Protein AF-A0A315W973-F1 (afdb_monomer_lite)

Sequence (996 aa):
NQAGCCTIICTTESTASAHNTKNFCFRCASRPLSAKKSFNKKRNCAVGVAEVDDSVVRVLAHHIKPAGLGADGCHLLPNGHIQTYNTNVMSTASAMSSCEIMQVSSSSSPSKNLTSEKWFKLVFRDGSRPGERMDLSSRPKLFDFHGVAMIPIFTANWENVQNFQARPDDILIATYPKAGTTWVSQILDLLYFGKTSPERLTSLPIYERVPFLEMTIPNLVSGKDQADKLPTTPRLIKTHFPVQFVPKSFWEQNCRMVYVARNAKDNMVSYYHFDCMNNAQPAAGDWNSFFQRFMEGDMVFGSWYDHVNGWWKKKQTHSNIHYMFYEDMIEDTGREIEKLCSFIGLSPSAEEKEMIKTGVQFDNMKKNKMANYSTLPVMDFKVSPFMRKGKVGDWKNYFTVAQNEEFDEDYKRKMKDPTLHFRFSMTKYFTDNWENIQSFKARPDDILIASYPKAGTTWVSYILDLLYFGEADYRSSVPLQERVPFLEISVPSRPKGKDLADQLPTVPRLIKTHLPVQFVPKSFWEQRSRVVYVARNAKDSAVSYFHFGRMNRVQPEPGDWSYFLQNFMQGKVVFGSWYEHVNTWWDQKQTYSNLHYMFYEDLIEDSGQEISRLCCFLGLSPTAEQKELVQTKVTFDNMKQNKITNFSTVPMMNQSVSPFMRKGRVGDWKNHFTVSQNEQFAEDYKNKMKNSALMELPPRPTLFDFNGVSMTKYFTDNWDNIQSFKARPDDIVLVSYPKAGNTWVSYILDLLYFSQTSPDRQNSVPLHERVPFLEFSMQGFPSGVDELNSINSFPRIIKTHLPVQFLPESFWEQNSKIIYVARNAKDTVVSYFHFDRMNKAQPEPGDWDSFLQRFVDGKMVFGSWNDHVGGWWEKTKTRSNILYLFYEDLIEDTEREVSRICSFLELSPTTDLKKEVTEKSLFNNMKHNKMANGSADEVLDFKISPFMRKGKVGDWKNHFTVKQNEQFDEDYQKKMRNTDLCFRTVLRFLSTFVRC

Foldseek 3Di:
DDDDDDDDDDDDDDDDDDDDDDDDDDDDDDDDDDDDDDDDDDDDDDDDDDDDDDDDDDDDDDDDDDDDDDDDDDDDDDDDDDDDDDDDDDDDDDDDDDDDDDDDDDDDDDDDDDDPVVVVVPVPPDDDDPDDDDDLVDFFAWDDDPNATAGCQQCVCQVLLLVQAAALQEEEEEEAPPLQSLLVLLLVCLLFDCPPPVPCLQVAASCLQAPERRGHDPPDDHSSNSQVPDPDGVRHYYYHAAPVSRHPNCVVSLHAYEYEGEDLLVSLVLVLLQQQFFSNHHRCPDLVVSLVCQLQQNGHNGHSLSRVVRLVVVCVVRVRYHYYYLLVCQQCVLVVSVSVCVSSVHDDDPVSSVVSVVCSDLVNLCPRCSRQVPPDPRGHVVSPGNSHPSFAQPSVVRQDPVSVVVVVVSCCVRNPDPVDDHDNHLLCLQVVCQVVQQPFAAALQEEEEEEAQPQQRLLVLLLVCCQQPNDDPVLLPAFSCLQAPAQRGDRPVDDHRRNSQVVNPDGVRHYYYNAQPVSHHCNCVVSLHAYEYEGEDLLVSLVLVLLQLQFFQSFPNCPDSVSNLVCQLQLVGPNGHPLNRVQSVVVCVVVRVRYHYYYLQVCLVDVLVVSVVVCVSVVGDDDPVSSVSSVVCSPLVNLQPRCSRQCVVPPSGRCVSPGNSHPSDPPPSVVPDDPVRVVVSVVSLCVSCVPGLPDDFPFAFDWDDDPNATAGCQQPVCQVLLQVQADDLQEEEEEEAPPLQRLLVLLLVCLQQDCVPPVCCLQVAASCLQADESRGDGPSDDHSSRSQVPDPDGPRHYYYHAAPVRHHCNCVVSLHQYEYRGEDLLVRLVLVLLFQQFFRHHHDCPDDVSSLVCQLQQNGHNGHPLRRVVRLVVVVVVRVSYHYHYLLCCLQCVLVVSVVVCVSSVHDDDPVSSVVSSVCSPLVNLQPRCRSQCVVPPSGRCVSPRNSHPSDAQPSVVPDDPVNVVVSVVSCCVSCVVDPDDHDRDHPDDDPDDDD

InterPro domains:
  IPR000863 Sulfotransferase domain [PF00685] (168-417)
  IPR000863 Sulfotransferase domain [PF00685] (444-692)
  IPR000863 Sulfotransferase domain [PF00685] (729-979)
  IPR027417 P-loop containing nucleoside triphosphate hydrolase [G3DSA:3.40.50.300] (133-424)
  IPR027417 P-loop containing nucleoside triphosphate hydrolase [G3DSA:3.40.50.300] (425-697)
  IPR027417 P-loop containing nucleoside triphosphate hydrolase [G3DSA:3.40.50.300] (699-986)
  IPR027417 P-loop containing nucleoside triphosphate hydrolase [SSF52540] (140-424)
  IPR027417 P-loop containing nucleoside triphosphate hydrolase [SSF52540] (425-694)
  IPR027417 P-loop containing nucleoside triphosphate hydrolase [SSF52540] (699-983)

Secondary structure (DSSP, 8-state):
-------------------------------------------------------------------------------------------------------------------HHHHHHHTTSS---S-----TTSPPPPEESSSSEE-GGGTTTHHHHHT----TT-EEEE-STTSSHHHHHHHHHHHHHTTT-TTHHHHS-HHHHS-BTT---TTS--HHHHHHT---SS-EEEE---GGGS-HHHHHTT-EEEEEE--HHHHHHHHHHHHHHBTTS----SHHHHHHHHHHT-STT--HHHHHHHHHHHHTT-TTEEEEEHHHHHH-HHHHHHHHHHHHT----HHHHHHHHHHTSHHHHHH-TTTS-TT-TTB-TTT--SS----SSGGGGT--HHHHHHHHHHHHHH---TT----SSGGGGGTTTHHHHHT----TT-EEEEESTTSSHHHHHHHHHHHHH---HHHHHS-HHHHS-BTT---TTS--HHHHHHH---SSPEEEE---GGGS-HHHHHTT-EEEEEE--HHHHHHHHHHHHTTBTTSPP--SHHHHHHHHHTT-STT--HHHHHHHHHHHHHH-TTEEEEEHHHHHH-HHHHHHHHHHHHT----HHHHHHHHHHTSHHHHHH-TTTTTTT-TTB-TTTS-SS----TTGGGGT--HHHHHHHHHHHHHHHTT-TTSS----PPPEEETTEEE-GGGTTTHHHHHH----TT-EEEEESTTSSHHHHHHHHHHHHHTTT-TTHHHHS-TTTTS-BTT---TTS--HHHHHHH--SSSPEEEE---TTTS-HHHHHTT-EEEEEE--HHHHHHHHHHHHHHBTTSPP--SHHHHHHHHHTT-STTS-HHHHHHHHHHHHTT-TTEEEEEHHHHHH-HHHHHHHHHHHTT----HHHHHHHHHHHSHHHHHH-TTTSSTT-TTB-TTT--SS----S--GGGT--HHHHHHHHHHHHHHHTT---PPPSS--SS-S----

pLDDT: mean 80.9, std 23.38, range [20.47, 98.88]

Radius of gyration: 44.61 Å; chains: 1; bounding box: 114×84×151 Å

Structure (mmCIF, N/CA/C/O backbone):
data_AF-A0A315W973-F1
#
_entry.id   AF-A0A315W973-F1
#
loop_
_atom_site.group_PDB
_atom_site.id
_atom_site.type_symbol
_atom_site.label_atom_id
_atom_site.label_alt_id
_atom_site.label_comp_id
_atom_site.label_asym_id
_atom_site.label_entity_id
_atom_site.label_seq_id
_atom_site.pdbx_PDB_ins_code
_atom_site.Cartn_x
_atom_site.Cartn_y
_atom_site.Cartn_z
_atom_site.occupancy
_atom_site.B_iso_or_equiv
_atom_site.auth_seq_id
_atom_site.auth_comp_id
_atom_site.auth_asym_id
_atom_site.auth_atom_id
_atom_site.pdbx_PDB_model_num
ATOM 1 N N . ASN A 1 1 ? -54.525 60.349 38.076 1.00 32.75 1 ASN A N 1
ATOM 2 C CA . ASN A 1 1 ? -55.989 60.285 38.300 1.00 32.75 1 ASN A CA 1
ATOM 3 C C . ASN A 1 1 ? -56.322 59.150 39.257 1.00 32.75 1 ASN A C 1
ATOM 5 O O . ASN A 1 1 ? -55.458 58.325 39.509 1.00 32.75 1 ASN A O 1
ATOM 9 N N . GLN A 1 2 ? -57.510 59.213 39.854 1.00 29.11 2 GLN A N 1
ATOM 10 C CA . GLN A 1 2 ? -57.956 58.561 41.096 1.00 29.11 2 GLN A CA 1
ATOM 11 C C . GLN A 1 2 ? -57.725 57.041 41.262 1.00 29.11 2 GLN A C 1
ATOM 13 O O . GLN A 1 2 ? -57.889 56.284 40.316 1.00 29.11 2 GLN A O 1
ATOM 18 N N . ALA A 1 3 ? -57.517 56.673 42.538 1.00 28.95 3 ALA A N 1
ATOM 19 C CA . ALA A 1 3 ? -57.893 55.436 43.250 1.00 28.95 3 ALA A CA 1
ATOM 20 C C . ALA A 1 3 ? -57.347 54.053 42.790 1.00 28.95 3 ALA A C 1
ATOM 22 O O . ALA A 1 3 ? -57.409 53.696 41.624 1.00 28.95 3 ALA A O 1
ATOM 23 N N . GLY A 1 4 ? -56.880 53.188 43.704 1.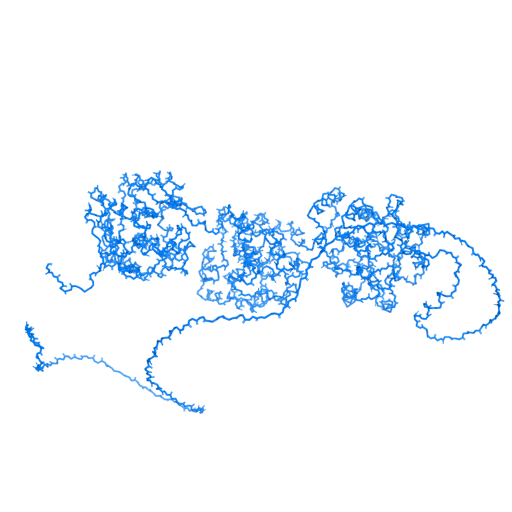00 28.98 4 GLY A N 1
ATOM 24 C CA . GLY A 1 4 ? -56.597 53.435 45.129 1.00 28.98 4 GLY A CA 1
ATOM 25 C C . GLY A 1 4 ? -56.314 52.176 45.965 1.00 28.98 4 GLY A C 1
ATOM 26 O O . GLY A 1 4 ? -57.013 51.191 45.798 1.00 28.98 4 GLY A O 1
ATOM 27 N N . CYS A 1 5 ? -55.344 52.294 46.888 1.00 27.25 5 CYS A N 1
ATOM 28 C CA . CYS A 1 5 ? -55.129 51.538 48.145 1.00 27.25 5 CYS A CA 1
ATOM 29 C C . CYS A 1 5 ? -55.120 49.978 48.106 1.00 27.25 5 CYS A C 1
ATOM 31 O O . CYS A 1 5 ? -55.989 49.336 47.544 1.00 27.25 5 CYS A O 1
ATOM 33 N N . CYS A 1 6 ? -54.184 49.280 48.759 1.00 24.58 6 CYS A N 1
ATOM 34 C CA . CYS A 1 6 ? -53.647 49.583 50.089 1.00 24.58 6 CYS A CA 1
ATOM 35 C C . CYS A 1 6 ? -52.129 49.399 50.260 1.00 24.58 6 CYS A C 1
ATOM 37 O O . CYS A 1 6 ? -51.491 48.526 49.681 1.00 24.58 6 CYS A O 1
ATOM 39 N N . THR A 1 7 ? -51.601 50.245 51.137 1.00 25.67 7 THR A N 1
ATOM 40 C CA . THR A 1 7 ? -50.204 50.429 51.539 1.00 25.67 7 THR A CA 1
ATOM 41 C C . THR A 1 7 ? -49.697 49.362 52.516 1.00 25.67 7 THR A C 1
ATOM 43 O O . THR A 1 7 ? -50.401 49.047 53.470 1.00 25.67 7 THR A O 1
ATOM 46 N N . ILE A 1 8 ? -48.421 48.964 52.405 1.00 25.19 8 ILE A N 1
ATOM 47 C CA . ILE A 1 8 ? -47.536 48.741 53.570 1.00 25.19 8 ILE A CA 1
ATOM 48 C C . ILE A 1 8 ? -46.204 49.466 53.297 1.00 25.19 8 ILE A C 1
ATOM 50 O O . ILE A 1 8 ? -45.738 49.502 52.160 1.00 25.19 8 ILE A O 1
ATOM 54 N N . ILE A 1 9 ? -45.631 50.097 54.327 1.00 25.80 9 ILE A N 1
ATOM 55 C CA . ILE A 1 9 ? -44.426 50.943 54.265 1.00 25.80 9 ILE A CA 1
ATOM 56 C C . ILE A 1 9 ? -43.242 50.223 54.920 1.00 25.80 9 ILE A C 1
ATOM 58 O O . ILE A 1 9 ? -43.402 49.613 55.974 1.00 25.80 9 ILE A O 1
ATOM 62 N N . CYS A 1 10 ? -42.041 50.382 54.357 1.00 20.47 10 CYS A N 1
ATOM 63 C CA . CYS A 1 10 ? -40.790 50.129 55.074 1.00 20.47 10 CYS A CA 1
ATOM 64 C C . CYS A 1 10 ? -40.295 51.429 55.727 1.00 20.47 10 CYS A C 1
ATOM 66 O O . CYS A 1 10 ? -39.858 52.339 55.025 1.00 20.47 10 CYS A O 1
ATOM 68 N N . THR A 1 11 ? -40.334 51.512 57.057 1.00 25.66 11 THR A N 1
ATOM 69 C CA . THR A 1 11 ? -39.652 52.558 57.839 1.00 25.66 11 THR A CA 1
ATOM 70 C C . THR A 1 11 ? -38.305 52.051 58.346 1.00 25.66 11 THR A C 1
ATOM 72 O O . THR A 1 11 ? -38.225 50.953 58.895 1.00 25.66 11 THR A O 1
ATOM 75 N N . THR A 1 12 ? -37.256 52.857 58.205 1.00 28.86 12 THR A N 1
ATOM 76 C CA . THR A 1 12 ? -35.903 52.573 58.705 1.00 28.86 12 THR A CA 1
ATOM 77 C C . THR A 1 12 ? -35.604 53.333 59.993 1.00 28.86 12 THR A C 1
ATOM 79 O O . THR A 1 12 ? -35.734 54.549 59.982 1.00 28.86 12 THR A O 1
ATOM 82 N N . GLU A 1 13 ? -35.118 52.642 61.029 1.00 25.44 13 GLU A N 1
ATOM 83 C CA . GLU A 1 13 ? -34.132 53.087 62.044 1.00 25.44 13 GLU A CA 1
ATOM 84 C C . GLU A 1 13 ? -33.850 51.880 62.980 1.00 25.44 13 GLU A C 1
ATOM 86 O O . GLU A 1 13 ? -34.740 51.069 63.208 1.00 25.44 13 GLU A O 1
ATOM 91 N N . SER A 1 14 ? -32.591 51.499 63.249 1.00 25.02 14 SER A N 1
ATOM 92 C CA . SER A 1 14 ? -31.693 51.968 64.336 1.00 25.02 14 SER A CA 1
ATOM 93 C C . SER A 1 14 ? -32.097 51.432 65.740 1.00 25.02 14 SER A C 1
ATOM 95 O O . SER A 1 14 ? -33.281 51.301 66.013 1.00 25.02 14 SER A O 1
ATOM 97 N N . THR A 1 15 ? -31.218 50.997 66.663 1.00 26.14 15 THR A N 1
ATOM 98 C CA . THR A 1 15 ? -29.751 51.170 66.834 1.00 26.14 15 THR A CA 1
ATOM 99 C C . THR A 1 15 ? -29.062 50.004 67.597 1.00 26.14 15 THR A C 1
ATOM 101 O O . THR A 1 15 ? -29.675 49.345 68.423 1.00 26.14 15 THR A O 1
ATOM 104 N N . ALA A 1 16 ? -27.751 49.842 67.350 1.00 27.08 16 ALA A N 1
ATOM 105 C CA . ALA A 1 16 ? -26.627 49.431 68.229 1.00 27.08 16 ALA A CA 1
ATOM 106 C C . ALA A 1 16 ? -26.783 48.545 69.505 1.00 27.08 16 ALA A C 1
ATOM 108 O O . ALA A 1 16 ? -27.382 48.955 70.493 1.00 27.08 16 ALA A O 1
ATOM 109 N N . SER A 1 17 ? -26.001 47.448 69.570 1.00 25.02 17 SER A N 1
ATOM 110 C CA . SER A 1 17 ? -24.931 47.111 70.570 1.00 25.02 17 SER A CA 1
ATOM 111 C C . SER A 1 17 ? -24.567 45.605 70.461 1.00 25.02 17 SER A C 1
ATOM 113 O O . SER A 1 17 ? -25.446 44.783 70.245 1.00 25.02 17 SER A O 1
ATOM 115 N N . ALA A 1 18 ? -23.304 45.177 70.285 1.00 28.61 18 ALA A N 1
ATOM 116 C CA . ALA A 1 18 ? -22.158 45.113 71.221 1.00 28.61 18 ALA A CA 1
ATOM 117 C C . ALA A 1 18 ? -22.352 44.065 72.358 1.00 28.61 18 ALA A C 1
ATOM 119 O O . ALA A 1 18 ? -23.420 44.012 72.945 1.00 28.61 18 ALA A O 1
ATOM 120 N N . HIS A 1 19 ? -21.380 43.212 72.739 1.00 29.89 19 HIS A N 1
ATOM 121 C CA . HIS A 1 19 ? -19.920 43.284 72.541 1.00 29.89 19 HIS A CA 1
ATOM 122 C C . HIS A 1 19 ? -19.197 41.926 72.810 1.00 29.89 19 HIS A C 1
ATOM 124 O O . HIS A 1 19 ? -19.570 41.254 73.760 1.00 29.89 19 HIS A O 1
ATOM 130 N N . ASN A 1 20 ? -18.073 41.649 72.110 1.00 29.48 20 ASN A N 1
ATOM 131 C CA . ASN A 1 20 ? -16.866 40.895 72.571 1.00 29.48 20 ASN A CA 1
ATOM 132 C C . ASN A 1 20 ? -16.985 39.386 72.958 1.00 29.48 20 ASN A C 1
ATOM 134 O O . ASN A 1 20 ? -18.030 38.944 73.397 1.00 29.48 20 ASN A O 1
ATOM 138 N N . THR A 1 21 ? -15.973 38.490 72.913 1.00 28.81 21 THR A N 1
ATOM 139 C CA . THR A 1 21 ? -14.587 38.363 72.345 1.00 28.81 21 THR A CA 1
ATOM 140 C C . THR A 1 21 ? -14.195 36.839 72.382 1.00 28.81 21 THR A C 1
ATOM 142 O O . THR A 1 21 ? -15.046 36.057 72.782 1.00 28.81 21 THR A O 1
ATOM 145 N N . LYS A 1 22 ? -13.012 36.268 72.038 1.00 30.80 22 LYS A N 1
ATOM 146 C CA . LYS A 1 22 ? -11.637 36.745 71.720 1.00 30.80 22 LYS A CA 1
ATOM 147 C C . LYS A 1 22 ? -10.827 35.694 70.910 1.00 30.80 22 LYS A C 1
ATOM 149 O O . LYS A 1 22 ? -10.906 34.514 71.204 1.00 30.80 22 LYS A O 1
ATOM 154 N N . ASN A 1 23 ? -10.013 36.184 69.970 1.00 29.86 23 ASN A N 1
ATOM 155 C CA . ASN A 1 23 ? -8.624 35.844 69.568 1.00 29.86 23 ASN A CA 1
ATOM 156 C C . ASN A 1 23 ? -7.995 34.442 69.806 1.00 29.86 23 ASN A C 1
ATOM 158 O O . ASN A 1 23 ? -8.082 33.919 70.905 1.00 29.86 23 ASN A O 1
ATOM 162 N N . PHE A 1 24 ? -7.106 34.008 68.885 1.00 25.30 24 PHE A N 1
ATOM 163 C CA . PHE A 1 24 ? -5.626 34.085 69.055 1.00 25.30 24 PHE A CA 1
ATOM 164 C C . PHE A 1 24 ? -4.834 33.885 67.721 1.00 25.30 24 PHE A C 1
ATOM 166 O O . PHE A 1 24 ? -4.894 32.825 67.119 1.00 25.30 24 PHE A O 1
ATOM 173 N N . CYS A 1 25 ? -4.124 34.953 67.298 1.00 26.86 25 CYS A N 1
ATOM 174 C CA . CYS A 1 25 ? -2.708 35.096 66.842 1.00 26.86 25 CYS A CA 1
ATOM 175 C C . CYS A 1 25 ? -2.058 34.192 65.747 1.00 26.86 25 CYS A C 1
ATOM 177 O O . CYS A 1 25 ? -2.317 33.003 65.705 1.00 26.86 25 CYS A O 1
ATOM 179 N N . PHE A 1 26 ? -1.234 34.667 64.777 1.00 25.64 26 PHE A N 1
ATOM 180 C CA . PHE A 1 26 ? -0.020 35.558 64.735 1.00 25.64 26 PHE A CA 1
ATOM 181 C C . PHE A 1 26 ? 1.318 34.857 65.149 1.00 25.64 26 PHE A C 1
ATOM 183 O O . PHE A 1 26 ? 1.265 34.014 66.030 1.00 25.64 26 PHE A O 1
ATOM 190 N N . ARG A 1 27 ? 2.545 35.147 64.625 1.00 27.08 27 ARG A N 1
ATOM 191 C CA . ARG A 1 27 ? 3.072 36.248 63.751 1.00 27.08 27 ARG A CA 1
ATOM 192 C C . ARG A 1 27 ? 4.449 35.963 63.053 1.00 27.08 27 ARG A C 1
ATOM 194 O O . ARG A 1 27 ? 5.309 35.361 63.670 1.00 27.08 27 ARG A O 1
ATOM 201 N N . CYS A 1 28 ? 4.642 36.525 61.842 1.00 26.03 28 CYS A N 1
ATOM 202 C CA . CYS A 1 28 ? 5.819 37.145 61.144 1.00 26.03 28 CYS A CA 1
ATOM 203 C C . CYS A 1 28 ? 7.339 36.816 61.360 1.00 26.03 28 CYS A C 1
ATOM 205 O O . CYS A 1 28 ? 7.769 36.509 62.461 1.00 26.03 28 CYS A O 1
ATOM 207 N N . ALA A 1 29 ? 8.133 37.212 60.323 1.00 26.64 29 ALA A N 1
ATOM 208 C CA . ALA A 1 29 ? 9.474 37.894 60.319 1.00 26.64 29 ALA A CA 1
ATOM 209 C C . ALA A 1 29 ? 10.740 37.100 59.843 1.00 26.64 29 ALA A C 1
ATOM 211 O O . ALA A 1 29 ? 10.780 35.893 60.022 1.00 26.64 29 ALA A O 1
ATOM 212 N N . SER A 1 30 ? 11.837 37.677 59.275 1.00 25.00 30 SER A N 1
ATOM 213 C CA . SER A 1 30 ? 12.051 38.898 58.430 1.00 25.00 30 SER A CA 1
ATOM 214 C C . SER A 1 30 ? 13.520 39.113 57.916 1.00 25.00 30 SER A C 1
ATOM 216 O O . SER A 1 30 ? 14.396 39.268 58.758 1.00 25.00 30 SER A O 1
ATOM 218 N N . ARG A 1 31 ? 13.744 39.356 56.594 1.00 23.22 31 ARG A N 1
ATOM 219 C CA . ARG A 1 31 ? 14.885 40.120 55.944 1.00 23.22 31 ARG A CA 1
ATOM 220 C C . ARG A 1 31 ? 16.364 39.682 56.263 1.00 23.22 31 ARG A C 1
ATOM 222 O O . ARG A 1 31 ? 16.510 38.723 57.006 1.00 23.22 31 ARG A O 1
ATOM 229 N N . PRO A 1 32 ? 17.472 40.303 55.735 1.00 41.22 32 PRO A N 1
ATOM 230 C CA . PRO A 1 32 ? 17.664 41.360 54.706 1.00 41.22 32 PRO A CA 1
ATOM 231 C C . PRO A 1 32 ? 18.720 41.104 53.566 1.00 41.22 32 PRO A C 1
ATOM 233 O O . PRO A 1 32 ? 19.652 40.328 53.704 1.00 41.22 32 PRO A O 1
ATOM 236 N N . LEU A 1 33 ? 18.603 41.893 52.481 1.00 25.02 33 LEU A N 1
ATOM 237 C CA . LEU A 1 33 ? 19.633 42.550 51.619 1.00 25.02 33 LEU A CA 1
ATOM 238 C C . LEU A 1 33 ? 21.041 41.952 51.325 1.00 25.02 33 LEU A C 1
ATOM 240 O O . LEU A 1 33 ? 21.903 41.893 52.195 1.00 25.02 33 LEU A O 1
ATOM 244 N N . SER A 1 34 ? 21.382 41.911 50.025 1.00 25.53 34 SER A N 1
ATOM 245 C CA . SER A 1 34 ? 22.632 42.494 49.476 1.00 25.53 34 SER A CA 1
ATOM 246 C C . SER A 1 34 ? 22.391 43.033 48.042 1.00 25.53 34 SER A C 1
ATOM 248 O O . SER A 1 34 ? 21.341 42.748 47.464 1.00 25.53 34 SER A O 1
ATOM 250 N N . ALA A 1 35 ? 23.273 43.882 47.480 1.00 26.41 35 ALA A N 1
ATOM 251 C CA . ALA A 1 35 ? 23.054 44.508 46.157 1.00 26.41 35 ALA A CA 1
ATOM 252 C C . ALA A 1 35 ? 24.311 45.136 45.513 1.00 26.41 35 ALA A C 1
ATOM 254 O O . ALA A 1 35 ? 25.122 45.723 46.234 1.00 26.41 35 ALA A O 1
ATOM 255 N N . LYS A 1 36 ? 24.386 45.157 44.161 1.00 25.95 36 LYS A N 1
ATOM 256 C CA . LYS A 1 36 ? 24.880 46.299 43.336 1.00 25.95 36 LYS A CA 1
ATOM 257 C C . LYS A 1 36 ? 24.831 46.062 41.807 1.00 25.95 36 LYS A C 1
ATOM 259 O O . LYS A 1 36 ? 25.464 45.133 41.336 1.00 25.95 36 LYS A O 1
ATOM 264 N N . LYS A 1 37 ? 24.264 47.053 41.081 1.00 26.11 37 LYS A N 1
ATOM 265 C CA . LYS A 1 37 ? 24.491 47.435 39.652 1.00 26.11 37 LYS A CA 1
ATOM 266 C C . LYS A 1 37 ? 24.099 46.403 38.559 1.00 26.11 37 LYS A C 1
ATOM 268 O O . LYS A 1 37 ? 24.262 45.217 38.764 1.00 26.11 37 LYS A O 1
ATOM 273 N N . SER A 1 38 ? 23.651 46.759 37.343 1.00 25.84 38 SER A N 1
ATOM 274 C CA . SER A 1 38 ? 23.098 47.991 36.705 1.00 25.84 38 SER A CA 1
ATOM 275 C C . SER A 1 38 ? 22.653 47.621 35.250 1.00 25.84 38 SER A C 1
ATOM 277 O O . SER A 1 38 ? 22.895 46.486 34.865 1.00 25.84 38 SER A O 1
ATOM 279 N N . PHE A 1 39 ? 22.045 48.424 34.356 1.00 25.77 39 PHE A N 1
ATOM 280 C CA . PHE A 1 39 ? 21.716 49.864 34.281 1.00 25.77 39 PHE A CA 1
ATOM 281 C C . PHE A 1 39 ? 20.636 50.096 33.178 1.00 25.77 39 PHE A C 1
ATOM 283 O O . PHE A 1 39 ? 20.775 49.519 32.111 1.00 25.77 39 PHE A O 1
ATOM 290 N N . ASN A 1 40 ? 19.691 51.040 33.368 1.00 26.48 40 ASN A N 1
ATOM 291 C CA . ASN A 1 40 ? 18.863 51.725 32.330 1.00 26.48 40 ASN A CA 1
ATOM 292 C C . ASN A 1 40 ? 17.860 50.902 31.455 1.00 26.48 40 ASN A C 1
ATOM 294 O O . ASN A 1 40 ? 18.147 49.789 31.056 1.00 26.48 40 ASN A O 1
ATOM 298 N N . LYS A 1 41 ? 16.698 51.440 31.018 1.00 28.00 41 LYS A N 1
ATOM 299 C CA . LYS A 1 41 ? 15.838 52.542 31.541 1.00 28.00 41 LYS A CA 1
ATOM 300 C C . LYS A 1 41 ? 14.481 52.621 30.799 1.00 28.00 41 LYS A C 1
ATOM 302 O O . LYS A 1 41 ? 14.473 52.454 29.591 1.00 28.00 41 LYS A O 1
ATOM 307 N N . LYS A 1 42 ? 13.448 53.141 31.498 1.00 24.95 42 LYS A N 1
ATOM 308 C CA . LYS A 1 42 ? 12.201 53.786 30.982 1.00 24.95 42 LYS A CA 1
ATOM 309 C C . LYS A 1 42 ? 11.192 52.899 30.203 1.00 24.95 42 LYS A C 1
ATOM 311 O O . LYS A 1 42 ? 11.601 52.027 29.461 1.00 24.95 42 LYS A O 1
ATOM 316 N N . ARG A 1 43 ? 9.871 53.157 30.253 1.00 26.22 43 ARG A N 1
ATOM 317 C CA . ARG A 1 43 ? 9.010 53.755 31.312 1.00 26.22 43 ARG A CA 1
ATOM 318 C C . ARG A 1 43 ? 7.520 53.454 31.021 1.00 26.22 43 ARG A C 1
ATOM 320 O O . ARG A 1 43 ? 7.154 53.206 29.884 1.00 26.22 43 ARG A O 1
ATOM 327 N N . ASN A 1 44 ? 6.715 53.534 32.078 1.00 25.47 44 ASN A N 1
ATOM 328 C CA . ASN A 1 44 ? 5.256 53.385 32.214 1.00 25.47 44 ASN A CA 1
ATOM 329 C C . ASN A 1 44 ? 4.376 53.993 31.093 1.00 25.47 44 ASN A C 1
ATOM 331 O O . ASN A 1 44 ? 4.703 55.069 30.597 1.00 25.47 44 ASN A O 1
ATOM 335 N N . CYS A 1 45 ? 3.166 53.438 30.901 1.00 23.52 45 CYS A N 1
ATOM 336 C CA . CYS A 1 45 ? 1.905 54.047 31.389 1.00 23.52 45 CYS A CA 1
ATOM 337 C C . CYS A 1 45 ? 0.720 53.043 31.372 1.00 23.52 45 CYS A C 1
ATOM 339 O O . CYS A 1 45 ? 0.923 51.881 31.030 1.00 23.52 45 CYS A O 1
ATOM 341 N N . ALA A 1 46 ? -0.469 53.456 31.841 1.00 25.09 46 ALA A N 1
ATOM 342 C CA . ALA A 1 46 ? -1.658 52.615 32.088 1.00 25.09 46 ALA A CA 1
ATOM 343 C C . ALA A 1 46 ? -2.980 53.405 31.864 1.00 25.09 46 ALA A C 1
ATOM 345 O O . ALA A 1 46 ? -2.902 54.544 31.410 1.00 25.09 46 ALA A O 1
ATOM 346 N N . VAL A 1 47 ? -4.135 52.848 32.298 1.00 23.94 47 VAL A N 1
ATOM 347 C CA . VAL A 1 47 ? -5.519 53.425 32.275 1.00 23.94 47 VAL A CA 1
ATOM 348 C C . VAL A 1 47 ? -6.162 53.401 30.866 1.00 23.94 47 VAL A C 1
ATOM 350 O O . VAL A 1 47 ? -5.494 53.751 29.908 1.00 23.94 47 VAL A O 1
ATOM 353 N N . GLY A 1 48 ? -7.407 52.988 30.585 1.00 21.88 48 GLY A N 1
ATOM 354 C CA . GLY A 1 48 ? -8.615 52.725 31.381 1.00 21.88 48 GLY A CA 1
ATOM 355 C C . GLY A 1 48 ? -9.815 53.573 30.882 1.00 21.88 48 GLY A C 1
ATOM 356 O O . GLY A 1 48 ? -9.646 54.774 30.722 1.00 21.88 48 GLY A O 1
ATOM 357 N N . VAL A 1 49 ? -11.013 52.961 30.773 1.00 22.67 49 VAL A N 1
ATOM 358 C CA . VAL A 1 49 ? -12.369 53.597 30.716 1.00 22.67 49 VAL A CA 1
ATOM 359 C C . VAL A 1 49 ? -12.869 54.174 29.358 1.00 22.67 49 VAL A C 1
ATOM 361 O O . VAL A 1 49 ? -12.076 54.667 28.566 1.00 22.67 49 VAL A O 1
ATOM 364 N N . ALA A 1 50 ? -14.210 54.141 29.180 1.00 22.72 50 ALA A N 1
ATOM 365 C CA . ALA A 1 50 ? -15.083 54.861 28.216 1.00 22.72 50 ALA A CA 1
ATOM 366 C C . ALA A 1 50 ? -15.112 54.424 26.720 1.00 22.72 50 ALA A C 1
ATOM 368 O O . ALA A 1 50 ? -14.083 54.034 26.180 1.00 22.72 50 ALA A O 1
ATOM 369 N N . GLU A 1 51 ? -16.228 54.525 25.962 1.00 22.14 51 GLU A N 1
ATOM 370 C CA . GLU A 1 51 ? -17.689 54.465 26.270 1.00 22.14 51 GLU A CA 1
ATOM 371 C C . GLU A 1 51 ? -18.541 54.396 24.960 1.00 22.14 51 GLU A C 1
ATOM 373 O O . GLU A 1 51 ? -17.979 54.535 23.880 1.00 22.14 51 GLU A O 1
ATOM 378 N N . VAL A 1 52 ? -19.874 54.227 25.084 1.00 23.48 52 VAL A N 1
ATOM 379 C CA . VAL A 1 52 ? -20.977 54.557 24.124 1.00 23.48 52 VAL A CA 1
ATOM 380 C C . VAL A 1 52 ? -21.000 53.938 22.700 1.00 23.48 52 VAL A C 1
ATOM 382 O O . VAL A 1 52 ? -20.257 54.330 21.810 1.00 23.48 52 VAL A O 1
ATOM 385 N N . ASP A 1 53 ? -21.911 52.965 22.535 1.00 25.75 53 ASP A N 1
ATOM 386 C CA . ASP A 1 53 ? -23.145 52.902 21.691 1.00 25.75 53 ASP A CA 1
ATOM 387 C C . ASP A 1 53 ? -23.362 53.732 20.379 1.00 25.75 53 ASP A C 1
ATOM 389 O O . ASP A 1 53 ? -22.570 54.582 19.990 1.00 25.75 53 ASP A O 1
ATOM 393 N N . ASP A 1 54 ? -24.527 53.469 19.758 1.00 24.16 54 ASP A N 1
ATOM 394 C CA . ASP A 1 54 ? -25.149 53.910 18.486 1.00 24.16 54 ASP A CA 1
ATOM 395 C C . ASP A 1 54 ? -24.819 53.057 17.228 1.00 24.16 54 ASP A C 1
ATOM 397 O O . ASP A 1 54 ? -23.662 52.775 16.931 1.00 24.16 54 ASP A O 1
ATOM 401 N N . SER A 1 55 ? -25.759 52.464 16.461 1.00 23.83 55 SER A N 1
ATOM 402 C CA . SER A 1 55 ? -27.128 52.831 15.997 1.00 23.83 55 SER A CA 1
ATOM 403 C C . SER A 1 55 ? -27.129 53.815 14.785 1.00 23.83 55 SER A C 1
ATOM 405 O O . SER A 1 55 ? -26.176 54.560 14.606 1.00 23.83 55 SER A O 1
ATOM 407 N N . VAL A 1 56 ? -28.088 53.849 13.830 1.00 24.64 56 VAL A N 1
ATOM 408 C CA . VAL A 1 56 ? -29.279 53.007 13.568 1.00 24.64 56 VAL A CA 1
ATOM 409 C C . VAL A 1 56 ? -29.785 53.148 12.099 1.00 24.64 56 VAL A C 1
ATOM 411 O O . VAL A 1 56 ? -29.851 54.253 11.577 1.00 24.64 56 VAL A O 1
ATOM 414 N N . VAL A 1 57 ? -30.260 52.047 11.479 1.00 23.88 57 VAL A N 1
ATOM 415 C CA . VAL A 1 57 ? -31.381 51.984 10.481 1.00 23.88 57 VAL A CA 1
ATOM 416 C C . VAL A 1 57 ? -31.270 52.570 9.036 1.00 23.88 57 VAL A C 1
ATOM 418 O O . VAL A 1 57 ? -30.587 53.541 8.752 1.00 23.88 57 VAL A O 1
ATOM 421 N N . ARG A 1 58 ? -32.129 51.988 8.165 1.00 24.67 58 ARG A N 1
ATOM 422 C CA . ARG A 1 58 ? -32.613 52.357 6.799 1.00 24.67 58 ARG A CA 1
ATOM 423 C C . ARG A 1 58 ? -31.753 51.955 5.577 1.00 24.67 58 ARG A C 1
ATOM 425 O O . ARG A 1 58 ? -30.551 52.146 5.615 1.00 24.67 58 ARG A O 1
ATOM 432 N N . VAL A 1 59 ? -32.249 51.453 4.423 1.00 23.16 59 VAL A N 1
ATOM 433 C CA . VAL A 1 59 ? -33.514 50.836 3.886 1.00 23.16 59 VAL A CA 1
ATOM 434 C C . VAL A 1 59 ? -33.858 51.427 2.499 1.00 23.16 59 VAL A C 1
ATOM 436 O O . VAL A 1 59 ? -34.076 52.629 2.409 1.00 23.16 59 VAL A O 1
ATOM 439 N N . LEU A 1 60 ? -34.035 50.552 1.485 1.00 23.62 60 LEU A N 1
ATOM 440 C CA . LEU A 1 60 ? -34.562 50.812 0.115 1.00 23.62 60 LEU A CA 1
ATOM 441 C C . LEU A 1 60 ? -33.686 51.729 -0.799 1.00 23.62 60 LEU A C 1
ATOM 443 O O . LEU A 1 60 ? -32.810 52.425 -0.305 1.00 23.62 60 LEU A O 1
ATOM 447 N N . ALA A 1 61 ? -33.800 51.737 -2.145 1.00 23.61 61 ALA A N 1
ATOM 448 C CA . ALA A 1 61 ? -34.746 51.053 -3.049 1.00 23.61 61 ALA A CA 1
ATOM 449 C C . ALA A 1 61 ? -34.162 50.662 -4.443 1.00 23.61 61 ALA A C 1
ATOM 451 O O . ALA A 1 61 ? -33.149 51.188 -4.882 1.00 23.61 61 ALA A O 1
ATOM 452 N N . HIS A 1 62 ? -34.887 49.757 -5.118 1.00 24.14 62 HIS A N 1
ATOM 453 C CA . HIS A 1 62 ? -35.052 49.459 -6.562 1.00 24.14 62 HIS A CA 1
ATOM 454 C C . HIS A 1 62 ? -34.115 49.939 -7.707 1.00 24.14 62 HIS A C 1
ATOM 456 O O . HIS A 1 62 ? -33.809 51.109 -7.883 1.00 24.14 62 HIS A O 1
ATOM 462 N N . HIS A 1 63 ? -33.888 48.968 -8.612 1.00 27.52 63 HIS A N 1
ATOM 463 C CA . HIS A 1 63 ? -33.890 49.002 -10.095 1.00 27.52 63 HIS A CA 1
ATOM 464 C C . HIS A 1 63 ? -33.620 50.305 -10.885 1.00 27.52 63 HIS A C 1
ATOM 466 O O . HIS A 1 63 ? -34.466 51.192 -10.903 1.00 27.52 63 HIS A O 1
ATOM 472 N N . ILE A 1 64 ? -32.639 50.244 -11.806 1.00 24.91 64 ILE A N 1
ATOM 473 C CA . ILE A 1 64 ? -32.739 50.795 -13.180 1.00 24.91 64 ILE A CA 1
ATOM 474 C C . ILE A 1 64 ? -32.085 49.817 -14.190 1.00 24.91 64 ILE A C 1
ATOM 476 O O . ILE A 1 64 ? -31.085 49.173 -13.876 1.00 24.91 64 ILE A O 1
ATOM 480 N N . LYS A 1 65 ? -32.638 49.732 -15.412 1.00 27.41 65 LYS A N 1
ATOM 481 C CA . LYS A 1 65 ? -32.014 49.187 -16.641 1.00 27.41 65 LYS A CA 1
ATOM 482 C C . LYS A 1 65 ? -32.167 50.231 -17.764 1.00 27.41 65 LYS A C 1
ATOM 484 O O . LYS A 1 65 ? -33.249 50.800 -17.883 1.00 27.41 65 LYS A O 1
ATOM 489 N N . PRO A 1 66 ? -31.131 50.465 -18.582 1.00 30.98 66 PRO A N 1
ATOM 490 C CA . PRO A 1 66 ? -31.246 50.306 -20.048 1.00 30.98 66 PRO A CA 1
ATOM 491 C C . PRO A 1 66 ? -29.988 49.564 -20.602 1.00 30.98 66 PRO A C 1
ATOM 493 O O . PRO A 1 66 ? -29.051 49.325 -19.849 1.00 30.98 66 PRO A O 1
ATOM 496 N N . ALA A 1 67 ? -29.911 48.949 -21.793 1.00 26.39 67 ALA A N 1
ATOM 497 C CA . ALA A 1 67 ? -30.185 49.390 -23.174 1.00 26.39 67 ALA A CA 1
ATOM 498 C C . ALA A 1 67 ? -29.319 50.601 -23.615 1.00 26.39 67 ALA A C 1
ATOM 500 O O . ALA A 1 67 ? -29.243 51.583 -22.892 1.00 26.39 67 ALA A O 1
ATOM 501 N N . GLY A 1 68 ? -28.641 50.618 -24.771 1.00 24.27 68 GLY A N 1
ATOM 502 C CA . GLY A 1 68 ? -28.384 49.573 -25.781 1.00 24.27 68 GLY A CA 1
ATOM 503 C C . GLY A 1 68 ? -27.858 50.184 -27.100 1.00 24.27 68 GLY A C 1
ATOM 504 O O . GLY A 1 68 ? -28.248 51.300 -27.411 1.00 24.27 68 GLY A O 1
ATOM 505 N N . LEU A 1 69 ? -26.973 49.477 -27.824 1.00 26.27 69 LEU A N 1
ATOM 506 C CA . LEU A 1 69 ? -26.395 49.688 -29.186 1.00 26.27 69 LEU A CA 1
ATOM 507 C C . LEU A 1 69 ? -25.379 48.520 -29.375 1.00 26.27 69 LEU A C 1
ATOM 509 O O . LEU A 1 69 ? -24.816 48.091 -28.371 1.00 26.27 69 LEU A O 1
ATOM 513 N N . GLY A 1 70 ? -25.081 47.888 -30.520 1.00 25.05 70 GLY A N 1
ATOM 514 C CA . GLY A 1 70 ? -25.278 48.164 -31.955 1.00 25.05 70 GLY A CA 1
ATOM 515 C C . GLY A 1 70 ? -23.900 48.063 -32.661 1.00 25.05 70 GLY A C 1
ATOM 516 O O . GLY A 1 70 ? -22.969 48.690 -32.169 1.00 25.05 70 GLY A O 1
ATOM 517 N N . ALA A 1 71 ? -23.656 47.314 -33.748 1.00 26.23 71 ALA A N 1
ATOM 518 C CA . ALA A 1 71 ? -24.504 46.420 -34.556 1.00 26.23 71 ALA A CA 1
ATOM 519 C C . ALA A 1 71 ? -23.654 45.392 -35.376 1.00 26.23 71 ALA A C 1
ATOM 521 O O . ALA A 1 71 ? -22.443 45.561 -35.469 1.00 26.23 71 ALA A O 1
ATOM 522 N N . ASP A 1 72 ? -24.329 44.390 -35.967 1.00 26.08 72 ASP A N 1
ATOM 523 C CA . ASP A 1 72 ? -24.016 43.559 -37.165 1.00 26.08 72 ASP A CA 1
ATOM 524 C C . ASP A 1 72 ? -22.691 42.739 -37.286 1.00 26.08 72 ASP A C 1
ATOM 526 O O . ASP A 1 72 ? -21.635 43.132 -36.810 1.00 26.08 72 ASP A O 1
ATOM 530 N N . GLY A 1 73 ? -22.657 41.554 -37.933 1.00 23.98 73 GLY A N 1
ATOM 531 C CA . GLY A 1 73 ? -23.704 40.865 -38.717 1.00 23.98 73 GLY A CA 1
ATOM 532 C C . GLY A 1 73 ? -23.471 39.354 -39.004 1.00 23.98 73 GLY A C 1
ATOM 533 O O . GLY A 1 73 ? -22.524 38.739 -38.523 1.00 23.98 73 GLY A O 1
ATOM 534 N N . CYS A 1 74 ? -24.398 38.762 -39.771 1.00 24.09 74 CYS A N 1
ATOM 535 C CA . CYS A 1 74 ? -24.650 37.319 -40.035 1.00 24.09 74 CYS A CA 1
ATOM 536 C C . CYS A 1 74 ? -24.138 36.856 -41.442 1.00 24.09 74 CYS A C 1
ATOM 538 O O . CYS A 1 74 ? -23.675 37.715 -42.181 1.00 24.09 74 CYS A O 1
ATOM 540 N N . HIS A 1 75 ? -24.213 35.611 -41.979 1.00 26.16 75 HIS A N 1
ATOM 541 C CA . HIS A 1 75 ? -24.469 34.209 -41.538 1.00 26.16 75 HIS A CA 1
ATOM 542 C C . HIS A 1 75 ? -24.063 33.195 -42.675 1.00 26.16 75 HIS A C 1
ATOM 544 O O . HIS A 1 75 ? -24.092 33.561 -43.840 1.00 26.16 75 HIS A O 1
ATOM 550 N N . LEU A 1 76 ? -23.774 31.923 -42.322 1.00 25.14 76 LEU A N 1
ATOM 551 C CA . LEU A 1 76 ? -24.100 30.618 -42.993 1.00 25.14 76 LEU A CA 1
ATOM 552 C C . LEU A 1 76 ? -23.948 30.344 -44.536 1.00 25.14 76 LEU A C 1
ATOM 554 O O . LEU A 1 76 ? -24.707 30.897 -45.313 1.00 25.14 76 LEU A O 1
ATOM 558 N N . LEU A 1 77 ? -23.123 29.319 -44.895 1.00 28.72 77 LEU A N 1
ATOM 559 C CA . LEU A 1 77 ? -23.394 28.044 -45.669 1.00 28.72 77 LEU A CA 1
ATOM 560 C C . LEU A 1 77 ? -24.173 28.020 -47.040 1.00 28.72 77 LEU A C 1
ATOM 562 O O . LEU A 1 77 ? -24.862 28.987 -47.333 1.00 28.72 77 LEU A O 1
ATOM 566 N N . PRO A 1 78 ? -24.253 26.902 -47.841 1.00 45.00 78 PRO A N 1
ATOM 567 C CA . PRO A 1 78 ? -23.405 25.687 -48.068 1.00 45.00 78 PRO A CA 1
ATOM 568 C C . PRO A 1 78 ? -23.237 25.216 -49.574 1.00 45.00 78 PRO A C 1
ATOM 570 O O . PRO A 1 78 ? -23.842 25.779 -50.474 1.00 45.00 78 PRO A O 1
ATOM 573 N N . ASN A 1 79 ? -22.541 24.074 -49.806 1.00 27.83 79 ASN A N 1
ATOM 574 C CA . ASN A 1 79 ? -22.642 23.085 -50.936 1.00 27.83 79 ASN A CA 1
ATOM 575 C C . ASN A 1 79 ? -22.279 23.446 -52.416 1.00 27.83 79 ASN A C 1
ATOM 577 O O . ASN A 1 79 ? -22.597 24.520 -52.906 1.00 27.83 79 ASN A O 1
ATOM 581 N N . GLY A 1 80 ? -21.726 22.478 -53.191 1.00 23.80 80 GLY A N 1
ATOM 582 C CA . GLY A 1 80 ? -21.633 22.545 -54.678 1.00 23.80 80 GLY A CA 1
ATOM 583 C C . GLY A 1 80 ? -20.689 21.536 -55.393 1.00 23.80 80 GLY A C 1
ATOM 584 O O . GLY A 1 80 ? -19.517 21.441 -55.063 1.00 23.80 80 GLY A O 1
ATOM 585 N N . HIS A 1 81 ? -21.189 20.794 -56.391 1.00 26.45 81 HIS A N 1
ATOM 586 C CA . HIS A 1 81 ? -20.600 19.613 -57.074 1.00 26.45 81 HIS A CA 1
ATOM 587 C C . HIS A 1 81 ? -19.717 19.844 -58.352 1.00 26.45 81 HIS A C 1
ATOM 589 O O . HIS A 1 81 ? -20.078 20.664 -59.182 1.00 26.45 81 HIS A O 1
ATOM 595 N N . ILE A 1 82 ? -18.727 18.944 -58.585 1.00 24.27 82 ILE A N 1
ATOM 596 C CA . ILE A 1 82 ? -18.415 18.163 -59.840 1.00 24.27 82 ILE A CA 1
ATOM 597 C C . ILE A 1 82 ? -17.768 18.805 -61.125 1.00 24.27 82 ILE A C 1
ATOM 599 O O . ILE A 1 82 ? -17.999 19.953 -61.465 1.00 24.27 82 ILE A O 1
ATOM 603 N N . GLN A 1 83 ? -17.028 17.940 -61.873 1.00 23.56 83 GLN A N 1
ATOM 604 C CA . GLN A 1 83 ? -16.715 17.894 -63.342 1.00 23.56 83 GLN A CA 1
ATOM 605 C C . GLN A 1 83 ? -15.332 18.317 -63.945 1.00 23.56 83 GLN A C 1
ATOM 607 O O . GLN A 1 83 ? -15.170 19.389 -64.507 1.00 23.56 83 GLN A O 1
ATOM 612 N N . THR A 1 84 ? -14.366 17.375 -63.897 1.00 23.08 84 THR A N 1
ATOM 613 C CA . THR A 1 84 ? -13.599 16.705 -65.007 1.00 23.08 84 THR A CA 1
ATOM 614 C C . THR A 1 84 ? -13.132 17.392 -66.322 1.00 23.08 84 THR A C 1
ATOM 616 O O . THR A 1 84 ? -13.859 18.176 -66.917 1.00 23.08 84 THR A O 1
ATOM 619 N N . TYR A 1 85 ? -12.049 16.807 -66.891 1.00 23.98 85 TYR A N 1
ATOM 620 C CA . TYR A 1 85 ? -11.521 16.864 -68.287 1.00 23.98 85 TYR A CA 1
ATOM 621 C C . TYR A 1 85 ? -10.575 18.054 -68.641 1.00 23.98 85 TYR A C 1
ATOM 623 O O . TYR A 1 85 ? -10.710 19.124 -68.065 1.00 23.98 85 TYR A O 1
ATOM 631 N N . ASN A 1 86 ? -9.567 17.945 -69.540 1.00 23.22 86 ASN A N 1
ATOM 632 C CA . ASN A 1 86 ? -9.145 16.807 -70.391 1.00 23.22 86 ASN A CA 1
ATOM 633 C C . ASN A 1 86 ? -7.629 16.759 -70.773 1.00 23.22 86 ASN A C 1
ATOM 635 O O . ASN A 1 86 ? -7.017 17.789 -71.016 1.00 23.22 86 ASN A O 1
ATOM 639 N N . THR A 1 87 ? -7.094 15.532 -70.895 1.00 24.14 87 THR A N 1
ATOM 640 C CA . THR A 1 87 ? -6.065 14.975 -71.834 1.00 24.14 87 THR A CA 1
ATOM 641 C C . THR A 1 87 ? -4.914 15.774 -72.509 1.00 24.14 87 THR A C 1
ATOM 643 O O . THR A 1 87 ? -5.164 16.746 -73.212 1.00 24.14 87 THR A O 1
ATOM 646 N N . ASN A 1 88 ? -3.752 15.081 -72.600 1.00 24.62 88 ASN A N 1
ATOM 647 C CA . ASN A 1 88 ? -2.809 14.970 -73.755 1.00 24.62 88 ASN A CA 1
ATOM 648 C C . ASN A 1 88 ? -1.838 16.151 -74.077 1.00 24.62 88 ASN A C 1
ATOM 650 O O . ASN A 1 88 ? -2.116 17.285 -73.722 1.00 24.62 88 ASN A O 1
ATOM 654 N N . VAL A 1 89 ? -0.662 15.969 -74.727 1.00 23.75 89 VAL A N 1
ATOM 655 C CA . VAL A 1 89 ? 0.004 14.767 -75.319 1.00 23.75 89 VAL A CA 1
ATOM 656 C C . VAL A 1 89 ? 1.561 14.821 -75.228 1.00 23.75 89 VAL A C 1
ATOM 658 O O . VAL A 1 89 ? 2.123 15.787 -74.724 1.00 23.75 89 VAL A O 1
ATOM 661 N N . MET A 1 90 ? 2.258 13.767 -75.686 1.00 23.22 90 MET A N 1
ATOM 662 C CA . MET A 1 90 ? 3.734 13.603 -75.731 1.00 23.22 90 MET A CA 1
ATOM 663 C C . MET A 1 90 ? 4.456 14.477 -76.790 1.00 23.22 90 MET A C 1
ATOM 665 O O . MET A 1 90 ? 3.837 14.779 -77.802 1.00 23.22 90 MET A O 1
ATOM 669 N N . SER A 1 91 ? 5.789 14.683 -76.670 1.00 23.02 91 SER A N 1
ATOM 670 C CA . SER A 1 91 ? 6.793 14.112 -77.623 1.00 23.02 91 SER A CA 1
ATOM 671 C C . SER A 1 91 ? 8.276 14.534 -77.400 1.00 23.02 91 SER A C 1
ATOM 673 O O . SER A 1 91 ? 8.638 15.679 -77.633 1.00 23.02 91 SER A O 1
ATOM 675 N N . THR A 1 92 ? 9.126 13.560 -77.029 1.00 24.12 92 THR A N 1
ATOM 676 C CA . THR A 1 92 ? 10.490 13.223 -77.551 1.00 24.12 92 THR A CA 1
ATOM 677 C C . THR A 1 92 ? 11.588 14.253 -77.944 1.00 24.12 92 THR A C 1
ATOM 679 O O . THR A 1 92 ? 11.337 15.160 -78.727 1.00 24.12 92 THR A O 1
ATOM 682 N N . ALA A 1 93 ? 12.849 13.845 -77.660 1.00 23.78 93 ALA A N 1
ATOM 683 C CA . ALA A 1 93 ? 14.106 14.053 -78.439 1.00 23.78 93 ALA A CA 1
ATOM 684 C C . ALA A 1 93 ? 14.864 15.412 -78.337 1.00 23.78 93 ALA A C 1
ATOM 686 O O . ALA A 1 93 ? 14.242 16.431 -78.074 1.00 23.78 93 ALA A O 1
ATOM 687 N N . SER A 1 94 ? 16.194 15.540 -78.568 1.00 23.78 94 SER A N 1
ATOM 688 C CA . SER A 1 94 ? 17.367 14.609 -78.563 1.00 23.78 94 SER A CA 1
ATOM 689 C C . SER A 1 94 ? 18.712 15.391 -78.700 1.00 23.78 94 SER A C 1
ATOM 691 O O . SER A 1 94 ? 18.681 16.595 -78.922 1.00 23.78 94 SER A O 1
ATOM 693 N N . ALA A 1 95 ? 19.864 14.682 -78.668 1.00 24.62 95 ALA A N 1
ATOM 694 C CA . ALA A 1 95 ? 21.273 15.135 -78.852 1.00 24.62 95 ALA A CA 1
ATOM 695 C C . ALA A 1 95 ? 21.909 15.893 -77.653 1.00 24.62 95 ALA A C 1
ATOM 697 O O . ALA A 1 95 ? 21.218 16.634 -76.968 1.00 24.62 95 ALA A O 1
ATOM 698 N N . MET A 1 96 ? 23.166 15.691 -77.208 1.00 22.27 96 MET A N 1
ATOM 699 C CA . MET A 1 96 ? 24.484 15.278 -77.770 1.00 22.27 96 MET A CA 1
ATOM 700 C C . MET A 1 96 ? 25.336 16.385 -78.423 1.00 22.27 96 MET A C 1
ATOM 702 O O . MET A 1 96 ? 25.001 16.831 -79.513 1.00 22.27 96 MET A O 1
ATOM 706 N N . SER A 1 97 ? 26.512 16.682 -77.836 1.00 23.56 97 SER A N 1
ATOM 707 C CA . SER A 1 97 ? 27.825 16.711 -78.531 1.00 23.56 97 SER A CA 1
ATOM 708 C C . SER A 1 97 ? 29.026 16.821 -77.555 1.00 23.56 97 SER A C 1
ATOM 710 O O . SER A 1 97 ? 28.856 17.278 -76.430 1.00 23.56 97 SER A O 1
ATOM 712 N N . SER A 1 98 ? 30.207 16.376 -78.023 1.00 23.55 98 SER A N 1
ATOM 713 C CA . SER A 1 98 ? 31.619 16.749 -77.705 1.00 23.55 98 SER A CA 1
ATOM 714 C C . SER A 1 98 ? 31.977 17.474 -76.380 1.00 23.55 98 SER A C 1
ATOM 716 O O . SER A 1 98 ? 31.401 18.515 -76.090 1.00 23.55 98 SER A O 1
ATOM 718 N N . CYS A 1 99 ? 32.928 17.048 -75.525 1.00 22.25 99 CYS A N 1
ATOM 719 C CA . CYS A 1 99 ? 34.293 16.475 -75.691 1.00 22.25 99 CYS A CA 1
ATOM 720 C C . CYS A 1 99 ? 35.421 17.509 -75.910 1.00 22.25 99 CYS A C 1
ATOM 722 O O . CYS A 1 99 ? 35.421 18.174 -76.937 1.00 22.25 99 CYS A O 1
ATOM 724 N N . GLU A 1 100 ? 36.416 17.539 -75.002 1.00 24.22 100 GLU A N 1
ATOM 725 C CA . GLU A 1 100 ? 37.845 17.753 -75.320 1.00 24.22 100 GLU A CA 1
ATOM 726 C C . GLU A 1 100 ? 38.770 17.305 -74.156 1.00 24.22 100 GLU A C 1
ATOM 728 O O . GLU A 1 100 ? 38.282 16.975 -73.072 1.00 24.22 100 GLU A O 1
ATOM 733 N N . ILE A 1 101 ? 40.091 17.214 -74.390 1.00 24.69 101 ILE A N 1
ATOM 734 C CA . ILE A 1 101 ? 41.098 16.607 -73.484 1.00 24.69 101 ILE A CA 1
ATOM 735 C C . ILE A 1 101 ? 42.376 17.462 -73.444 1.00 24.69 101 ILE A C 1
ATOM 737 O O . ILE A 1 101 ? 42.889 17.821 -74.499 1.00 24.69 101 ILE A O 1
ATOM 741 N N . MET A 1 102 ? 42.975 17.664 -72.259 1.00 22.00 102 MET A N 1
ATOM 742 C CA . MET A 1 102 ? 44.395 18.040 -72.125 1.00 22.00 102 MET A CA 1
ATOM 743 C C . MET A 1 102 ? 45.084 17.366 -70.922 1.00 22.00 102 MET A C 1
ATOM 745 O O . MET A 1 102 ? 44.520 17.258 -69.836 1.00 22.00 102 MET A O 1
ATOM 749 N N . GLN A 1 103 ? 46.335 16.946 -71.133 1.00 22.56 103 GLN A N 1
ATOM 750 C CA . GLN A 1 103 ? 47.356 16.692 -70.098 1.00 22.56 103 GLN A CA 1
ATOM 751 C C . GLN A 1 103 ? 48.141 18.029 -69.866 1.00 22.56 103 GLN A C 1
ATOM 753 O O . GLN A 1 103 ? 47.823 19.013 -70.523 1.00 22.56 103 GLN A O 1
ATOM 758 N N . VAL A 1 104 ? 49.129 18.234 -68.978 1.00 23.92 104 VAL A N 1
ATOM 759 C CA . VAL A 1 104 ? 50.397 17.505 -68.740 1.00 23.92 104 VAL A CA 1
ATOM 760 C C . VAL A 1 104 ? 51.078 17.999 -67.422 1.00 23.92 104 VAL A C 1
ATOM 762 O O . VAL A 1 104 ? 50.954 19.161 -67.058 1.00 23.92 104 VAL A O 1
ATOM 765 N N . SER A 1 105 ? 51.833 17.101 -66.761 1.00 22.94 105 SER A N 1
ATOM 766 C CA . SER A 1 105 ? 53.001 17.285 -65.845 1.00 22.94 105 SER A CA 1
ATOM 767 C C . SER A 1 105 ? 52.976 18.018 -64.471 1.00 22.94 105 SER A C 1
ATOM 769 O O . SER A 1 105 ? 52.757 19.218 -64.362 1.00 22.94 105 SER A O 1
ATOM 771 N N . SER A 1 106 ? 53.505 17.269 -63.482 1.00 23.64 106 SER A N 1
ATOM 772 C CA . SER A 1 106 ? 54.654 17.578 -62.582 1.00 23.64 106 SER A CA 1
ATOM 773 C C . SER A 1 106 ? 54.549 18.457 -61.310 1.00 23.64 106 SER A C 1
ATOM 775 O O . SER A 1 106 ? 54.550 19.680 -61.356 1.00 23.64 106 SER A O 1
ATOM 777 N N . SER A 1 107 ? 54.725 17.762 -60.172 1.00 24.36 107 SER A N 1
ATOM 778 C CA . SER A 1 107 ? 55.600 18.078 -59.014 1.00 24.36 107 SER A CA 1
ATOM 779 C C . SER A 1 107 ? 55.488 19.408 -58.241 1.00 24.36 107 SER A C 1
ATOM 781 O O . SER A 1 107 ? 56.031 20.429 -58.654 1.00 24.36 107 SER A O 1
ATOM 783 N N . SER A 1 108 ? 55.033 19.329 -56.982 1.00 24.45 108 SER A N 1
ATOM 784 C CA . SER A 1 108 ? 55.861 19.615 -55.782 1.00 24.45 108 SER A CA 1
ATOM 785 C C . SER A 1 108 ? 55.065 19.473 -54.468 1.00 24.45 108 SER A C 1
ATOM 787 O O . SER A 1 108 ? 53.846 19.613 -54.443 1.00 24.45 108 SER A O 1
ATOM 789 N N . SER A 1 109 ? 55.777 19.206 -53.368 1.00 24.69 109 SER A N 1
ATOM 790 C CA . SER A 1 109 ? 55.293 19.267 -51.974 1.00 24.69 109 SER A CA 1
ATOM 791 C C . SER A 1 109 ? 56.011 20.444 -51.288 1.00 24.69 109 SER A C 1
ATOM 793 O O . SER A 1 109 ? 57.188 20.645 -51.597 1.00 24.69 109 SER A O 1
ATOM 795 N N . PRO A 1 110 ? 55.383 21.214 -50.367 1.00 35.38 110 PRO A N 1
ATOM 796 C CA . PRO A 1 110 ? 55.201 20.695 -49.006 1.00 35.38 110 PRO A CA 1
ATOM 797 C C . PRO A 1 110 ? 53.940 21.151 -48.228 1.00 35.38 110 PRO A C 1
ATOM 799 O O . PRO A 1 110 ? 53.252 22.117 -48.546 1.00 35.38 110 PRO A O 1
ATOM 802 N N . SER A 1 111 ? 53.711 20.426 -47.132 1.00 31.23 111 SER A N 1
ATOM 803 C CA . SER A 1 111 ? 52.808 20.658 -45.991 1.00 31.23 111 SER A CA 1
ATOM 804 C C . SER A 1 111 ? 52.245 22.073 -45.737 1.00 31.23 111 SER A C 1
ATOM 806 O O . SER A 1 111 ? 52.990 22.993 -45.391 1.00 31.23 111 SER A O 1
ATOM 808 N N . LYS A 1 112 ? 50.907 22.174 -45.658 1.00 30.30 112 LYS A N 1
ATOM 809 C CA . LYS A 1 112 ? 50.180 23.076 -44.736 1.00 30.30 112 LYS A CA 1
ATOM 810 C C . LYS A 1 112 ? 48.926 22.381 -44.187 1.00 30.30 112 LYS A C 1
ATOM 812 O O . LYS A 1 112 ? 48.298 21.598 -44.894 1.00 30.30 112 LYS A O 1
ATOM 817 N N . ASN A 1 113 ? 48.563 22.677 -42.938 1.00 36.66 113 ASN A N 1
ATOM 818 C CA . ASN A 1 113 ? 47.407 22.073 -42.266 1.00 36.66 113 ASN A CA 1
ATOM 819 C C . ASN A 1 113 ? 46.089 22.425 -42.976 1.00 36.66 113 ASN A C 1
ATOM 821 O O . ASN A 1 113 ? 45.784 23.599 -43.193 1.00 36.66 113 ASN A O 1
ATOM 825 N N . LEU A 1 114 ? 45.285 21.405 -43.282 1.00 30.19 114 LEU A N 1
ATOM 826 C CA . LEU A 1 114 ? 43.936 21.530 -43.838 1.00 30.19 114 LEU A CA 1
ATOM 827 C C . LEU A 1 114 ? 42.926 20.949 -42.847 1.00 30.19 114 LEU A C 1
ATOM 829 O O . LEU A 1 114 ? 43.056 19.803 -42.425 1.00 30.19 114 LEU A O 1
ATOM 833 N N . THR A 1 115 ? 41.910 21.734 -42.490 1.00 39.94 115 THR A N 1
ATOM 834 C CA . THR A 1 115 ? 40.794 21.267 -41.658 1.00 39.94 115 THR A CA 1
ATOM 835 C C . THR A 1 115 ? 39.927 20.257 -42.417 1.00 39.94 115 THR A C 1
ATOM 837 O O . THR A 1 115 ? 39.821 20.300 -43.647 1.00 39.94 115 THR A O 1
ATOM 840 N N . SER A 1 116 ? 39.288 19.345 -41.680 1.00 39.41 116 SER A N 1
ATOM 841 C CA . SER A 1 116 ? 38.535 18.202 -42.222 1.00 39.41 116 SER A CA 1
ATOM 842 C C . SER A 1 116 ? 37.439 18.591 -43.227 1.00 39.41 116 SER A C 1
ATOM 844 O O . SER A 1 116 ? 37.246 17.886 -44.216 1.00 39.41 116 SER A O 1
ATOM 846 N N . GLU A 1 117 ? 36.796 19.752 -43.061 1.00 33.50 117 GLU A N 1
ATOM 847 C CA . GLU A 1 117 ? 35.811 20.283 -44.020 1.00 33.50 117 GLU A CA 1
ATOM 848 C C . GLU A 1 117 ? 36.367 20.516 -45.436 1.00 33.50 117 GLU A C 1
ATOM 850 O O . GLU A 1 117 ? 35.615 20.421 -46.407 1.00 33.50 117 GLU A O 1
ATOM 855 N N . LYS A 1 118 ? 37.663 20.830 -45.590 1.00 29.88 118 LYS A N 1
ATOM 856 C CA . LYS A 1 118 ? 38.271 21.016 -46.921 1.00 29.88 118 LYS A CA 1
ATOM 857 C C . LYS A 1 118 ? 38.628 19.690 -47.584 1.00 29.88 118 LYS A C 1
ATOM 859 O O . LYS A 1 118 ? 38.434 19.566 -48.791 1.00 29.88 118 LYS A O 1
ATOM 864 N N . TRP A 1 119 ? 39.046 18.684 -46.814 1.00 34.69 119 TRP A N 1
ATOM 865 C CA . TRP A 1 119 ? 39.202 17.314 -47.321 1.00 34.69 119 TRP A CA 1
ATOM 866 C C . TRP A 1 119 ? 37.867 16.757 -47.839 1.00 34.69 119 TRP A C 1
ATOM 868 O O . TRP A 1 119 ? 37.800 16.276 -48.971 1.00 34.69 119 TRP A O 1
ATOM 878 N N . PHE A 1 120 ? 36.780 16.959 -47.085 1.00 36.66 120 PHE A N 1
ATOM 879 C CA . PHE A 1 120 ? 35.416 16.599 -47.497 1.00 36.66 120 PHE A CA 1
ATOM 880 C C . PHE A 1 120 ? 34.908 17.319 -48.761 1.00 36.66 120 PHE A C 1
ATOM 882 O O . PHE A 1 120 ? 33.925 16.875 -49.348 1.00 36.66 120 PHE A O 1
ATOM 889 N N . LYS A 1 121 ? 35.554 18.404 -49.212 1.00 32.16 121 LYS A N 1
ATOM 890 C CA . LYS A 1 121 ? 35.194 19.113 -50.456 1.00 32.16 121 LYS A CA 1
ATOM 891 C C . LYS A 1 121 ? 36.109 18.813 -51.646 1.00 32.16 121 LYS A C 1
ATOM 893 O O . LYS A 1 121 ? 35.702 19.096 -52.767 1.00 32.16 121 LYS A O 1
ATOM 898 N N . LEU A 1 122 ? 37.299 18.239 -51.434 1.00 29.08 122 LEU A N 1
ATOM 899 C CA . LEU A 1 122 ? 38.174 17.800 -52.533 1.00 29.08 122 LEU A CA 1
ATOM 900 C C . LEU A 1 122 ? 37.842 16.383 -53.020 1.00 29.08 122 LEU A C 1
ATOM 902 O O . LEU A 1 122 ? 37.818 16.152 -54.223 1.00 29.08 122 LEU A O 1
ATOM 906 N N . VAL A 1 123 ? 37.562 15.443 -52.110 1.00 38.31 123 VAL A N 1
ATOM 907 C CA . VAL A 1 123 ? 37.366 14.020 -52.471 1.00 38.31 123 VAL A CA 1
ATOM 908 C C . VAL A 1 123 ? 36.070 13.779 -53.261 1.00 38.31 123 VAL A C 1
ATOM 910 O O . VAL A 1 123 ? 35.997 12.855 -54.060 1.00 38.31 123 VAL A O 1
ATOM 913 N N . PHE A 1 124 ? 35.058 14.632 -53.088 1.00 39.03 124 PHE A N 1
ATOM 914 C CA . PHE A 1 124 ? 33.726 14.472 -53.688 1.00 39.03 124 PHE A CA 1
ATOM 915 C C . PHE A 1 124 ? 33.524 15.255 -55.003 1.00 39.03 124 PHE A C 1
ATOM 917 O O . PHE A 1 124 ? 32.388 15.589 -55.346 1.00 39.03 124 PHE A O 1
ATOM 924 N N . ARG A 1 125 ? 34.596 15.593 -55.740 1.00 32.66 125 ARG A N 1
ATOM 925 C CA . ARG A 1 125 ? 34.476 16.342 -57.008 1.00 32.66 125 ARG A CA 1
ATOM 926 C C . ARG A 1 125 ? 35.444 15.927 -58.128 1.00 32.66 125 ARG A C 1
ATOM 928 O O . ARG A 1 125 ? 35.965 16.793 -58.824 1.00 32.66 125 ARG A O 1
ATOM 935 N N . ASP A 1 126 ? 35.591 14.626 -58.364 1.00 36.03 126 ASP A N 1
ATOM 936 C CA . ASP A 1 126 ? 35.705 14.097 -59.734 1.00 36.03 126 ASP A CA 1
ATOM 937 C C . ASP A 1 126 ? 35.264 12.616 -59.792 1.00 36.03 126 ASP A C 1
ATOM 939 O O . ASP A 1 126 ? 35.107 11.976 -58.753 1.00 36.03 126 ASP A O 1
ATOM 943 N N . GLY A 1 127 ? 35.064 12.062 -60.992 1.00 35.59 127 GLY A N 1
ATOM 944 C CA . GLY A 1 127 ? 35.007 10.609 -61.206 1.00 35.59 127 GLY A CA 1
ATOM 945 C C . GLY A 1 127 ? 33.634 9.928 -61.131 1.00 35.59 127 GLY A C 1
ATOM 946 O O . GLY A 1 127 ? 33.568 8.745 -60.810 1.00 35.59 127 GLY A O 1
ATOM 947 N N . SER A 1 128 ? 32.530 10.614 -61.451 1.00 32.47 128 SER A N 1
ATOM 948 C CA . SER A 1 128 ? 31.208 9.971 -61.607 1.00 32.47 128 SER A CA 1
ATOM 949 C C . SER A 1 128 ? 30.875 9.696 -63.079 1.00 32.47 128 SER A C 1
ATOM 951 O O . SER A 1 128 ? 30.679 10.635 -63.850 1.00 32.47 128 SER A O 1
ATOM 953 N N . ARG A 1 129 ? 30.724 8.422 -63.475 1.00 32.50 129 ARG A N 1
ATOM 954 C CA . ARG A 1 129 ? 29.997 8.085 -64.717 1.00 32.50 129 ARG A CA 1
ATOM 955 C C . ARG A 1 129 ? 28.499 8.374 -64.502 1.00 32.50 129 ARG A C 1
ATOM 957 O O . ARG A 1 129 ? 27.984 8.013 -63.446 1.00 32.50 129 ARG A O 1
ATOM 964 N N . PRO A 1 130 ? 27.787 9.012 -65.449 1.00 35.00 130 PRO A N 1
ATOM 965 C CA . PRO A 1 130 ? 26.392 9.394 -65.246 1.00 35.00 130 PRO A CA 1
ATOM 966 C C . PRO A 1 130 ? 25.442 8.198 -65.427 1.00 35.00 130 PRO A C 1
ATOM 968 O O . PRO A 1 130 ? 25.024 7.880 -66.537 1.00 35.00 130 PRO A O 1
ATOM 971 N N . GLY A 1 131 ? 25.083 7.561 -64.316 1.00 32.94 131 GLY A N 1
ATOM 972 C CA . GLY A 1 131 ? 24.047 6.533 -64.219 1.00 32.94 131 GLY A CA 1
ATOM 973 C C . GLY A 1 131 ? 23.734 6.267 -62.747 1.00 32.94 131 GLY A C 1
ATOM 974 O O . GLY A 1 131 ? 24.652 6.219 -61.939 1.00 32.94 131 GLY A O 1
ATOM 975 N N . GLU A 1 132 ? 22.449 6.155 -62.404 1.00 32.19 132 GLU A N 1
ATOM 976 C CA . GLU A 1 132 ? 21.952 5.820 -61.056 1.00 32.19 132 GLU A CA 1
ATOM 977 C C . GLU A 1 132 ? 22.449 6.723 -59.903 1.00 32.19 132 GLU A C 1
ATOM 979 O O . GLU A 1 132 ? 23.264 6.354 -59.057 1.00 32.19 132 GLU A O 1
ATOM 984 N N . ARG A 1 133 ? 21.825 7.904 -59.771 1.00 33.47 133 ARG A N 1
ATOM 985 C CA . ARG A 1 133 ? 21.641 8.483 -58.428 1.00 33.47 133 ARG A CA 1
ATOM 986 C C . ARG A 1 133 ? 20.729 7.547 -57.632 1.00 33.47 133 ARG A C 1
ATOM 988 O O . ARG A 1 133 ? 19.656 7.208 -58.121 1.00 33.47 133 ARG A O 1
ATOM 995 N N . MET A 1 134 ? 21.105 7.205 -56.399 1.00 39.09 134 MET A N 1
ATOM 996 C CA . MET A 1 134 ? 20.187 6.544 -55.466 1.00 39.09 134 MET A CA 1
ATOM 997 C C . MET A 1 134 ? 18.976 7.450 -55.213 1.00 39.09 134 MET A C 1
ATOM 999 O O . MET A 1 134 ? 19.130 8.546 -54.668 1.00 39.09 134 MET A O 1
ATOM 1003 N N . ASP A 1 135 ? 17.780 6.980 -55.567 1.00 42.59 135 ASP A N 1
ATOM 1004 C CA . ASP A 1 135 ? 16.544 7.672 -55.222 1.00 42.59 135 ASP A CA 1
ATOM 1005 C C . ASP A 1 135 ? 16.113 7.364 -53.781 1.00 42.59 135 ASP A C 1
ATOM 1007 O O . ASP A 1 135 ? 15.401 6.398 -53.496 1.00 42.59 135 ASP A O 1
ATOM 1011 N N . LEU A 1 136 ? 16.532 8.247 -52.873 1.00 49.91 136 LEU A N 1
ATOM 1012 C CA . LEU A 1 136 ? 16.139 8.250 -51.463 1.00 49.91 136 LEU A CA 1
ATOM 1013 C C . LEU A 1 136 ? 14.644 8.570 -51.231 1.00 49.91 136 LEU A C 1
ATOM 1015 O O . LEU A 1 136 ? 14.224 8.599 -50.074 1.00 49.91 136 LEU A O 1
ATOM 1019 N N . SER A 1 137 ? 13.834 8.805 -52.276 1.00 49.50 137 SER A N 1
ATOM 1020 C CA . SER A 1 137 ? 12.372 8.897 -52.139 1.00 49.50 137 SER A CA 1
ATOM 1021 C C . SER A 1 137 ? 11.718 7.540 -51.837 1.00 49.50 137 SER A C 1
ATOM 1023 O O . SER A 1 137 ? 10.664 7.489 -51.200 1.00 49.50 137 SER A O 1
ATOM 1025 N N . SER A 1 138 ? 12.359 6.437 -52.244 1.00 71.00 138 SER A N 1
ATOM 1026 C CA . SER A 1 138 ? 11.841 5.077 -52.076 1.00 71.00 138 SER A CA 1
ATOM 1027 C C . SER A 1 138 ? 12.541 4.330 -50.934 1.00 71.00 138 SER A C 1
ATOM 1029 O O . SER A 1 138 ? 13.767 4.275 -50.851 1.00 71.00 138 SER A O 1
ATOM 1031 N N . ARG A 1 139 ? 11.752 3.739 -50.028 1.00 87.62 139 ARG A N 1
ATOM 1032 C CA . ARG A 1 139 ? 12.260 2.909 -48.923 1.00 87.62 139 ARG A CA 1
ATOM 1033 C C . ARG A 1 139 ? 12.414 1.446 -49.358 1.00 87.62 139 ARG A C 1
ATOM 1035 O O . ARG A 1 139 ? 11.559 0.953 -50.099 1.00 87.62 139 ARG A O 1
ATOM 1042 N N . PRO A 1 140 ? 13.458 0.731 -48.896 1.00 89.31 140 PRO A N 1
ATOM 1043 C CA . PRO A 1 140 ? 13.695 -0.656 -49.282 1.00 89.31 140 PRO A CA 1
ATOM 1044 C C . PRO A 1 140 ? 12.582 -1.588 -48.785 1.00 89.31 140 PRO A C 1
ATOM 1046 O O . PRO A 1 140 ? 11.992 -1.369 -47.727 1.00 89.31 140 PRO A O 1
ATOM 1049 N N . LYS A 1 141 ? 12.327 -2.661 -49.538 1.00 90.38 141 LYS A N 1
ATOM 1050 C CA . LYS A 1 141 ? 11.444 -3.761 -49.127 1.00 90.38 141 LYS A CA 1
ATOM 1051 C C . LYS A 1 141 ? 12.252 -4.881 -48.477 1.00 90.38 141 LYS A C 1
ATOM 1053 O O . LYS A 1 141 ? 13.397 -5.110 -48.865 1.00 90.38 141 LYS A O 1
ATOM 1058 N N . LEU A 1 142 ? 11.627 -5.574 -47.528 1.00 93.81 142 LEU A N 1
ATOM 1059 C CA . LEU A 1 142 ? 12.138 -6.826 -46.975 1.00 93.81 142 LEU A CA 1
ATOM 1060 C C . LEU A 1 142 ? 12.100 -7.935 -48.035 1.00 93.81 142 LEU A C 1
ATOM 1062 O O . LEU A 1 142 ? 11.234 -7.940 -48.913 1.00 93.81 142 LEU A O 1
ATOM 1066 N N . PHE A 1 143 ? 13.037 -8.872 -47.934 1.00 95.38 143 PHE A N 1
ATOM 1067 C CA . PHE A 1 143 ? 13.034 -10.141 -48.658 1.00 95.38 143 PHE A CA 1
ATOM 1068 C C . PHE A 1 143 ? 13.685 -11.228 -47.789 1.00 95.38 143 PHE A C 1
ATOM 1070 O O . PHE A 1 143 ? 14.457 -10.904 -46.882 1.00 95.38 143 PHE A O 1
ATOM 1077 N N . ASP A 1 144 ? 13.383 -12.504 -48.050 1.00 96.38 144 ASP A N 1
ATOM 1078 C CA . ASP A 1 144 ? 14.058 -13.602 -47.352 1.00 96.38 144 ASP A CA 1
ATOM 1079 C C . ASP A 1 144 ? 15.503 -13.752 -47.832 1.00 96.38 144 ASP A C 1
ATOM 1081 O O . ASP A 1 144 ? 15.772 -13.889 -49.028 1.00 96.38 144 ASP A O 1
ATOM 1085 N N . PHE A 1 145 ? 16.428 -13.768 -46.880 1.00 96.19 145 PHE A N 1
ATOM 1086 C CA . PHE A 1 145 ? 17.824 -14.081 -47.106 1.00 96.19 145 PHE A CA 1
ATOM 1087 C C . PHE A 1 145 ? 18.230 -15.239 -46.192 1.00 96.19 145 PHE A C 1
ATOM 1089 O O . PHE A 1 145 ? 18.573 -15.041 -45.028 1.00 96.19 145 PHE A O 1
ATOM 1096 N N . HIS A 1 146 ? 18.167 -16.460 -46.728 1.00 94.75 146 HIS A N 1
ATOM 1097 C CA . HIS A 1 146 ? 18.485 -17.707 -46.022 1.00 94.75 146 HIS A CA 1
ATOM 1098 C C . HIS A 1 146 ? 17.652 -17.932 -44.739 1.00 94.75 146 HIS A C 1
ATOM 1100 O O . HIS A 1 146 ? 18.194 -18.337 -43.707 1.00 94.75 146 HIS A O 1
ATOM 1106 N N . GLY A 1 147 ? 16.339 -17.685 -44.793 1.00 93.06 147 GLY A N 1
ATOM 1107 C CA . GLY A 1 147 ? 15.428 -17.848 -43.652 1.00 93.06 147 GLY A CA 1
ATOM 1108 C C . GLY A 1 147 ? 15.422 -16.669 -42.672 1.00 93.06 147 GLY A C 1
ATOM 1109 O O . GLY A 1 147 ? 15.017 -16.832 -41.520 1.00 93.06 147 GLY A O 1
ATOM 1110 N N . VAL A 1 148 ? 15.929 -15.502 -43.084 1.00 97.00 148 VAL A N 1
ATOM 1111 C CA . VAL A 1 148 ? 16.003 -14.278 -42.274 1.00 97.00 148 VAL A CA 1
ATOM 1112 C C . VAL A 1 148 ? 15.611 -13.080 -43.135 1.00 97.00 148 VAL A C 1
ATOM 1114 O O . VAL A 1 148 ? 16.222 -12.831 -44.174 1.00 97.00 148 VAL A O 1
ATOM 1117 N N . ALA A 1 149 ? 14.625 -12.299 -42.692 1.00 96.38 149 ALA A N 1
ATOM 1118 C CA . ALA A 1 149 ? 14.199 -11.095 -43.398 1.00 96.38 149 ALA A CA 1
ATOM 1119 C C . ALA A 1 149 ? 15.305 -10.015 -43.391 1.00 96.38 149 ALA A C 1
ATOM 1121 O O . ALA A 1 149 ? 15.866 -9.654 -42.350 1.00 96.38 149 ALA A O 1
ATOM 1122 N N . MET A 1 150 ? 15.649 -9.515 -44.580 1.00 96.25 150 MET A N 1
ATOM 1123 C CA . MET A 1 150 ? 16.788 -8.621 -44.823 1.00 96.25 150 MET A CA 1
ATOM 1124 C C . MET A 1 150 ? 16.463 -7.519 -45.842 1.00 96.25 150 MET A C 1
ATOM 1126 O O . MET A 1 150 ? 15.424 -7.534 -46.498 1.00 96.25 150 MET A O 1
ATOM 1130 N N . ILE A 1 151 ? 17.381 -6.555 -45.981 1.00 94.94 151 ILE A N 1
ATOM 1131 C CA . ILE A 1 151 ? 17.370 -5.517 -47.025 1.00 94.94 151 ILE A CA 1
ATOM 1132 C C . ILE A 1 151 ? 18.735 -5.445 -47.735 1.00 94.94 151 ILE A C 1
ATOM 1134 O O . ILE A 1 151 ? 19.753 -5.749 -47.106 1.00 94.94 151 ILE A O 1
ATOM 1138 N N . PRO A 1 152 ? 18.803 -5.003 -49.011 1.00 92.88 152 PRO A N 1
ATOM 1139 C CA . PRO A 1 152 ? 20.020 -5.106 -49.825 1.00 92.88 152 PRO A CA 1
ATOM 1140 C C . PRO A 1 152 ? 21.281 -4.467 -49.225 1.00 92.88 152 PRO A C 1
ATOM 1142 O O . PRO A 1 152 ? 22.379 -4.969 -49.445 1.00 92.88 152 PRO A O 1
ATOM 1145 N N . ILE A 1 153 ? 21.153 -3.410 -48.413 1.00 91.88 153 ILE A N 1
ATOM 1146 C CA . ILE A 1 153 ? 22.307 -2.736 -47.785 1.00 91.88 153 ILE A CA 1
ATOM 1147 C C . ILE A 1 153 ? 23.063 -3.592 -46.751 1.00 91.88 153 ILE A C 1
ATOM 1149 O O . ILE A 1 153 ? 24.112 -3.161 -46.281 1.00 91.88 153 ILE A O 1
ATOM 1153 N N . PHE A 1 154 ? 22.557 -4.778 -46.392 1.00 95.00 154 PHE A N 1
ATOM 1154 C CA . PHE A 1 154 ? 23.234 -5.739 -45.507 1.00 95.00 154 PHE A CA 1
ATOM 1155 C C . PHE A 1 154 ? 23.624 -7.053 -46.208 1.00 95.00 154 PHE A C 1
ATOM 1157 O O . PHE A 1 154 ? 24.279 -7.897 -45.601 1.00 95.00 154 PHE A O 1
ATOM 1164 N N . THR A 1 155 ? 23.257 -7.227 -47.484 1.00 95.00 155 THR A N 1
ATOM 1165 C CA . THR A 1 155 ? 23.494 -8.464 -48.255 1.00 95.00 155 THR A CA 1
ATOM 1166 C C . THR A 1 155 ? 24.246 -8.238 -49.570 1.00 95.00 155 THR A C 1
ATOM 1168 O O . THR A 1 155 ? 24.886 -9.159 -50.066 1.00 95.00 155 THR A O 1
ATOM 1171 N N . ALA A 1 156 ? 24.260 -7.019 -50.124 1.00 92.44 156 ALA A N 1
ATOM 1172 C CA . ALA A 1 156 ? 24.902 -6.713 -51.409 1.00 92.44 156 ALA A CA 1
ATOM 1173 C C . ALA A 1 156 ? 26.426 -6.962 -51.443 1.00 92.44 156 ALA A C 1
ATOM 1175 O O . ALA A 1 156 ? 27.004 -7.071 -52.519 1.00 92.44 156 ALA A O 1
ATOM 1176 N N . ASN A 1 157 ? 27.075 -7.066 -50.278 1.00 93.50 157 ASN A N 1
ATOM 1177 C CA . ASN A 1 157 ? 28.502 -7.374 -50.134 1.00 93.50 157 ASN A CA 1
ATOM 1178 C C . ASN A 1 157 ? 28.749 -8.713 -49.404 1.00 93.50 157 ASN A C 1
ATOM 1180 O O . ASN A 1 157 ? 29.826 -8.921 -48.847 1.00 93.50 157 ASN A O 1
ATOM 1184 N N . TRP A 1 158 ? 27.741 -9.595 -49.359 1.00 95.81 158 TRP A N 1
ATOM 1185 C CA . TRP A 1 158 ? 27.709 -10.801 -48.520 1.00 95.81 158 TRP A CA 1
ATOM 1186 C C . TRP A 1 158 ? 28.961 -11.674 -48.636 1.00 95.81 158 TRP A C 1
ATOM 1188 O O . TRP A 1 158 ? 29.578 -11.972 -47.617 1.00 95.81 158 TRP A O 1
ATOM 1198 N N . GLU A 1 159 ? 29.394 -12.012 -49.852 1.00 95.88 159 GLU A N 1
ATOM 1199 C CA . GLU A 1 159 ? 30.581 -12.853 -50.069 1.00 95.88 159 GLU A CA 1
ATOM 1200 C C . GLU A 1 159 ? 31.854 -12.233 -49.471 1.00 95.88 159 GLU A C 1
ATOM 1202 O O . GLU A 1 159 ? 32.634 -12.918 -48.812 1.00 95.88 159 GLU A O 1
ATOM 1207 N N . ASN A 1 160 ? 32.051 -10.920 -49.610 1.00 95.44 160 ASN A N 1
ATOM 1208 C CA . ASN A 1 160 ? 33.209 -10.226 -49.035 1.00 95.44 160 ASN A CA 1
ATOM 1209 C C . ASN A 1 160 ? 33.122 -10.083 -47.506 1.00 95.44 160 ASN A C 1
ATOM 1211 O O . ASN A 1 160 ? 34.152 -9.911 -46.852 1.00 95.44 160 ASN A O 1
ATOM 1215 N N . VAL A 1 161 ? 31.912 -10.143 -46.940 1.00 97.25 161 VAL A N 1
ATOM 1216 C CA . VAL A 1 161 ? 31.673 -10.159 -45.490 1.00 97.25 161 VAL A CA 1
ATOM 1217 C C . VAL A 1 161 ? 31.897 -11.566 -44.925 1.00 97.25 161 VAL A C 1
ATOM 1219 O O . VAL A 1 161 ? 32.579 -11.698 -43.916 1.00 97.25 161 VAL A O 1
ATOM 1222 N N . GLN A 1 162 ? 31.416 -12.626 -45.583 1.00 96.88 162 GLN A N 1
ATOM 1223 C CA . GLN A 1 162 ? 31.676 -14.014 -45.169 1.00 96.88 162 GLN A CA 1
ATOM 1224 C C . GLN A 1 162 ? 33.157 -14.395 -45.278 1.00 96.88 162 GLN A C 1
ATOM 1226 O O . GLN A 1 162 ? 33.670 -15.105 -44.416 1.00 96.88 162 GLN A O 1
ATOM 1231 N N . ASN A 1 163 ? 33.860 -13.869 -46.285 1.00 96.50 163 ASN A N 1
ATOM 1232 C CA . ASN A 1 163 ? 35.307 -14.024 -46.445 1.00 96.50 163 ASN A CA 1
ATOM 1233 C C . ASN A 1 163 ? 36.134 -12.990 -45.643 1.00 96.50 163 ASN A C 1
ATOM 1235 O O . ASN A 1 163 ? 37.351 -12.901 -45.832 1.00 96.50 163 ASN A O 1
ATOM 1239 N N . PHE A 1 164 ? 35.518 -12.209 -44.743 1.00 97.94 164 PHE A N 1
ATOM 1240 C CA . PHE A 1 164 ? 36.234 -11.274 -43.869 1.00 97.94 164 PHE A CA 1
ATOM 1241 C C . PHE A 1 164 ? 37.276 -11.998 -43.008 1.00 97.94 164 PHE A C 1
ATOM 1243 O O . PHE A 1 164 ? 37.011 -13.065 -42.453 1.00 97.94 164 PHE A O 1
ATOM 1250 N N . GLN A 1 165 ? 38.455 -11.394 -42.858 1.00 97.69 165 GLN A N 1
ATOM 1251 C CA . GLN A 1 165 ? 39.556 -11.951 -42.075 1.00 97.69 165 GLN A CA 1
ATOM 1252 C C . GLN A 1 165 ? 39.614 -11.270 -40.704 1.00 97.69 165 GLN A C 1
ATOM 1254 O O . GLN A 1 165 ? 40.130 -10.156 -40.560 1.00 97.69 165 GLN A O 1
ATOM 1259 N N . ALA A 1 166 ? 39.055 -11.941 -39.696 1.00 97.94 166 ALA A N 1
ATOM 1260 C CA . ALA A 1 166 ? 39.207 -11.552 -38.301 1.00 97.94 166 ALA A CA 1
ATOM 1261 C C . ALA A 1 166 ? 40.660 -11.748 -37.823 1.00 97.94 166 ALA A C 1
ATOM 1263 O O . ALA A 1 166 ? 41.390 -12.598 -38.335 1.00 97.94 166 ALA A O 1
ATOM 1264 N N . ARG A 1 167 ? 41.073 -10.963 -36.828 1.00 97.69 167 ARG A N 1
ATOM 1265 C CA . ARG A 1 167 ? 42.348 -11.092 -36.105 1.00 97.69 167 ARG A CA 1
ATOM 1266 C C . ARG A 1 167 ? 42.086 -11.688 -34.711 1.00 97.69 167 ARG A C 1
ATOM 1268 O O . ARG A 1 167 ? 41.012 -11.435 -34.161 1.00 97.69 167 ARG A O 1
ATOM 1275 N N . PRO A 1 168 ? 43.044 -12.398 -34.086 1.00 96.06 168 PRO A N 1
ATOM 1276 C CA . PRO A 1 168 ? 42.890 -12.919 -32.720 1.00 96.06 168 PRO A CA 1
ATOM 1277 C C . PRO A 1 168 ? 42.537 -11.860 -31.662 1.00 96.06 168 PRO A C 1
ATOM 1279 O O . PRO A 1 168 ? 41.911 -12.181 -30.654 1.00 96.06 168 PRO A O 1
ATOM 1282 N N . ASP A 1 169 ? 42.935 -10.601 -31.876 1.00 96.81 169 ASP A N 1
ATOM 1283 C CA . ASP A 1 169 ? 42.655 -9.471 -30.988 1.00 96.81 169 ASP A CA 1
ATOM 1284 C C . ASP A 1 169 ? 41.333 -8.740 -31.288 1.00 96.81 169 ASP A C 1
ATOM 1286 O O . ASP A 1 169 ? 40.943 -7.870 -30.512 1.00 96.81 169 ASP A O 1
ATOM 1290 N N . ASP A 1 170 ? 40.615 -9.074 -32.367 1.00 98.44 170 ASP A N 1
ATOM 1291 C CA . ASP A 1 170 ? 39.353 -8.408 -32.709 1.00 98.44 170 ASP A CA 1
ATOM 1292 C C . ASP A 1 170 ? 38.269 -8.623 -31.637 1.00 98.44 170 ASP A C 1
ATOM 1294 O O . ASP A 1 170 ? 38.109 -9.711 -31.070 1.00 98.44 170 ASP A O 1
ATOM 1298 N N . ILE A 1 171 ? 37.463 -7.579 -31.414 1.00 98.62 171 ILE A N 1
ATOM 1299 C CA . ILE A 1 171 ? 36.294 -7.617 -30.532 1.00 98.62 171 ILE A CA 1
ATOM 1300 C C . ILE A 1 171 ? 35.026 -7.388 -31.354 1.00 98.62 171 ILE A C 1
ATOM 1302 O O . ILE A 1 171 ? 34.800 -6.295 -31.882 1.00 98.62 171 ILE A O 1
ATOM 1306 N N . LEU A 1 172 ? 34.179 -8.418 -31.421 1.00 98.75 172 LEU A N 1
ATOM 1307 C CA . LEU A 1 172 ? 32.901 -8.385 -32.129 1.00 98.75 172 LEU A CA 1
ATOM 1308 C C . LEU A 1 172 ? 31.762 -7.974 -31.185 1.00 98.75 172 LEU A C 1
ATOM 1310 O O . LEU A 1 172 ? 31.424 -8.678 -30.235 1.00 98.75 172 LEU A O 1
ATOM 1314 N N . ILE A 1 173 ? 31.139 -6.835 -31.468 1.00 98.88 173 ILE A N 1
ATOM 1315 C CA . ILE A 1 173 ? 30.004 -6.278 -30.732 1.00 98.88 173 ILE A CA 1
ATOM 1316 C C . ILE A 1 173 ? 28.721 -6.676 -31.463 1.00 98.88 173 ILE A C 1
ATOM 1318 O O . ILE A 1 173 ? 28.301 -6.020 -32.420 1.00 98.88 173 ILE A O 1
ATOM 1322 N N . ALA A 1 174 ? 28.099 -7.761 -31.017 1.00 98.75 174 ALA A N 1
ATOM 1323 C CA . ALA A 1 174 ? 26.891 -8.306 -31.620 1.00 98.75 174 ALA A CA 1
ATOM 1324 C C . ALA A 1 174 ? 25.643 -7.893 -30.830 1.00 98.75 174 ALA A C 1
ATOM 1326 O O . ALA A 1 174 ? 25.633 -7.867 -29.603 1.00 98.75 174 ALA A O 1
ATOM 1327 N N . THR A 1 175 ? 24.561 -7.550 -31.522 1.00 98.81 175 THR A N 1
ATOM 1328 C CA . THR A 1 175 ? 23.288 -7.167 -30.886 1.00 98.81 175 THR A CA 1
ATOM 1329 C C . THR A 1 175 ? 22.148 -7.381 -31.865 1.00 98.81 175 THR A C 1
ATOM 1331 O O . THR A 1 175 ? 22.319 -7.047 -33.031 1.00 98.81 175 THR A O 1
ATOM 1334 N N . TYR A 1 176 ? 20.961 -7.799 -31.419 1.00 98.62 176 TYR A N 1
ATOM 1335 C CA . TYR A 1 176 ? 19.759 -7.489 -32.207 1.00 98.62 176 TYR A CA 1
ATOM 1336 C C . TYR A 1 176 ? 19.615 -5.951 -32.295 1.00 98.62 176 TYR A C 1
ATOM 1338 O O . TYR A 1 176 ? 19.988 -5.263 -31.328 1.00 98.62 176 TYR A O 1
ATOM 1346 N N . PRO A 1 177 ? 19.104 -5.367 -33.397 1.00 98.38 177 PRO A N 1
ATOM 1347 C CA . PRO A 1 177 ? 18.939 -3.924 -33.508 1.00 98.38 177 PRO A CA 1
ATOM 1348 C C . PRO A 1 177 ? 18.306 -3.281 -32.269 1.00 98.38 177 PRO A C 1
ATOM 1350 O O . PRO A 1 177 ? 17.449 -3.842 -31.592 1.00 98.38 177 PRO A O 1
ATOM 1353 N N . LYS A 1 178 ? 18.760 -2.067 -31.941 1.00 98.19 178 LYS A N 1
ATOM 1354 C CA . LYS A 1 178 ? 18.233 -1.227 -30.840 1.00 98.19 178 LYS A CA 1
ATOM 1355 C C . LYS A 1 178 ? 18.391 -1.796 -29.416 1.00 98.19 178 LYS A C 1
ATOM 1357 O O . LYS A 1 178 ? 17.901 -1.178 -28.464 1.00 98.19 178 LYS A O 1
ATOM 1362 N N . ALA A 1 179 ? 19.127 -2.898 -29.244 1.00 98.06 179 ALA A N 1
ATOM 1363 C CA . ALA A 1 179 ? 19.382 -3.504 -27.936 1.00 98.06 179 ALA A CA 1
ATOM 1364 C C . ALA A 1 179 ? 20.440 -2.782 -27.075 1.00 98.06 179 ALA A C 1
ATOM 1366 O O . ALA A 1 179 ? 20.560 -3.090 -25.901 1.00 98.06 179 ALA A O 1
ATOM 1367 N N . GLY A 1 180 ? 21.176 -1.800 -27.609 1.00 97.12 180 GLY A N 1
ATOM 1368 C CA . GLY A 1 180 ? 22.165 -1.025 -26.835 1.00 97.12 180 GLY A CA 1
ATOM 1369 C C . GLY A 1 180 ? 23.536 -0.862 -27.495 1.00 97.12 180 GLY A C 1
ATOM 1370 O O . GLY A 1 180 ? 24.421 -0.261 -26.898 1.00 97.12 180 GLY A O 1
ATOM 1371 N N . THR A 1 181 ? 23.706 -1.340 -28.730 1.00 98.38 181 THR A N 1
ATOM 1372 C CA . THR A 1 181 ? 24.961 -1.394 -29.508 1.00 98.38 181 THR A CA 1
ATOM 1373 C C . THR A 1 181 ? 25.842 -0.155 -29.352 1.00 98.38 181 THR A C 1
ATOM 1375 O O . THR A 1 181 ? 26.975 -0.258 -28.907 1.00 98.38 181 THR A O 1
ATOM 1378 N N . THR A 1 182 ? 25.310 1.042 -29.626 1.00 98.19 182 THR A N 1
ATOM 1379 C CA . THR A 1 182 ? 26.053 2.311 -29.525 1.00 98.19 182 THR A CA 1
ATOM 1380 C C . THR A 1 182 ? 26.639 2.570 -28.137 1.00 98.19 182 THR A C 1
ATOM 1382 O O . THR A 1 182 ? 27.702 3.174 -28.027 1.00 98.19 182 THR A O 1
ATOM 1385 N N . TRP A 1 183 ? 25.946 2.134 -27.086 1.00 98.31 183 TRP A N 1
ATOM 1386 C CA . TRP A 1 183 ? 26.347 2.348 -25.702 1.00 98.31 183 TRP A CA 1
ATOM 1387 C C . TRP A 1 183 ? 27.537 1.463 -25.338 1.00 98.31 183 TRP A C 1
ATOM 1389 O O . TRP A 1 183 ? 28.569 1.978 -24.918 1.00 98.31 183 TRP A O 1
ATOM 1399 N N . VAL A 1 184 ? 27.441 0.157 -25.610 1.00 98.44 184 VAL A N 1
ATOM 1400 C CA . VAL A 1 184 ? 28.549 -0.783 -25.388 1.00 98.44 184 VAL A CA 1
ATOM 1401 C C . VAL A 1 184 ? 29.740 -0.506 -26.316 1.00 98.44 184 VAL A C 1
ATOM 1403 O O . VAL A 1 184 ? 30.881 -0.590 -25.872 1.00 98.44 184 VAL A O 1
ATOM 1406 N N . SER A 1 185 ? 29.505 -0.052 -27.555 1.00 98.44 185 SER A N 1
ATOM 1407 C CA . SER A 1 185 ? 30.566 0.441 -28.446 1.00 98.44 185 SER A CA 1
ATOM 1408 C C . SER A 1 185 ? 31.316 1.633 -27.850 1.00 98.44 185 SER A C 1
ATOM 1410 O O . SER A 1 185 ? 32.540 1.653 -27.893 1.00 98.44 185 SER A O 1
ATOM 1412 N N . GLN A 1 186 ? 30.615 2.607 -27.258 1.00 97.69 186 GLN A N 1
ATOM 1413 C CA . GLN A 1 186 ? 31.267 3.751 -26.612 1.00 97.69 186 GLN A CA 1
ATOM 1414 C C . GLN A 1 186 ? 31.966 3.356 -25.297 1.00 97.69 186 GLN A C 1
ATOM 1416 O O . GLN A 1 186 ? 33.007 3.929 -24.995 1.00 97.69 186 GLN A O 1
ATOM 1421 N N . ILE A 1 187 ? 31.444 2.379 -24.542 1.00 98.06 187 ILE A N 1
ATOM 1422 C CA . ILE A 1 187 ? 32.121 1.816 -23.358 1.00 98.06 187 ILE A CA 1
ATOM 1423 C C . ILE A 1 187 ? 33.452 1.165 -23.760 1.00 98.06 187 ILE A C 1
ATOM 1425 O O . ILE A 1 187 ? 34.486 1.504 -23.193 1.00 98.06 187 ILE A O 1
ATOM 1429 N N . LEU A 1 188 ? 33.444 0.275 -24.757 1.00 97.69 188 LEU A N 1
ATOM 1430 C CA . LEU A 1 188 ? 34.641 -0.443 -25.209 1.00 97.69 188 LEU A CA 1
ATOM 1431 C C . LEU A 1 188 ? 35.681 0.489 -25.848 1.00 97.69 188 LEU A C 1
ATOM 1433 O O . LEU A 1 188 ? 36.867 0.364 -25.554 1.00 97.69 188 LEU A O 1
ATOM 1437 N N . ASP A 1 189 ? 35.252 1.458 -26.661 1.00 96.12 189 ASP A N 1
ATOM 1438 C CA . ASP A 1 189 ? 36.150 2.451 -27.265 1.00 96.12 189 ASP A CA 1
ATOM 1439 C C . ASP A 1 189 ? 36.806 3.354 -26.206 1.00 96.12 189 ASP A C 1
ATOM 1441 O O . ASP A 1 189 ? 38.006 3.612 -26.275 1.00 96.12 189 ASP A O 1
ATOM 1445 N N . LEU A 1 190 ? 36.071 3.757 -25.163 1.00 95.62 190 LEU A N 1
ATOM 1446 C CA . LEU A 1 190 ? 36.655 4.497 -24.041 1.00 95.62 190 LEU A CA 1
ATOM 1447 C C . LEU A 1 190 ? 37.597 3.635 -23.183 1.00 95.62 190 LEU A C 1
ATOM 1449 O O . LEU A 1 190 ? 38.628 4.146 -22.750 1.00 95.62 190 LEU A O 1
ATOM 1453 N N . LEU A 1 191 ? 37.277 2.355 -22.958 1.00 95.81 191 LEU A N 1
ATOM 1454 C CA . LEU A 1 191 ? 38.124 1.421 -22.200 1.00 95.81 191 LEU A CA 1
ATOM 1455 C C . LEU A 1 191 ? 39.473 1.162 -22.886 1.00 95.81 191 LEU A C 1
ATOM 1457 O O . LEU A 1 191 ? 40.497 1.129 -22.209 1.00 95.81 191 LEU A O 1
ATOM 1461 N N . TYR A 1 192 ? 39.484 0.999 -24.213 1.00 95.12 192 TYR A N 1
ATOM 1462 C CA . TYR A 1 192 ? 40.714 0.742 -24.971 1.00 95.12 192 TYR A CA 1
ATOM 1463 C C . TYR A 1 192 ? 41.466 2.013 -25.385 1.00 95.12 192 TYR A C 1
ATOM 1465 O O . TYR A 1 192 ? 42.699 2.026 -25.372 1.00 95.12 192 TYR A O 1
ATOM 1473 N N . PHE A 1 193 ? 40.750 3.078 -25.759 1.00 94.19 193 PHE A N 1
ATOM 1474 C CA . PHE A 1 193 ? 41.337 4.241 -26.436 1.00 94.19 193 PHE A CA 1
ATOM 1475 C C . PHE A 1 193 ? 41.146 5.575 -25.712 1.00 94.19 193 PHE A C 1
ATOM 1477 O O . PHE A 1 193 ? 41.814 6.545 -26.061 1.00 94.19 193 PHE A O 1
ATOM 1484 N N . GLY A 1 194 ? 40.317 5.648 -24.665 1.00 89.56 194 GLY A N 1
ATOM 1485 C CA . GLY A 1 194 ? 40.005 6.912 -23.985 1.00 89.56 194 GLY A CA 1
ATOM 1486 C C . GLY A 1 194 ? 41.205 7.621 -23.342 1.00 89.56 194 GLY A C 1
ATOM 1487 O O . GLY A 1 194 ? 41.159 8.833 -23.146 1.00 89.56 194 GLY A O 1
ATOM 1488 N N . LYS A 1 195 ? 42.286 6.883 -23.059 1.00 87.44 195 LYS A N 1
ATOM 1489 C CA . LYS A 1 195 ? 43.561 7.396 -22.526 1.00 87.44 195 LYS A CA 1
ATOM 1490 C C . LYS A 1 195 ? 44.675 7.472 -23.575 1.00 87.44 195 LYS A C 1
ATOM 1492 O O . LYS A 1 195 ? 45.503 8.374 -23.530 1.00 87.44 195 LYS A O 1
ATOM 1497 N N . THR A 1 196 ? 44.715 6.511 -24.496 1.00 87.62 196 THR A N 1
ATOM 1498 C CA . THR A 1 196 ? 45.793 6.324 -25.486 1.00 87.62 196 THR A CA 1
ATOM 1499 C C . THR A 1 196 ? 45.536 7.051 -26.807 1.00 87.62 196 THR A C 1
ATOM 1501 O O . THR A 1 196 ? 46.445 7.191 -27.622 1.00 87.62 196 THR A O 1
ATOM 1504 N N . SER A 1 197 ? 44.303 7.495 -27.048 1.00 88.56 197 SER A N 1
ATOM 1505 C CA . SER A 1 197 ? 43.876 8.254 -28.228 1.00 88.56 197 SER A CA 1
ATOM 1506 C C . SER A 1 197 ? 42.609 9.077 -27.901 1.00 88.56 197 SER A C 1
ATOM 1508 O O . SER A 1 197 ? 41.532 8.808 -28.440 1.00 88.56 197 SER A O 1
ATOM 1510 N N . PRO A 1 198 ? 42.655 10.042 -26.962 1.00 86.94 198 PRO A N 1
ATOM 1511 C CA . PRO A 1 198 ? 41.471 10.818 -26.577 1.00 86.94 198 PRO A CA 1
ATOM 1512 C C . PRO A 1 198 ? 40.900 11.666 -27.731 1.00 86.94 198 PRO A C 1
ATOM 1514 O O . PRO A 1 198 ? 39.709 11.971 -27.754 1.00 86.94 198 PRO A O 1
ATOM 1517 N N . GLU A 1 199 ? 41.717 12.032 -28.718 1.00 89.25 199 GLU A N 1
ATOM 1518 C CA . GLU A 1 199 ? 41.331 12.870 -29.857 1.00 89.25 199 GLU A CA 1
ATOM 1519 C C . GLU A 1 199 ? 40.347 12.192 -30.828 1.00 89.25 199 GLU A C 1
ATOM 1521 O O . GLU A 1 199 ? 39.499 12.882 -31.403 1.00 89.25 199 GLU A O 1
ATOM 1526 N N . ARG A 1 200 ? 40.355 10.855 -30.977 1.00 89.19 200 ARG A N 1
ATOM 1527 C CA . ARG A 1 200 ? 39.323 10.168 -31.786 1.00 89.19 200 ARG A CA 1
ATOM 1528 C C . ARG A 1 200 ? 37.916 10.265 -31.187 1.00 89.19 200 ARG A C 1
ATOM 1530 O O . ARG A 1 200 ? 36.947 10.191 -31.936 1.00 89.19 200 ARG A O 1
ATOM 1537 N N . LEU A 1 201 ? 37.775 10.520 -29.881 1.00 84.94 201 LEU A N 1
ATOM 1538 C CA . LEU A 1 201 ? 36.470 10.696 -29.219 1.00 84.94 201 LEU A CA 1
ATOM 1539 C C . LEU A 1 201 ? 35.734 11.975 -29.650 1.00 84.94 201 LEU A C 1
ATOM 1541 O O . LEU A 1 201 ? 34.508 12.048 -29.530 1.00 84.94 201 LEU A O 1
ATOM 1545 N N . THR A 1 202 ? 36.479 12.985 -30.111 1.00 87.19 202 THR A N 1
ATOM 1546 C CA . THR A 1 202 ? 35.962 14.303 -30.513 1.00 87.19 202 THR A CA 1
ATOM 1547 C C . THR A 1 202 ? 36.049 14.551 -32.018 1.00 87.19 202 THR A C 1
ATOM 1549 O O . THR A 1 202 ? 35.295 15.380 -32.526 1.00 87.19 202 THR A O 1
ATOM 1552 N N . SER A 1 203 ? 36.927 13.832 -32.727 1.00 89.19 203 SER A N 1
ATOM 1553 C CA . SER A 1 203 ? 37.143 13.977 -34.173 1.00 89.19 203 SER A CA 1
ATOM 1554 C C . SER A 1 203 ? 36.481 12.904 -35.044 1.00 89.19 203 SER A C 1
ATOM 1556 O O . SER A 1 203 ? 36.195 13.202 -36.202 1.00 89.19 203 SER A O 1
ATOM 1558 N N . LEU A 1 204 ? 36.213 11.696 -34.520 1.00 92.31 204 LEU A N 1
ATOM 1559 C CA . LEU A 1 204 ? 35.644 10.583 -35.291 1.00 92.31 204 LEU A CA 1
ATOM 1560 C C . LEU A 1 204 ? 34.312 10.080 -34.701 1.00 92.31 204 LEU A C 1
ATOM 1562 O O . LEU A 1 204 ? 34.221 9.784 -33.501 1.00 92.31 204 LEU A O 1
ATOM 1566 N N . PRO A 1 205 ? 33.260 9.913 -35.519 1.00 94.81 205 PRO A N 1
ATOM 1567 C CA . PRO A 1 205 ? 31.984 9.397 -35.052 1.00 94.81 205 PRO A CA 1
ATOM 1568 C C . PRO A 1 205 ? 32.062 7.897 -34.734 1.00 94.81 205 PRO A C 1
ATOM 1570 O O . PRO A 1 205 ? 32.843 7.138 -35.305 1.00 94.81 205 PRO A O 1
ATOM 1573 N N . ILE A 1 206 ? 31.200 7.439 -33.825 1.00 95.81 206 ILE A N 1
ATOM 1574 C CA . ILE A 1 206 ? 31.196 6.064 -33.300 1.00 95.81 206 ILE A CA 1
ATOM 1575 C C . ILE A 1 206 ? 30.984 4.987 -34.377 1.00 95.81 206 ILE A C 1
ATOM 1577 O O . ILE A 1 206 ? 31.368 3.844 -34.169 1.00 95.81 206 ILE A O 1
ATOM 1581 N N . TYR A 1 207 ? 30.387 5.324 -35.524 1.00 92.19 207 TYR A N 1
ATOM 1582 C CA . TYR A 1 207 ? 30.215 4.390 -36.643 1.00 92.19 207 TYR A CA 1
ATOM 1583 C C . TYR A 1 207 ? 31.463 4.248 -37.534 1.00 92.19 207 TYR A C 1
ATOM 1585 O O . TYR A 1 207 ? 31.518 3.290 -38.294 1.00 92.19 207 TYR A O 1
ATOM 1593 N N . GLU A 1 208 ? 32.444 5.151 -37.419 1.00 93.50 208 GLU A N 1
ATOM 1594 C CA . GLU A 1 208 ? 33.781 5.028 -38.029 1.00 93.50 208 GLU A CA 1
ATOM 1595 C C . GLU A 1 208 ? 34.783 4.422 -37.031 1.00 93.50 208 GLU A C 1
ATOM 1597 O O . GLU A 1 208 ? 35.595 3.582 -37.409 1.00 93.50 208 GLU A O 1
ATOM 1602 N N . ARG A 1 209 ? 34.687 4.784 -35.738 1.00 95.56 209 ARG A N 1
ATOM 1603 C CA . ARG A 1 209 ? 35.460 4.141 -34.651 1.00 95.56 209 ARG A CA 1
ATOM 1604 C C . ARG A 1 209 ? 35.094 2.665 -34.454 1.00 95.56 209 ARG A C 1
ATOM 1606 O O . ARG A 1 209 ? 35.961 1.864 -34.125 1.00 95.56 209 ARG A O 1
ATOM 1613 N N . VAL A 1 210 ? 33.821 2.316 -34.659 1.00 97.94 210 VAL A N 1
ATOM 1614 C CA . VAL A 1 210 ? 33.298 0.944 -34.583 1.00 97.94 210 VAL A CA 1
ATOM 1615 C C . VAL A 1 210 ? 32.496 0.630 -35.859 1.00 97.94 210 VAL A C 1
ATOM 1617 O O . VAL A 1 210 ? 31.266 0.808 -35.878 1.00 97.94 210 VAL A O 1
ATOM 1620 N N . PRO A 1 211 ? 33.174 0.190 -36.939 1.00 97.19 211 PRO A N 1
ATOM 1621 C CA . PRO A 1 211 ? 32.562 -0.115 -38.227 1.00 97.19 211 PRO A CA 1
ATOM 1622 C C . PRO A 1 211 ? 31.457 -1.164 -38.140 1.00 97.19 211 PRO A C 1
ATOM 1624 O O . PRO A 1 211 ? 31.541 -2.131 -37.380 1.00 97.19 211 PRO A O 1
ATOM 1627 N N . PHE A 1 212 ? 30.411 -0.966 -38.941 1.00 97.38 212 PHE A N 1
ATOM 1628 C CA . PHE A 1 212 ? 29.260 -1.863 -39.022 1.00 97.38 212 PHE A CA 1
ATOM 1629 C C . PHE A 1 212 ? 29.488 -2.906 -40.121 1.00 97.38 212 PHE A C 1
ATOM 1631 O O . PHE A 1 212 ? 29.226 -2.610 -41.281 1.00 97.38 212 PHE A O 1
ATOM 1638 N N . LEU A 1 213 ? 30.005 -4.083 -39.763 1.00 98.00 213 LEU A N 1
ATOM 1639 C CA . LEU A 1 213 ? 30.629 -5.048 -40.679 1.00 98.00 213 LEU A CA 1
ATOM 1640 C C . LEU A 1 213 ? 29.854 -5.286 -41.990 1.00 98.00 213 LEU A C 1
ATOM 1642 O O . LEU A 1 213 ? 30.414 -5.136 -43.074 1.00 98.00 213 LEU A O 1
ATOM 1646 N N . GLU A 1 214 ? 28.567 -5.607 -41.894 1.00 97.12 214 GLU A N 1
ATOM 1647 C CA . GLU A 1 214 ? 27.702 -5.925 -43.036 1.00 97.12 214 GLU A CA 1
ATOM 1648 C C . GLU A 1 214 ? 27.202 -4.706 -43.840 1.00 97.12 214 GLU A C 1
ATOM 1650 O O . GLU A 1 214 ? 26.670 -4.858 -44.942 1.00 97.12 214 GLU A O 1
ATOM 1655 N N . MET A 1 215 ? 27.359 -3.484 -43.322 1.00 94.12 215 MET A N 1
ATOM 1656 C CA . MET A 1 215 ? 26.740 -2.285 -43.893 1.00 94.12 215 MET A CA 1
ATOM 1657 C C . MET A 1 215 ? 27.398 -1.853 -45.208 1.00 94.12 215 MET A C 1
ATOM 1659 O O . MET A 1 215 ? 28.547 -1.408 -45.248 1.00 94.12 215 MET A O 1
ATOM 1663 N N . THR A 1 216 ? 26.610 -1.904 -46.277 1.00 89.56 216 THR A N 1
ATOM 1664 C CA . THR A 1 216 ? 26.998 -1.568 -47.647 1.00 89.56 216 THR A CA 1
ATOM 1665 C C . THR A 1 216 ? 26.006 -0.557 -48.215 1.00 89.56 216 THR A C 1
ATOM 1667 O O . THR A 1 216 ? 24.966 -0.913 -48.763 1.00 89.56 216 THR A O 1
ATOM 1670 N N . ILE A 1 217 ? 26.321 0.730 -48.064 1.00 82.12 217 ILE A N 1
ATOM 1671 C CA . ILE A 1 217 ? 25.533 1.832 -48.628 1.00 82.12 217 ILE A CA 1
ATOM 1672 C C . ILE A 1 217 ? 26.251 2.314 -49.900 1.00 82.12 217 ILE A C 1
ATOM 1674 O O . ILE A 1 217 ? 27.399 2.750 -49.794 1.00 82.12 217 ILE A O 1
ATOM 1678 N N . PRO A 1 218 ? 25.620 2.259 -51.090 1.00 76.06 218 PRO A N 1
ATOM 1679 C CA . PRO A 1 218 ? 26.194 2.785 -52.326 1.00 76.06 218 PRO A CA 1
ATOM 1680 C C . PRO A 1 218 ? 26.753 4.208 -52.182 1.00 76.06 218 PRO A C 1
ATOM 1682 O O . PRO A 1 218 ? 26.126 5.080 -51.581 1.00 76.06 218 PRO A O 1
ATOM 1685 N N . ASN A 1 219 ? 27.928 4.437 -52.774 1.00 76.19 219 ASN A N 1
ATOM 1686 C CA . ASN A 1 219 ? 28.730 5.667 -52.676 1.00 76.19 219 ASN A CA 1
ATOM 1687 C C . ASN A 1 219 ? 29.340 5.971 -51.287 1.00 76.19 219 ASN A C 1
ATOM 1689 O O . ASN A 1 219 ? 29.937 7.033 -51.113 1.00 76.19 219 ASN A O 1
ATOM 1693 N N . LEU A 1 220 ? 29.264 5.048 -50.320 1.00 80.38 220 LEU A N 1
ATOM 1694 C CA . LEU A 1 220 ? 30.046 5.079 -49.077 1.00 80.38 220 LEU A CA 1
ATOM 1695 C C . LEU A 1 220 ? 30.998 3.873 -49.002 1.00 80.38 220 LEU A C 1
ATOM 1697 O O . LEU A 1 220 ? 30.773 2.838 -49.627 1.00 80.38 220 LEU A O 1
ATOM 1701 N N . VAL A 1 221 ? 32.073 3.995 -48.217 1.00 86.12 221 VAL A N 1
ATOM 1702 C CA . VAL A 1 221 ? 33.004 2.882 -47.949 1.00 86.12 221 VAL A CA 1
ATOM 1703 C C . VAL A 1 221 ? 32.271 1.804 -47.145 1.00 86.12 221 VAL A C 1
ATOM 1705 O O . VAL A 1 221 ? 31.679 2.131 -46.115 1.00 86.12 221 VAL A O 1
ATOM 1708 N N . SER A 1 222 ? 32.316 0.539 -47.578 1.00 92.94 222 SER A N 1
ATOM 1709 C CA . SER A 1 222 ? 31.623 -0.552 -46.874 1.00 92.94 222 SER A CA 1
ATOM 1710 C C . SER A 1 222 ? 32.173 -0.753 -45.456 1.00 92.94 222 SER A C 1
ATOM 1712 O O . SER A 1 222 ? 33.352 -0.506 -45.195 1.00 92.94 222 SER A O 1
ATOM 1714 N N . GLY A 1 223 ? 31.337 -1.214 -44.524 1.00 94.75 223 GLY A N 1
ATOM 1715 C CA . GLY A 1 223 ? 31.761 -1.457 -43.142 1.00 94.75 223 GLY A CA 1
ATOM 1716 C C . GLY A 1 223 ? 32.849 -2.528 -43.015 1.00 94.75 223 GLY A C 1
ATOM 1717 O O . GLY A 1 223 ? 33.736 -2.399 -42.174 1.00 94.75 223 GLY A O 1
ATOM 1718 N N . LYS A 1 224 ? 32.847 -3.512 -43.920 1.00 95.94 224 LYS A N 1
ATOM 1719 C CA . LYS A 1 224 ? 33.931 -4.479 -44.139 1.00 95.94 224 LYS A CA 1
ATOM 1720 C C . LYS A 1 224 ? 35.245 -3.762 -44.471 1.00 95.94 224 LYS A C 1
ATOM 1722 O O . LYS A 1 224 ? 36.240 -3.957 -43.779 1.00 95.94 224 LYS A O 1
ATOM 1727 N N . ASP A 1 225 ? 35.256 -2.883 -45.474 1.00 95.31 225 ASP A N 1
ATOM 1728 C CA . ASP A 1 225 ? 36.481 -2.174 -45.881 1.00 95.31 225 ASP A CA 1
ATOM 1729 C C . ASP A 1 225 ? 36.940 -1.137 -44.845 1.00 95.31 225 ASP A C 1
ATOM 1731 O O . ASP A 1 225 ? 38.130 -0.837 -44.765 1.00 95.31 225 ASP A O 1
ATOM 1735 N N . GLN A 1 226 ? 36.019 -0.587 -44.047 1.00 95.56 226 GLN A N 1
ATOM 1736 C CA . GLN A 1 226 ? 36.348 0.226 -42.873 1.00 95.56 226 GLN A CA 1
ATOM 1737 C C . GLN A 1 226 ? 37.029 -0.627 -41.789 1.00 95.56 226 GLN A C 1
ATOM 1739 O O . GLN A 1 226 ? 38.067 -0.224 -41.270 1.00 95.56 226 GLN A O 1
ATOM 1744 N N . ALA A 1 227 ? 36.500 -1.819 -41.486 1.00 96.62 227 ALA A N 1
ATOM 1745 C CA . ALA A 1 227 ? 37.080 -2.743 -40.510 1.00 96.62 227 ALA A CA 1
ATOM 1746 C C . ALA A 1 227 ? 38.470 -3.255 -40.931 1.00 96.62 227 ALA A C 1
ATOM 1748 O O . ALA A 1 227 ? 39.362 -3.369 -40.090 1.00 96.62 227 ALA A O 1
ATOM 1749 N N . ASP A 1 228 ? 38.706 -3.510 -42.221 1.00 95.50 228 ASP A N 1
ATOM 1750 C CA . ASP A 1 228 ? 40.044 -3.846 -42.735 1.00 95.50 228 ASP A CA 1
ATOM 1751 C C . ASP A 1 228 ? 41.046 -2.697 -42.557 1.00 95.50 228 ASP A C 1
ATOM 1753 O O . ASP A 1 228 ? 42.203 -2.931 -42.207 1.00 95.50 228 ASP A O 1
ATOM 1757 N N . LYS A 1 229 ? 40.589 -1.452 -42.745 1.00 94.38 229 LYS A N 1
ATOM 1758 C CA . LYS A 1 229 ? 41.411 -0.233 -42.667 1.00 94.38 229 LYS A CA 1
ATOM 1759 C C . LYS A 1 229 ? 41.560 0.336 -41.252 1.00 94.38 229 LYS A C 1
ATOM 1761 O O . LYS A 1 229 ? 42.254 1.340 -41.098 1.00 94.38 229 LYS A O 1
ATOM 1766 N N . LEU A 1 230 ? 40.955 -0.271 -40.225 1.00 94.19 230 LEU A N 1
ATOM 1767 C CA . LEU A 1 230 ? 41.139 0.167 -38.838 1.00 94.19 230 LEU A CA 1
ATOM 1768 C C . LEU A 1 230 ? 42.618 0.029 -38.415 1.00 94.19 230 LEU A C 1
ATOM 1770 O O . LEU A 1 230 ? 43.142 -1.092 -38.397 1.00 94.19 230 LEU A O 1
ATOM 1774 N N . PRO A 1 231 ? 43.280 1.132 -38.008 1.00 90.75 231 PRO A N 1
ATOM 1775 C CA . PRO A 1 231 ? 44.671 1.119 -37.558 1.00 90.75 231 PRO A CA 1
ATOM 1776 C C . PRO A 1 231 ? 44.816 0.710 -36.082 1.00 90.75 231 PRO A C 1
ATOM 1778 O O . PRO A 1 231 ? 45.920 0.741 -35.545 1.00 90.75 231 PRO A O 1
ATOM 1781 N N . THR A 1 232 ? 43.717 0.390 -35.392 1.00 93.44 232 THR A N 1
ATOM 1782 C CA . THR A 1 232 ? 43.726 0.046 -33.967 1.00 93.44 232 THR A CA 1
ATOM 1783 C C . THR A 1 232 ? 43.992 -1.442 -33.738 1.00 93.44 232 THR A C 1
ATOM 1785 O O . THR A 1 232 ? 43.573 -2.300 -34.518 1.00 93.44 232 THR A O 1
ATOM 1788 N N . THR A 1 233 ? 44.642 -1.735 -32.614 1.00 93.56 233 THR A N 1
ATOM 1789 C CA . THR A 1 233 ? 44.617 -3.039 -31.943 1.00 93.56 233 THR A CA 1
ATOM 1790 C C . THR A 1 233 ? 44.064 -2.798 -30.527 1.00 93.56 233 THR A C 1
ATOM 1792 O O . THR A 1 233 ? 44.552 -1.887 -29.848 1.00 93.56 233 THR A O 1
ATOM 1795 N N . PRO A 1 234 ? 42.993 -3.493 -30.096 1.00 96.62 234 PRO A N 1
ATOM 1796 C CA . PRO A 1 234 ? 42.123 -4.359 -30.902 1.00 96.62 234 PRO A CA 1
ATOM 1797 C C . PRO A 1 234 ? 41.381 -3.587 -32.011 1.00 96.62 234 PRO A C 1
ATOM 1799 O O . PRO A 1 234 ? 41.301 -2.353 -31.979 1.00 96.62 234 PRO A O 1
ATOM 1802 N N . ARG A 1 235 ? 40.765 -4.288 -32.972 1.00 98.12 235 ARG A N 1
ATOM 1803 C CA . ARG A 1 235 ? 39.661 -3.694 -33.750 1.00 98.12 235 ARG A CA 1
ATOM 1804 C C . ARG A 1 235 ? 38.357 -3.865 -32.982 1.00 98.12 235 ARG A C 1
ATOM 1806 O O . ARG A 1 235 ? 38.037 -4.966 -32.538 1.00 98.12 235 ARG A O 1
ATOM 1813 N N . LEU A 1 236 ? 37.582 -2.791 -32.868 1.00 98.50 236 LEU A N 1
ATOM 1814 C CA . LEU A 1 236 ? 36.203 -2.850 -32.389 1.00 98.50 236 LEU A CA 1
ATOM 1815 C C . LEU A 1 236 ? 35.284 -2.889 -33.612 1.00 98.50 236 LEU A C 1
ATOM 1817 O O . LEU A 1 236 ? 35.224 -1.929 -34.375 1.00 98.50 236 LEU A O 1
ATOM 1821 N N . ILE A 1 237 ? 34.578 -3.998 -33.812 1.00 98.75 237 ILE A N 1
ATOM 1822 C CA . ILE A 1 237 ? 33.718 -4.230 -34.981 1.00 98.75 237 ILE A CA 1
ATOM 1823 C C . ILE A 1 237 ? 32.314 -4.529 -34.462 1.00 98.75 237 ILE A C 1
ATOM 1825 O O . ILE A 1 237 ? 32.176 -5.299 -33.517 1.00 98.75 237 ILE A O 1
ATOM 1829 N N . LYS A 1 238 ? 31.258 -3.950 -35.043 1.00 98.56 238 LYS A N 1
ATOM 1830 C CA . LYS A 1 238 ? 29.869 -4.254 -34.644 1.00 98.56 238 LYS A CA 1
ATOM 1831 C C . LYS A 1 238 ? 29.095 -4.960 -35.751 1.00 98.56 238 LYS A C 1
ATOM 1833 O O . LYS A 1 238 ? 29.336 -4.715 -36.931 1.00 98.56 238 LYS A O 1
ATOM 1838 N N . THR A 1 239 ? 28.119 -5.767 -35.347 1.00 98.69 239 THR A N 1
ATOM 1839 C CA . THR A 1 239 ? 27.194 -6.467 -36.243 1.00 98.69 239 THR A CA 1
ATOM 1840 C C . THR A 1 239 ? 25.790 -6.583 -35.636 1.00 98.69 239 THR A C 1
ATOM 1842 O O . THR A 1 239 ? 25.604 -6.529 -34.412 1.00 98.69 239 THR A O 1
ATOM 1845 N N . HIS A 1 240 ? 24.799 -6.736 -36.508 1.00 98.69 240 HIS A N 1
ATOM 1846 C CA . HIS A 1 240 ? 23.421 -7.107 -36.203 1.00 98.69 240 HIS A CA 1
ATOM 1847 C C . HIS A 1 240 ? 23.071 -8.510 -36.729 1.00 98.69 240 HIS A C 1
ATOM 1849 O O . HIS A 1 240 ? 21.915 -8.914 -36.662 1.00 98.69 240 HIS A O 1
ATOM 1855 N N . PHE A 1 241 ? 24.051 -9.275 -37.220 1.00 98.44 241 PHE A N 1
ATOM 1856 C CA . PHE A 1 241 ? 23.830 -10.638 -37.685 1.00 98.44 241 PHE A CA 1
ATOM 1857 C C . PHE A 1 241 ? 23.399 -11.615 -36.567 1.00 98.44 241 PHE A C 1
ATOM 1859 O O . PHE A 1 241 ? 24.015 -11.658 -35.489 1.00 98.44 241 PHE A O 1
ATOM 1866 N N . PRO A 1 242 ? 22.412 -12.495 -36.844 1.00 97.94 242 PRO A N 1
ATOM 1867 C CA . PRO A 1 242 ? 22.175 -13.677 -36.025 1.00 97.94 242 PRO A CA 1
ATOM 1868 C C . PRO A 1 242 ? 23.367 -14.643 -36.151 1.00 97.94 242 PRO A C 1
ATOM 1870 O O . PRO A 1 242 ? 24.110 -14.607 -37.133 1.00 97.94 242 PRO A O 1
ATOM 1873 N N . VAL A 1 243 ? 23.560 -15.517 -35.157 1.00 97.00 243 VAL A N 1
ATOM 1874 C CA . VAL A 1 243 ? 24.776 -16.350 -34.999 1.00 97.00 243 VAL A CA 1
ATOM 1875 C C . VAL A 1 243 ? 25.205 -17.072 -36.280 1.00 97.00 243 VAL A C 1
ATOM 1877 O O . VAL A 1 243 ? 26.397 -17.131 -36.569 1.00 97.00 243 VAL A O 1
ATOM 1880 N N . GLN A 1 244 ? 24.253 -17.607 -37.047 1.00 96.62 244 GLN A N 1
ATOM 1881 C CA . GLN A 1 244 ? 24.517 -18.373 -38.268 1.00 96.62 244 GLN A CA 1
ATOM 1882 C C . GLN A 1 244 ? 25.120 -17.553 -39.423 1.00 96.62 244 GLN A C 1
ATOM 1884 O O . GLN A 1 244 ? 25.632 -18.149 -40.365 1.00 96.62 244 GLN A O 1
ATOM 1889 N N . PHE A 1 245 ? 25.077 -16.217 -39.362 1.00 98.12 245 PHE A N 1
ATOM 1890 C CA . PHE A 1 245 ? 25.641 -15.322 -40.381 1.00 98.12 245 PHE A CA 1
ATOM 1891 C C . PHE A 1 245 ? 26.972 -14.678 -39.960 1.00 98.12 245 PHE A C 1
ATOM 1893 O O . PHE A 1 245 ? 27.606 -14.007 -40.773 1.00 98.12 245 PHE A O 1
ATOM 1900 N N . VAL A 1 246 ? 27.433 -14.876 -38.720 1.00 98.06 246 VAL A N 1
ATOM 1901 C CA . VAL A 1 246 ? 28.735 -14.362 -38.260 1.00 98.06 246 VAL A CA 1
ATOM 1902 C C . VAL A 1 246 ? 29.869 -15.060 -39.031 1.00 98.06 246 VAL A C 1
ATOM 1904 O O . VAL A 1 246 ? 29.945 -16.292 -38.959 1.00 98.06 246 VAL A O 1
ATOM 1907 N N . PRO A 1 247 ? 30.764 -14.317 -39.722 1.00 98.31 247 PRO A N 1
ATOM 1908 C CA . PRO A 1 247 ? 31.818 -14.902 -40.551 1.00 98.31 247 PRO A CA 1
ATOM 1909 C C . PRO A 1 247 ? 32.704 -15.898 -39.800 1.00 98.31 247 PRO A C 1
ATOM 1911 O O . PRO A 1 247 ? 33.053 -15.689 -38.635 1.00 98.31 247 PRO A O 1
ATOM 1914 N N . LYS A 1 248 ? 33.088 -16.981 -40.487 1.00 97.31 248 LYS A N 1
ATOM 1915 C CA . LYS A 1 248 ? 33.758 -18.145 -39.878 1.00 97.31 248 LYS A CA 1
ATOM 1916 C C . LYS A 1 248 ? 35.046 -17.790 -39.132 1.00 97.31 248 LYS A C 1
ATOM 1918 O O . LYS A 1 248 ? 35.267 -18.302 -38.035 1.00 97.31 248 LYS A O 1
ATOM 1923 N N . SER A 1 249 ? 35.810 -16.840 -39.668 1.00 98.19 249 SER A N 1
ATOM 1924 C CA . SER A 1 249 ? 37.079 -16.374 -39.104 1.00 98.19 249 SER A CA 1
ATOM 1925 C C . SER A 1 249 ? 36.967 -15.885 -37.654 1.00 98.19 249 SER A C 1
ATOM 1927 O O . SER A 1 249 ? 37.876 -16.138 -36.871 1.00 98.19 249 SER A O 1
ATOM 1929 N N . PHE A 1 250 ? 35.850 -15.270 -37.241 1.00 98.19 250 PHE A N 1
ATOM 1930 C CA . PHE A 1 250 ? 35.656 -14.849 -35.845 1.00 98.19 250 PHE A CA 1
ATOM 1931 C C . PHE A 1 250 ? 35.577 -16.032 -34.866 1.00 98.19 250 PHE A C 1
ATOM 1933 O O . PHE A 1 250 ? 36.007 -15.914 -33.719 1.00 98.19 250 PHE A O 1
ATOM 1940 N N . TRP A 1 251 ? 35.039 -17.173 -35.308 1.00 96.75 251 TRP A N 1
ATOM 1941 C CA . TRP A 1 251 ? 34.990 -18.403 -34.513 1.00 96.75 251 TRP A CA 1
ATOM 1942 C C . TRP A 1 251 ? 36.332 -19.145 -34.548 1.00 96.75 251 TRP A C 1
ATOM 1944 O O . TRP A 1 251 ? 36.776 -19.652 -33.522 1.00 96.75 251 TRP A O 1
ATOM 1954 N N . GLU A 1 252 ? 36.981 -19.183 -35.714 1.00 96.56 252 GLU A N 1
ATOM 1955 C CA . GLU A 1 252 ? 38.266 -19.861 -35.949 1.00 96.56 252 GLU A CA 1
ATOM 1956 C C . GLU A 1 252 ? 39.427 -19.184 -35.205 1.00 96.56 252 GLU A C 1
ATOM 1958 O O . GLU A 1 252 ? 40.255 -19.866 -34.606 1.00 96.56 252 GLU A O 1
ATOM 1963 N N . GLN A 1 253 ? 39.452 -17.848 -35.170 1.00 97.12 253 GLN A N 1
ATOM 1964 C CA . GLN A 1 253 ? 40.420 -17.054 -34.400 1.00 97.12 253 GLN A CA 1
ATOM 1965 C C . GLN A 1 253 ? 40.037 -16.909 -32.913 1.00 97.12 253 GLN A C 1
ATOM 1967 O O . GLN A 1 253 ? 40.755 -16.256 -32.157 1.00 97.12 253 GLN A O 1
ATOM 1972 N N . ASN A 1 254 ? 38.919 -17.514 -32.478 1.00 96.06 254 ASN A N 1
ATOM 1973 C CA . ASN A 1 254 ? 38.404 -17.466 -31.103 1.00 96.06 254 ASN A CA 1
ATOM 1974 C C . ASN A 1 254 ? 38.251 -16.025 -30.557 1.00 96.06 254 ASN A C 1
ATOM 1976 O O . ASN A 1 254 ? 38.549 -15.752 -29.389 1.00 96.06 254 ASN A O 1
ATOM 1980 N N . CYS A 1 255 ? 37.820 -15.092 -31.415 1.00 97.69 255 CYS A N 1
ATOM 1981 C CA . CYS A 1 255 ? 37.722 -13.665 -31.103 1.00 97.69 255 CYS A CA 1
ATOM 1982 C C . CYS A 1 255 ? 36.799 -13.402 -29.905 1.00 97.69 255 CYS A C 1
ATOM 1984 O O . CYS A 1 255 ? 35.829 -14.124 -29.662 1.00 97.69 255 CYS A O 1
ATOM 1986 N N . ARG A 1 256 ? 37.051 -12.315 -29.170 1.00 98.12 256 ARG A N 1
ATOM 1987 C CA . ARG A 1 256 ? 36.181 -11.919 -28.055 1.00 98.12 256 ARG A CA 1
ATOM 1988 C C . ARG A 1 256 ? 34.891 -11.316 -28.592 1.00 98.12 256 ARG A C 1
ATOM 1990 O O . ARG A 1 256 ? 34.917 -10.371 -29.374 1.00 98.12 256 ARG A O 1
ATOM 1997 N N . MET A 1 257 ? 33.753 -11.813 -28.128 1.00 98.62 257 MET A N 1
ATOM 1998 C CA . MET A 1 257 ? 32.441 -11.324 -28.539 1.00 98.62 257 MET A CA 1
ATOM 1999 C C . MET A 1 257 ? 31.697 -10.733 -27.349 1.00 98.62 257 MET A C 1
ATOM 2001 O O . MET A 1 257 ? 31.616 -11.346 -26.286 1.00 98.62 257 MET A O 1
ATOM 2005 N N . VAL A 1 258 ? 31.128 -9.546 -27.532 1.00 98.75 258 VAL A N 1
ATOM 2006 C CA . VAL A 1 258 ? 30.254 -8.898 -26.553 1.00 98.75 258 VAL A CA 1
ATOM 2007 C C . VAL A 1 258 ? 28.860 -8.832 -27.156 1.00 98.75 258 VAL A C 1
ATOM 2009 O O . VAL A 1 258 ? 28.634 -8.108 -28.126 1.00 98.75 258 VAL A O 1
ATOM 2012 N N . TYR A 1 259 ? 27.933 -9.602 -26.586 1.00 98.81 259 TYR A N 1
ATOM 2013 C CA . TYR A 1 259 ? 26.531 -9.590 -26.977 1.00 98.81 259 TYR A CA 1
ATOM 2014 C C . TYR A 1 259 ? 25.703 -8.765 -25.996 1.00 98.81 259 TYR A C 1
ATOM 2016 O O . TYR A 1 259 ? 25.764 -9.013 -24.794 1.00 98.81 259 TYR A O 1
ATOM 2024 N N . VAL A 1 260 ? 24.888 -7.827 -26.488 1.00 98.75 260 VAL A N 1
ATOM 2025 C CA . VAL A 1 260 ? 23.924 -7.095 -25.643 1.00 98.75 260 VAL A CA 1
ATOM 2026 C C . VAL A 1 260 ? 22.499 -7.386 -26.090 1.00 98.75 260 VAL A C 1
ATOM 2028 O O . VAL A 1 260 ? 22.094 -7.073 -27.211 1.00 98.75 260 VAL A O 1
ATOM 2031 N N . ALA A 1 261 ? 21.728 -7.966 -25.176 1.00 98.38 261 ALA A N 1
ATOM 2032 C CA . ALA A 1 261 ? 20.306 -8.216 -25.324 1.00 98.38 261 ALA A CA 1
ATOM 2033 C C . ALA A 1 261 ? 19.482 -7.105 -24.649 1.00 98.38 261 ALA A C 1
ATOM 2035 O O . ALA A 1 261 ? 19.968 -6.410 -23.762 1.00 98.38 261 ALA A O 1
ATOM 2036 N N . ARG A 1 262 ? 18.217 -6.946 -25.045 1.00 98.31 262 ARG A N 1
ATOM 2037 C CA . ARG A 1 262 ? 17.262 -6.010 -24.428 1.00 98.31 262 ARG A CA 1
ATOM 2038 C C . ARG A 1 262 ? 15.863 -6.595 -24.483 1.00 98.31 262 ARG A C 1
ATOM 2040 O O . ARG A 1 262 ? 15.546 -7.256 -25.473 1.00 98.31 262 ARG A O 1
ATOM 2047 N N . ASN A 1 263 ? 15.032 -6.320 -23.477 1.00 96.69 263 ASN A N 1
ATOM 2048 C CA . ASN A 1 263 ? 13.655 -6.805 -23.436 1.00 96.69 263 ASN A CA 1
ATOM 2049 C C . ASN A 1 263 ? 12.880 -6.426 -24.712 1.00 96.69 263 ASN A C 1
ATOM 2051 O O . ASN A 1 263 ? 12.984 -5.303 -25.215 1.00 96.69 263 ASN A O 1
ATOM 2055 N N . ALA A 1 264 ? 12.107 -7.378 -25.234 1.00 97.56 264 ALA A N 1
ATOM 2056 C CA . ALA A 1 264 ? 11.484 -7.276 -26.549 1.00 97.56 264 ALA A CA 1
ATOM 2057 C C . ALA A 1 264 ? 10.549 -6.065 -26.700 1.00 97.56 264 ALA A C 1
ATOM 2059 O O . ALA A 1 264 ? 10.569 -5.411 -27.737 1.00 97.56 264 ALA A O 1
ATOM 2060 N N . LYS A 1 265 ? 9.782 -5.713 -25.658 1.00 97.31 265 LYS A N 1
ATOM 2061 C CA . LYS A 1 265 ? 8.786 -4.632 -25.716 1.00 97.31 265 LYS A CA 1
ATOM 2062 C C . LYS A 1 265 ? 9.438 -3.248 -25.851 1.00 97.31 265 LYS A C 1
ATOM 2064 O O . LYS A 1 265 ? 9.043 -2.460 -26.711 1.00 97.31 265 LYS A O 1
ATOM 2069 N N . ASP A 1 266 ? 10.481 -2.949 -25.065 1.00 97.31 266 ASP A N 1
ATOM 2070 C CA . ASP A 1 266 ? 11.263 -1.713 -25.260 1.00 97.31 266 ASP A CA 1
ATOM 2071 C C . ASP A 1 266 ? 12.098 -1.744 -26.544 1.00 97.31 266 ASP A C 1
ATOM 2073 O O . ASP A 1 266 ? 12.354 -0.685 -27.125 1.00 97.31 266 ASP A O 1
ATOM 2077 N N . ASN A 1 267 ? 12.544 -2.927 -26.980 1.00 98.38 267 ASN A N 1
ATOM 2078 C CA . ASN A 1 267 ? 13.259 -3.080 -28.241 1.00 98.38 267 ASN A CA 1
ATOM 2079 C C . ASN A 1 267 ? 12.350 -2.702 -29.424 1.00 98.38 267 ASN A C 1
ATOM 2081 O O . ASN A 1 267 ? 12.683 -1.761 -30.141 1.00 98.38 267 ASN A O 1
ATOM 2085 N N . MET A 1 268 ? 11.168 -3.320 -29.533 1.00 98.50 268 MET A N 1
ATOM 2086 C CA . MET A 1 268 ? 10.131 -3.050 -30.537 1.00 98.50 268 MET A CA 1
ATOM 2087 C C . MET A 1 268 ? 9.791 -1.555 -30.630 1.00 98.50 268 MET A C 1
ATOM 2089 O O . MET A 1 268 ? 9.921 -0.960 -31.697 1.00 98.50 268 MET A O 1
ATOM 2093 N N . VAL A 1 269 ? 9.465 -0.891 -29.511 1.00 98.12 269 VAL A N 1
ATOM 2094 C CA . VAL A 1 269 ? 9.211 0.568 -29.499 1.00 98.12 269 VAL A CA 1
ATOM 2095 C C . VAL A 1 269 ? 10.448 1.369 -29.912 1.00 98.12 269 VAL A C 1
ATOM 2097 O O . VAL A 1 269 ? 10.346 2.402 -30.579 1.00 98.12 269 VAL A O 1
ATOM 2100 N N . SER A 1 270 ? 11.644 0.923 -29.527 1.00 98.12 270 SER A N 1
ATOM 2101 C CA . SER A 1 270 ? 12.888 1.566 -29.949 1.00 98.12 270 SER A CA 1
ATOM 2102 C C . SER A 1 270 ? 13.260 1.296 -31.415 1.00 98.12 270 SER A C 1
ATOM 2104 O O . SER A 1 270 ? 14.146 1.996 -31.918 1.00 98.12 270 SER A O 1
ATOM 2106 N N . TYR A 1 271 ? 12.616 0.325 -32.066 1.00 98.56 271 TYR A N 1
ATOM 2107 C CA . TYR A 1 271 ? 12.769 -0.043 -33.473 1.00 98.56 271 TYR A CA 1
ATOM 2108 C C . TYR A 1 271 ? 11.749 0.716 -34.328 1.00 98.56 271 TYR A C 1
ATOM 2110 O O . TYR A 1 271 ? 12.164 1.422 -35.240 1.00 98.56 271 TYR A O 1
ATOM 2118 N N . TYR A 1 272 ? 10.471 0.751 -33.939 1.00 98.31 272 TYR A N 1
ATOM 2119 C CA . TYR A 1 272 ? 9.432 1.561 -34.593 1.00 98.31 272 TYR A CA 1
ATOM 2120 C C . TYR A 1 272 ? 9.882 3.016 -34.811 1.00 98.31 272 TYR A C 1
ATOM 2122 O O . TYR A 1 272 ? 9.944 3.512 -35.934 1.00 98.31 272 TYR A O 1
ATOM 2130 N N . HIS A 1 273 ? 10.333 3.684 -33.743 1.00 98.06 273 HIS A N 1
ATOM 2131 C CA . HIS A 1 273 ? 10.850 5.053 -33.836 1.00 98.06 273 HIS A CA 1
ATOM 2132 C C . HIS A 1 273 ? 12.158 5.195 -34.630 1.00 98.06 273 HIS A C 1
ATOM 2134 O O . HIS A 1 273 ? 12.485 6.306 -35.046 1.00 98.06 273 HIS A O 1
ATOM 2140 N N . PHE A 1 274 ? 12.924 4.117 -34.806 1.00 97.38 274 PHE A N 1
ATOM 2141 C CA . PHE A 1 274 ? 14.129 4.124 -35.632 1.00 97.38 274 PHE A CA 1
ATOM 2142 C C . PHE A 1 274 ? 13.791 4.004 -37.114 1.00 97.38 274 PHE A C 1
ATOM 2144 O O . PHE A 1 274 ? 14.355 4.750 -37.903 1.00 97.38 274 PHE A O 1
ATOM 2151 N N . ASP A 1 275 ? 12.841 3.153 -37.484 1.00 96.19 275 ASP A N 1
ATOM 2152 C CA . ASP A 1 275 ? 12.440 2.997 -38.881 1.00 96.19 275 ASP A CA 1
ATOM 2153 C C . ASP A 1 275 ? 11.669 4.229 -39.360 1.00 96.19 275 ASP A C 1
ATOM 2155 O O . ASP A 1 275 ? 11.922 4.715 -40.461 1.00 96.19 275 ASP A O 1
ATOM 2159 N N . CYS A 1 276 ? 10.848 4.849 -38.502 1.00 94.88 276 CYS A N 1
ATOM 2160 C CA . CYS A 1 276 ? 10.247 6.155 -38.791 1.00 94.88 276 CYS A CA 1
ATOM 2161 C C . CYS A 1 276 ? 11.292 7.224 -39.171 1.00 94.88 276 CYS A C 1
ATOM 2163 O O . CYS A 1 276 ? 11.072 7.964 -40.125 1.00 94.88 276 CYS A O 1
ATOM 2165 N N . MET A 1 277 ? 12.432 7.302 -38.470 1.00 94.12 277 MET A N 1
ATOM 2166 C CA . MET A 1 277 ? 13.458 8.332 -38.722 1.00 94.12 277 MET A CA 1
ATOM 2167 C C . MET A 1 277 ? 14.553 7.927 -39.719 1.00 94.12 277 MET A C 1
ATOM 2169 O O . MET A 1 277 ? 15.169 8.803 -40.317 1.00 94.12 277 MET A O 1
ATOM 2173 N N . ASN A 1 278 ? 14.817 6.637 -39.923 1.00 91.88 278 ASN A N 1
ATOM 2174 C CA . ASN A 1 278 ? 15.889 6.157 -40.792 1.00 91.88 278 ASN A CA 1
ATOM 2175 C C . ASN A 1 278 ? 15.346 5.794 -42.180 1.00 91.88 278 ASN A C 1
ATOM 2177 O O . ASN A 1 278 ? 14.702 4.762 -42.352 1.00 91.88 278 ASN A O 1
ATOM 2181 N N . ASN A 1 279 ? 15.644 6.614 -43.188 1.00 87.12 279 ASN A N 1
ATOM 2182 C CA . ASN A 1 279 ? 15.155 6.397 -44.554 1.00 87.12 279 ASN A CA 1
ATOM 2183 C C . ASN A 1 279 ? 15.860 5.236 -45.280 1.00 87.12 279 ASN A C 1
ATOM 2185 O O . ASN A 1 279 ? 15.378 4.785 -46.312 1.00 87.12 279 ASN A O 1
ATOM 2189 N N . ALA A 1 280 ? 16.950 4.700 -44.718 1.00 86.81 280 ALA A N 1
ATOM 2190 C CA . ALA A 1 280 ? 17.592 3.475 -45.197 1.00 86.81 280 ALA A CA 1
ATOM 2191 C C . ALA A 1 280 ? 16.924 2.178 -44.677 1.00 86.81 280 ALA A C 1
ATOM 2193 O O . ALA A 1 280 ? 17.435 1.089 -44.931 1.00 86.81 280 ALA A O 1
ATOM 2194 N N . GLN A 1 281 ? 15.816 2.277 -43.933 1.00 90.69 281 GLN A N 1
ATOM 2195 C CA . GLN A 1 281 ? 15.010 1.144 -43.456 1.00 90.69 281 GLN A CA 1
ATOM 2196 C C . GLN A 1 281 ? 13.659 1.080 -44.190 1.00 90.69 281 GLN A C 1
ATOM 2198 O O . GLN A 1 281 ? 13.189 2.111 -44.694 1.00 90.69 281 GLN A O 1
ATOM 2203 N N . PRO A 1 282 ? 12.991 -0.092 -44.219 1.00 92.06 282 PRO A N 1
ATOM 2204 C CA . PRO A 1 282 ? 11.604 -0.203 -44.662 1.00 92.06 282 PRO A CA 1
ATOM 2205 C C . PRO A 1 282 ? 10.689 0.812 -43.969 1.00 92.06 282 PRO A C 1
ATOM 2207 O O . PRO A 1 282 ? 11.016 1.366 -42.917 1.00 92.06 282 PRO A O 1
ATOM 2210 N N . ALA A 1 283 ? 9.525 1.087 -44.555 1.00 91.75 283 ALA A N 1
ATOM 2211 C CA . ALA A 1 283 ? 8.531 1.909 -43.875 1.00 91.75 283 ALA A CA 1
ATOM 2212 C C . ALA A 1 283 ? 8.089 1.216 -42.572 1.00 91.75 283 ALA A C 1
ATOM 2214 O O . ALA A 1 283 ? 7.783 0.024 -42.575 1.00 91.75 283 ALA A O 1
ATOM 2215 N N . ALA A 1 284 ? 8.034 1.961 -41.465 1.00 93.38 284 ALA A N 1
ATOM 2216 C CA . ALA A 1 284 ? 7.548 1.418 -40.197 1.00 93.38 284 ALA A CA 1
ATOM 2217 C C . ALA A 1 284 ? 6.077 0.966 -40.306 1.00 93.38 284 ALA A C 1
ATOM 2219 O O . ALA A 1 284 ? 5.715 -0.089 -39.789 1.00 93.38 284 ALA A O 1
ATOM 2220 N N . GLY A 1 285 ? 5.264 1.732 -41.040 1.00 93.50 285 GLY A N 1
ATOM 2221 C CA . GLY A 1 285 ? 3.807 1.633 -41.000 1.00 93.50 285 GLY A CA 1
ATOM 2222 C C . GLY A 1 285 ? 3.243 2.429 -39.824 1.00 93.50 285 GLY A C 1
ATOM 2223 O O . GLY A 1 285 ? 3.905 3.319 -39.285 1.00 93.50 285 GLY A O 1
ATOM 2224 N N . ASP A 1 286 ? 2.016 2.110 -39.433 1.00 96.56 286 ASP A N 1
ATOM 2225 C CA . ASP A 1 286 ? 1.468 2.500 -38.136 1.00 96.56 286 ASP A CA 1
ATOM 2226 C C . ASP A 1 286 ? 1.992 1.575 -37.016 1.00 96.56 286 ASP A C 1
ATOM 2228 O O . ASP A 1 286 ? 2.664 0.572 -37.261 1.00 96.56 286 ASP A O 1
ATOM 2232 N N . TRP A 1 287 ? 1.673 1.899 -35.762 1.00 97.06 287 TRP A N 1
ATOM 2233 C CA . TRP A 1 287 ? 2.124 1.109 -34.613 1.00 97.06 287 TRP A CA 1
ATOM 2234 C C . TRP A 1 287 ? 1.596 -0.337 -34.611 1.00 97.06 287 TRP A C 1
ATOM 2236 O O . TRP A 1 287 ? 2.333 -1.242 -34.227 1.00 97.06 287 TRP A O 1
ATOM 2246 N N . ASN A 1 288 ? 0.359 -0.583 -35.049 1.00 96.44 288 ASN A N 1
ATOM 2247 C CA . ASN A 1 288 ? -0.254 -1.909 -34.969 1.00 96.44 288 ASN A CA 1
ATOM 2248 C C . ASN A 1 288 ? 0.294 -2.846 -36.054 1.00 96.44 288 ASN A C 1
ATOM 2250 O O . ASN A 1 288 ? 0.590 -4.004 -35.757 1.00 96.44 288 ASN A O 1
ATOM 2254 N N . SER A 1 289 ? 0.498 -2.350 -37.282 1.00 96.06 289 SER A N 1
ATOM 2255 C CA . SER A 1 289 ? 1.168 -3.133 -38.333 1.00 96.06 289 SER A CA 1
ATOM 2256 C C . SER A 1 289 ? 2.650 -3.381 -38.023 1.00 96.06 289 SER A C 1
ATOM 2258 O O . SER A 1 289 ? 3.153 -4.468 -38.302 1.00 96.06 289 SER A O 1
ATOM 2260 N N . PHE A 1 290 ? 3.350 -2.439 -37.377 1.00 98.12 290 PHE A N 1
ATOM 2261 C CA . PHE A 1 290 ? 4.712 -2.677 -36.882 1.00 98.12 290 PHE A CA 1
ATOM 2262 C C . PHE A 1 290 ? 4.755 -3.728 -35.761 1.00 98.12 290 PHE A C 1
ATOM 2264 O O . PHE A 1 290 ? 5.617 -4.607 -35.766 1.00 98.12 290 PHE A O 1
ATOM 2271 N N . PHE A 1 291 ? 3.825 -3.649 -34.804 1.00 98.12 291 PHE A N 1
ATOM 2272 C CA . PHE A 1 291 ? 3.707 -4.585 -33.685 1.00 98.12 291 PHE A CA 1
ATOM 2273 C C . PHE A 1 291 ? 3.537 -6.033 -34.173 1.00 98.12 291 PHE A C 1
ATOM 2275 O O . PHE A 1 291 ? 4.285 -6.906 -33.731 1.00 98.12 291 PHE A O 1
ATOM 2282 N N . GLN A 1 292 ? 2.632 -6.272 -35.133 1.00 97.94 292 GLN A N 1
ATOM 2283 C CA . GLN A 1 292 ? 2.412 -7.609 -35.697 1.00 97.94 292 GLN A CA 1
ATOM 2284 C C . GLN A 1 292 ? 3.653 -8.135 -36.431 1.00 97.94 292 GLN A C 1
ATOM 2286 O O . GLN A 1 292 ? 4.155 -9.200 -36.073 1.00 97.94 292 GLN A O 1
ATOM 2291 N N . ARG A 1 293 ? 4.247 -7.349 -37.346 1.00 97.38 293 ARG A N 1
ATOM 2292 C CA . ARG A 1 293 ? 5.478 -7.752 -38.057 1.00 97.38 293 ARG A CA 1
ATOM 2293 C C . ARG A 1 293 ? 6.632 -8.093 -37.112 1.00 97.38 293 ARG A C 1
ATOM 2295 O O . ARG A 1 293 ? 7.362 -9.051 -37.355 1.00 97.38 293 ARG A O 1
ATOM 2302 N N . PHE A 1 294 ? 6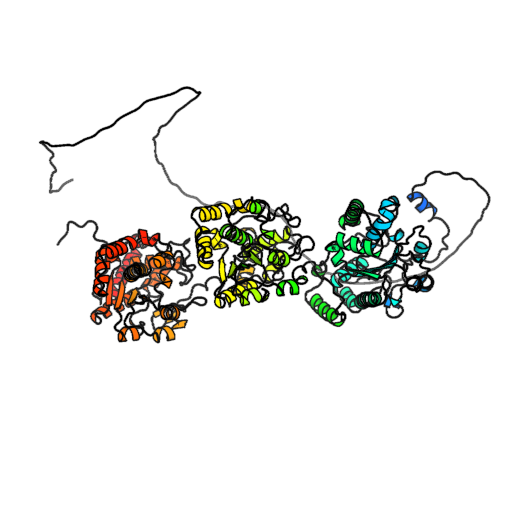.782 -7.366 -36.002 1.00 98.19 294 PHE A N 1
ATOM 2303 C CA . PHE A 1 294 ? 7.797 -7.681 -34.992 1.00 98.19 294 PHE A CA 1
ATOM 2304 C C . PHE A 1 294 ? 7.531 -9.020 -34.282 1.00 98.19 294 PHE A C 1
ATOM 2306 O O . PHE A 1 294 ? 8.482 -9.749 -33.998 1.00 98.19 294 PHE A O 1
ATOM 2313 N N . MET A 1 295 ? 6.269 -9.367 -33.999 1.00 97.62 295 MET A N 1
ATOM 2314 C CA . MET A 1 295 ? 5.931 -10.682 -33.439 1.00 97.62 295 MET A CA 1
ATOM 2315 C C . MET A 1 295 ? 6.133 -11.803 -34.465 1.00 97.62 295 MET A C 1
ATOM 2317 O O . MET A 1 295 ? 6.684 -12.847 -34.119 1.00 97.62 295 MET A O 1
ATOM 2321 N N . GLU A 1 296 ? 5.733 -11.599 -35.719 1.00 96.06 296 GLU A N 1
ATOM 2322 C CA . GLU A 1 296 ? 5.924 -12.559 -36.817 1.00 96.06 296 GLU A CA 1
ATOM 2323 C C . GLU A 1 296 ? 7.407 -12.773 -37.164 1.00 96.06 296 GLU A C 1
ATOM 2325 O O . GLU A 1 296 ? 7.795 -13.870 -37.561 1.00 96.06 296 GLU A O 1
ATOM 2330 N N . GLY A 1 297 ? 8.247 -11.755 -36.951 1.00 95.38 297 GLY A N 1
ATOM 2331 C CA . GLY A 1 297 ? 9.670 -11.757 -37.293 1.00 95.38 297 GLY A CA 1
ATOM 2332 C C . GLY A 1 297 ? 9.993 -11.119 -38.650 1.00 95.38 297 GLY A C 1
ATOM 2333 O O . GLY A 1 297 ? 11.141 -11.207 -39.085 1.00 95.38 297 GLY A O 1
ATOM 2334 N N . ASP A 1 298 ? 9.026 -10.447 -39.289 1.00 95.56 298 ASP A N 1
ATOM 2335 C CA . ASP A 1 298 ? 9.187 -9.666 -40.528 1.00 95.56 298 ASP A CA 1
ATOM 2336 C C . ASP A 1 298 ? 9.858 -8.302 -40.252 1.00 95.56 298 ASP A C 1
ATOM 2338 O O . ASP A 1 298 ? 9.310 -7.209 -40.437 1.00 95.56 298 ASP A O 1
ATOM 2342 N N . MET A 1 299 ? 11.081 -8.396 -39.737 1.00 97.06 299 MET A N 1
ATOM 2343 C CA . MET A 1 299 ? 11.967 -7.298 -39.365 1.00 97.06 299 MET A CA 1
ATOM 2344 C C . MET A 1 299 ? 13.325 -7.501 -40.035 1.00 97.06 299 MET A C 1
ATOM 2346 O O . MET A 1 299 ? 13.725 -8.631 -40.299 1.00 97.06 299 MET A O 1
ATOM 2350 N N . VAL A 1 300 ? 14.087 -6.430 -40.274 1.00 96.81 300 VAL A N 1
ATOM 2351 C CA . VAL A 1 300 ? 15.476 -6.601 -40.735 1.00 96.81 300 VAL A CA 1
ATOM 2352 C C . VAL A 1 300 ? 16.283 -7.302 -39.635 1.00 96.81 300 VAL A C 1
ATOM 2354 O O . VAL A 1 300 ? 16.185 -6.924 -38.470 1.00 96.81 300 VAL A O 1
ATOM 2357 N N . PHE A 1 301 ? 17.082 -8.304 -40.014 1.00 97.88 301 PHE A N 1
ATOM 2358 C CA . PHE A 1 301 ? 17.745 -9.262 -39.111 1.00 97.88 301 PHE A CA 1
ATOM 2359 C C . PHE A 1 301 ? 16.790 -10.281 -38.446 1.00 97.88 301 PHE A C 1
ATOM 2361 O O . PHE A 1 301 ? 1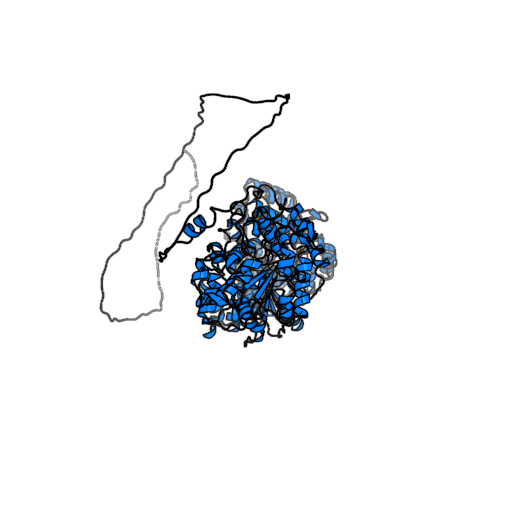7.222 -11.072 -37.605 1.00 97.88 301 PHE A O 1
ATOM 2368 N N . GLY A 1 302 ? 15.529 -10.332 -38.891 1.00 97.50 302 GLY A N 1
ATOM 2369 C CA . GLY A 1 302 ? 14.544 -11.369 -38.581 1.00 97.50 302 GLY A CA 1
ATOM 2370 C C . GLY A 1 302 ? 13.950 -11.322 -37.171 1.00 97.50 302 GLY A C 1
ATOM 2371 O O . GLY A 1 302 ? 13.872 -10.285 -36.519 1.00 97.50 302 GLY A O 1
ATOM 2372 N N . SER A 1 303 ? 13.515 -12.489 -36.696 1.00 98.00 303 SER A N 1
ATOM 2373 C CA . SER A 1 303 ? 12.899 -12.688 -35.380 1.00 98.00 303 SER A CA 1
ATOM 2374 C C . SER A 1 303 ? 13.828 -12.300 -34.219 1.00 98.00 303 SER A C 1
ATOM 2376 O O . SER A 1 303 ? 14.882 -12.909 -34.011 1.00 98.00 303 SER A O 1
ATOM 2378 N N . TRP A 1 304 ? 13.387 -11.343 -33.387 1.00 98.56 304 TRP A N 1
ATOM 2379 C CA . TRP A 1 304 ? 14.049 -10.993 -32.117 1.00 98.56 304 TRP A CA 1
ATOM 2380 C C . TRP A 1 304 ? 14.263 -12.230 -31.232 1.00 98.56 304 TRP A C 1
ATOM 2382 O O . TRP A 1 304 ? 15.328 -12.378 -30.630 1.00 98.56 304 TRP A O 1
ATOM 2392 N N . TYR A 1 305 ? 13.272 -13.129 -31.184 1.00 97.44 305 TYR A N 1
ATOM 2393 C CA . TYR A 1 305 ? 13.283 -14.332 -30.350 1.00 97.44 305 TYR A CA 1
ATOM 2394 C C . TYR A 1 305 ? 14.417 -15.271 -30.762 1.00 97.44 305 TYR A C 1
ATOM 2396 O O . TYR A 1 305 ? 15.221 -15.684 -29.927 1.00 97.44 305 TYR A O 1
ATOM 2404 N N . ASP A 1 306 ? 14.520 -15.581 -32.051 1.00 97.00 306 ASP A N 1
ATOM 2405 C CA . ASP A 1 306 ? 15.530 -16.507 -32.566 1.00 97.00 306 ASP A CA 1
ATOM 2406 C C . ASP A 1 306 ? 16.931 -15.887 -32.508 1.00 97.00 306 ASP A C 1
ATOM 2408 O O . ASP A 1 306 ? 17.905 -16.577 -32.204 1.00 97.00 306 ASP A O 1
ATOM 2412 N N . HIS A 1 307 ? 17.031 -14.563 -32.666 1.00 98.25 307 HIS A N 1
ATOM 2413 C CA . HIS A 1 307 ? 18.283 -13.834 -32.496 1.00 98.25 307 HIS A CA 1
ATOM 2414 C C . HIS A 1 307 ? 18.817 -13.913 -31.054 1.00 98.25 307 HIS A C 1
ATOM 2416 O O . HIS A 1 307 ? 19.984 -14.259 -30.852 1.00 98.25 307 HIS A O 1
ATOM 2422 N N . VAL A 1 308 ? 17.996 -13.628 -30.029 1.00 98.06 308 VAL A N 1
ATOM 2423 C CA . VAL A 1 308 ? 18.460 -13.698 -28.626 1.00 98.06 308 VAL A CA 1
ATOM 2424 C C . VAL A 1 308 ? 18.708 -15.137 -28.169 1.00 98.06 308 VAL A C 1
ATOM 2426 O O . VAL A 1 308 ? 19.740 -15.400 -27.550 1.00 98.06 308 VAL A O 1
ATOM 2429 N N . ASN A 1 309 ? 17.833 -16.085 -28.527 1.00 96.12 309 ASN A N 1
ATOM 2430 C CA . ASN A 1 309 ? 18.007 -17.495 -28.168 1.00 96.12 309 ASN A CA 1
ATOM 2431 C C . ASN A 1 309 ? 19.216 -18.120 -28.884 1.00 96.12 309 ASN A C 1
ATOM 2433 O O . ASN A 1 309 ? 19.961 -18.881 -28.269 1.00 96.12 309 ASN A O 1
ATOM 2437 N N . GLY A 1 310 ? 19.466 -17.772 -30.151 1.00 97.06 310 GLY A N 1
ATOM 2438 C CA . GLY A 1 310 ? 20.631 -18.235 -30.905 1.00 97.06 310 GLY A CA 1
ATOM 2439 C C . GLY A 1 310 ? 21.948 -17.797 -30.264 1.00 97.06 310 GLY A C 1
ATOM 2440 O O . GLY A 1 310 ? 22.814 -18.633 -29.992 1.00 97.06 310 GLY A O 1
ATOM 2441 N N . TRP A 1 311 ? 22.082 -16.503 -29.950 1.00 98.06 311 TRP A N 1
ATOM 2442 C CA . TRP A 1 311 ? 23.271 -15.962 -29.278 1.00 98.06 311 TRP A CA 1
ATOM 2443 C C . TRP A 1 311 ? 23.442 -16.501 -27.848 1.00 98.06 311 TRP A C 1
ATOM 2445 O O . TRP A 1 311 ? 24.566 -16.812 -27.446 1.00 98.06 311 TRP A O 1
ATOM 2455 N N . TRP A 1 312 ? 22.350 -16.705 -27.102 1.00 96.62 312 TRP A N 1
ATOM 2456 C CA . TRP A 1 312 ? 22.401 -17.326 -25.774 1.00 96.62 312 TRP A CA 1
ATOM 2457 C C . TRP A 1 312 ? 22.822 -18.799 -25.831 1.00 96.62 312 TRP A C 1
ATOM 2459 O O . TRP A 1 312 ? 23.715 -19.212 -25.095 1.00 96.62 312 TRP A O 1
ATOM 2469 N N . LYS A 1 313 ? 22.266 -19.587 -26.760 1.00 96.06 313 LYS A N 1
ATOM 2470 C CA . LYS A 1 313 ? 22.663 -20.985 -26.984 1.00 96.06 313 LYS A CA 1
ATOM 2471 C C . LYS A 1 313 ? 24.133 -21.093 -27.392 1.00 96.06 313 LYS A C 1
ATOM 2473 O O . LYS A 1 313 ? 24.850 -21.944 -26.872 1.00 96.06 313 LYS A O 1
ATOM 2478 N N . LYS A 1 314 ? 24.610 -20.210 -28.280 1.00 96.31 314 LYS A N 1
ATOM 2479 C CA . LYS A 1 314 ? 26.014 -20.188 -28.720 1.00 96.31 314 LYS A CA 1
ATOM 2480 C C . LYS A 1 314 ? 26.972 -19.904 -27.558 1.00 96.31 314 LYS A C 1
ATOM 2482 O O . LYS A 1 314 ? 27.983 -20.596 -27.453 1.00 96.31 314 LYS A O 1
ATOM 2487 N N . LYS A 1 315 ? 26.623 -18.982 -26.650 1.00 94.81 315 LYS A N 1
ATOM 2488 C CA . LYS A 1 315 ? 27.377 -18.677 -25.416 1.00 94.81 315 LYS A CA 1
ATOM 2489 C C . LYS A 1 315 ? 27.614 -19.918 -24.541 1.00 94.81 315 LYS A C 1
ATOM 2491 O O . LYS A 1 315 ? 28.712 -20.079 -24.025 1.00 94.81 315 LYS A O 1
ATOM 2496 N N . GLN A 1 316 ? 26.649 -20.838 -24.440 1.00 91.62 316 GLN A N 1
ATOM 2497 C CA . GLN A 1 316 ? 26.833 -22.095 -23.687 1.00 91.62 316 GLN A CA 1
ATOM 2498 C C . GLN A 1 316 ? 27.876 -23.043 -24.318 1.00 91.62 316 GLN A C 1
ATOM 2500 O O . GLN A 1 316 ? 28.341 -23.973 -23.668 1.00 91.62 316 GLN A O 1
ATOM 2505 N N . THR A 1 317 ? 28.242 -22.822 -25.587 1.00 91.88 317 THR A N 1
ATOM 2506 C CA . THR A 1 317 ? 29.171 -23.667 -26.367 1.00 91.88 317 THR A CA 1
ATOM 2507 C C . THR A 1 317 ? 30.491 -22.978 -26.727 1.00 91.88 317 THR A C 1
ATOM 2509 O O . THR A 1 317 ? 31.343 -23.589 -27.368 1.00 91.88 317 THR A O 1
ATOM 2512 N N . HIS A 1 318 ? 30.666 -21.701 -26.374 1.00 91.94 318 HIS A N 1
ATOM 2513 C CA . HIS A 1 318 ? 31.820 -20.901 -26.780 1.00 91.94 318 HIS A CA 1
ATOM 2514 C C . HIS A 1 318 ? 32.167 -19.882 -25.687 1.00 91.94 318 HIS A C 1
ATOM 2516 O O . HIS A 1 318 ? 31.416 -18.937 -25.448 1.00 91.94 318 HIS A O 1
ATOM 2522 N N . SER A 1 319 ? 33.306 -20.085 -25.018 1.00 88.00 319 SER A N 1
ATOM 2523 C CA . SER A 1 319 ? 33.715 -19.337 -23.817 1.00 88.00 319 SER A CA 1
ATOM 2524 C C . SER A 1 319 ? 33.885 -17.837 -24.042 1.00 88.00 319 SER A C 1
ATOM 2526 O O . SER A 1 319 ? 33.674 -17.043 -23.127 1.00 88.00 319 SER A O 1
ATOM 2528 N N . ASN A 1 320 ? 34.247 -17.434 -25.260 1.00 96.12 320 ASN A N 1
ATOM 2529 C CA . ASN A 1 320 ? 34.627 -16.063 -25.582 1.00 96.12 320 ASN A CA 1
ATOM 2530 C C . ASN A 1 320 ? 33.413 -15.179 -25.937 1.00 96.12 320 ASN A C 1
ATOM 2532 O O . ASN A 1 320 ? 33.539 -14.247 -26.726 1.00 96.12 320 ASN A O 1
ATOM 2536 N N . ILE A 1 321 ? 32.242 -15.438 -25.335 1.00 98.25 321 ILE A N 1
ATOM 2537 C CA . ILE A 1 321 ? 31.025 -14.622 -25.484 1.00 98.25 321 ILE A CA 1
ATOM 2538 C C . ILE A 1 321 ? 30.588 -14.039 -24.135 1.00 98.25 321 ILE A C 1
ATOM 2540 O O . ILE A 1 321 ? 30.022 -14.728 -23.283 1.00 98.25 321 ILE A O 1
ATOM 2544 N N . HIS A 1 322 ? 30.762 -12.729 -23.971 1.00 98.12 322 HIS A N 1
ATOM 2545 C CA . HIS A 1 322 ? 30.187 -11.979 -22.862 1.00 98.12 322 HIS A CA 1
ATOM 2546 C C . HIS A 1 322 ? 28.771 -11.521 -23.215 1.00 98.12 322 HIS A C 1
ATOM 2548 O O . HIS A 1 322 ? 28.583 -10.610 -24.017 1.00 98.12 322 HIS A O 1
ATOM 2554 N N . TYR A 1 323 ? 27.768 -12.177 -22.634 1.00 98.06 323 TYR A N 1
ATOM 2555 C CA . TYR A 1 323 ? 26.354 -11.884 -22.877 1.00 98.06 323 TYR A CA 1
ATOM 2556 C C . TYR A 1 323 ? 25.799 -10.987 -21.763 1.00 98.06 323 TYR A C 1
ATOM 2558 O O . TYR A 1 323 ? 25.760 -11.399 -20.603 1.00 98.06 323 TYR A O 1
ATOM 2566 N N . MET A 1 324 ? 25.350 -9.789 -22.134 1.00 97.25 324 MET A N 1
ATOM 2567 C CA . MET A 1 324 ? 24.861 -8.724 -21.254 1.00 97.25 324 MET A CA 1
ATOM 2568 C C . MET A 1 324 ? 23.384 -8.404 -21.512 1.00 97.25 324 MET A C 1
ATOM 2570 O O . MET A 1 324 ? 22.857 -8.670 -22.596 1.00 97.25 324 MET A O 1
ATOM 2574 N N . PHE A 1 325 ? 22.748 -7.727 -20.554 1.00 97.25 325 PHE A N 1
ATOM 2575 C CA . PHE A 1 325 ? 21.403 -7.171 -20.697 1.00 97.25 325 PHE A CA 1
ATOM 2576 C C . PHE A 1 325 ? 21.435 -5.643 -20.583 1.00 97.25 325 PHE A C 1
ATOM 2578 O O . PHE A 1 325 ? 22.034 -5.086 -19.664 1.00 97.25 325 PHE A O 1
ATOM 2585 N N . TYR A 1 326 ? 20.748 -4.956 -21.493 1.00 97.25 326 TYR A N 1
ATOM 2586 C CA . TYR A 1 326 ? 20.554 -3.504 -21.474 1.00 97.25 326 TYR A CA 1
ATOM 2587 C C . TYR A 1 326 ? 19.931 -3.025 -20.159 1.00 97.25 326 TYR A C 1
ATOM 2589 O O . TYR A 1 326 ? 20.271 -1.966 -19.639 1.00 97.25 326 TYR A O 1
ATOM 2597 N N . GLU A 1 327 ? 19.031 -3.836 -19.610 1.00 91.88 327 GLU A N 1
ATOM 2598 C CA . GLU A 1 327 ? 18.381 -3.628 -18.322 1.00 91.88 327 GLU A CA 1
ATOM 2599 C C . GLU A 1 327 ? 19.398 -3.558 -17.172 1.00 91.88 327 GLU A C 1
ATOM 2601 O O . GLU A 1 327 ? 19.288 -2.696 -16.301 1.00 91.88 327 GLU A O 1
ATOM 2606 N N . ASP A 1 328 ? 20.425 -4.409 -17.205 1.00 88.38 328 ASP A N 1
ATOM 2607 C CA . ASP A 1 328 ? 21.485 -4.457 -16.196 1.00 88.38 328 ASP A CA 1
ATOM 2608 C C . ASP A 1 328 ? 22.440 -3.266 -16.344 1.00 88.38 328 ASP A C 1
ATOM 2610 O O . ASP A 1 328 ? 22.867 -2.696 -15.342 1.00 88.38 328 ASP A O 1
ATOM 2614 N N . MET A 1 329 ? 22.709 -2.834 -17.583 1.00 93.56 329 MET A N 1
ATOM 2615 C CA . MET A 1 329 ? 23.495 -1.627 -17.869 1.00 93.56 329 MET A CA 1
ATOM 2616 C C . MET A 1 329 ? 22.791 -0.346 -17.386 1.00 93.56 329 MET A C 1
ATOM 2618 O O . MET A 1 329 ? 23.466 0.599 -16.976 1.00 93.56 329 MET A O 1
ATOM 2622 N N . ILE A 1 330 ? 21.451 -0.304 -17.437 1.00 86.56 330 ILE A N 1
ATOM 2623 C CA . ILE A 1 330 ? 20.617 0.791 -16.899 1.00 86.56 330 ILE A CA 1
ATOM 2624 C C . ILE A 1 330 ? 20.544 0.750 -15.367 1.00 86.56 330 ILE A C 1
ATOM 2626 O O . ILE A 1 330 ? 20.495 1.806 -14.741 1.00 86.56 330 ILE A O 1
ATOM 2630 N N . GLU A 1 331 ? 20.530 -0.439 -14.761 1.00 81.31 331 GLU A N 1
ATOM 2631 C CA . GLU A 1 331 ? 20.530 -0.602 -13.303 1.00 81.31 331 GLU A CA 1
ATOM 2632 C C . GLU A 1 331 ? 21.859 -0.180 -12.668 1.00 81.31 331 GLU A C 1
ATOM 2634 O O . GLU A 1 331 ? 21.867 0.608 -11.723 1.00 81.31 331 GLU A O 1
ATOM 2639 N N . ASP A 1 332 ? 22.972 -0.713 -13.175 1.00 81.56 332 ASP A N 1
ATOM 2640 C CA . ASP A 1 332 ? 24.307 -0.450 -12.648 1.00 81.56 332 ASP A CA 1
ATOM 2641 C C . ASP A 1 332 ? 25.356 -0.513 -13.764 1.00 81.56 332 ASP A C 1
ATOM 2643 O O . ASP A 1 332 ? 26.047 -1.512 -13.982 1.00 81.56 332 ASP A O 1
ATOM 2647 N N . THR A 1 333 ? 25.507 0.610 -14.467 1.00 87.19 333 THR A N 1
ATOM 2648 C CA . THR A 1 333 ? 26.531 0.775 -15.505 1.00 87.19 333 THR A CA 1
ATOM 2649 C C . THR A 1 333 ? 27.951 0.557 -14.961 1.00 87.19 333 THR A C 1
ATOM 2651 O O . THR A 1 333 ? 28.831 0.185 -15.729 1.00 87.19 333 THR A O 1
ATOM 2654 N N . GLY A 1 334 ? 28.194 0.756 -13.657 1.00 87.62 334 GLY A N 1
ATOM 2655 C CA . GLY A 1 334 ? 29.494 0.500 -13.032 1.00 87.62 334 GLY A CA 1
ATOM 2656 C C . GLY A 1 334 ? 29.804 -0.994 -12.987 1.00 87.62 334 GLY A C 1
ATOM 2657 O O . GLY A 1 334 ? 30.800 -1.431 -13.558 1.00 87.62 334 GLY A O 1
ATOM 2658 N N . ARG A 1 335 ? 28.900 -1.783 -12.401 1.00 92.44 335 ARG A N 1
ATOM 2659 C CA . ARG A 1 335 ? 28.982 -3.252 -12.337 1.00 92.44 335 ARG A CA 1
ATOM 2660 C C . ARG A 1 335 ? 29.117 -3.895 -13.720 1.00 92.44 335 ARG A C 1
ATOM 2662 O O . ARG A 1 335 ? 29.900 -4.829 -13.891 1.00 92.44 335 ARG A O 1
ATOM 2669 N N . GLU A 1 336 ? 28.389 -3.397 -14.721 1.00 94.88 336 GLU A N 1
ATOM 2670 C CA . GLU A 1 336 ? 28.497 -3.910 -16.094 1.00 94.88 336 GLU A CA 1
ATOM 2671 C C . GLU A 1 336 ? 29.804 -3.493 -16.799 1.00 94.88 336 GLU A C 1
ATOM 2673 O O . GLU A 1 336 ? 30.347 -4.281 -17.574 1.00 94.88 336 GLU A O 1
ATOM 2678 N N . ILE A 1 337 ? 30.369 -2.316 -16.491 1.00 96.06 337 ILE A N 1
ATOM 2679 C CA . ILE A 1 337 ? 31.734 -1.951 -16.912 1.00 96.06 337 ILE A CA 1
ATOM 2680 C C . ILE A 1 337 ? 32.762 -2.886 -16.258 1.00 96.06 337 ILE A C 1
ATOM 2682 O O . ILE A 1 337 ? 33.668 -3.350 -16.940 1.00 96.06 337 ILE A O 1
ATOM 2686 N N . GLU A 1 338 ? 32.630 -3.217 -14.971 1.00 93.31 338 GLU A N 1
ATOM 2687 C CA . GLU A 1 338 ? 33.583 -4.105 -14.288 1.00 93.31 338 GLU A CA 1
ATOM 2688 C C . GLU A 1 338 ? 33.552 -5.541 -14.827 1.00 93.31 338 GLU A C 1
ATOM 2690 O O . GLU A 1 338 ? 34.609 -6.109 -15.102 1.00 93.31 338 GLU A O 1
ATOM 2695 N N . LYS A 1 339 ? 32.359 -6.092 -15.086 1.00 94.81 339 LYS A N 1
ATOM 2696 C CA . LYS A 1 339 ? 32.186 -7.370 -15.800 1.00 94.81 339 LYS A CA 1
ATOM 2697 C C . LYS A 1 339 ? 32.874 -7.367 -17.173 1.00 94.81 339 LYS A C 1
ATOM 2699 O O . LYS A 1 339 ? 33.566 -8.332 -17.507 1.00 94.81 339 LYS A O 1
ATOM 2704 N N . LEU A 1 340 ? 32.716 -6.287 -17.948 1.00 96.62 340 LEU A N 1
ATOM 2705 C CA . LEU A 1 340 ? 33.397 -6.118 -19.234 1.00 96.62 340 LEU A CA 1
ATOM 2706 C C . LEU A 1 340 ? 34.917 -6.068 -19.066 1.00 96.62 340 LEU A C 1
ATOM 2708 O O . LEU A 1 340 ? 35.612 -6.792 -19.772 1.00 96.62 340 LEU A O 1
ATOM 2712 N N . CYS A 1 341 ? 35.428 -5.279 -18.116 1.00 96.75 341 CYS A N 1
ATOM 2713 C CA . CYS A 1 341 ? 36.852 -5.186 -17.785 1.00 96.75 341 CYS A CA 1
ATOM 2714 C C . CYS A 1 341 ? 37.463 -6.563 -17.483 1.00 96.75 341 CYS A C 1
ATOM 2716 O O . CYS A 1 341 ? 38.480 -6.921 -18.078 1.00 96.75 341 CYS A O 1
ATOM 2718 N N . SER A 1 342 ? 36.809 -7.373 -16.640 1.00 95.81 342 SER A N 1
ATOM 2719 C CA . SER A 1 342 ? 37.246 -8.744 -16.344 1.00 95.81 342 SER A CA 1
ATOM 2720 C C . SER A 1 342 ? 37.250 -9.649 -17.580 1.00 95.81 342 SER A C 1
ATOM 2722 O O . SER A 1 342 ? 38.190 -10.417 -17.763 1.00 95.81 342 SER A O 1
ATOM 2724 N N . PHE A 1 343 ? 36.241 -9.551 -18.452 1.00 96.62 343 PHE A N 1
ATOM 2725 C CA . PHE A 1 343 ? 36.164 -10.351 -19.680 1.00 96.62 343 PHE A CA 1
ATOM 2726 C C . PHE A 1 343 ? 37.233 -9.970 -20.722 1.00 96.62 343 PHE A C 1
ATOM 2728 O O . PHE A 1 343 ? 37.832 -10.841 -21.354 1.00 96.62 343 PHE A O 1
ATOM 2735 N N . ILE A 1 344 ? 37.500 -8.673 -20.894 1.00 95.06 344 ILE A N 1
ATOM 2736 C CA . ILE A 1 344 ? 38.492 -8.167 -21.856 1.00 95.06 344 ILE A CA 1
ATOM 2737 C C . ILE A 1 344 ? 39.917 -8.087 -21.272 1.00 95.06 344 ILE A C 1
ATOM 2739 O O . ILE A 1 344 ? 40.862 -7.761 -21.993 1.00 95.06 344 ILE A O 1
ATOM 2743 N N . GLY A 1 345 ? 40.103 -8.428 -19.994 1.00 95.00 345 GLY A N 1
ATOM 2744 C CA . GLY A 1 345 ? 41.406 -8.431 -19.324 1.00 95.00 345 GLY A CA 1
ATOM 2745 C C . GLY A 1 345 ? 42.017 -7.039 -19.135 1.00 95.00 345 GLY A C 1
ATOM 2746 O O . GLY A 1 345 ? 43.237 -6.907 -19.174 1.00 95.00 345 GLY A O 1
ATOM 2747 N N . LEU A 1 346 ? 41.187 -6.004 -18.964 1.00 95.31 346 LEU A N 1
ATOM 2748 C CA . LEU A 1 346 ? 41.634 -4.642 -18.656 1.00 95.31 346 LEU A CA 1
ATOM 2749 C C . LEU A 1 346 ? 41.379 -4.303 -17.183 1.00 95.31 346 LEU A C 1
ATOM 2751 O O . LEU A 1 346 ? 40.332 -4.634 -16.631 1.00 95.31 346 LEU A O 1
ATOM 2755 N N . SER A 1 347 ? 42.312 -3.567 -16.579 1.00 94.12 347 SER A N 1
ATOM 2756 C CA . SER A 1 347 ? 42.252 -3.128 -15.176 1.00 94.12 347 SER A CA 1
ATOM 2757 C C . SER A 1 347 ? 42.344 -1.597 -15.068 1.00 94.12 347 SER A C 1
ATOM 2759 O O . SER A 1 347 ? 43.362 -1.089 -14.596 1.00 94.12 347 SER A O 1
ATOM 2761 N N . PRO A 1 348 ? 41.327 -0.842 -15.533 1.00 92.06 348 PRO A N 1
ATOM 2762 C CA . PRO A 1 348 ? 41.330 0.618 -15.457 1.00 92.06 348 PRO A CA 1
ATOM 2763 C C . PRO A 1 348 ? 41.281 1.121 -14.008 1.00 92.06 348 PRO A C 1
ATOM 2765 O O . PRO A 1 348 ? 40.678 0.488 -13.131 1.00 92.06 348 PRO A O 1
ATOM 2768 N N . SER A 1 349 ? 41.881 2.289 -13.773 1.00 92.69 349 SER A N 1
ATOM 2769 C CA . SER A 1 349 ? 41.888 2.968 -12.472 1.00 92.69 349 SER A CA 1
ATOM 2770 C C . SER A 1 349 ? 40.476 3.382 -12.028 1.00 92.69 349 SER A C 1
ATOM 2772 O O . SER A 1 349 ? 39.537 3.424 -12.824 1.00 92.69 349 SER A O 1
ATOM 2774 N N . ALA A 1 350 ? 40.304 3.724 -10.748 1.00 88.62 350 ALA A N 1
ATOM 2775 C CA . ALA A 1 350 ? 39.024 4.238 -10.247 1.00 88.62 350 ALA A CA 1
ATOM 2776 C C . ALA A 1 350 ? 38.596 5.543 -10.955 1.00 88.62 350 ALA A C 1
ATOM 2778 O O . ALA A 1 350 ? 37.416 5.737 -11.245 1.00 88.62 350 ALA A O 1
ATOM 2779 N N . GLU A 1 351 ? 39.562 6.402 -11.285 1.00 89.38 351 GLU A N 1
ATOM 2780 C CA . GLU A 1 351 ? 39.356 7.661 -12.012 1.00 89.38 351 GLU A CA 1
ATOM 2781 C C . GLU A 1 351 ? 38.938 7.396 -13.465 1.00 89.38 351 GLU A C 1
ATOM 2783 O O . GLU A 1 351 ? 37.990 8.000 -13.965 1.00 89.38 351 GLU A O 1
ATOM 2788 N N . GLU A 1 352 ? 39.593 6.435 -14.123 1.00 89.19 352 GLU A N 1
ATOM 2789 C CA . GLU A 1 352 ? 39.251 5.989 -15.476 1.00 89.19 352 GLU A CA 1
ATOM 2790 C C . GLU A 1 352 ? 37.848 5.370 -15.506 1.00 89.19 352 GLU A C 1
ATOM 2792 O O . GLU A 1 352 ? 37.034 5.747 -16.348 1.00 89.19 352 GLU A O 1
ATOM 2797 N N . LYS A 1 353 ? 37.509 4.497 -14.546 1.00 88.56 353 LYS A N 1
ATOM 2798 C CA . LYS A 1 353 ? 36.158 3.928 -14.405 1.00 88.56 353 LYS A CA 1
ATOM 2799 C C . LYS A 1 353 ? 35.089 5.014 -14.264 1.00 88.56 353 LYS A C 1
ATOM 2801 O O . LYS A 1 353 ? 34.087 4.954 -14.977 1.00 88.56 353 LYS A O 1
ATOM 2806 N N . GLU A 1 354 ? 35.283 6.010 -13.395 1.00 88.94 354 GLU A N 1
ATOM 2807 C CA . GLU A 1 354 ? 34.282 7.068 -13.185 1.00 88.94 354 GLU A CA 1
ATOM 2808 C C . GLU A 1 354 ? 34.199 8.042 -14.374 1.00 88.94 354 GLU A C 1
ATOM 2810 O O . GLU A 1 354 ? 33.099 8.464 -14.744 1.00 88.94 354 GLU A O 1
ATOM 2815 N N . MET A 1 355 ? 35.323 8.336 -15.043 1.00 90.50 355 MET A N 1
ATOM 2816 C CA . MET A 1 355 ? 35.347 9.086 -16.305 1.00 90.50 355 MET A CA 1
ATOM 2817 C C . MET A 1 355 ? 34.532 8.369 -17.389 1.00 90.50 355 MET A C 1
ATOM 2819 O O . MET A 1 355 ? 33.679 8.989 -18.026 1.00 90.50 355 MET A O 1
ATOM 2823 N N . ILE A 1 356 ? 34.755 7.064 -17.579 1.00 93.88 356 ILE A N 1
ATOM 2824 C CA . ILE A 1 356 ? 34.040 6.246 -18.567 1.00 93.88 356 ILE A CA 1
ATOM 2825 C C . ILE A 1 356 ? 32.551 6.217 -18.226 1.00 93.88 356 ILE A C 1
ATOM 2827 O O . ILE A 1 356 ? 31.726 6.619 -19.046 1.00 93.88 356 ILE A O 1
ATOM 2831 N N . LYS A 1 357 ? 32.207 5.832 -16.993 1.00 90.56 357 LYS A N 1
ATOM 2832 C CA . LYS A 1 357 ? 30.836 5.786 -16.463 1.00 90.56 357 LYS A CA 1
ATOM 2833 C C . LYS A 1 357 ? 30.097 7.120 -16.617 1.00 90.56 357 LYS A C 1
ATOM 2835 O O . LYS A 1 357 ? 28.914 7.115 -16.944 1.00 90.56 357 LYS A O 1
ATOM 2840 N N . THR A 1 358 ? 30.783 8.254 -16.451 1.00 89.62 358 THR A N 1
ATOM 2841 C CA . THR A 1 358 ? 30.231 9.600 -16.694 1.00 89.62 358 THR A CA 1
ATOM 2842 C C . THR A 1 358 ? 30.052 9.890 -18.188 1.00 89.62 358 THR A C 1
ATOM 2844 O O . THR A 1 358 ? 28.990 10.359 -18.608 1.00 89.62 358 THR A O 1
ATOM 2847 N N . GLY A 1 359 ? 31.061 9.595 -19.012 1.00 88.94 359 GLY A N 1
ATOM 2848 C CA . GLY A 1 359 ? 31.038 9.825 -20.459 1.00 88.94 359 GLY A CA 1
ATOM 2849 C C . GLY A 1 359 ? 29.970 9.010 -21.195 1.00 88.94 359 GLY A C 1
ATOM 2850 O O . GLY A 1 359 ? 29.393 9.496 -22.169 1.00 88.94 359 GLY A O 1
ATOM 2851 N N . VAL A 1 360 ? 29.654 7.809 -20.699 1.00 95.25 360 VAL A N 1
ATOM 2852 C CA . VAL A 1 360 ? 28.620 6.927 -21.267 1.00 95.25 360 VAL A CA 1
ATOM 2853 C C . VAL A 1 360 ? 27.220 7.133 -20.683 1.00 95.25 360 VAL A C 1
ATOM 2855 O O . VAL A 1 360 ? 26.306 6.396 -21.048 1.00 95.25 360 VAL A O 1
ATOM 2858 N N . GLN A 1 361 ? 26.994 8.124 -19.812 1.00 92.50 361 GLN A N 1
ATOM 2859 C CA . GLN A 1 361 ? 25.626 8.458 -19.399 1.00 92.50 361 GLN A CA 1
ATOM 2860 C C . GLN A 1 361 ? 24.800 8.926 -20.602 1.00 92.50 361 GLN A C 1
ATOM 2862 O O . GLN A 1 361 ? 25.282 9.683 -21.450 1.00 92.50 361 GLN A O 1
ATOM 2867 N N . PHE A 1 362 ? 23.531 8.511 -20.653 1.00 91.38 362 PHE A N 1
ATOM 2868 C CA . PHE A 1 362 ? 22.654 8.742 -21.802 1.00 91.38 362 PHE A CA 1
ATOM 2869 C C . PHE A 1 362 ? 22.591 10.216 -22.233 1.00 91.38 362 PHE A C 1
ATOM 2871 O O . PHE A 1 362 ? 22.751 10.504 -23.417 1.00 91.38 362 PHE A O 1
ATOM 2878 N N . ASP A 1 363 ? 22.442 11.160 -21.299 1.00 92.81 363 ASP A N 1
ATOM 2879 C CA . ASP A 1 363 ? 22.366 12.590 -21.630 1.00 92.81 363 ASP A CA 1
ATOM 2880 C C . ASP A 1 363 ? 23.692 13.181 -22.129 1.00 92.81 363 ASP A C 1
ATOM 2882 O O . ASP A 1 363 ? 23.682 14.157 -22.882 1.00 92.81 363 ASP A O 1
ATOM 2886 N N . ASN A 1 364 ? 24.832 12.590 -21.764 1.00 94.06 364 ASN A N 1
ATOM 2887 C CA . ASN A 1 364 ? 26.144 12.994 -22.272 1.00 94.06 364 ASN A CA 1
ATOM 2888 C C . ASN A 1 364 ? 26.362 12.428 -23.682 1.00 94.06 364 ASN A C 1
ATOM 2890 O O . ASN A 1 364 ? 26.685 13.179 -24.605 1.00 94.06 364 ASN A O 1
ATOM 2894 N N . MET A 1 365 ? 26.045 11.147 -23.896 1.00 95.62 365 MET A N 1
ATOM 2895 C CA . MET A 1 365 ? 26.041 10.535 -25.230 1.00 95.62 365 MET A CA 1
ATOM 2896 C C . MET A 1 365 ? 25.038 11.196 -26.189 1.00 95.62 365 MET A C 1
ATOM 2898 O O . MET A 1 365 ? 25.317 11.297 -27.379 1.00 95.62 365 MET A O 1
ATOM 2902 N N . LYS A 1 366 ? 23.899 11.692 -25.687 1.00 95.31 366 LYS A N 1
ATOM 2903 C CA . LYS A 1 366 ? 22.875 12.427 -26.451 1.00 95.31 366 LYS A CA 1
ATOM 2904 C C . LYS A 1 366 ? 23.354 13.795 -26.935 1.00 95.31 366 LYS A C 1
ATOM 2906 O O . LYS A 1 366 ? 23.010 14.193 -28.048 1.00 95.31 366 LYS A O 1
ATOM 2911 N N . LYS A 1 367 ? 24.172 14.490 -26.139 1.00 94.00 367 LYS A N 1
ATOM 2912 C CA . LYS A 1 367 ? 24.812 15.765 -26.513 1.00 94.00 367 LYS A CA 1
ATOM 2913 C C . LYS A 1 367 ? 26.023 15.559 -27.432 1.00 94.00 367 LYS A C 1
ATOM 2915 O O . LYS A 1 367 ? 26.289 16.407 -28.280 1.00 94.00 367 LYS A O 1
ATOM 2920 N N . ASN A 1 368 ? 26.745 14.446 -27.289 1.00 93.31 368 ASN A N 1
ATOM 2921 C CA . ASN A 1 368 ? 27.939 14.163 -28.082 1.00 93.31 368 ASN A CA 1
ATOM 2922 C C . ASN A 1 368 ? 27.597 13.834 -29.551 1.00 93.31 368 ASN A C 1
ATOM 2924 O O . ASN A 1 368 ? 27.126 12.737 -29.860 1.00 93.31 368 ASN A O 1
ATOM 2928 N N . LYS A 1 369 ? 27.928 14.750 -30.473 1.00 93.75 369 LYS A N 1
ATOM 2929 C CA . LYS A 1 369 ? 27.788 14.560 -31.932 1.00 93.75 369 LYS A CA 1
ATOM 2930 C C . LYS A 1 369 ? 28.523 13.321 -32.462 1.00 93.75 369 LYS A C 1
ATOM 2932 O O . LYS A 1 369 ? 28.064 12.705 -33.416 1.00 93.75 369 LYS A O 1
ATOM 2937 N N . MET A 1 370 ? 29.628 12.924 -31.827 1.00 95.19 370 MET A N 1
ATOM 2938 C CA . MET A 1 370 ? 30.397 11.729 -32.195 1.00 95.19 370 MET A CA 1
ATOM 2939 C C . MET A 1 370 ? 29.763 10.419 -31.694 1.00 95.19 370 MET A C 1
ATOM 2941 O O . MET A 1 370 ? 30.283 9.350 -32.000 1.00 95.19 370 MET A O 1
ATOM 2945 N N . ALA A 1 371 ? 28.655 10.466 -30.942 1.00 93.44 371 ALA A N 1
ATOM 2946 C CA . ALA A 1 371 ? 27.956 9.284 -30.422 1.00 93.44 371 ALA A CA 1
ATOM 2947 C C . ALA A 1 371 ? 26.444 9.254 -30.732 1.00 93.44 371 ALA A C 1
ATOM 2949 O O . ALA A 1 371 ? 25.860 8.174 -30.810 1.00 93.44 371 ALA A O 1
ATOM 2950 N N . ASN A 1 372 ? 25.800 10.409 -30.934 1.00 93.81 372 ASN A N 1
ATOM 2951 C CA . ASN A 1 372 ? 24.348 10.529 -31.131 1.00 93.81 372 ASN A CA 1
ATOM 2952 C C . ASN A 1 372 ? 23.862 10.353 -32.588 1.00 93.81 372 ASN A C 1
ATOM 2954 O O . ASN A 1 372 ? 22.663 10.486 -32.829 1.00 93.81 372 ASN A O 1
ATOM 2958 N N . TYR A 1 373 ? 24.767 10.054 -33.529 1.00 93.94 373 TYR A N 1
ATOM 2959 C CA . TYR A 1 373 ? 24.513 9.863 -34.969 1.00 93.94 373 TYR A CA 1
ATOM 2960 C C . TYR A 1 373 ? 24.052 11.117 -35.745 1.00 93.94 373 TYR A C 1
ATOM 2962 O O . TYR A 1 373 ? 23.709 10.996 -36.920 1.00 93.94 373 TYR A O 1
ATOM 2970 N N . SER A 1 374 ? 24.103 12.329 -35.169 1.00 90.81 374 SER A N 1
ATOM 2971 C CA . SER A 1 374 ? 23.629 13.564 -35.831 1.00 90.81 374 SER A CA 1
ATOM 2972 C C . SER A 1 374 ? 24.452 14.013 -37.052 1.00 90.81 374 SER A C 1
ATOM 2974 O O . SER A 1 374 ? 24.203 15.086 -37.596 1.00 90.81 374 SER A O 1
ATOM 2976 N N . THR A 1 375 ? 25.474 13.249 -37.435 1.00 88.00 375 THR A N 1
ATOM 2977 C CA . THR A 1 375 ? 26.326 13.455 -38.613 1.00 88.00 375 THR A CA 1
ATOM 2978 C C . THR A 1 375 ? 25.927 12.586 -39.812 1.00 88.00 375 THR A C 1
ATOM 2980 O O . THR A 1 375 ? 26.450 12.813 -40.899 1.00 88.00 375 THR A O 1
ATOM 2983 N N . LEU A 1 376 ? 25.009 11.615 -39.661 1.00 83.56 376 LEU A N 1
ATOM 2984 C CA . LEU A 1 376 ? 24.530 10.802 -40.786 1.00 83.56 376 LEU A CA 1
ATOM 2985 C C . LEU A 1 376 ? 23.325 11.449 -41.495 1.00 83.56 376 LEU A C 1
ATOM 2987 O O . LEU A 1 376 ? 22.302 11.675 -40.848 1.00 83.56 376 LEU A O 1
ATOM 2991 N N . PRO A 1 377 ? 23.374 11.657 -42.827 1.00 79.31 377 PRO A N 1
ATOM 2992 C CA . PRO A 1 377 ? 22.289 12.298 -43.576 1.00 79.31 377 PRO A CA 1
ATOM 2993 C C . PRO A 1 377 ? 21.068 11.393 -43.827 1.00 79.31 377 PRO A C 1
ATOM 2995 O O . PRO A 1 377 ? 20.021 11.891 -44.225 1.00 79.31 377 PRO A O 1
ATOM 2998 N N . VAL A 1 378 ? 21.170 10.077 -43.599 1.00 83.69 378 VAL A N 1
ATOM 2999 C CA . VAL A 1 378 ? 20.071 9.110 -43.832 1.00 83.69 378 VAL A CA 1
ATOM 3000 C C . VAL A 1 378 ? 19.012 9.082 -42.715 1.00 83.69 378 VAL A C 1
ATOM 3002 O O . VAL A 1 378 ? 18.031 8.345 -42.813 1.00 83.69 378 VAL A O 1
ATOM 3005 N N . MET A 1 379 ? 19.211 9.863 -41.649 1.00 89.12 379 MET A N 1
ATOM 3006 C CA . MET A 1 379 ? 18.376 9.882 -40.446 1.00 89.12 379 MET A CA 1
ATOM 3007 C C . MET A 1 379 ? 17.717 11.254 -40.246 1.00 89.12 379 MET A C 1
ATOM 3009 O O . MET A 1 379 ? 18.412 12.241 -40.008 1.00 89.12 379 MET A O 1
ATOM 3013 N N . ASP A 1 380 ? 16.384 11.324 -40.267 1.00 90.81 380 ASP A N 1
ATOM 3014 C CA . ASP A 1 380 ? 15.652 12.555 -39.954 1.00 90.81 380 ASP A CA 1
ATOM 3015 C C . ASP A 1 380 ? 15.410 12.708 -38.444 1.00 90.81 380 ASP A C 1
ATOM 3017 O O . ASP A 1 380 ? 14.437 12.220 -37.859 1.00 90.81 380 ASP A O 1
ATOM 3021 N N . PHE A 1 381 ? 16.302 13.466 -37.808 1.00 91.31 381 PHE A N 1
ATOM 3022 C CA . PHE A 1 381 ? 16.224 13.818 -36.391 1.00 91.31 381 PHE A CA 1
ATOM 3023 C C . PHE A 1 381 ? 15.000 14.679 -36.019 1.00 91.31 381 PHE A C 1
ATOM 3025 O O . PHE A 1 381 ? 14.734 14.825 -34.824 1.00 91.31 381 PHE A O 1
ATOM 3032 N N . LYS A 1 382 ? 14.238 15.215 -36.988 1.00 90.56 382 LYS A N 1
ATOM 3033 C CA . LYS A 1 382 ? 12.941 15.874 -36.742 1.00 90.56 382 LYS A CA 1
ATOM 3034 C C . LYS A 1 382 ? 11.826 14.865 -36.456 1.00 90.56 382 LYS A C 1
ATOM 3036 O O . LYS A 1 382 ? 10.930 15.175 -35.678 1.00 90.56 382 LYS A O 1
ATOM 3041 N N . VAL A 1 383 ? 11.887 13.671 -37.056 1.00 91.75 383 VAL A N 1
ATOM 3042 C CA . VAL A 1 383 ? 10.893 12.597 -36.862 1.00 91.75 383 VAL A CA 1
ATOM 3043 C C . VAL A 1 383 ? 11.127 11.880 -35.532 1.00 91.75 383 VAL A C 1
ATOM 3045 O O . VAL A 1 383 ? 10.203 11.693 -34.743 1.00 91.75 383 VAL A O 1
ATOM 3048 N N . SER A 1 384 ? 12.374 11.496 -35.248 1.00 94.19 384 SER A N 1
ATOM 3049 C CA . SER A 1 384 ? 12.789 11.036 -33.918 1.00 94.19 384 SER A CA 1
ATOM 3050 C C . SER A 1 384 ? 14.303 11.176 -33.755 1.00 94.19 384 SER A C 1
ATOM 3052 O O . SER A 1 384 ? 15.046 10.741 -34.633 1.00 94.19 384 SER A O 1
ATOM 3054 N N . PRO A 1 385 ? 14.812 11.670 -32.613 1.00 94.44 385 PRO A N 1
ATOM 3055 C CA . PRO A 1 385 ? 16.238 11.604 -32.323 1.00 94.44 385 PRO A CA 1
ATOM 3056 C C . PRO A 1 385 ? 16.682 10.153 -32.089 1.00 94.44 385 PRO A C 1
ATOM 3058 O O . PRO A 1 385 ? 15.997 9.390 -31.403 1.00 94.44 385 PRO A O 1
ATOM 3061 N N . PHE A 1 386 ? 17.866 9.786 -32.594 1.00 94.81 386 PHE A N 1
ATOM 3062 C CA . PHE A 1 386 ? 18.467 8.460 -32.377 1.00 94.81 386 PHE A CA 1
ATOM 3063 C C . PHE A 1 386 ? 18.627 8.150 -30.877 1.00 94.81 386 PHE A C 1
ATOM 3065 O O . PHE A 1 386 ? 18.201 7.102 -30.387 1.00 94.81 386 PHE A O 1
ATOM 3072 N N . MET A 1 387 ? 19.160 9.111 -30.115 1.00 95.50 387 MET A N 1
ATOM 3073 C CA . MET A 1 387 ? 19.199 9.079 -28.650 1.00 95.50 387 MET A CA 1
ATOM 3074 C C . MET A 1 387 ? 17.833 9.495 -28.076 1.00 95.50 387 MET A C 1
ATOM 3076 O O . MET A 1 387 ? 17.660 10.597 -27.546 1.00 95.50 387 MET A O 1
ATOM 3080 N N . ARG A 1 388 ? 16.841 8.602 -28.218 1.00 94.25 388 ARG A N 1
ATOM 3081 C CA . ARG A 1 388 ? 15.416 8.851 -27.923 1.00 94.25 388 ARG A CA 1
ATOM 3082 C C . ARG A 1 388 ? 15.143 9.112 -26.430 1.00 94.25 388 ARG A C 1
ATOM 3084 O O . ARG A 1 388 ? 15.096 10.274 -26.023 1.00 94.25 388 ARG A O 1
ATOM 3091 N N . LYS A 1 389 ? 15.005 8.055 -25.611 1.00 87.69 389 LYS A N 1
ATOM 3092 C CA . LYS A 1 389 ? 14.677 8.144 -24.164 1.00 87.69 389 LYS A CA 1
ATOM 3093 C C . LYS A 1 389 ? 15.584 7.357 -23.196 1.00 87.69 389 LYS A C 1
ATOM 3095 O O . LYS A 1 389 ? 15.456 7.568 -22.001 1.00 87.69 389 LYS A O 1
ATOM 3100 N N . GLY A 1 390 ? 16.443 6.449 -23.676 1.00 86.00 390 GLY A N 1
ATOM 3101 C CA . GLY A 1 390 ? 17.496 5.820 -22.855 1.00 86.00 390 GLY A CA 1
ATOM 3102 C C . GLY A 1 390 ? 17.054 5.099 -21.571 1.00 86.00 390 GLY A C 1
ATOM 3103 O O . GLY A 1 390 ? 17.772 5.176 -20.584 1.00 86.00 390 GLY A O 1
ATOM 3104 N N . LYS A 1 391 ? 15.879 4.452 -21.553 1.00 85.12 391 LYS A N 1
ATOM 3105 C CA . LYS A 1 391 ? 15.299 3.825 -20.350 1.00 85.12 391 LYS A CA 1
ATOM 3106 C C . LYS A 1 391 ? 14.671 2.450 -20.622 1.00 85.12 391 LYS A C 1
ATOM 3108 O O . LYS A 1 391 ? 14.449 2.080 -21.780 1.00 85.12 391 LYS A O 1
ATOM 3113 N N . VAL A 1 392 ? 14.350 1.745 -19.538 1.00 81.62 392 VAL A N 1
ATOM 3114 C CA . VAL A 1 392 ? 13.540 0.513 -19.500 1.00 81.62 392 VAL A CA 1
ATOM 3115 C C . VAL A 1 392 ? 12.096 0.857 -19.102 1.00 81.62 392 VAL A C 1
ATOM 3117 O O . VAL A 1 392 ? 11.870 1.771 -18.307 1.00 81.62 392 VAL A O 1
ATOM 3120 N N . GLY A 1 393 ? 11.114 0.133 -19.636 1.00 78.38 393 GLY A N 1
ATOM 3121 C CA . GLY A 1 393 ? 9.688 0.308 -19.358 1.00 78.38 393 GLY A CA 1
ATOM 3122 C C . GLY A 1 393 ? 9.020 1.451 -20.130 1.00 78.38 393 GLY A C 1
ATOM 3123 O O . GLY A 1 393 ? 7.948 1.903 -19.729 1.00 78.38 393 GLY A O 1
ATOM 3124 N N . ASP A 1 394 ? 9.620 1.947 -21.219 1.00 83.25 394 ASP A N 1
ATOM 3125 C CA . ASP A 1 394 ? 8.969 2.942 -22.083 1.00 83.25 394 ASP A CA 1
ATOM 3126 C C . ASP A 1 394 ? 7.829 2.335 -22.904 1.00 83.25 394 ASP A C 1
ATOM 3128 O O . ASP A 1 394 ? 6.885 3.047 -23.243 1.00 83.25 394 ASP A O 1
ATOM 3132 N N . TRP A 1 395 ? 7.888 1.029 -23.169 1.00 85.12 395 TRP A N 1
ATOM 3133 C CA . TRP A 1 395 ? 6.869 0.280 -23.907 1.00 85.12 395 TRP A CA 1
ATOM 3134 C C . TRP A 1 395 ? 5.440 0.443 -23.371 1.00 85.12 395 TRP A C 1
ATOM 3136 O O . TRP A 1 395 ? 4.492 0.459 -24.154 1.00 85.12 395 TRP A O 1
ATOM 3146 N N . LYS A 1 396 ? 5.288 0.682 -22.061 1.00 78.25 396 LYS A N 1
ATOM 3147 C CA . LYS A 1 396 ? 4.001 0.941 -21.386 1.00 78.25 396 LYS A CA 1
ATOM 3148 C C . LYS A 1 396 ? 3.249 2.179 -21.900 1.00 78.25 396 LYS A C 1
ATOM 3150 O O . LYS A 1 396 ? 2.098 2.374 -21.540 1.00 78.25 396 LYS A O 1
ATOM 3155 N N . ASN A 1 397 ? 3.898 3.020 -22.709 1.00 80.06 397 ASN A N 1
ATOM 3156 C CA . ASN A 1 397 ? 3.317 4.224 -23.315 1.00 80.06 397 ASN A CA 1
ATOM 3157 C C . ASN A 1 397 ? 2.893 4.009 -24.787 1.00 80.06 397 ASN A C 1
ATOM 3159 O O . ASN A 1 397 ? 2.576 4.982 -25.464 1.00 80.06 397 ASN A O 1
ATOM 3163 N N . TYR A 1 398 ? 2.964 2.771 -25.294 1.00 85.88 398 TYR A N 1
ATOM 3164 C CA . TYR A 1 398 ? 2.709 2.417 -26.702 1.00 85.88 398 TYR A CA 1
ATOM 3165 C C . TYR A 1 398 ? 1.860 1.151 -26.834 1.00 85.88 398 TYR A C 1
ATOM 3167 O O . TYR A 1 398 ? 0.924 1.120 -27.624 1.00 85.88 398 TYR A O 1
ATOM 3175 N N . PHE A 1 399 ? 2.156 0.120 -26.038 1.00 86.31 399 PHE A N 1
ATOM 3176 C CA . PHE A 1 399 ? 1.347 -1.095 -25.981 1.00 86.31 399 PHE A CA 1
ATOM 3177 C C . PHE A 1 399 ? -0.031 -0.778 -25.387 1.00 86.31 399 PHE A C 1
ATOM 3179 O O . PHE A 1 399 ? -0.127 -0.279 -24.263 1.00 86.31 399 PHE A O 1
ATOM 3186 N N . THR A 1 400 ? -1.095 -1.120 -26.112 1.00 82.19 400 THR A N 1
ATOM 3187 C CA . THR A 1 400 ? -2.435 -1.256 -25.518 1.00 82.19 400 THR A CA 1
ATOM 3188 C C . THR A 1 400 ? -2.476 -2.466 -24.573 1.00 82.19 400 THR A C 1
ATOM 3190 O O . THR A 1 400 ? -1.575 -3.305 -24.585 1.00 82.19 400 THR A O 1
ATOM 3193 N N . VAL A 1 401 ? -3.520 -2.580 -23.742 1.00 67.56 401 VAL A N 1
ATOM 3194 C CA . VAL A 1 401 ? -3.678 -3.732 -22.829 1.00 67.56 401 VAL A CA 1
ATOM 3195 C C . VAL A 1 401 ? -3.772 -5.046 -23.616 1.00 67.56 401 VAL A C 1
ATOM 3197 O O . VAL A 1 401 ? -2.995 -5.955 -23.344 1.00 67.56 401 VAL A O 1
ATOM 3200 N N . ALA A 1 402 ? -4.597 -5.086 -24.668 1.00 71.12 402 ALA A N 1
ATOM 3201 C CA . ALA A 1 402 ? -4.731 -6.255 -25.537 1.00 71.12 402 ALA A CA 1
ATOM 3202 C C . ALA A 1 402 ? -3.402 -6.635 -26.220 1.00 71.12 402 ALA A C 1
ATOM 3204 O O . ALA A 1 402 ? -2.991 -7.786 -26.147 1.00 71.12 402 ALA A O 1
ATOM 3205 N N . GLN A 1 403 ? -2.668 -5.664 -26.784 1.00 83.75 403 GLN A N 1
ATOM 3206 C CA . GLN A 1 403 ? -1.328 -5.908 -27.350 1.00 83.75 403 GLN A CA 1
ATOM 3207 C C . GLN A 1 403 ? -0.316 -6.390 -26.305 1.00 83.75 403 GLN A C 1
ATOM 3209 O O . GLN A 1 403 ? 0.619 -7.112 -26.636 1.00 83.75 403 GLN A O 1
ATOM 3214 N N . ASN A 1 404 ? -0.449 -5.980 -25.041 1.00 81.12 404 ASN A N 1
ATOM 3215 C CA . ASN A 1 404 ? 0.398 -6.509 -23.979 1.00 81.12 404 ASN A CA 1
ATOM 3216 C C . ASN A 1 404 ? 0.091 -7.986 -23.706 1.00 81.12 404 ASN A C 1
ATOM 3218 O O . ASN A 1 404 ? 1.025 -8.768 -23.563 1.00 81.12 404 ASN A O 1
ATOM 3222 N N . GLU A 1 405 ? -1.189 -8.337 -23.602 1.00 74.19 405 GLU A N 1
ATOM 3223 C CA . GLU A 1 405 ? -1.665 -9.695 -23.314 1.00 74.19 405 GLU A CA 1
ATOM 3224 C C . GLU A 1 405 ? -1.313 -10.654 -24.464 1.00 74.19 405 GLU A C 1
ATOM 3226 O O . GLU A 1 405 ? -0.630 -11.650 -24.238 1.00 74.19 405 GLU A O 1
ATOM 3231 N N . GLU A 1 406 ? -1.642 -10.274 -25.701 1.00 94.69 406 GLU A N 1
ATOM 3232 C CA . GLU A 1 406 ? -1.261 -10.954 -26.948 1.00 94.69 406 GLU A CA 1
ATOM 3233 C C . GLU A 1 406 ? 0.258 -11.190 -27.034 1.00 94.69 406 GLU A C 1
ATOM 3235 O O . GLU A 1 406 ? 0.718 -12.311 -27.276 1.00 94.69 406 GLU A O 1
ATOM 3240 N N . PHE A 1 407 ? 1.056 -10.151 -26.755 1.00 93.88 407 PHE A N 1
ATOM 3241 C CA . PHE A 1 407 ? 2.510 -10.269 -26.743 1.00 93.88 407 PHE A CA 1
ATOM 3242 C C . PHE A 1 407 ? 3.016 -11.192 -25.627 1.00 93.88 407 PHE A C 1
ATOM 3244 O O . PHE A 1 407 ? 3.959 -11.946 -25.850 1.00 93.88 407 PHE A O 1
ATOM 3251 N N . ASP A 1 408 ? 2.451 -11.130 -24.418 1.00 81.88 408 ASP A N 1
ATOM 3252 C CA . ASP A 1 408 ? 2.914 -11.949 -23.291 1.00 81.88 408 ASP A CA 1
ATOM 3253 C C . ASP A 1 408 ? 2.600 -13.442 -23.494 1.00 81.88 408 ASP A C 1
ATOM 3255 O O . ASP A 1 408 ? 3.410 -14.290 -23.104 1.00 81.88 408 ASP A O 1
ATOM 3259 N N . GLU A 1 409 ? 1.502 -13.784 -24.178 1.00 89.31 409 GLU A N 1
ATOM 3260 C CA . GLU A 1 409 ? 1.225 -15.159 -24.614 1.00 89.31 409 GLU A CA 1
ATOM 3261 C C . GLU A 1 409 ? 2.207 -15.639 -25.692 1.00 89.31 409 GLU A C 1
ATOM 3263 O O . GLU A 1 409 ? 2.810 -16.711 -25.552 1.00 89.31 409 GLU A O 1
ATOM 3268 N N . ASP A 1 410 ? 2.436 -14.843 -26.741 1.00 93.38 410 ASP A N 1
ATOM 3269 C CA . ASP A 1 410 ? 3.383 -15.190 -27.803 1.00 93.38 410 ASP A CA 1
ATOM 3270 C C . ASP A 1 410 ? 4.830 -15.294 -27.288 1.00 93.38 410 ASP A C 1
ATOM 3272 O O . ASP A 1 410 ? 5.559 -16.241 -27.604 1.00 93.38 410 ASP A O 1
ATOM 3276 N N . TYR A 1 411 ? 5.229 -14.373 -26.411 1.00 92.62 411 TYR A N 1
ATOM 3277 C CA . TYR A 1 411 ? 6.525 -14.381 -25.747 1.00 92.62 411 TYR A CA 1
ATOM 3278 C C . TYR A 1 411 ? 6.711 -15.633 -24.890 1.00 92.62 411 TYR A C 1
ATOM 3280 O O . TYR A 1 411 ? 7.733 -16.308 -25.018 1.00 92.62 411 TYR A O 1
ATOM 3288 N N . LYS A 1 412 ? 5.714 -16.005 -24.077 1.00 88.31 412 LYS A N 1
ATOM 3289 C CA . LYS A 1 412 ? 5.722 -17.247 -23.285 1.00 88.31 412 LYS A CA 1
ATOM 3290 C C . LYS A 1 412 ? 5.794 -18.500 -24.168 1.00 88.31 412 LYS A C 1
ATOM 3292 O O . LYS A 1 412 ? 6.406 -19.492 -23.778 1.00 88.31 412 LYS A O 1
ATOM 3297 N N . ARG A 1 413 ? 5.198 -18.462 -25.363 1.00 92.25 413 ARG A N 1
ATOM 3298 C CA . ARG A 1 413 ? 5.221 -19.557 -26.348 1.00 92.25 413 ARG A CA 1
ATOM 3299 C C . ARG A 1 413 ? 6.580 -19.713 -27.040 1.00 92.25 413 ARG A C 1
ATOM 3301 O O . ARG A 1 413 ? 6.972 -20.847 -27.327 1.00 92.25 413 ARG A O 1
ATOM 3308 N N . LYS A 1 414 ? 7.287 -18.612 -27.323 1.00 93.31 414 LYS A N 1
ATOM 3309 C CA . LYS A 1 414 ? 8.578 -18.603 -28.043 1.00 93.31 414 LYS A CA 1
ATOM 3310 C C . LYS A 1 414 ? 9.798 -18.697 -27.120 1.00 93.31 414 LYS A C 1
ATOM 3312 O O . LYS A 1 414 ? 10.736 -19.429 -27.428 1.00 93.31 414 LYS A O 1
ATOM 3317 N N . MET A 1 415 ? 9.789 -18.024 -25.970 1.00 91.19 415 MET A N 1
ATOM 3318 C CA . MET A 1 415 ? 10.904 -18.007 -25.012 1.00 91.19 415 MET A CA 1
ATOM 3319 C C . MET A 1 415 ? 10.881 -19.234 -24.094 1.00 91.19 415 MET A C 1
ATOM 3321 O O . MET A 1 415 ? 10.526 -19.154 -22.921 1.00 91.19 415 MET A O 1
ATOM 3325 N N . LYS A 1 416 ? 11.249 -20.389 -24.658 1.00 79.06 416 LYS A N 1
ATOM 3326 C CA . LYS A 1 416 ? 11.194 -21.696 -23.979 1.00 79.06 416 LYS A CA 1
ATOM 3327 C C . LYS A 1 416 ? 12.422 -22.042 -23.129 1.00 79.06 416 LYS A C 1
ATOM 3329 O O . LYS A 1 416 ? 12.355 -23.010 -22.379 1.00 79.06 416 LYS A O 1
ATOM 3334 N N . ASP A 1 417 ? 13.531 -21.314 -23.256 1.00 82.25 417 ASP A N 1
ATOM 3335 C CA . ASP A 1 417 ? 14.739 -21.546 -22.452 1.00 82.25 417 ASP A CA 1
ATOM 3336 C C . ASP A 1 417 ? 14.565 -20.930 -21.046 1.00 82.25 417 ASP A C 1
ATOM 3338 O O . ASP A 1 417 ? 14.527 -19.702 -20.923 1.00 82.25 417 ASP A O 1
ATOM 3342 N N . PRO A 1 418 ? 14.479 -21.739 -19.968 1.00 74.31 418 PRO A N 1
ATOM 3343 C CA . PRO A 1 418 ? 14.275 -21.235 -18.612 1.00 74.31 418 PRO A CA 1
ATOM 3344 C C . PRO A 1 418 ? 15.525 -20.564 -18.020 1.00 74.31 418 PRO A C 1
ATOM 3346 O O . PRO A 1 418 ? 15.467 -20.078 -16.897 1.00 74.31 418 PRO A O 1
ATOM 3349 N N . THR A 1 419 ? 16.654 -20.530 -18.735 1.00 84.75 419 THR A N 1
ATOM 3350 C CA . THR A 1 419 ? 17.881 -19.844 -18.299 1.00 84.75 419 THR A CA 1
ATOM 3351 C C . THR A 1 419 ? 18.019 -18.431 -18.874 1.00 84.75 419 THR A C 1
ATOM 3353 O O . THR A 1 419 ? 18.808 -17.641 -18.355 1.00 84.75 419 THR A O 1
ATOM 3356 N N . LEU A 1 420 ? 17.246 -18.079 -19.912 1.00 86.75 420 LEU A N 1
ATOM 3357 C CA . LEU A 1 420 ? 17.257 -16.751 -20.530 1.00 86.75 420 LEU A CA 1
ATOM 3358 C C . LEU A 1 420 ? 16.056 -15.921 -20.058 1.00 86.75 420 LEU A C 1
ATOM 3360 O O . LEU A 1 420 ? 14.907 -16.181 -20.417 1.00 86.75 420 LEU A O 1
ATOM 3364 N N . HIS A 1 421 ? 16.313 -14.888 -19.257 1.00 84.44 421 HIS A N 1
ATOM 3365 C CA . HIS A 1 421 ? 15.275 -14.041 -18.664 1.00 84.44 421 HIS A CA 1
ATOM 3366 C C . HIS A 1 421 ? 15.530 -12.554 -18.925 1.00 84.44 421 HIS A C 1
ATOM 3368 O O . HIS A 1 421 ? 16.658 -12.080 -18.845 1.00 84.44 421 HIS A O 1
ATOM 3374 N N . PHE A 1 422 ? 14.458 -11.803 -19.190 1.00 86.06 422 PHE A N 1
ATOM 3375 C CA . PHE A 1 422 ? 14.493 -10.365 -19.474 1.00 86.06 422 PHE A CA 1
ATOM 3376 C C . PHE A 1 422 ? 13.676 -9.572 -18.446 1.00 86.06 422 PHE A C 1
ATOM 3378 O O . PHE A 1 422 ? 12.671 -10.058 -17.925 1.00 86.06 422 PHE A O 1
ATOM 3385 N N . ARG A 1 423 ? 14.083 -8.326 -18.163 1.00 80.81 423 ARG A N 1
ATOM 3386 C CA . ARG A 1 423 ? 13.406 -7.451 -17.189 1.00 80.81 423 ARG A CA 1
ATOM 3387 C C . ARG A 1 423 ? 12.580 -6.374 -17.903 1.00 80.81 423 ARG A C 1
ATOM 3389 O O . ARG A 1 423 ? 13.098 -5.348 -18.317 1.00 80.81 423 ARG A O 1
ATOM 3396 N N . PHE A 1 424 ? 11.266 -6.574 -18.013 1.00 75.81 424 PHE A N 1
ATOM 3397 C CA . PHE A 1 424 ? 10.355 -5.616 -18.672 1.00 75.81 424 PHE A CA 1
ATOM 3398 C C . PHE A 1 424 ? 10.074 -4.331 -17.865 1.00 75.81 424 PHE A C 1
ATOM 3400 O O . PHE A 1 424 ? 9.356 -3.445 -18.329 1.00 75.81 424 PHE A O 1
ATOM 3407 N N . SER A 1 425 ? 10.610 -4.205 -16.649 1.00 67.81 425 SER A N 1
ATOM 3408 C CA . SER A 1 425 ? 10.618 -2.957 -15.880 1.00 67.81 425 SER A CA 1
ATOM 3409 C C . SER A 1 425 ? 11.728 -2.979 -14.830 1.00 67.81 425 SER A C 1
ATOM 3411 O O . SER A 1 425 ? 12.120 -4.051 -14.372 1.00 67.81 425 SER A O 1
ATOM 3413 N N . MET A 1 426 ? 12.166 -1.798 -14.385 1.00 57.66 426 MET A N 1
ATOM 3414 C CA . MET A 1 426 ? 13.124 -1.658 -13.275 1.00 57.66 426 MET A CA 1
ATOM 3415 C C . MET A 1 426 ? 12.551 -2.097 -11.914 1.00 57.66 426 MET A C 1
ATOM 3417 O O . MET A 1 426 ? 13.276 -2.172 -10.934 1.00 57.66 426 MET A O 1
ATOM 3421 N N . THR A 1 427 ? 11.252 -2.397 -11.815 1.00 48.56 427 THR A N 1
ATOM 3422 C CA . THR A 1 427 ? 10.532 -2.659 -10.553 1.00 48.56 427 THR A CA 1
ATOM 3423 C C . THR A 1 427 ? 10.828 -4.038 -9.931 1.00 48.56 427 THR A C 1
ATOM 3425 O O . THR A 1 427 ? 10.101 -4.485 -9.046 1.00 48.56 427 THR A O 1
ATOM 3428 N N . LYS A 1 428 ? 11.873 -4.745 -10.384 1.00 46.06 428 LYS A N 1
ATOM 3429 C CA . LYS A 1 428 ? 12.117 -6.166 -10.066 1.00 46.06 428 LYS A CA 1
ATOM 3430 C C . LYS A 1 428 ? 12.781 -6.423 -8.698 1.00 46.06 428 LYS A C 1
ATOM 3432 O O . LYS A 1 428 ? 12.829 -7.567 -8.256 1.00 46.06 428 LYS A O 1
ATOM 3437 N N . TYR A 1 429 ? 13.181 -5.367 -7.977 1.00 50.09 429 TYR A N 1
ATOM 3438 C CA . TYR A 1 429 ? 13.880 -5.416 -6.675 1.00 50.09 429 TYR A CA 1
ATOM 3439 C C . TYR A 1 429 ? 13.229 -6.290 -5.582 1.00 50.09 429 TYR A C 1
ATOM 3441 O O . TYR A 1 429 ? 13.916 -6.704 -4.653 1.00 50.09 429 TYR A O 1
ATOM 3449 N N . PHE A 1 430 ? 11.925 -6.571 -5.680 1.00 48.47 430 PHE A N 1
ATOM 3450 C CA . PHE A 1 430 ? 11.183 -7.393 -4.714 1.00 48.47 430 PHE A CA 1
ATOM 3451 C C . PHE A 1 430 ? 11.022 -8.859 -5.148 1.00 48.47 430 PHE A C 1
ATOM 3453 O O . PHE A 1 430 ? 10.916 -9.736 -4.296 1.00 48.47 430 PHE A O 1
ATOM 3460 N N . THR A 1 431 ? 11.017 -9.142 -6.456 1.00 50.62 431 THR A N 1
ATOM 3461 C CA . THR A 1 431 ? 10.818 -10.503 -6.991 1.00 50.62 431 THR A CA 1
ATOM 3462 C C . THR A 1 431 ? 12.135 -11.252 -7.172 1.00 50.62 431 THR A C 1
ATOM 3464 O O . THR A 1 431 ? 12.192 -12.439 -6.872 1.00 50.62 431 THR A O 1
ATOM 3467 N N . ASP A 1 432 ? 13.223 -10.564 -7.531 1.00 53.28 432 ASP A N 1
ATOM 3468 C CA . ASP A 1 432 ? 14.563 -11.174 -7.646 1.00 53.28 432 ASP A CA 1
ATOM 3469 C C . ASP A 1 432 ? 15.186 -11.566 -6.289 1.00 53.28 432 ASP A C 1
ATOM 3471 O O . ASP A 1 432 ? 16.201 -12.256 -6.240 1.00 53.28 432 ASP A O 1
ATOM 3475 N N . ASN A 1 433 ? 14.574 -11.154 -5.175 1.00 63.28 433 ASN A N 1
ATOM 3476 C CA . ASN A 1 433 ? 14.971 -11.520 -3.811 1.00 63.28 433 ASN A CA 1
ATOM 3477 C C . ASN A 1 433 ? 13.925 -12.424 -3.122 1.00 63.28 433 ASN A C 1
ATOM 3479 O O . ASN A 1 433 ? 13.993 -12.623 -1.911 1.00 63.28 433 ASN A O 1
ATOM 3483 N N . TRP A 1 434 ? 12.948 -12.960 -3.867 1.00 69.50 434 TRP A N 1
ATOM 3484 C CA . TRP A 1 434 ? 11.782 -13.663 -3.316 1.00 69.50 434 TRP A CA 1
ATOM 3485 C C . TRP A 1 434 ? 12.140 -14.897 -2.477 1.00 69.50 434 TRP A C 1
ATOM 3487 O O . TRP A 1 434 ? 11.705 -15.012 -1.332 1.00 69.50 434 TRP A O 1
ATOM 3497 N N . GLU A 1 435 ? 12.983 -15.786 -3.005 1.00 73.75 435 GLU A N 1
ATOM 3498 C CA . GLU A 1 435 ? 13.440 -16.986 -2.288 1.00 73.75 435 GLU A CA 1
ATOM 3499 C C . GLU A 1 435 ? 14.218 -16.618 -1.018 1.00 73.75 435 GLU A C 1
ATOM 3501 O O . GLU A 1 435 ? 14.026 -17.220 0.039 1.00 73.75 435 GLU A O 1
ATOM 3506 N N . ASN A 1 436 ? 15.034 -15.561 -1.091 1.00 76.69 436 ASN A N 1
ATOM 3507 C CA . ASN A 1 436 ? 15.780 -15.041 0.049 1.00 76.69 436 ASN A CA 1
ATOM 3508 C C . ASN A 1 436 ? 14.812 -14.540 1.141 1.00 76.69 436 ASN A C 1
ATOM 3510 O O . ASN A 1 436 ? 14.933 -14.951 2.294 1.00 76.69 436 ASN A O 1
ATOM 3514 N N . ILE A 1 437 ? 13.797 -13.742 0.782 1.00 81.75 437 ILE A N 1
ATOM 3515 C CA . ILE A 1 437 ? 12.731 -13.290 1.697 1.00 81.75 437 ILE A CA 1
ATOM 3516 C C . ILE A 1 437 ? 12.025 -14.493 2.343 1.00 81.75 437 ILE A C 1
ATOM 3518 O O . ILE A 1 437 ? 11.949 -14.565 3.566 1.00 81.75 437 ILE A O 1
ATOM 3522 N N . GLN A 1 438 ? 11.564 -15.465 1.550 1.00 83.62 438 GLN A N 1
ATOM 3523 C CA . GLN A 1 438 ? 10.843 -16.641 2.057 1.00 83.62 438 GLN A CA 1
ATOM 3524 C C . GLN A 1 438 ? 11.709 -17.570 2.925 1.00 83.62 438 GLN A C 1
ATOM 3526 O O . GLN A 1 438 ? 11.191 -18.222 3.831 1.00 83.62 438 GLN A O 1
ATOM 3531 N N . SER A 1 439 ? 13.028 -17.602 2.708 1.00 87.56 439 SER A N 1
ATOM 3532 C CA . SER A 1 439 ? 13.969 -18.345 3.558 1.00 87.56 439 SER A CA 1
ATOM 3533 C C . SER A 1 439 ? 14.230 -17.706 4.930 1.00 87.56 439 SER A C 1
ATOM 3535 O O . SER A 1 439 ? 14.842 -18.355 5.783 1.00 87.56 439 SER A O 1
ATOM 3537 N N . PHE A 1 440 ? 13.785 -16.463 5.168 1.00 93.88 440 PHE A N 1
ATOM 3538 C CA . PHE A 1 440 ? 14.001 -15.765 6.437 1.00 93.88 440 PHE A CA 1
ATOM 3539 C C . PHE A 1 440 ? 13.459 -16.559 7.633 1.00 93.88 440 PHE A C 1
ATOM 3541 O O . PHE A 1 440 ? 12.353 -17.112 7.604 1.00 93.88 440 PHE A O 1
ATOM 3548 N N . LYS A 1 441 ? 14.243 -16.592 8.713 1.00 94.81 441 LYS A N 1
ATOM 3549 C CA . LYS A 1 441 ? 13.892 -17.267 9.961 1.00 94.81 441 LYS A CA 1
ATOM 3550 C C . LYS A 1 441 ? 13.633 -16.225 11.039 1.00 94.81 441 LYS A C 1
ATOM 3552 O O . LYS A 1 441 ? 14.564 -15.657 11.614 1.00 94.81 441 LYS A O 1
ATOM 3557 N N . ALA A 1 442 ? 12.347 -15.983 11.279 1.00 95.75 442 ALA A N 1
ATOM 3558 C CA . ALA A 1 442 ? 11.900 -15.239 12.439 1.00 95.75 442 ALA A CA 1
ATOM 3559 C C . ALA A 1 442 ? 12.280 -15.972 13.737 1.00 95.75 442 ALA A C 1
ATOM 3561 O O . ALA A 1 442 ? 12.436 -17.196 13.750 1.00 95.75 442 ALA A O 1
ATOM 3562 N N . ARG A 1 443 ? 12.410 -15.214 14.822 1.00 94.25 443 ARG A N 1
ATOM 3563 C CA . ARG A 1 443 ? 12.529 -15.697 16.204 1.00 94.25 443 ARG A CA 1
ATOM 3564 C C . ARG A 1 443 ? 11.210 -15.437 16.956 1.00 94.25 443 ARG A C 1
ATOM 3566 O O . ARG A 1 443 ? 10.448 -14.557 16.539 1.00 94.25 443 ARG A O 1
ATOM 3573 N N . PRO A 1 444 ? 10.936 -16.125 18.080 1.00 91.44 444 PRO A N 1
ATOM 3574 C CA . PRO A 1 444 ? 9.769 -15.835 18.920 1.00 91.44 444 PRO A CA 1
ATOM 3575 C C . PRO A 1 444 ? 9.719 -14.390 19.447 1.00 91.44 444 PRO A C 1
ATOM 3577 O O . PRO A 1 444 ? 8.634 -13.849 19.644 1.00 91.44 444 PRO A O 1
ATOM 3580 N N . ASP A 1 445 ? 10.880 -13.758 19.656 1.00 94.19 445 ASP A N 1
ATOM 3581 C CA . ASP A 1 445 ? 11.007 -12.369 20.112 1.00 94.19 445 ASP A CA 1
ATOM 3582 C C . ASP A 1 445 ? 10.883 -11.321 18.994 1.00 94.19 445 ASP A C 1
ATOM 3584 O O . ASP A 1 445 ? 10.719 -10.141 19.298 1.00 94.19 445 ASP A O 1
ATOM 3588 N N . ASP A 1 446 ? 10.933 -11.707 17.715 1.00 97.31 446 ASP A N 1
ATOM 3589 C CA . ASP A 1 446 ? 10.884 -10.746 16.609 1.00 97.31 446 ASP A CA 1
ATOM 3590 C C . ASP A 1 446 ? 9.554 -9.974 16.567 1.00 97.31 446 ASP A C 1
ATOM 3592 O O . ASP A 1 446 ? 8.466 -10.525 16.775 1.00 97.31 446 ASP A O 1
ATOM 3596 N N . ILE A 1 447 ? 9.648 -8.690 16.212 1.00 98.12 447 ILE A N 1
ATOM 3597 C CA . ILE A 1 447 ? 8.502 -7.802 16.009 1.00 98.12 447 ILE A CA 1
ATOM 3598 C C . ILE A 1 447 ? 8.477 -7.350 14.551 1.00 98.12 447 ILE A C 1
ATOM 3600 O O . ILE A 1 447 ? 9.378 -6.641 14.095 1.00 98.12 447 ILE A O 1
ATOM 3604 N N . LEU A 1 448 ? 7.423 -7.737 13.831 1.00 98.38 448 LEU A N 1
ATOM 3605 C CA . LEU A 1 448 ? 7.187 -7.349 12.443 1.00 98.38 448 LEU A CA 1
ATOM 3606 C C . LEU A 1 448 ? 6.278 -6.115 12.367 1.00 98.38 448 LEU A C 1
ATOM 3608 O O . LEU A 1 448 ? 5.148 -6.128 12.843 1.00 98.38 448 LEU A O 1
ATOM 3612 N N . ILE A 1 449 ? 6.752 -5.057 11.719 1.00 98.56 449 ILE A N 1
ATOM 3613 C CA . ILE A 1 449 ? 6.034 -3.793 11.534 1.00 98.56 449 ILE A CA 1
ATOM 3614 C C . ILE A 1 449 ? 5.549 -3.733 10.082 1.00 98.56 449 ILE A C 1
ATOM 3616 O O . ILE A 1 449 ? 6.305 -3.388 9.169 1.00 98.56 449 ILE A O 1
ATOM 3620 N N . ALA A 1 450 ? 4.294 -4.103 9.865 1.00 97.94 450 ALA A N 1
ATOM 3621 C CA . ALA A 1 450 ? 3.668 -4.184 8.552 1.00 97.94 450 ALA A CA 1
ATOM 3622 C C . ALA A 1 450 ? 2.808 -2.944 8.260 1.00 97.94 450 ALA A C 1
ATOM 3624 O O . ALA A 1 450 ? 2.299 -2.289 9.166 1.00 97.94 450 ALA A O 1
ATOM 3625 N N . SER A 1 451 ? 2.683 -2.563 6.987 1.00 97.69 451 SER A N 1
ATOM 3626 C CA . SER A 1 451 ? 1.856 -1.417 6.562 1.00 97.69 451 SER A CA 1
ATOM 3627 C C . SER A 1 451 ? 1.850 -1.277 5.043 1.00 97.69 451 SER A C 1
ATOM 3629 O O . SER A 1 451 ? 2.844 -1.617 4.405 1.00 97.69 451 SER A O 1
ATOM 3631 N N . TYR A 1 452 ? 0.820 -0.666 4.460 1.00 96.12 452 TYR A N 1
ATOM 3632 C CA . TYR A 1 452 ? 0.901 -0.217 3.064 1.00 96.12 452 TYR A CA 1
ATOM 3633 C C . TYR A 1 452 ? 1.936 0.928 2.902 1.00 96.12 452 TYR A C 1
ATOM 3635 O O . TYR A 1 452 ? 2.130 1.719 3.838 1.00 96.12 452 TYR A O 1
ATOM 3643 N N . PRO A 1 453 ? 2.602 1.081 1.737 1.00 93.19 453 PRO A N 1
ATOM 3644 C CA . PRO A 1 453 ? 3.458 2.227 1.434 1.00 93.19 453 PRO A CA 1
ATOM 3645 C C . PRO A 1 453 ? 2.896 3.586 1.879 1.00 93.19 453 PRO A C 1
ATOM 3647 O O . PRO A 1 453 ? 1.805 4.003 1.500 1.00 93.19 453 PRO A O 1
ATOM 3650 N N . LYS A 1 454 ? 3.692 4.302 2.687 1.00 93.00 454 LYS A N 1
ATOM 3651 C CA . LYS A 1 454 ? 3.387 5.632 3.261 1.00 93.00 454 LYS A CA 1
ATOM 3652 C C . LYS A 1 454 ? 2.165 5.700 4.203 1.00 93.00 454 LYS A C 1
ATOM 3654 O O . LYS A 1 454 ? 1.735 6.811 4.533 1.00 93.00 454 LYS A O 1
ATOM 3659 N N . ALA A 1 455 ? 1.697 4.564 4.731 1.00 92.38 455 ALA A N 1
ATOM 3660 C CA . ALA A 1 455 ? 0.689 4.534 5.793 1.00 92.38 455 ALA A CA 1
ATOM 3661 C C . ALA A 1 455 ? 1.225 4.970 7.175 1.00 92.38 455 ALA A C 1
ATOM 3663 O O . ALA A 1 455 ? 0.498 5.594 7.925 1.00 92.38 455 ALA A O 1
ATOM 3664 N N . GLY A 1 456 ? 2.503 4.750 7.512 1.00 90.31 456 GLY A N 1
ATOM 3665 C CA . GLY A 1 456 ? 3.051 5.257 8.789 1.00 90.31 456 GLY A CA 1
ATOM 3666 C C . GLY A 1 456 ? 4.299 4.561 9.335 1.00 90.31 456 GLY A C 1
ATOM 3667 O O . GLY A 1 456 ? 4.876 5.023 10.315 1.00 90.31 456 GLY A O 1
ATOM 3668 N N . THR A 1 457 ? 4.762 3.497 8.678 1.00 93.56 457 THR A N 1
ATOM 3669 C CA . THR A 1 457 ? 5.834 2.568 9.095 1.00 93.56 457 THR A CA 1
ATOM 3670 C C . THR A 1 457 ? 7.034 3.206 9.795 1.00 93.56 457 THR A C 1
ATOM 3672 O O . THR A 1 457 ? 7.496 2.686 10.805 1.00 93.56 457 THR A O 1
ATOM 3675 N N . THR A 1 458 ? 7.571 4.314 9.271 1.00 92.69 458 THR A N 1
ATOM 3676 C CA . THR A 1 458 ? 8.751 4.997 9.836 1.00 92.69 458 THR A CA 1
ATOM 3677 C C . THR A 1 458 ? 8.496 5.562 11.233 1.00 92.69 458 THR A C 1
ATOM 3679 O O . THR A 1 458 ? 9.403 5.560 12.058 1.00 92.69 458 THR A O 1
ATOM 3682 N N . TRP A 1 459 ? 7.277 6.031 11.497 1.00 93.00 459 TRP A N 1
ATOM 3683 C CA . TRP A 1 459 ? 6.889 6.630 12.770 1.00 93.00 459 TRP A CA 1
ATOM 3684 C C . TRP A 1 459 ? 6.801 5.558 13.855 1.00 93.00 459 TRP A C 1
ATOM 3686 O O . TRP A 1 459 ? 7.528 5.618 14.842 1.00 93.00 459 TRP A O 1
ATOM 3696 N N . VAL A 1 460 ? 6.031 4.499 13.590 1.00 95.44 460 VAL A N 1
ATOM 3697 C CA . VAL A 1 460 ? 5.898 3.339 14.485 1.00 95.44 460 VAL A CA 1
ATOM 3698 C C . VAL A 1 460 ? 7.229 2.587 14.645 1.00 95.44 460 VAL A C 1
ATOM 3700 O O . VAL A 1 460 ? 7.549 2.159 15.749 1.00 95.44 460 VAL A O 1
ATOM 3703 N N . SER A 1 461 ? 8.082 2.536 13.607 1.00 95.94 461 SER A N 1
ATOM 3704 C CA . SER A 1 461 ? 9.470 2.042 13.737 1.00 95.94 461 SER A CA 1
ATOM 3705 C C . SER A 1 461 ? 10.271 2.803 14.795 1.00 95.94 461 SER A C 1
ATOM 3707 O O . SER A 1 461 ? 11.043 2.181 15.513 1.00 95.94 461 SER A O 1
ATOM 3709 N N . TYR A 1 462 ? 10.128 4.131 14.870 1.00 94.62 462 TYR A N 1
ATOM 3710 C CA . TYR A 1 462 ? 10.889 4.955 15.815 1.00 94.62 462 TYR A CA 1
ATOM 3711 C C . TYR A 1 462 ? 10.291 4.918 17.225 1.00 94.62 462 TYR A C 1
ATOM 3713 O O . TYR A 1 462 ? 11.038 4.872 18.194 1.00 94.62 462 TYR A O 1
ATOM 3721 N N . ILE A 1 463 ? 8.958 4.852 17.338 1.00 95.06 463 ILE A N 1
ATOM 3722 C CA . ILE A 1 463 ? 8.258 4.610 18.609 1.00 95.06 463 ILE A CA 1
ATOM 3723 C C . ILE A 1 463 ? 8.754 3.304 19.242 1.00 95.06 463 ILE A C 1
ATOM 3725 O O . ILE A 1 463 ? 9.213 3.313 20.379 1.00 95.06 463 ILE A O 1
ATOM 3729 N N . LEU A 1 464 ? 8.724 2.194 18.496 1.00 95.38 464 LEU A N 1
ATOM 3730 C CA . LEU A 1 464 ? 9.150 0.879 18.988 1.00 95.38 464 LEU A CA 1
ATOM 3731 C C . LEU A 1 464 ? 10.642 0.836 19.341 1.00 95.38 464 LEU A C 1
ATOM 3733 O O . LEU A 1 464 ? 11.016 0.273 20.365 1.00 95.38 464 LEU A O 1
ATOM 3737 N N . ASP A 1 465 ? 11.487 1.456 18.519 1.00 93.94 465 ASP A N 1
ATOM 3738 C CA . ASP A 1 465 ? 12.927 1.560 18.755 1.00 93.94 465 ASP A CA 1
ATOM 3739 C C . ASP A 1 465 ? 13.268 2.328 20.044 1.00 93.94 465 ASP A C 1
ATOM 3741 O O . ASP A 1 465 ? 14.073 1.859 20.848 1.00 93.94 465 ASP A O 1
ATOM 3745 N N . LEU A 1 466 ? 12.619 3.472 20.281 1.00 93.19 466 LEU A N 1
ATOM 3746 C CA . LEU A 1 466 ? 12.798 4.236 21.516 1.00 93.19 466 LEU A CA 1
ATOM 3747 C C . LEU A 1 466 ? 12.216 3.504 22.736 1.00 93.19 466 LEU A C 1
ATOM 3749 O O . LEU A 1 466 ? 12.835 3.529 23.797 1.00 93.19 466 LEU A O 1
ATOM 3753 N N . LEU A 1 467 ? 11.070 2.825 22.594 1.00 93.00 467 LEU A N 1
ATOM 3754 C CA . LEU A 1 467 ? 10.442 2.057 23.678 1.00 93.00 467 LEU A CA 1
ATOM 3755 C C . LEU A 1 467 ? 11.291 0.866 24.142 1.00 93.00 467 LEU A C 1
ATOM 3757 O O . LEU A 1 467 ? 11.395 0.635 25.343 1.00 93.00 467 LEU A O 1
ATOM 3761 N N . TYR A 1 468 ? 11.893 0.113 23.215 1.00 92.12 468 TYR A N 1
ATOM 3762 C CA . TYR A 1 468 ? 12.714 -1.051 23.567 1.00 92.12 468 TYR A CA 1
ATOM 3763 C C . TYR A 1 468 ? 14.146 -0.695 23.974 1.00 92.12 468 TYR A C 1
ATOM 3765 O O . TYR A 1 468 ? 14.761 -1.459 24.718 1.00 92.12 468 TYR A O 1
ATOM 3773 N N . PHE A 1 469 ? 14.705 0.416 23.479 1.00 90.38 469 PHE A N 1
ATOM 3774 C CA . PHE A 1 469 ? 16.154 0.639 23.551 1.00 90.38 469 PHE A CA 1
ATOM 3775 C C . PHE A 1 469 ? 16.609 2.070 23.886 1.00 90.38 469 PHE A C 1
ATOM 3777 O O . PHE A 1 469 ? 17.817 2.300 23.983 1.00 90.38 469 PHE A O 1
ATOM 3784 N N . GLY A 1 470 ? 15.686 3.026 24.042 1.00 87.38 470 GLY A N 1
ATOM 3785 C CA . GLY A 1 470 ? 15.985 4.421 24.375 1.00 87.38 470 GLY A CA 1
ATOM 3786 C C . GLY A 1 470 ? 16.894 5.142 23.372 1.00 87.38 470 GLY A C 1
ATOM 3787 O O . GLY A 1 470 ? 17.031 4.751 22.212 1.00 87.38 470 GLY A O 1
ATOM 3788 N N . GLU A 1 471 ? 17.550 6.208 23.833 1.00 75.31 471 GLU A N 1
ATOM 3789 C CA . GLU A 1 471 ? 18.616 6.887 23.090 1.00 75.31 471 GLU A CA 1
ATOM 3790 C C . GLU A 1 471 ? 19.991 6.540 23.674 1.00 75.31 471 GLU A C 1
ATOM 3792 O O . GLU A 1 471 ? 20.453 7.148 24.632 1.00 75.31 471 GLU A O 1
ATOM 3797 N N . ALA A 1 472 ? 20.653 5.556 23.063 1.00 71.56 472 ALA A N 1
ATOM 3798 C CA . ALA A 1 472 ? 22.083 5.297 23.239 1.00 71.56 472 ALA A CA 1
ATOM 3799 C C . ALA A 1 472 ? 22.877 5.949 22.093 1.00 71.56 472 ALA A C 1
ATOM 3801 O O . ALA A 1 472 ? 22.366 6.020 20.973 1.00 71.56 472 ALA A O 1
ATOM 3802 N N . ASP A 1 473 ? 24.132 6.348 22.324 1.00 66.31 473 ASP A N 1
ATOM 3803 C CA . ASP A 1 473 ? 24.930 7.146 21.373 1.00 66.31 473 ASP A CA 1
ATOM 3804 C C . ASP A 1 473 ? 24.949 6.589 19.940 1.00 66.31 473 ASP A C 1
ATOM 3806 O O . ASP A 1 473 ? 24.790 7.342 18.979 1.00 66.31 473 ASP A O 1
ATOM 3810 N N . TYR A 1 474 ? 25.044 5.265 19.762 1.00 72.81 474 TYR A N 1
ATOM 3811 C CA . TYR A 1 474 ? 25.049 4.649 18.426 1.00 72.81 474 TYR A CA 1
ATOM 3812 C C . TYR A 1 474 ? 23.727 4.812 17.651 1.00 72.81 474 TYR A C 1
ATOM 3814 O O . TYR A 1 474 ? 23.717 4.754 16.420 1.00 72.81 474 TYR A O 1
ATOM 3822 N N . ARG A 1 475 ? 22.600 5.057 18.334 1.00 77.31 475 ARG A N 1
ATOM 3823 C CA . ARG A 1 475 ? 21.316 5.384 17.688 1.00 77.31 475 ARG A CA 1
ATOM 3824 C C . ARG A 1 475 ? 21.285 6.801 17.122 1.00 77.31 475 ARG A C 1
ATOM 3826 O O . ARG A 1 475 ? 20.455 7.064 16.256 1.00 77.31 475 ARG A O 1
ATOM 3833 N N . SER A 1 476 ? 22.182 7.685 17.569 1.00 74.50 476 SER A N 1
ATOM 3834 C CA . SER A 1 476 ? 22.344 9.034 17.008 1.00 74.50 476 SER A CA 1
ATOM 3835 C C . SER A 1 476 ? 23.135 9.049 15.692 1.00 74.50 476 SER A C 1
ATOM 3837 O O . SER A 1 476 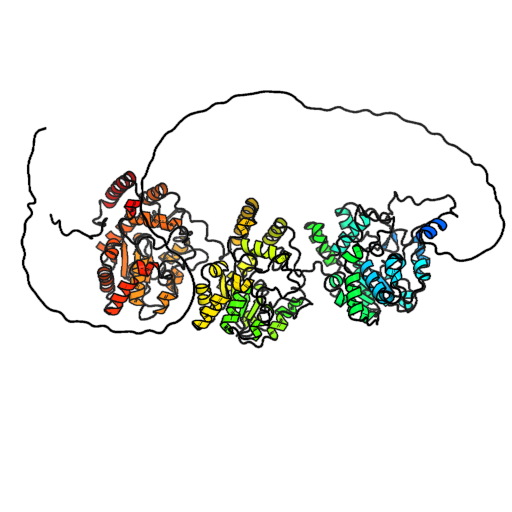? 23.015 10.001 14.924 1.00 74.50 476 SER A O 1
ATOM 3839 N N . SER A 1 477 ? 23.913 7.995 15.409 1.00 79.88 477 SER A N 1
ATOM 3840 C CA . SER A 1 477 ? 24.766 7.890 14.219 1.00 79.88 477 SER A CA 1
ATOM 3841 C C . SER A 1 477 ? 24.266 6.880 13.180 1.00 79.88 477 SER A C 1
ATOM 3843 O O . SER A 1 477 ? 24.391 7.144 11.984 1.00 79.88 477 SER A O 1
ATOM 3845 N N . VAL A 1 478 ? 23.667 5.755 13.592 1.00 86.06 478 VAL A N 1
ATOM 3846 C CA . VAL A 1 478 ? 23.204 4.704 12.665 1.00 86.06 478 VAL A CA 1
ATOM 3847 C C . VAL A 1 478 ? 21.734 4.936 12.239 1.00 86.06 478 VAL A C 1
ATOM 3849 O O . VAL A 1 478 ? 20.848 4.977 13.099 1.00 86.06 478 VAL A O 1
ATOM 3852 N N . PRO A 1 479 ? 21.426 5.067 10.929 1.00 89.44 479 PRO A N 1
ATOM 3853 C CA . PRO A 1 479 ? 20.078 5.333 10.409 1.00 89.44 479 PRO A CA 1
ATOM 3854 C C . PRO A 1 479 ? 18.984 4.327 10.803 1.00 89.44 479 PRO A C 1
ATOM 3856 O O . PRO A 1 479 ? 19.193 3.114 10.842 1.00 89.44 479 PRO A O 1
ATOM 3859 N N . LEU A 1 480 ? 17.751 4.816 10.984 1.00 90.69 480 LEU A N 1
ATOM 3860 C CA . LEU A 1 480 ? 16.597 3.997 11.387 1.00 90.69 480 LEU A CA 1
ATOM 3861 C C . LEU A 1 480 ? 16.254 2.880 10.380 1.00 90.69 480 LEU A C 1
ATOM 3863 O O . LEU A 1 480 ? 15.680 1.867 10.773 1.00 90.69 480 LEU A O 1
ATOM 3867 N N . GLN A 1 481 ? 16.590 3.024 9.092 1.00 87.44 481 GLN A N 1
ATOM 3868 C CA . GLN A 1 481 ? 16.382 1.946 8.114 1.00 87.44 481 GLN A CA 1
ATOM 3869 C C . GLN A 1 481 ? 17.398 0.794 8.198 1.00 87.44 481 GLN A C 1
ATOM 3871 O O . GLN A 1 481 ? 17.170 -0.235 7.573 1.00 87.44 481 GLN A O 1
ATOM 3876 N N . GLU A 1 482 ? 18.500 0.962 8.930 1.00 89.12 482 GLU A N 1
ATOM 3877 C CA . GLU A 1 482 ? 19.475 -0.104 9.202 1.00 89.12 482 GLU A CA 1
ATOM 3878 C C . GLU A 1 482 ? 19.216 -0.740 10.574 1.00 89.12 482 GLU A C 1
ATOM 3880 O O . GLU A 1 482 ? 19.346 -1.950 10.727 1.00 89.12 482 GLU A O 1
ATOM 3885 N N . ARG A 1 483 ? 18.746 0.055 11.546 1.00 91.25 483 ARG A N 1
ATOM 3886 C CA . ARG A 1 483 ? 18.349 -0.419 12.886 1.00 91.25 483 ARG A CA 1
ATOM 3887 C C . ARG A 1 483 ? 16.976 -1.107 12.912 1.00 91.25 483 ARG A C 1
ATOM 3889 O O . ARG A 1 483 ? 16.704 -1.888 13.814 1.00 91.25 483 ARG A O 1
ATOM 3896 N N . VAL A 1 484 ? 16.125 -0.810 11.926 1.00 95.31 484 VAL A N 1
ATOM 3897 C CA . VAL A 1 484 ? 14.824 -1.454 11.682 1.00 95.31 484 VAL A CA 1
ATOM 3898 C C . VAL A 1 484 ? 14.697 -1.700 10.165 1.00 95.31 484 VAL A C 1
ATOM 3900 O O . VAL A 1 484 ? 14.126 -0.858 9.460 1.00 95.31 484 VAL A O 1
ATOM 3903 N N . PRO A 1 485 ? 15.268 -2.779 9.606 1.00 94.00 485 PRO A N 1
ATOM 3904 C CA . PRO A 1 485 ? 15.320 -3.001 8.162 1.00 94.00 485 PRO A CA 1
ATOM 3905 C C . PRO A 1 485 ? 13.959 -3.365 7.553 1.00 94.00 485 PRO A C 1
ATOM 3907 O O . PRO A 1 485 ? 13.130 -4.025 8.178 1.00 94.00 485 PRO A O 1
ATOM 3910 N N . PHE A 1 486 ? 13.740 -2.939 6.303 1.00 91.88 486 PHE A N 1
ATOM 3911 C CA . PHE A 1 486 ? 12.664 -3.458 5.449 1.00 91.88 486 PHE A CA 1
ATOM 3912 C C . PHE A 1 486 ? 13.105 -4.789 4.849 1.00 91.88 486 PHE A C 1
ATOM 3914 O O . PHE A 1 486 ? 13.999 -4.774 4.004 1.00 91.88 486 PHE A O 1
ATOM 3921 N N . LEU A 1 487 ? 12.490 -5.903 5.250 1.00 91.69 487 LEU A N 1
ATOM 3922 C CA . LEU A 1 487 ? 12.906 -7.260 4.868 1.00 91.69 487 LEU A CA 1
ATOM 3923 C C . LEU A 1 487 ? 13.076 -7.429 3.347 1.00 91.69 487 LEU A C 1
ATOM 3925 O O . LEU A 1 487 ? 14.049 -8.022 2.877 1.00 91.69 487 LEU A O 1
ATOM 3929 N N . GLU A 1 488 ? 12.138 -6.875 2.584 1.00 86.94 488 GLU A N 1
ATOM 3930 C CA . GLU A 1 488 ? 12.031 -7.024 1.136 1.00 86.94 488 GLU A CA 1
ATOM 3931 C C . GLU A 1 488 ? 12.957 -6.117 0.302 1.00 86.94 488 GLU A C 1
ATOM 3933 O O . GLU A 1 488 ? 12.991 -6.255 -0.920 1.00 86.94 488 GLU A O 1
ATOM 3938 N N . ILE A 1 489 ? 13.721 -5.197 0.909 1.00 83.12 489 ILE A N 1
ATOM 3939 C CA . ILE A 1 489 ? 14.645 -4.341 0.146 1.00 83.12 489 ILE A CA 1
ATOM 3940 C C . ILE A 1 489 ? 15.870 -5.142 -0.310 1.00 83.12 489 ILE A C 1
ATOM 3942 O O . ILE A 1 489 ? 16.700 -5.556 0.497 1.00 83.12 489 ILE A O 1
ATOM 3946 N N . SER A 1 490 ? 16.032 -5.269 -1.628 1.00 73.38 490 SER A N 1
ATOM 3947 C CA . SER A 1 490 ? 17.249 -5.764 -2.276 1.00 73.38 490 SER A CA 1
ATOM 3948 C C . SER A 1 490 ? 17.638 -4.841 -3.432 1.00 73.38 490 SER A C 1
ATOM 3950 O O . SER A 1 490 ? 17.308 -5.092 -4.589 1.00 73.38 490 SER A O 1
ATOM 3952 N N . VAL A 1 491 ? 18.334 -3.747 -3.108 1.00 66.62 491 VAL A N 1
ATOM 3953 C CA . VAL A 1 491 ? 18.912 -2.813 -4.091 1.00 66.62 491 VAL A CA 1
ATOM 3954 C C . VAL A 1 491 ? 20.440 -2.962 -4.100 1.00 66.62 491 VAL A C 1
ATOM 3956 O O . VAL A 1 491 ? 21.015 -3.004 -3.014 1.00 66.62 491 VAL A O 1
ATOM 3959 N N . PRO A 1 492 ? 21.126 -3.004 -5.262 1.00 58.34 492 PRO A N 1
ATOM 3960 C CA . PRO A 1 492 ? 22.572 -3.275 -5.319 1.00 58.34 492 PRO A CA 1
ATOM 3961 C C . PRO A 1 492 ? 23.451 -2.313 -4.502 1.00 58.34 492 PRO A C 1
ATOM 3963 O O . PRO A 1 492 ? 24.519 -2.688 -4.036 1.00 58.34 492 PRO A O 1
ATOM 3966 N N . SER A 1 493 ? 22.992 -1.077 -4.298 1.00 62.78 493 SER A N 1
ATOM 3967 C CA . SER A 1 493 ? 23.713 -0.019 -3.580 1.00 62.78 493 SER A CA 1
ATOM 3968 C C . SER A 1 493 ? 23.532 -0.035 -2.053 1.00 62.78 493 SER A C 1
ATOM 3970 O O . SER A 1 493 ? 23.879 0.949 -1.393 1.00 62.78 493 SER A O 1
ATOM 3972 N N . ARG A 1 494 ? 22.956 -1.101 -1.473 1.00 67.88 494 ARG A N 1
ATOM 3973 C CA . ARG A 1 494 ? 22.725 -1.251 -0.023 1.00 67.88 494 ARG A CA 1
ATOM 3974 C C . ARG A 1 494 ? 22.863 -2.709 0.436 1.00 67.88 494 ARG A C 1
ATOM 3976 O O . ARG A 1 494 ? 22.580 -3.609 -0.351 1.00 67.88 494 ARG A O 1
ATOM 3983 N N . PRO A 1 495 ? 23.195 -2.960 1.718 1.00 74.44 495 PRO A N 1
ATOM 3984 C CA . PRO A 1 495 ? 22.944 -4.258 2.340 1.00 74.44 495 PRO A CA 1
ATOM 3985 C C . PRO A 1 495 ? 21.469 -4.653 2.177 1.00 74.44 495 PRO A C 1
ATOM 3987 O O . PRO A 1 495 ? 20.585 -3.793 2.280 1.00 74.44 495 PRO A O 1
ATOM 3990 N N . LYS A 1 496 ? 21.187 -5.934 1.914 1.00 82.69 496 LYS A N 1
ATOM 3991 C CA . LYS A 1 496 ? 19.803 -6.401 1.756 1.00 82.69 496 LYS A CA 1
ATOM 3992 C C . LYS A 1 496 ? 19.073 -6.374 3.098 1.00 82.69 496 LYS A C 1
ATOM 3994 O O . LYS A 1 496 ? 19.664 -6.607 4.150 1.00 82.69 496 LYS A O 1
ATOM 3999 N N . GLY A 1 497 ? 17.765 -6.153 3.048 1.00 88.06 497 GLY A N 1
ATOM 4000 C CA . GLY A 1 497 ? 16.895 -6.065 4.218 1.00 88.06 497 GLY A CA 1
ATOM 4001 C C . GLY A 1 497 ? 16.929 -7.294 5.121 1.00 88.06 497 GLY A C 1
ATOM 4002 O O . GLY A 1 497 ? 17.061 -7.166 6.335 1.00 88.06 497 GLY A O 1
ATOM 4003 N N . LYS A 1 498 ? 16.866 -8.484 4.515 1.00 90.25 498 LYS A N 1
ATOM 4004 C CA . LYS A 1 498 ? 17.037 -9.771 5.200 1.00 90.25 498 LYS A CA 1
ATOM 4005 C C . LYS A 1 498 ? 18.408 -9.898 5.859 1.00 90.25 498 LYS A C 1
ATOM 4007 O O . LYS A 1 498 ? 18.480 -10.212 7.038 1.00 90.25 498 LYS A O 1
ATOM 4012 N N . ASP A 1 499 ? 19.474 -9.622 5.115 1.00 89.31 499 ASP A N 1
ATOM 4013 C CA . ASP A 1 499 ? 20.850 -9.789 5.583 1.00 89.31 499 ASP A CA 1
ATOM 4014 C C . ASP A 1 499 ? 21.127 -8.869 6.793 1.00 89.31 499 ASP A C 1
ATOM 4016 O O . ASP A 1 499 ? 21.755 -9.297 7.759 1.00 89.31 499 ASP A O 1
ATOM 4020 N N . LEU A 1 500 ? 20.572 -7.647 6.788 1.00 91.12 500 LEU A N 1
ATOM 4021 C CA . LEU A 1 500 ? 20.534 -6.752 7.953 1.00 91.12 500 LEU A CA 1
ATOM 4022 C C . LEU A 1 500 ? 19.712 -7.338 9.111 1.00 91.12 500 LEU A C 1
ATOM 4024 O O . LEU A 1 500 ? 20.180 -7.335 10.245 1.00 91.12 500 LEU A O 1
ATOM 4028 N N . ALA A 1 501 ? 18.504 -7.846 8.845 1.00 93.69 501 ALA A N 1
ATOM 4029 C CA . ALA A 1 501 ? 17.629 -8.421 9.870 1.00 93.69 501 ALA A CA 1
ATOM 4030 C C . ALA A 1 501 ? 18.252 -9.653 10.552 1.00 93.69 501 ALA A C 1
ATOM 4032 O O . ALA A 1 501 ? 18.101 -9.833 11.759 1.00 93.69 501 ALA A O 1
ATOM 4033 N N . ASP A 1 502 ? 18.989 -10.484 9.816 1.00 91.94 502 ASP A N 1
ATOM 4034 C CA . ASP A 1 502 ? 19.739 -11.618 10.369 1.00 91.94 502 ASP A CA 1
ATOM 4035 C C . ASP A 1 502 ? 20.924 -11.173 11.241 1.00 91.94 502 ASP A C 1
ATOM 4037 O O . ASP A 1 502 ? 21.218 -11.822 12.244 1.00 91.94 502 ASP A O 1
ATOM 4041 N N . GLN A 1 503 ? 21.544 -10.034 10.914 1.00 91.81 503 GLN A N 1
ATOM 4042 C CA . GLN A 1 503 ? 22.681 -9.455 11.641 1.00 91.81 503 GLN A CA 1
ATOM 4043 C C . GLN A 1 503 ? 22.291 -8.551 12.826 1.00 91.81 503 GLN A C 1
ATOM 4045 O O . GLN A 1 503 ? 23.179 -8.125 13.565 1.00 91.81 503 GLN A O 1
ATOM 4050 N N . LEU A 1 504 ? 21.002 -8.248 13.045 1.00 92.69 504 LEU A N 1
ATOM 4051 C CA . LEU A 1 504 ? 20.574 -7.412 14.174 1.00 92.69 504 LEU A CA 1
ATOM 4052 C C . LEU A 1 504 ? 20.957 -8.059 15.526 1.00 92.69 504 LEU A C 1
ATOM 4054 O O . LEU A 1 504 ? 20.469 -9.151 15.839 1.00 92.69 504 LEU A O 1
ATOM 4058 N N . PRO A 1 505 ? 21.764 -7.376 16.368 1.00 89.00 505 PRO A N 1
ATOM 4059 C CA . PRO A 1 505 ? 22.218 -7.900 17.658 1.00 89.00 505 PRO A CA 1
ATOM 4060 C C . PRO A 1 505 ? 21.201 -7.679 18.790 1.00 89.00 505 PRO A C 1
ATOM 4062 O O . PRO A 1 505 ? 21.481 -8.009 19.939 1.00 89.00 505 PRO A O 1
ATOM 4065 N N . THR A 1 506 ? 20.050 -7.063 18.504 1.00 90.81 506 THR A N 1
ATOM 4066 C CA . THR A 1 506 ? 19.043 -6.723 19.512 1.00 90.81 506 THR A CA 1
ATOM 4067 C C . THR A 1 506 ? 18.089 -7.883 19.782 1.00 90.81 506 THR A C 1
ATOM 4069 O O . THR A 1 506 ? 17.765 -8.667 18.888 1.00 90.81 506 THR A O 1
ATOM 4072 N N . VAL A 1 507 ? 17.596 -7.933 21.018 1.00 91.75 507 VAL A N 1
ATOM 4073 C CA . VAL A 1 507 ? 16.434 -8.720 21.443 1.00 91.75 507 VAL A CA 1
ATOM 4074 C C . VAL A 1 507 ? 15.433 -7.710 22.023 1.00 91.75 507 VAL A C 1
ATOM 4076 O O . VAL A 1 507 ? 15.791 -7.030 22.988 1.00 91.75 507 VAL A O 1
ATOM 4079 N N . PRO A 1 508 ? 14.234 -7.529 21.438 1.00 95.31 508 PRO A N 1
ATOM 4080 C CA . PRO A 1 508 ? 13.749 -8.148 20.199 1.00 95.31 508 PRO A CA 1
ATOM 4081 C C . PRO A 1 508 ? 14.519 -7.672 18.954 1.00 95.31 508 PRO A C 1
ATOM 4083 O O . PRO A 1 508 ? 15.190 -6.633 18.981 1.00 95.31 508 PRO A O 1
ATOM 4086 N N . ARG A 1 509 ? 14.358 -8.350 17.811 1.00 97.00 509 ARG A N 1
ATOM 4087 C CA . ARG A 1 509 ? 14.624 -7.714 16.506 1.00 97.00 509 ARG A CA 1
ATOM 4088 C C . ARG A 1 509 ? 13.396 -6.934 16.049 1.00 97.00 509 ARG A C 1
ATOM 4090 O O . ARG A 1 509 ? 12.295 -7.477 15.991 1.00 97.00 509 ARG A O 1
ATOM 4097 N N . LEU A 1 510 ? 13.591 -5.671 15.671 1.00 97.81 510 LEU A N 1
ATOM 4098 C CA . LEU A 1 510 ? 12.559 -4.863 15.021 1.00 97.81 510 LEU A CA 1
ATOM 4099 C C . LEU A 1 510 ? 12.742 -4.946 13.502 1.00 97.81 510 LEU A C 1
ATOM 4101 O O . LEU A 1 510 ? 13.752 -4.495 12.967 1.00 97.81 510 LEU A O 1
ATOM 4105 N N . ILE A 1 511 ? 11.762 -5.509 12.802 1.00 97.62 511 ILE A N 1
ATOM 4106 C CA . ILE A 1 511 ? 11.796 -5.749 11.352 1.00 97.62 511 ILE A CA 1
ATOM 4107 C C . ILE A 1 511 ? 10.554 -5.094 10.748 1.00 97.62 511 ILE A C 1
ATOM 4109 O O . ILE A 1 511 ? 9.505 -5.072 11.384 1.00 97.62 511 ILE A O 1
ATOM 4113 N N . LYS A 1 512 ? 10.626 -4.542 9.534 1.00 96.56 512 LYS A N 1
ATOM 4114 C CA . LYS A 1 512 ? 9.450 -3.962 8.864 1.00 96.56 512 LYS A CA 1
ATOM 4115 C C . LYS A 1 512 ? 9.220 -4.494 7.457 1.00 96.56 512 LYS A C 1
ATOM 4117 O O . LYS A 1 512 ? 10.131 -5.042 6.841 1.00 96.56 512 LYS A O 1
ATOM 4122 N N . THR A 1 513 ? 7.995 -4.332 6.958 1.00 95.25 513 THR A N 1
ATOM 4123 C CA . THR A 1 513 ? 7.623 -4.747 5.603 1.00 95.25 513 THR A CA 1
ATOM 4124 C C . THR A 1 513 ? 6.459 -3.945 5.008 1.00 95.25 513 THR A C 1
ATOM 4126 O O . THR A 1 513 ? 5.589 -3.438 5.723 1.00 95.25 513 THR A O 1
ATOM 4129 N N . HIS A 1 514 ? 6.450 -3.858 3.679 1.00 94.75 514 HIS A N 1
ATOM 4130 C CA . HIS A 1 514 ? 5.326 -3.443 2.838 1.00 94.75 514 HIS A CA 1
ATOM 4131 C C . HIS A 1 514 ? 4.673 -4.615 2.078 1.00 94.75 514 HIS A C 1
ATOM 4133 O O . HIS A 1 514 ? 3.896 -4.393 1.153 1.00 94.75 514 HIS A O 1
ATOM 4139 N N . LEU A 1 515 ? 4.995 -5.866 2.422 1.00 91.75 515 LEU A N 1
ATOM 4140 C CA . LEU A 1 515 ? 4.406 -7.038 1.775 1.00 91.75 515 LEU A CA 1
ATOM 4141 C C . LEU A 1 515 ? 2.921 -7.232 2.168 1.00 91.75 515 LEU A C 1
ATOM 4143 O O . LEU A 1 515 ? 2.592 -7.197 3.359 1.00 91.75 515 LEU A O 1
ATOM 4147 N N . PRO A 1 516 ? 2.031 -7.528 1.197 1.00 88.19 516 PRO A N 1
ATOM 4148 C CA . PRO A 1 516 ? 0.737 -8.158 1.459 1.00 88.19 516 PRO A CA 1
ATOM 4149 C C . PRO A 1 516 ? 0.880 -9.421 2.323 1.00 88.19 516 PRO A C 1
ATOM 4151 O O . PRO A 1 516 ? 1.885 -10.131 2.229 1.00 88.19 516 PRO A O 1
ATOM 4154 N N . VAL A 1 517 ? -0.117 -9.711 3.163 1.00 89.00 517 VAL A N 1
ATOM 4155 C CA . VAL A 1 517 ? -0.001 -10.699 4.253 1.00 89.00 517 VAL A CA 1
ATOM 4156 C C . VAL A 1 517 ? 0.375 -12.107 3.772 1.00 89.00 517 VAL A C 1
ATOM 4158 O O . VAL A 1 517 ? 1.198 -12.779 4.392 1.00 89.00 517 VAL A O 1
ATOM 4161 N N . GLN A 1 518 ? -0.136 -12.514 2.606 1.00 84.81 518 GLN A N 1
ATOM 4162 C CA . GLN A 1 518 ? 0.132 -13.801 1.960 1.00 84.81 518 GLN A CA 1
ATOM 4163 C C . GLN A 1 518 ? 1.586 -13.972 1.487 1.00 84.81 518 GLN A C 1
ATOM 4165 O O . GLN A 1 518 ? 1.985 -15.074 1.112 1.00 84.81 518 GLN A O 1
ATOM 4170 N N . PHE A 1 519 ? 2.375 -12.894 1.493 1.00 86.94 519 PHE A N 1
ATOM 4171 C CA . PHE A 1 519 ? 3.781 -12.888 1.096 1.00 86.94 519 PHE A CA 1
ATOM 4172 C C . PHE A 1 519 ? 4.756 -12.708 2.271 1.00 86.94 519 PHE A C 1
ATOM 4174 O O . PHE A 1 519 ? 5.970 -12.767 2.067 1.00 86.94 519 PHE A O 1
ATOM 4181 N N . VAL A 1 520 ? 4.257 -12.542 3.501 1.00 91.06 520 VAL A N 1
ATOM 4182 C CA . VAL A 1 520 ? 5.077 -12.559 4.725 1.00 91.06 520 VAL A CA 1
ATOM 4183 C C . VAL A 1 520 ? 5.695 -13.957 4.910 1.00 91.06 520 VAL A C 1
ATOM 4185 O O . VAL A 1 520 ? 4.991 -14.951 4.714 1.00 91.06 520 VAL A O 1
ATOM 4188 N N . PRO A 1 521 ? 6.985 -14.086 5.287 1.00 93.31 521 PRO A N 1
ATOM 4189 C CA . PRO A 1 521 ? 7.600 -15.393 5.512 1.00 93.31 521 PRO A CA 1
ATOM 4190 C C . PRO A 1 521 ? 6.863 -16.190 6.588 1.00 93.31 521 PRO A C 1
ATOM 4192 O O . PRO A 1 521 ? 6.586 -15.674 7.673 1.00 93.31 521 PRO A O 1
ATOM 4195 N N . LYS A 1 522 ? 6.604 -17.474 6.312 1.00 91.19 522 LYS A N 1
ATOM 4196 C CA . LYS A 1 522 ? 5.820 -18.349 7.201 1.00 91.19 522 LYS A CA 1
ATOM 4197 C C . LYS A 1 522 ? 6.373 -18.440 8.626 1.00 91.19 522 LYS A C 1
ATOM 4199 O O . LYS A 1 522 ? 5.594 -18.583 9.565 1.00 91.19 522 LYS A O 1
ATOM 4204 N N . SER A 1 523 ? 7.685 -18.264 8.789 1.00 96.25 523 SER A N 1
ATOM 4205 C CA . SER A 1 523 ? 8.370 -18.306 10.082 1.00 96.25 523 SER A CA 1
ATOM 4206 C C . SER A 1 523 ? 7.815 -17.314 11.113 1.00 96.25 523 SER A C 1
ATOM 4208 O O . SER A 1 523 ? 7.766 -17.662 12.288 1.00 96.25 523 SER A O 1
ATOM 4210 N N . PHE A 1 524 ? 7.324 -16.133 10.710 1.00 96.38 524 PHE A N 1
ATOM 4211 C CA . PHE A 1 524 ? 6.683 -15.192 11.646 1.00 96.38 524 PHE A CA 1
ATOM 4212 C C . PHE A 1 524 ? 5.396 -15.766 12.261 1.00 96.38 524 PHE A C 1
ATOM 4214 O O . PHE A 1 524 ? 5.149 -15.597 13.453 1.00 96.38 524 PHE A O 1
ATOM 4221 N N . TRP A 1 525 ? 4.595 -16.479 11.465 1.00 94.44 525 TRP A N 1
ATOM 4222 C CA . TRP A 1 525 ? 3.363 -17.124 11.925 1.00 94.44 525 TRP A CA 1
ATOM 4223 C C . TRP A 1 525 ? 3.667 -18.390 12.741 1.00 94.44 525 TRP A C 1
ATOM 4225 O O . TRP A 1 525 ? 3.075 -18.603 13.798 1.00 94.44 525 TRP A O 1
ATOM 4235 N N . GLU A 1 526 ? 4.632 -19.196 12.282 1.00 94.12 526 GLU A N 1
ATOM 4236 C CA . GLU A 1 526 ? 5.097 -20.430 12.935 1.00 94.12 526 GLU A CA 1
ATOM 4237 C C . GLU A 1 526 ? 5.673 -20.167 14.338 1.00 94.12 526 GLU A C 1
ATOM 4239 O O . GLU A 1 526 ? 5.369 -20.902 15.274 1.00 94.12 526 GLU A O 1
ATOM 4244 N N . GLN A 1 527 ? 6.468 -19.103 14.508 1.00 94.44 527 GLN A N 1
ATOM 4245 C CA . GLN A 1 527 ? 7.049 -18.709 15.801 1.00 94.44 527 GLN A CA 1
ATOM 4246 C C . GLN A 1 527 ? 6.092 -17.887 16.684 1.00 94.44 527 GLN A C 1
ATOM 4248 O O . GLN A 1 527 ? 6.468 -17.476 17.781 1.00 94.44 527 GLN A O 1
ATOM 4253 N N . ARG A 1 528 ? 4.860 -17.628 16.217 1.00 93.81 528 ARG A N 1
ATOM 4254 C CA . ARG A 1 528 ? 3.882 -16.717 16.839 1.00 93.81 528 ARG A CA 1
ATOM 4255 C C . ARG A 1 528 ? 4.442 -15.313 17.139 1.00 93.81 528 ARG A C 1
ATOM 4257 O O . ARG A 1 528 ? 4.022 -14.674 18.111 1.00 93.81 528 ARG A O 1
ATOM 4264 N N . SER A 1 529 ? 5.364 -14.829 16.303 1.00 95.19 529 SER A N 1
ATOM 4265 C CA . SER A 1 529 ? 6.011 -13.516 16.425 1.00 95.19 529 SER A CA 1
ATOM 4266 C C . SER A 1 529 ? 4.980 -12.383 16.492 1.00 95.19 529 SER A C 1
ATOM 4268 O O . SER A 1 529 ? 3.880 -12.475 15.932 1.00 95.19 529 SER A O 1
ATOM 4270 N N . ARG A 1 530 ? 5.326 -11.292 17.179 1.00 97.06 530 ARG A N 1
ATOM 4271 C CA . ARG A 1 530 ? 4.416 -10.151 17.360 1.00 97.06 530 ARG A CA 1
ATOM 4272 C C . ARG A 1 530 ? 4.381 -9.306 16.092 1.00 97.06 530 ARG A C 1
ATOM 4274 O O . ARG A 1 530 ? 5.423 -8.996 15.520 1.00 97.06 530 ARG A O 1
ATOM 4281 N N . VAL A 1 531 ? 3.192 -8.890 15.674 1.00 98.19 531 VAL A N 1
ATOM 4282 C CA . VAL A 1 531 ? 3.005 -8.066 14.476 1.00 98.19 531 VAL A CA 1
ATOM 4283 C C . VAL A 1 531 ? 2.291 -6.766 14.835 1.00 98.19 531 VAL A C 1
ATOM 4285 O O . VAL A 1 531 ? 1.344 -6.761 15.615 1.00 98.19 531 VAL A O 1
ATOM 4288 N N . VAL A 1 532 ? 2.747 -5.655 14.266 1.00 98.19 532 VAL A N 1
ATOM 4289 C CA . VAL A 1 532 ? 2.118 -4.336 14.383 1.00 98.19 532 VAL A CA 1
ATOM 4290 C C . VAL A 1 532 ? 1.787 -3.864 12.974 1.00 98.19 532 VAL A C 1
ATOM 4292 O O . VAL A 1 532 ? 2.696 -3.596 12.188 1.00 98.19 532 VAL A O 1
ATOM 4295 N N . TYR A 1 533 ? 0.499 -3.793 12.641 1.00 97.81 533 TYR A N 1
ATOM 4296 C CA . TYR A 1 533 ? 0.025 -3.307 11.351 1.00 97.81 533 TYR A CA 1
ATOM 4297 C C . TYR A 1 533 ? -0.448 -1.855 11.443 1.00 97.81 533 TYR A C 1
ATOM 4299 O O . TYR A 1 533 ? -1.297 -1.530 12.272 1.00 97.81 533 TYR A O 1
ATOM 4307 N N . VAL A 1 534 ? 0.066 -0.996 10.559 1.00 95.88 534 VAL A N 1
ATOM 4308 C CA . VAL A 1 534 ? -0.322 0.421 10.479 1.00 95.88 534 VAL A CA 1
ATOM 4309 C C . VAL A 1 534 ? -1.164 0.676 9.231 1.00 95.88 534 VAL A C 1
ATOM 4311 O O . VAL A 1 534 ? -0.650 0.670 8.105 1.00 95.88 534 VAL A O 1
ATOM 4314 N N . ALA A 1 535 ? -2.452 0.934 9.441 1.00 92.19 535 ALA A N 1
ATOM 4315 C CA . ALA A 1 535 ? -3.378 1.425 8.429 1.00 92.19 535 ALA A CA 1
ATOM 4316 C C . ALA A 1 535 ? -3.364 2.960 8.348 1.00 92.19 535 ALA A C 1
ATOM 4318 O O . ALA A 1 535 ? -2.865 3.650 9.237 1.00 92.19 535 ALA A O 1
ATOM 4319 N N . ARG A 1 536 ? -3.897 3.501 7.249 1.00 91.31 536 ARG A N 1
ATOM 4320 C CA . ARG A 1 536 ? -4.046 4.944 7.022 1.00 91.31 536 ARG A CA 1
ATOM 4321 C C . ARG A 1 536 ? -5.112 5.216 5.973 1.00 91.31 536 ARG A C 1
ATOM 4323 O O . ARG A 1 536 ? -5.235 4.424 5.038 1.00 91.31 536 ARG A O 1
ATOM 4330 N N . ASN A 1 537 ? -5.793 6.361 6.045 1.00 86.31 537 ASN A N 1
ATOM 4331 C CA . ASN A 1 537 ? -6.736 6.793 5.013 1.00 86.31 537 ASN A CA 1
ATOM 4332 C C . ASN A 1 537 ? -6.163 6.646 3.584 1.00 86.31 537 ASN A C 1
ATOM 4334 O O . ASN A 1 537 ? -5.055 7.106 3.277 1.00 86.31 537 ASN A O 1
ATOM 4338 N N . ALA A 1 538 ? -6.933 6.022 2.688 1.00 90.88 538 ALA A N 1
ATOM 4339 C CA . ALA A 1 538 ? -6.489 5.675 1.338 1.00 90.88 538 ALA A CA 1
ATOM 4340 C C . ALA A 1 538 ? -6.107 6.899 0.483 1.00 90.88 538 ALA A C 1
ATOM 4342 O O . ALA A 1 538 ? -5.136 6.850 -0.274 1.00 90.88 538 ALA A O 1
ATOM 4343 N N . LYS A 1 539 ? -6.825 8.022 0.630 1.00 91.81 539 LYS A N 1
ATOM 4344 C CA . LYS A 1 539 ? -6.620 9.244 -0.168 1.00 91.81 539 LYS A CA 1
ATOM 4345 C C . LYS A 1 539 ? -5.360 9.999 0.269 1.00 91.81 539 LYS A C 1
ATOM 4347 O O . LYS A 1 539 ? -4.579 10.436 -0.578 1.00 91.81 539 LYS A O 1
ATOM 4352 N N . ASP A 1 540 ? -5.105 10.096 1.577 1.00 91.06 540 ASP A N 1
ATOM 4353 C CA . ASP A 1 540 ? -3.838 10.643 2.094 1.00 91.06 540 ASP A CA 1
ATOM 4354 C C . ASP A 1 540 ? -2.649 9.713 1.831 1.00 91.06 540 ASP A C 1
ATOM 4356 O O . ASP A 1 540 ? -1.543 10.193 1.563 1.00 91.06 540 ASP A O 1
ATOM 4360 N N . SER A 1 541 ? -2.869 8.394 1.846 1.00 93.62 541 SER A N 1
ATOM 4361 C CA . SER A 1 541 ? -1.868 7.407 1.431 1.00 93.62 541 SER A CA 1
ATOM 4362 C C . SER A 1 541 ? -1.491 7.604 -0.039 1.00 93.62 541 SER A C 1
ATOM 4364 O O . SER A 1 541 ? -0.307 7.749 -0.333 1.00 93.62 541 SER A O 1
ATOM 4366 N N . ALA A 1 542 ? -2.468 7.737 -0.946 1.00 95.12 542 ALA A N 1
ATOM 4367 C CA . ALA A 1 542 ? -2.237 8.012 -2.366 1.00 95.12 542 ALA A CA 1
ATOM 4368 C C . ALA A 1 542 ? -1.427 9.301 -2.591 1.00 95.12 542 ALA A C 1
ATOM 4370 O O . ALA A 1 542 ? -0.387 9.271 -3.247 1.00 95.12 542 ALA A O 1
ATOM 4371 N N . VAL A 1 543 ? -1.826 10.429 -1.991 1.00 94.88 543 VAL A N 1
ATOM 4372 C CA . VAL A 1 543 ? -1.080 11.699 -2.113 1.00 94.88 543 VAL A CA 1
ATOM 4373 C C . VAL A 1 543 ? 0.320 11.601 -1.502 1.00 94.88 543 VAL A C 1
ATOM 4375 O O . VAL A 1 543 ? 1.296 12.101 -2.070 1.00 94.88 543 VAL A O 1
ATOM 4378 N N . SER A 1 544 ? 0.453 10.947 -0.345 1.00 93.88 544 SER A N 1
ATOM 4379 C CA . SER A 1 544 ? 1.754 10.755 0.294 1.00 93.88 544 SER A CA 1
ATOM 4380 C C . SER A 1 544 ? 2.652 9.784 -0.475 1.00 93.88 544 SER A C 1
ATOM 4382 O O . SER A 1 544 ? 3.875 9.880 -0.332 1.00 93.88 544 SER A O 1
ATOM 4384 N N . TYR A 1 545 ? 2.075 8.876 -1.265 1.00 94.62 545 TYR A N 1
ATOM 4385 C CA . TYR A 1 545 ? 2.795 7.941 -2.119 1.00 94.62 545 TYR A CA 1
ATOM 4386 C C . TYR A 1 545 ? 3.197 8.608 -3.448 1.00 94.62 545 TYR A C 1
ATOM 4388 O O . TYR A 1 545 ? 4.370 8.548 -3.803 1.00 94.62 545 TYR A O 1
ATOM 4396 N N . PHE A 1 546 ? 2.326 9.386 -4.099 1.00 95.06 546 PHE A N 1
ATOM 4397 C CA . PHE A 1 546 ? 2.680 10.190 -5.282 1.00 95.06 546 PHE A CA 1
ATOM 4398 C C . PHE A 1 546 ? 3.936 11.049 -5.056 1.00 95.06 546 PHE A C 1
ATOM 4400 O O . PHE A 1 546 ? 4.910 10.978 -5.808 1.00 95.06 546 PHE A O 1
ATOM 4407 N N . HIS A 1 547 ? 3.957 11.813 -3.959 1.00 93.62 547 HIS A N 1
ATOM 4408 C CA . HIS A 1 547 ? 5.115 12.629 -3.585 1.00 93.62 547 HIS A CA 1
ATOM 4409 C C . HIS A 1 547 ? 6.363 11.804 -3.228 1.00 93.62 547 HIS A C 1
ATOM 4411 O O . HIS A 1 547 ? 7.477 12.283 -3.427 1.00 93.62 547 HIS A O 1
ATOM 4417 N N . PHE A 1 548 ? 6.194 10.578 -2.723 1.00 91.75 548 PHE A N 1
ATOM 4418 C CA . PHE A 1 548 ? 7.301 9.664 -2.437 1.00 91.75 548 PHE A CA 1
ATOM 4419 C C . PHE A 1 548 ? 7.885 9.039 -3.712 1.00 91.75 548 PHE A C 1
ATOM 4421 O O . PHE A 1 548 ? 9.104 8.971 -3.835 1.00 91.75 548 PHE A O 1
ATOM 4428 N N . GLY A 1 549 ? 7.051 8.654 -4.684 1.00 89.50 549 GLY A N 1
ATOM 4429 C CA . GLY A 1 549 ? 7.504 8.152 -5.985 1.00 89.50 549 GLY A CA 1
ATOM 4430 C C . GLY A 1 549 ? 8.399 9.168 -6.696 1.00 89.50 549 GLY A C 1
ATOM 4431 O O . GLY A 1 549 ? 9.522 8.842 -7.058 1.00 89.50 549 GLY A O 1
ATOM 4432 N N . ARG A 1 550 ? 7.970 10.438 -6.753 1.00 89.38 550 ARG A N 1
ATOM 4433 C CA . ARG A 1 550 ? 8.730 11.545 -7.374 1.00 89.38 550 ARG A CA 1
ATOM 4434 C C . ARG A 1 550 ? 10.099 11.838 -6.744 1.00 89.38 550 ARG A C 1
ATOM 4436 O O . ARG A 1 550 ? 10.900 12.547 -7.345 1.00 89.38 550 ARG A O 1
ATOM 4443 N N . MET A 1 551 ? 10.366 11.369 -5.523 1.00 87.81 551 MET A N 1
ATOM 4444 C CA . MET A 1 551 ? 11.679 11.518 -4.878 1.00 87.81 551 MET A CA 1
ATOM 4445 C C . MET A 1 551 ? 12.484 10.213 -4.836 1.00 87.81 551 MET A C 1
ATOM 4447 O O . MET A 1 551 ? 13.702 10.272 -4.686 1.00 87.81 551 MET A O 1
ATOM 4451 N N . ASN A 1 552 ? 11.843 9.048 -4.939 1.00 85.50 552 ASN A N 1
ATOM 4452 C CA . ASN A 1 552 ? 12.474 7.747 -4.747 1.00 85.50 552 ASN A CA 1
ATOM 4453 C C . ASN A 1 552 ? 12.910 7.134 -6.084 1.00 85.50 552 ASN A C 1
ATOM 4455 O O . ASN A 1 552 ? 12.143 6.420 -6.727 1.00 85.50 552 ASN A O 1
ATOM 4459 N N . ARG A 1 553 ? 14.184 7.331 -6.443 1.00 75.69 553 ARG A N 1
ATOM 4460 C CA . ARG A 1 553 ? 14.782 6.874 -7.714 1.00 75.69 553 ARG A CA 1
ATOM 4461 C C . ARG A 1 553 ? 14.805 5.346 -7.914 1.00 75.69 553 ARG A C 1
ATOM 4463 O O . ARG A 1 553 ? 15.188 4.887 -8.983 1.00 75.69 553 ARG A O 1
ATOM 4470 N N . VAL A 1 554 ? 14.422 4.561 -6.902 1.00 72.12 554 VAL A N 1
ATOM 4471 C CA . VAL A 1 554 ? 14.304 3.091 -6.974 1.00 72.12 554 VAL A CA 1
ATOM 4472 C C . VAL A 1 554 ? 12.942 2.652 -7.530 1.00 72.12 554 VAL A C 1
ATOM 4474 O O . VAL A 1 554 ? 12.822 1.560 -8.079 1.00 72.12 554 VAL A O 1
ATOM 4477 N N . GLN A 1 555 ? 11.894 3.467 -7.386 1.00 72.38 555 GLN A N 1
ATOM 4478 C CA . GLN A 1 555 ? 10.554 3.123 -7.869 1.00 72.38 555 GLN A CA 1
ATOM 4479 C C . GLN A 1 555 ? 10.266 3.755 -9.241 1.00 72.38 555 GLN A C 1
ATOM 4481 O O . GLN A 1 555 ? 10.942 4.705 -9.634 1.00 72.38 555 GLN A O 1
ATOM 4486 N N . PRO A 1 556 ? 9.284 3.233 -10.002 1.00 70.69 556 PRO A N 1
ATOM 4487 C CA . PRO A 1 556 ? 8.845 3.871 -11.237 1.00 70.69 556 PRO A CA 1
ATOM 4488 C C . PRO A 1 556 ? 8.415 5.319 -10.987 1.00 70.69 556 PRO A C 1
ATOM 4490 O O . PRO A 1 556 ? 7.654 5.584 -10.055 1.00 70.69 556 PRO A O 1
ATOM 4493 N N . GLU A 1 557 ? 8.867 6.235 -11.847 1.00 77.50 557 GLU A N 1
ATOM 4494 C CA . GLU A 1 557 ? 8.384 7.619 -11.858 1.00 77.50 557 GLU A CA 1
ATOM 4495 C C . GLU A 1 557 ? 6.848 7.627 -11.957 1.00 77.50 557 GLU A C 1
ATOM 4497 O O . GLU A 1 557 ? 6.302 7.038 -12.897 1.00 77.50 557 GLU A O 1
ATOM 4502 N N . PRO A 1 558 ? 6.129 8.266 -11.015 1.00 83.62 558 PRO A N 1
ATOM 4503 C CA . PRO A 1 558 ? 4.679 8.127 -10.905 1.00 83.62 558 PRO A CA 1
ATOM 4504 C C . PRO A 1 558 ? 3.894 8.882 -11.987 1.00 83.62 558 PRO A C 1
ATOM 4506 O O . PRO A 1 558 ? 2.679 8.730 -12.051 1.00 83.62 558 PRO A O 1
ATOM 4509 N N . GLY A 1 559 ? 4.560 9.684 -12.824 1.00 86.88 559 GLY A N 1
ATOM 4510 C CA . GLY A 1 559 ? 3.920 10.535 -13.829 1.00 86.88 559 GLY A CA 1
ATOM 4511 C C . GLY A 1 559 ? 3.294 11.793 -13.221 1.00 86.88 559 GLY A C 1
ATOM 4512 O O . GLY A 1 559 ? 3.801 12.347 -12.241 1.00 86.88 559 GLY A O 1
ATOM 4513 N N . ASP A 1 560 ? 2.200 12.263 -13.817 1.00 92.69 560 ASP A N 1
ATOM 4514 C CA . ASP A 1 560 ? 1.336 13.279 -13.217 1.00 92.69 560 ASP A CA 1
ATOM 4515 C C . ASP A 1 560 ? 0.397 12.677 -12.152 1.00 92.69 560 ASP A C 1
ATOM 4517 O O . ASP A 1 560 ? 0.314 11.463 -11.959 1.00 92.69 560 ASP A O 1
ATOM 4521 N N . TRP A 1 561 ? -0.316 13.546 -11.432 1.00 94.06 561 TRP A N 1
ATOM 4522 C CA . TRP A 1 561 ? -1.206 13.132 -10.347 1.00 94.06 561 TRP A CA 1
ATOM 4523 C C . TRP A 1 561 ? -2.397 12.284 -10.822 1.00 94.06 561 TRP A C 1
ATOM 4525 O O . TRP A 1 561 ? -2.760 11.329 -10.139 1.00 94.06 561 TRP A O 1
ATOM 4535 N N . SER A 1 562 ? -2.988 12.586 -11.980 1.00 91.69 562 SER A N 1
ATOM 4536 C CA . SER A 1 562 ? -4.156 11.864 -12.499 1.00 91.69 562 SER A CA 1
ATOM 4537 C C . SER A 1 562 ? -3.770 10.460 -12.960 1.00 91.69 562 SER A C 1
ATOM 4539 O O . SER A 1 562 ? -4.432 9.489 -12.592 1.00 91.69 562 SER A O 1
ATOM 4541 N N . TYR A 1 563 ? -2.660 10.340 -13.697 1.00 89.06 563 TYR A N 1
ATOM 4542 C CA . TYR A 1 563 ? -2.104 9.047 -14.097 1.00 89.06 563 TYR A CA 1
ATOM 4543 C C . TYR A 1 563 ? -1.689 8.205 -12.880 1.00 89.06 563 TYR A C 1
ATOM 4545 O O . TYR A 1 563 ? -2.005 7.013 -12.818 1.00 89.06 563 TYR A O 1
ATOM 4553 N N . PHE A 1 564 ? -1.045 8.809 -11.872 1.00 94.88 564 PHE A N 1
ATOM 4554 C CA . PHE A 1 564 ? -0.725 8.101 -10.631 1.00 94.88 564 PHE A CA 1
ATOM 4555 C C . PHE A 1 564 ? -1.983 7.619 -9.902 1.00 94.88 564 PHE A C 1
ATOM 4557 O O . PHE A 1 564 ? -2.052 6.451 -9.523 1.00 94.88 564 PHE A O 1
ATOM 4564 N N . LEU A 1 565 ? -2.977 8.493 -9.713 1.00 95.38 565 LEU A N 1
ATOM 4565 C CA . LEU A 1 565 ? -4.203 8.177 -8.982 1.00 95.38 565 LEU A CA 1
ATOM 4566 C C . LEU A 1 565 ? -4.966 7.023 -9.644 1.00 95.38 565 LEU A C 1
ATOM 4568 O O . LEU A 1 565 ? -5.376 6.091 -8.954 1.00 95.38 565 LEU A O 1
ATOM 4572 N N . GLN A 1 566 ? -5.075 7.029 -10.976 1.00 90.19 566 GLN A N 1
ATOM 4573 C CA . GLN A 1 566 ? -5.692 5.936 -11.726 1.00 90.19 566 GLN A CA 1
ATOM 4574 C C . GLN A 1 566 ? -4.945 4.606 -11.525 1.00 90.19 566 GLN A C 1
ATOM 4576 O O . GLN A 1 566 ? -5.577 3.574 -11.298 1.00 90.19 566 GLN A O 1
ATOM 4581 N N . ASN A 1 567 ? -3.607 4.614 -11.557 1.00 87.75 567 ASN A N 1
ATOM 4582 C CA . ASN A 1 567 ? -2.813 3.409 -11.302 1.00 87.75 567 ASN A CA 1
ATOM 4583 C C . ASN A 1 567 ? -2.909 2.942 -9.839 1.00 87.75 567 ASN A C 1
ATOM 4585 O O . ASN A 1 567 ? -3.000 1.740 -9.604 1.00 87.75 567 ASN A O 1
ATOM 4589 N N . PHE A 1 568 ? -2.948 3.857 -8.866 1.00 94.75 568 PHE A N 1
ATOM 4590 C CA . PHE A 1 568 ? -3.151 3.543 -7.447 1.00 94.75 568 PHE A CA 1
ATOM 4591 C C . PHE A 1 568 ? -4.504 2.852 -7.220 1.00 94.75 568 PHE A C 1
ATOM 4593 O O . PHE A 1 568 ? -4.556 1.780 -6.620 1.00 94.75 568 PHE A O 1
ATOM 4600 N N . MET A 1 569 ? -5.587 3.413 -7.770 1.00 92.44 569 MET A N 1
ATOM 4601 C CA . MET A 1 569 ? -6.934 2.831 -7.702 1.00 92.44 569 MET A CA 1
ATOM 4602 C C . MET A 1 569 ? -6.997 1.449 -8.370 1.00 92.44 569 MET A C 1
ATOM 4604 O O . MET A 1 569 ? -7.619 0.526 -7.847 1.00 92.44 569 MET A O 1
ATOM 4608 N N . GLN A 1 570 ? -6.311 1.267 -9.502 1.00 84.38 570 GLN A N 1
ATOM 4609 C CA . GLN A 1 570 ? -6.216 -0.018 -10.208 1.00 84.38 570 GLN A CA 1
ATOM 4610 C C . GLN A 1 570 ? -5.209 -1.010 -9.589 1.00 84.38 570 GLN A C 1
ATOM 4612 O O . GLN A 1 570 ? -5.001 -2.076 -10.161 1.00 84.38 570 GLN A O 1
ATOM 4617 N N . GLY A 1 571 ? -4.550 -0.679 -8.471 1.00 84.44 571 GLY A N 1
ATOM 4618 C CA . GLY A 1 571 ? -3.528 -1.533 -7.851 1.00 84.44 571 GLY A CA 1
ATOM 4619 C C . GLY A 1 571 ? -2.253 -1.726 -8.685 1.00 84.44 571 GLY A C 1
ATOM 4620 O O . GLY A 1 571 ? -1.461 -2.619 -8.409 1.00 84.44 571 GLY A O 1
ATOM 4621 N N . LYS A 1 572 ? -2.020 -0.880 -9.694 1.00 82.62 572 LYS A N 1
ATOM 4622 C CA . LYS A 1 572 ? -0.875 -0.922 -10.626 1.00 82.62 572 LYS A CA 1
ATOM 4623 C C . LYS A 1 572 ? 0.357 -0.162 -10.107 1.00 82.62 572 LYS A C 1
ATOM 4625 O O . LYS A 1 572 ? 1.203 0.282 -10.884 1.00 82.62 572 LYS A O 1
ATOM 4630 N N . VAL A 1 573 ? 0.462 -0.007 -8.788 1.00 86.75 573 VAL A N 1
ATOM 4631 C CA . VAL A 1 573 ? 1.600 0.596 -8.074 1.00 86.75 573 VAL A CA 1
ATOM 4632 C C . VAL A 1 573 ? 2.418 -0.485 -7.353 1.00 86.75 573 VAL A C 1
ATOM 4634 O O . VAL A 1 573 ? 2.044 -1.659 -7.335 1.00 86.75 573 VAL A O 1
ATOM 4637 N N . VAL A 1 574 ? 3.574 -0.128 -6.783 1.00 82.31 574 VAL A N 1
ATOM 4638 C CA . VAL A 1 574 ? 4.397 -1.108 -6.053 1.00 82.31 574 VAL A CA 1
ATOM 4639 C C . VAL A 1 574 ? 3.644 -1.551 -4.795 1.00 82.31 574 VAL A C 1
ATOM 4641 O O . VAL A 1 574 ? 3.041 -0.723 -4.118 1.00 82.31 574 VAL A O 1
ATOM 4644 N N . PHE A 1 575 ? 3.687 -2.853 -4.497 1.00 85.38 575 PHE A N 1
ATOM 4645 C CA . PHE A 1 575 ? 2.883 -3.528 -3.463 1.00 85.38 575 PHE A CA 1
ATOM 4646 C C . PHE A 1 575 ? 1.372 -3.631 -3.754 1.00 85.38 575 PHE A C 1
ATOM 4648 O O . PHE A 1 575 ? 0.612 -4.072 -2.896 1.00 85.38 575 PHE A O 1
ATOM 4655 N N . GLY A 1 576 ? 0.948 -3.340 -4.989 1.00 85.81 576 GLY A N 1
ATOM 4656 C CA . GLY A 1 576 ? -0.363 -3.737 -5.505 1.00 85.81 576 GLY A CA 1
ATOM 4657 C C . GLY A 1 576 ? -1.517 -2.826 -5.078 1.00 85.81 576 GLY A C 1
ATOM 4658 O O . GLY A 1 576 ? -1.361 -1.611 -4.919 1.00 85.81 576 GLY A O 1
ATOM 4659 N N . SER A 1 577 ? -2.698 -3.421 -4.907 1.00 90.06 577 SER A N 1
ATOM 4660 C CA . SER A 1 577 ? -3.928 -2.740 -4.494 1.00 90.06 577 SER A CA 1
ATOM 4661 C C . SER A 1 577 ? -3.888 -2.340 -3.017 1.00 90.06 577 SER A C 1
ATOM 4663 O O . SER A 1 577 ? -3.727 -3.193 -2.143 1.00 90.06 577 SER A O 1
ATOM 4665 N N . TRP A 1 578 ? -4.096 -1.049 -2.722 1.00 94.38 578 TRP A N 1
ATOM 4666 C CA . TRP A 1 578 ? -4.295 -0.570 -1.345 1.00 94.38 578 TRP A CA 1
ATOM 4667 C C . TRP A 1 578 ? -5.456 -1.313 -0.668 1.00 94.38 578 TRP A C 1
ATOM 4669 O O . TRP A 1 578 ? -5.323 -1.744 0.473 1.00 94.38 578 TRP A O 1
ATOM 4679 N N . TYR A 1 579 ? -6.557 -1.526 -1.396 1.00 88.00 579 TYR A N 1
ATOM 4680 C CA . TYR A 1 579 ? -7.768 -2.169 -0.884 1.00 88.00 579 TYR A CA 1
ATOM 4681 C C . TYR A 1 579 ? -7.491 -3.610 -0.434 1.00 88.00 579 TYR A C 1
ATOM 4683 O O . TYR A 1 579 ? -7.735 -3.961 0.715 1.00 88.00 579 TYR A O 1
ATOM 4691 N N . GLU A 1 580 ? -6.907 -4.431 -1.312 1.00 85.81 580 GLU A N 1
ATOM 4692 C CA . GLU A 1 580 ? -6.589 -5.838 -1.018 1.00 85.81 580 GLU A CA 1
ATOM 4693 C C . GLU A 1 580 ? -5.563 -5.960 0.111 1.00 85.81 580 GLU A C 1
ATOM 4695 O O . GLU A 1 580 ? -5.713 -6.797 0.999 1.00 85.81 580 GLU A O 1
ATOM 4700 N N . HIS A 1 581 ? -4.535 -5.108 0.107 1.00 92.50 581 HIS A N 1
ATOM 4701 C CA . HIS A 1 581 ? -3.499 -5.118 1.133 1.00 92.50 581 HIS A CA 1
ATOM 4702 C C . HIS A 1 581 ? -4.063 -4.747 2.509 1.00 92.50 581 HIS A C 1
ATOM 4704 O O . HIS A 1 581 ? -3.751 -5.409 3.491 1.00 92.50 581 HIS A O 1
ATOM 4710 N N . VAL A 1 582 ? -4.881 -3.698 2.619 1.00 90.56 582 VAL A N 1
ATOM 4711 C CA . VAL A 1 582 ? -5.431 -3.273 3.917 1.00 90.56 582 VAL A CA 1
ATOM 4712 C C . VAL A 1 582 ? -6.502 -4.254 4.419 1.00 90.56 582 VAL A C 1
ATOM 4714 O O . VAL A 1 582 ? -6.506 -4.549 5.615 1.00 90.56 582 VAL A O 1
ATOM 4717 N N . ASN A 1 583 ? -7.319 -4.826 3.523 1.00 85.88 583 ASN A N 1
ATOM 4718 C CA . ASN A 1 583 ? -8.320 -5.848 3.857 1.00 85.88 583 ASN A CA 1
ATOM 4719 C C . ASN A 1 583 ? -7.679 -7.156 4.335 1.00 85.88 583 ASN A C 1
ATOM 4721 O O . ASN A 1 583 ? -7.932 -7.573 5.456 1.00 85.88 583 ASN A O 1
ATOM 4725 N N . THR A 1 584 ? -6.779 -7.763 3.556 1.00 86.38 584 THR A N 1
ATOM 4726 C CA . THR A 1 584 ? -6.172 -9.061 3.923 1.00 86.38 584 THR A CA 1
ATOM 4727 C C . THR A 1 584 ? -5.378 -9.002 5.234 1.00 86.38 584 THR A C 1
ATOM 4729 O O . THR A 1 584 ? -5.380 -9.954 6.013 1.00 86.38 584 THR A O 1
ATOM 4732 N N . TRP A 1 585 ? -4.749 -7.861 5.536 1.00 93.19 585 TRP A N 1
ATOM 4733 C CA . TRP A 1 585 ? -4.104 -7.620 6.828 1.00 93.19 585 TRP A CA 1
ATOM 4734 C C . TRP A 1 585 ? -5.099 -7.421 7.994 1.00 93.19 585 TRP A C 1
ATOM 4736 O O . TRP A 1 585 ? -4.743 -7.694 9.141 1.00 93.19 585 TRP A O 1
ATOM 4746 N N . TRP A 1 586 ? -6.336 -6.986 7.727 1.00 88.44 586 TRP A N 1
ATOM 4747 C CA . TRP A 1 586 ? -7.437 -6.933 8.702 1.00 88.44 586 TRP A CA 1
ATOM 4748 C C . TRP A 1 586 ? -8.105 -8.301 8.894 1.00 88.44 586 TRP A C 1
ATOM 4750 O O . TRP A 1 586 ? -8.382 -8.694 10.023 1.00 88.44 586 TRP A O 1
ATOM 4760 N N . ASP A 1 587 ? -8.267 -9.089 7.832 1.00 85.38 587 ASP A N 1
ATOM 4761 C CA . ASP A 1 587 ? -8.767 -10.467 7.922 1.00 85.38 587 ASP A CA 1
ATOM 4762 C C . ASP A 1 587 ? -7.810 -11.335 8.769 1.00 85.38 587 ASP A C 1
ATOM 4764 O O . ASP A 1 587 ? -8.234 -12.092 9.646 1.00 85.38 587 ASP A O 1
ATOM 4768 N N . GLN A 1 588 ? -6.494 -11.133 8.609 1.00 88.44 588 GLN A N 1
ATOM 4769 C CA . GLN A 1 588 ? -5.469 -11.732 9.472 1.00 88.44 588 GLN A CA 1
ATOM 4770 C C . GLN A 1 588 ? -5.577 -11.268 10.938 1.00 88.44 588 GLN A C 1
ATOM 4772 O O . GLN A 1 588 ? -5.309 -12.054 11.847 1.00 88.44 588 GLN A O 1
ATOM 4777 N N . LYS A 1 589 ? -5.999 -10.021 11.207 1.00 88.00 589 LYS A N 1
ATOM 4778 C CA . LYS A 1 589 ? -6.217 -9.527 12.581 1.00 88.00 589 LYS A CA 1
ATOM 4779 C C . LYS A 1 589 ? -7.323 -10.308 13.303 1.00 88.00 589 LYS A C 1
ATOM 4781 O O . LYS A 1 589 ? -7.254 -10.432 14.529 1.00 88.00 589 LYS A O 1
ATOM 4786 N N . GLN A 1 590 ? -8.307 -10.845 12.581 1.00 82.62 590 GLN A N 1
ATOM 4787 C CA . GLN A 1 590 ? -9.393 -11.633 13.177 1.00 82.62 590 GLN A CA 1
ATOM 4788 C C . GLN A 1 590 ? -8.945 -13.049 13.570 1.00 82.62 590 GLN A C 1
ATOM 4790 O O . GLN A 1 590 ? -9.415 -13.590 14.566 1.00 82.62 590 GLN A O 1
ATOM 4795 N N . THR A 1 591 ? -8.010 -13.644 12.823 1.00 84.31 591 THR A N 1
ATOM 4796 C CA . THR A 1 591 ? -7.569 -15.038 13.029 1.00 84.31 591 THR A CA 1
ATOM 4797 C C . THR A 1 591 ? -6.284 -15.176 13.852 1.00 84.31 591 THR A C 1
ATOM 4799 O O . THR A 1 591 ? -6.054 -16.222 14.460 1.00 84.31 591 THR A O 1
ATOM 4802 N N . TYR A 1 592 ? -5.442 -14.139 13.908 1.00 89.31 592 TYR A N 1
ATOM 4803 C CA . TYR A 1 592 ? -4.125 -14.191 14.545 1.00 89.31 592 TYR A CA 1
ATOM 4804 C C . TYR A 1 592 ? -4.012 -13.207 15.722 1.00 89.31 592 TYR A C 1
ATOM 4806 O O . TYR A 1 592 ? -3.844 -12.000 15.551 1.00 89.31 592 TYR A O 1
ATOM 4814 N N . SER A 1 593 ? -4.054 -13.749 16.947 1.00 87.81 593 SER A N 1
ATOM 4815 C CA . SER A 1 593 ? -4.057 -12.988 18.211 1.00 87.81 593 SER A CA 1
ATOM 4816 C C . SER A 1 593 ? -2.857 -12.056 18.402 1.00 87.81 593 SER A C 1
ATOM 4818 O O . SER A 1 593 ? -2.974 -11.022 19.051 1.00 87.81 593 SER A O 1
ATOM 4820 N N . ASN A 1 594 ? -1.695 -12.417 17.853 1.00 94.00 594 ASN A N 1
ATOM 4821 C CA . ASN A 1 594 ? -0.431 -11.716 18.085 1.00 94.00 594 ASN A CA 1
ATOM 4822 C C . ASN A 1 594 ? -0.202 -10.586 17.061 1.00 94.00 594 ASN A C 1
ATOM 4824 O O . ASN A 1 594 ? 0.941 -10.285 16.716 1.00 94.00 594 ASN A O 1
ATOM 4828 N N . LEU A 1 595 ? -1.280 -9.966 16.569 1.00 95.81 595 LEU A N 1
ATOM 4829 C CA . LEU A 1 595 ? -1.257 -8.807 15.678 1.00 95.81 595 LEU A CA 1
ATOM 4830 C C . LEU A 1 595 ? -2.050 -7.653 16.300 1.00 95.81 595 LEU A C 1
ATOM 4832 O O . LEU A 1 595 ? -3.242 -7.779 16.579 1.00 95.81 595 LEU A O 1
ATOM 4836 N N . HIS A 1 596 ? -1.387 -6.514 16.484 1.00 93.88 596 HIS A N 1
ATOM 4837 C CA . HIS A 1 596 ? -2.011 -5.241 16.829 1.00 93.88 596 HIS A CA 1
ATOM 4838 C C . HIS A 1 596 ? -2.210 -4.414 15.562 1.00 93.88 596 HIS A C 1
ATOM 4840 O O . HIS A 1 596 ? -1.282 -4.256 14.769 1.00 93.88 596 HIS A O 1
ATOM 4846 N N . TYR A 1 597 ? -3.428 -3.926 15.358 1.00 90.44 597 TYR A N 1
ATOM 4847 C CA . TYR A 1 597 ? -3.820 -3.137 14.196 1.00 90.44 597 TYR A CA 1
ATOM 4848 C C . TYR A 1 597 ? -4.129 -1.723 14.685 1.00 90.44 597 TYR A C 1
ATOM 4850 O O . TYR A 1 597 ? -4.895 -1.575 15.634 1.00 90.44 597 TYR A O 1
ATOM 4858 N N . MET A 1 598 ? -3.510 -0.712 14.079 1.00 88.44 598 MET A N 1
ATOM 4859 C CA . MET A 1 598 ? -3.628 0.690 14.494 1.00 88.44 598 MET A CA 1
ATOM 4860 C C . MET A 1 598 ? -3.744 1.620 13.284 1.00 88.44 598 MET A C 1
ATOM 4862 O O . MET A 1 598 ? -3.210 1.314 12.210 1.00 88.44 598 MET A O 1
ATOM 4866 N N . PHE A 1 599 ? -4.384 2.777 13.456 1.00 85.94 599 PHE A N 1
ATOM 4867 C CA . PHE A 1 599 ? -4.517 3.778 12.400 1.00 85.94 599 PHE A CA 1
ATOM 4868 C C . PHE A 1 599 ? -3.542 4.948 12.591 1.00 85.94 599 PHE A C 1
ATOM 4870 O O . PHE A 1 599 ? -3.260 5.412 13.696 1.00 85.94 599 PHE A O 1
ATOM 4877 N N . TYR A 1 600 ? -3.015 5.452 11.476 1.00 87.00 600 TYR A N 1
ATOM 4878 C CA . TYR A 1 600 ? -2.193 6.663 11.431 1.00 87.00 600 TYR A CA 1
ATOM 4879 C C . TYR A 1 600 ? -2.954 7.901 11.918 1.00 87.00 600 TYR A C 1
ATOM 4881 O O . TYR A 1 600 ? -2.360 8.819 12.479 1.00 87.00 600 TYR A O 1
ATOM 4889 N N . GLU A 1 601 ? -4.260 7.928 11.670 1.00 82.81 601 GLU A N 1
ATOM 4890 C CA . GLU A 1 601 ? -5.178 8.977 12.091 1.00 82.81 601 GLU A CA 1
ATOM 4891 C C . GLU A 1 601 ? -5.247 9.087 13.628 1.00 82.81 601 GLU A C 1
ATOM 4893 O O . GLU A 1 601 ? -5.052 10.184 14.152 1.00 82.81 601 GLU A O 1
ATOM 4898 N N . ASP A 1 602 ? -5.386 7.972 14.351 1.00 79.56 602 ASP A N 1
ATOM 4899 C CA . ASP A 1 602 ? -5.403 7.947 15.826 1.00 79.56 602 ASP A CA 1
ATOM 4900 C C . ASP A 1 602 ? -4.068 8.417 16.413 1.00 79.56 602 ASP A C 1
ATOM 4902 O O . ASP A 1 602 ? -4.024 9.205 17.355 1.00 79.56 602 ASP A O 1
ATOM 4906 N N . LEU A 1 603 ? -2.959 7.998 15.793 1.00 83.25 603 LEU A N 1
ATOM 4907 C CA . LEU A 1 603 ? -1.603 8.391 16.182 1.00 83.25 603 LEU A CA 1
ATOM 4908 C C . LEU A 1 603 ? -1.331 9.896 15.946 1.00 83.25 603 LEU A C 1
ATOM 4910 O O . LEU A 1 603 ? -0.411 10.451 16.547 1.00 83.25 603 LEU A O 1
ATOM 4914 N N . ILE A 1 604 ? -2.130 10.568 15.104 1.00 80.44 604 ILE A N 1
ATOM 4915 C CA . ILE A 1 604 ? -2.161 12.035 14.955 1.00 80.44 604 ILE A CA 1
ATOM 4916 C C . ILE A 1 604 ? -3.087 12.696 15.993 1.00 80.44 604 ILE A C 1
ATOM 4918 O O . ILE A 1 604 ? -2.771 13.799 16.438 1.00 80.44 604 ILE A O 1
ATOM 4922 N N . GLU A 1 605 ? -4.213 12.070 16.359 1.00 78.31 605 GLU A N 1
ATOM 4923 C CA . GLU A 1 605 ? -5.228 12.655 17.256 1.00 78.31 605 GLU A CA 1
ATOM 4924 C C . GLU A 1 605 ? -4.859 12.512 18.752 1.00 78.31 605 GLU A C 1
ATOM 4926 O O . GLU A 1 605 ? -4.943 13.498 19.484 1.00 78.31 605 GLU A O 1
ATOM 4931 N N . ASP A 1 606 ? -4.360 11.352 19.204 1.00 78.56 606 ASP A N 1
ATOM 4932 C CA . ASP A 1 606 ? -3.793 11.149 20.552 1.00 78.56 606 ASP A CA 1
ATOM 4933 C C . ASP A 1 606 ? -2.650 10.113 20.541 1.00 78.56 606 ASP A C 1
ATOM 4935 O O . ASP A 1 606 ? -2.809 8.930 20.865 1.00 78.56 606 ASP A O 1
ATOM 4939 N N . SER A 1 607 ? -1.444 10.576 20.201 1.00 83.31 607 SER A N 1
ATOM 4940 C CA . SER A 1 607 ? -0.251 9.721 20.173 1.00 83.31 607 SER A CA 1
ATOM 4941 C C . SER A 1 607 ? 0.096 9.105 21.533 1.00 83.31 607 SER A C 1
ATOM 4943 O O . SER A 1 607 ? 0.679 8.022 21.578 1.00 83.31 607 SER A O 1
ATOM 4945 N N . GLY A 1 608 ? -0.276 9.745 22.647 1.00 81.75 608 GLY A N 1
ATOM 4946 C CA . GLY A 1 608 ? -0.045 9.223 23.994 1.00 81.75 608 GLY A CA 1
ATOM 4947 C C . GLY A 1 608 ? -0.917 8.006 24.304 1.00 81.75 608 GLY A C 1
ATOM 4948 O O . GLY A 1 608 ? -0.431 7.031 24.887 1.00 81.75 608 GLY A O 1
ATOM 4949 N N . GLN A 1 609 ? -2.178 8.031 23.868 1.00 79.94 609 GLN A N 1
ATOM 4950 C CA . GLN A 1 609 ? -3.089 6.892 23.952 1.00 79.94 609 GLN A CA 1
ATOM 4951 C C . GLN A 1 609 ? -2.635 5.738 23.047 1.00 79.94 609 GLN A C 1
ATOM 4953 O O . GLN A 1 609 ? -2.570 4.603 23.522 1.00 79.94 609 GLN A O 1
ATOM 4958 N N . GLU A 1 610 ? -2.224 6.010 21.804 1.00 82.25 610 GLU A N 1
ATOM 4959 C CA . GLU A 1 610 ? -1.743 4.960 20.891 1.00 82.25 610 GLU A CA 1
ATOM 4960 C C . GLU A 1 610 ? -0.435 4.312 21.353 1.00 82.25 610 GLU A C 1
ATOM 4962 O O . GLU A 1 610 ? -0.317 3.087 21.359 1.00 82.25 610 GLU A O 1
ATOM 4967 N N . ILE A 1 611 ? 0.525 5.099 21.849 1.00 89.06 611 ILE A N 1
ATOM 4968 C CA . ILE A 1 611 ? 1.740 4.557 22.476 1.00 89.06 611 ILE A CA 1
ATOM 4969 C C . ILE A 1 611 ? 1.377 3.674 23.682 1.00 89.06 611 ILE A C 1
ATOM 4971 O O . ILE A 1 611 ? 2.008 2.638 23.889 1.00 89.06 611 ILE A O 1
ATOM 4975 N N . SER A 1 612 ? 0.343 4.028 24.452 1.00 84.62 612 SER A N 1
ATOM 4976 C CA . SER A 1 612 ? -0.103 3.239 25.611 1.00 84.62 612 SER A CA 1
ATOM 4977 C C . SER A 1 612 ? -0.784 1.923 25.206 1.00 84.62 612 SER A C 1
ATOM 4979 O O . SER A 1 612 ? -0.466 0.880 25.780 1.00 84.62 612 SER A O 1
ATOM 4981 N N . ARG A 1 613 ? -1.648 1.941 24.178 1.00 83.81 613 ARG A N 1
ATOM 4982 C CA . ARG A 1 613 ? -2.248 0.740 23.557 1.00 83.81 613 ARG A CA 1
ATOM 4983 C C . ARG A 1 613 ? -1.164 -0.207 23.027 1.00 83.81 613 ARG A C 1
ATOM 4985 O O . ARG A 1 613 ? -1.168 -1.397 23.345 1.00 83.81 613 ARG A O 1
ATOM 4992 N N . LEU A 1 614 ? -0.185 0.340 22.305 1.00 89.75 614 LEU A N 1
ATOM 4993 C CA . LEU A 1 614 ? 0.955 -0.398 21.763 1.00 89.75 614 LEU A CA 1
ATOM 4994 C C . LEU A 1 614 ? 1.836 -1.004 22.871 1.00 89.75 614 LEU A C 1
ATOM 4996 O O . LEU A 1 614 ? 2.230 -2.164 22.773 1.00 89.75 614 LEU A O 1
ATOM 5000 N N . CYS A 1 615 ? 2.106 -0.265 23.954 1.00 90.62 615 CYS A N 1
ATOM 5001 C CA . CYS A 1 615 ? 2.835 -0.794 25.112 1.00 90.62 615 CYS A CA 1
ATOM 5002 C C . CYS A 1 615 ? 2.089 -1.958 25.780 1.00 90.62 615 CYS A C 1
ATOM 5004 O O . CYS A 1 615 ? 2.712 -2.974 26.081 1.00 90.62 615 CYS A O 1
ATOM 5006 N N . CYS A 1 616 ? 0.767 -1.845 25.952 1.00 88.50 616 CYS A N 1
ATOM 5007 C CA . CYS A 1 616 ? -0.068 -2.903 26.521 1.00 88.50 616 CYS A CA 1
ATOM 5008 C C . CYS A 1 616 ? 0.012 -4.199 25.693 1.00 88.50 616 CYS A C 1
ATOM 5010 O O . CYS A 1 616 ? 0.351 -5.249 26.238 1.00 88.50 616 CYS A O 1
ATOM 5012 N N . PHE A 1 617 ? -0.173 -4.116 24.370 1.00 92.19 617 PHE A N 1
ATOM 5013 C CA . PHE A 1 617 ? -0.028 -5.258 23.453 1.00 92.19 617 PHE A CA 1
ATOM 5014 C C . PHE A 1 617 ? 1.359 -5.926 23.520 1.00 92.19 617 PHE A C 1
ATOM 5016 O O . PHE A 1 617 ? 1.484 -7.146 23.403 1.00 92.19 617 PHE A O 1
ATOM 5023 N N . LEU A 1 618 ? 2.415 -5.137 23.721 1.00 91.94 618 LEU A N 1
ATOM 5024 C CA . LEU A 1 618 ? 3.792 -5.628 23.800 1.00 91.94 618 LEU A CA 1
ATOM 5025 C C . LEU A 1 618 ? 4.197 -6.111 25.205 1.00 91.94 618 LEU A C 1
ATOM 5027 O O . LEU A 1 618 ? 5.295 -6.653 25.361 1.00 91.94 618 LEU A O 1
ATOM 5031 N N . GLY A 1 619 ? 3.351 -5.934 26.223 1.00 91.19 619 GLY A N 1
ATOM 5032 C CA . GLY A 1 619 ? 3.705 -6.197 27.620 1.00 91.19 619 GLY A CA 1
ATOM 5033 C C . GLY A 1 619 ? 4.813 -5.276 28.146 1.00 91.19 619 GLY A C 1
ATOM 5034 O O . GLY A 1 619 ? 5.644 -5.710 28.941 1.00 91.19 619 GLY A O 1
ATOM 5035 N N . LEU A 1 620 ? 4.869 -4.029 27.665 1.00 92.25 620 LEU A N 1
ATOM 5036 C CA . LEU A 1 620 ? 5.861 -3.030 28.064 1.00 92.25 620 LEU A CA 1
ATOM 5037 C C . LEU A 1 620 ? 5.311 -2.085 29.136 1.00 92.25 620 LEU A C 1
ATOM 5039 O O . LEU A 1 620 ? 4.250 -1.484 28.966 1.00 92.25 620 LEU A O 1
ATOM 5043 N N . SER A 1 621 ? 6.113 -1.863 30.177 1.00 91.31 621 SER A N 1
ATOM 5044 C CA . SER A 1 621 ? 5.840 -0.909 31.260 1.00 91.31 621 SER A CA 1
ATOM 5045 C C . SER A 1 621 ? 6.901 0.203 31.296 1.00 91.31 621 SER A C 1
ATOM 5047 O O . SER A 1 621 ? 7.702 0.240 32.230 1.00 91.31 621 SER A O 1
ATOM 5049 N N . PRO A 1 622 ? 6.967 1.094 30.283 1.00 88.19 622 PRO A N 1
ATOM 5050 C CA . PRO A 1 622 ? 7.989 2.136 30.231 1.00 88.19 622 PRO A CA 1
ATOM 5051 C C . PRO A 1 622 ? 7.817 3.168 31.354 1.00 88.19 622 PRO A C 1
ATOM 5053 O O . PRO A 1 622 ? 6.692 3.492 31.758 1.00 88.19 622 PRO A O 1
ATOM 5056 N N . THR A 1 623 ? 8.940 3.708 31.833 1.00 88.50 623 THR A N 1
ATOM 5057 C CA . THR A 1 623 ? 8.978 4.739 32.884 1.00 88.50 623 THR A CA 1
ATOM 5058 C C . THR A 1 623 ? 8.331 6.050 32.422 1.00 88.50 623 THR A C 1
ATOM 5060 O O . THR A 1 623 ? 8.095 6.261 31.230 1.00 88.50 623 THR A O 1
ATOM 5063 N N . ALA A 1 624 ? 8.047 6.963 33.358 1.00 86.31 624 ALA A N 1
ATOM 5064 C CA . ALA A 1 624 ? 7.557 8.303 33.018 1.00 86.31 624 ALA A CA 1
ATOM 5065 C C . ALA A 1 624 ? 8.529 9.037 32.072 1.00 86.31 624 ALA A C 1
ATOM 5067 O O . ALA A 1 624 ? 8.110 9.533 31.030 1.00 86.31 624 ALA A O 1
ATOM 5068 N N . GLU A 1 625 ? 9.829 8.990 32.377 1.00 86.50 625 GLU A N 1
ATOM 5069 C CA . GLU A 1 625 ? 10.907 9.566 31.562 1.00 86.50 625 GLU A CA 1
ATOM 5070 C C . GLU A 1 625 ? 10.971 8.944 30.158 1.00 86.50 625 GLU A C 1
ATOM 5072 O O . GLU A 1 625 ? 11.110 9.657 29.168 1.00 86.50 625 GLU A O 1
ATOM 5077 N N . GLN A 1 626 ? 10.814 7.619 30.037 1.00 86.88 626 GLN A N 1
ATOM 5078 C CA . GLN A 1 626 ? 10.758 6.945 28.735 1.00 86.88 626 GLN A CA 1
ATOM 5079 C C . GLN A 1 626 ? 9.519 7.360 27.930 1.00 86.88 626 GLN A C 1
ATOM 5081 O O . GLN A 1 626 ? 9.624 7.584 26.725 1.00 86.88 626 GLN A O 1
ATOM 5086 N N . LYS A 1 627 ? 8.352 7.499 28.573 1.00 86.50 627 LYS A N 1
ATOM 5087 C CA . LYS A 1 627 ? 7.124 7.976 27.915 1.00 86.50 627 LYS A CA 1
ATOM 5088 C C . LYS A 1 627 ? 7.285 9.414 27.417 1.00 86.50 627 LYS A C 1
ATOM 5090 O O . LYS A 1 627 ? 6.962 9.680 26.261 1.00 86.50 627 LYS A O 1
ATOM 5095 N N . GLU A 1 628 ? 7.833 10.305 28.241 1.00 88.62 628 GLU A N 1
ATOM 5096 C CA . GLU A 1 628 ? 8.106 11.704 27.888 1.00 88.62 628 GLU A CA 1
ATOM 5097 C C . GLU A 1 628 ? 9.149 11.822 26.762 1.00 88.62 628 GLU A C 1
ATOM 5099 O O . GLU A 1 628 ? 8.942 12.568 25.799 1.00 88.62 628 GLU A O 1
ATOM 5104 N N . LEU A 1 629 ? 10.224 11.025 26.816 1.00 89.50 629 LEU A N 1
ATOM 5105 C CA . LEU A 1 629 ? 11.234 10.928 25.760 1.00 89.50 629 LEU A CA 1
ATOM 5106 C C . LEU A 1 629 ? 10.607 10.499 24.428 1.00 89.50 629 LEU A C 1
ATOM 5108 O O . LEU A 1 629 ? 10.814 11.171 23.417 1.00 89.50 629 LEU A O 1
ATOM 5112 N N . VAL A 1 630 ? 9.822 9.415 24.416 1.00 91.75 630 VAL A N 1
ATOM 5113 C CA . VAL A 1 630 ? 9.139 8.943 23.202 1.00 91.75 630 VAL A CA 1
ATOM 5114 C C . VAL A 1 630 ? 8.197 10.029 22.686 1.00 91.75 630 VAL A C 1
ATOM 5116 O O . VAL A 1 630 ? 8.368 10.466 21.551 1.00 91.75 630 VAL A O 1
ATOM 5119 N N . GLN A 1 631 ? 7.263 10.524 23.507 1.00 88.69 631 GLN A N 1
ATOM 5120 C CA . GLN A 1 631 ? 6.291 11.555 23.113 1.00 88.69 631 GLN A CA 1
ATOM 5121 C C . GLN A 1 631 ? 6.970 12.799 22.521 1.00 88.69 631 GLN A C 1
ATOM 5123 O O . GLN A 1 631 ? 6.550 13.288 21.472 1.00 88.69 631 GLN A O 1
ATOM 5128 N N . THR A 1 632 ? 8.066 13.262 23.127 1.00 90.62 632 THR A N 1
ATOM 5129 C CA . THR A 1 632 ? 8.844 14.411 22.641 1.00 90.62 632 THR A CA 1
ATOM 5130 C C . THR A 1 632 ? 9.530 14.120 21.305 1.00 90.62 632 THR A C 1
ATOM 5132 O O . THR A 1 632 ? 9.463 14.929 20.373 1.00 90.62 632 THR A O 1
ATOM 5135 N N . LYS A 1 633 ? 10.208 12.975 21.175 1.00 90.12 633 LYS A N 1
ATOM 5136 C CA . LYS A 1 633 ? 11.032 12.644 19.998 1.00 90.12 633 LYS A CA 1
ATOM 5137 C C . LYS A 1 633 ? 10.210 12.249 18.774 1.00 90.12 633 LYS A C 1
ATOM 5139 O O . LYS A 1 633 ? 10.647 12.506 17.653 1.00 90.12 633 LYS A O 1
ATOM 5144 N N . VAL A 1 634 ? 9.030 11.659 18.971 1.00 91.00 634 VAL A N 1
ATOM 5145 C CA . VAL A 1 634 ? 8.176 11.164 17.879 1.00 91.00 634 VAL A CA 1
ATOM 5146 C C . VAL A 1 634 ? 7.172 12.201 17.364 1.00 91.00 634 VAL A C 1
ATOM 5148 O O . VAL A 1 634 ? 6.338 11.864 16.529 1.00 91.00 634 VAL A O 1
ATOM 5151 N N . THR A 1 635 ? 7.246 13.468 17.790 1.00 89.88 635 THR A N 1
ATOM 5152 C CA . THR A 1 635 ? 6.479 14.539 17.130 1.00 89.88 635 THR A CA 1
ATOM 5153 C C . THR A 1 635 ? 6.907 14.691 15.666 1.00 89.88 635 THR A C 1
ATOM 5155 O O . THR A 1 635 ? 8.072 14.479 15.308 1.00 89.88 635 THR A O 1
ATOM 5158 N N . PHE A 1 636 ? 5.965 15.071 14.795 1.00 87.19 636 PHE A N 1
ATOM 5159 C CA . PHE A 1 636 ? 6.223 15.139 13.354 1.00 87.19 636 PHE A CA 1
ATOM 5160 C C . PHE A 1 636 ? 7.387 16.076 13.001 1.00 87.19 636 PHE A C 1
ATOM 5162 O O . PHE A 1 636 ? 8.229 15.712 12.181 1.00 87.19 636 PHE A O 1
ATOM 5169 N N . ASP A 1 637 ? 7.479 17.249 13.633 1.00 88.38 637 ASP A N 1
ATOM 5170 C CA . ASP A 1 637 ? 8.538 18.217 13.333 1.00 88.38 637 ASP A CA 1
ATOM 5171 C C . ASP A 1 637 ? 9.917 17.777 13.843 1.00 88.38 637 ASP A C 1
ATOM 5173 O O . ASP A 1 637 ? 10.911 18.003 13.145 1.00 88.38 637 ASP A O 1
ATOM 5177 N N . ASN A 1 638 ? 9.997 17.075 14.981 1.00 91.00 638 ASN A N 1
ATOM 5178 C CA . ASN A 1 638 ? 11.257 16.505 15.467 1.00 91.00 638 ASN A CA 1
ATOM 5179 C C . ASN A 1 638 ? 11.724 15.353 14.565 1.00 91.00 638 ASN A C 1
ATOM 5181 O O . ASN A 1 638 ? 12.872 15.352 14.114 1.00 91.00 638 ASN A O 1
ATOM 5185 N N . MET A 1 639 ? 10.832 14.426 14.193 1.00 90.19 639 MET A N 1
ATOM 5186 C CA . MET A 1 639 ? 11.159 13.352 13.243 1.00 90.19 639 MET A CA 1
ATOM 5187 C C . MET A 1 639 ? 11.523 13.868 11.843 1.00 90.19 639 MET A C 1
ATOM 5189 O O . MET A 1 639 ? 12.363 13.270 11.168 1.00 90.19 639 MET A O 1
ATOM 5193 N N . LYS A 1 640 ? 10.906 14.971 11.399 1.00 89.44 640 LYS A N 1
ATOM 5194 C CA . LYS A 1 640 ? 11.172 15.622 10.108 1.00 89.44 640 LYS A CA 1
ATOM 5195 C C . LYS A 1 640 ? 12.541 16.294 10.071 1.00 89.44 640 LYS A C 1
ATOM 5197 O O . LYS A 1 640 ? 13.204 16.240 9.035 1.00 89.44 640 LYS A O 1
ATOM 5202 N N . GLN A 1 641 ? 12.980 16.888 11.180 1.00 88.44 641 GLN A N 1
ATOM 5203 C CA . GLN A 1 641 ? 14.316 17.475 11.317 1.00 88.44 641 GLN A CA 1
ATOM 5204 C C . GLN A 1 641 ? 15.405 16.410 11.532 1.00 88.44 641 GLN A C 1
ATOM 5206 O O . GLN A 1 641 ? 16.523 16.565 11.035 1.00 88.44 641 GLN A O 1
ATOM 5211 N N . ASN A 1 642 ? 15.086 15.305 12.213 1.00 88.31 642 ASN A N 1
ATOM 5212 C CA . ASN A 1 642 ? 16.039 14.243 12.519 1.00 88.31 642 ASN A CA 1
ATOM 5213 C C . ASN A 1 642 ? 16.495 13.475 11.255 1.00 88.31 642 ASN A C 1
ATOM 5215 O O . ASN A 1 642 ? 15.762 12.676 10.662 1.00 88.31 642 ASN A O 1
ATOM 5219 N N . LYS A 1 643 ? 17.763 13.685 10.869 1.00 86.38 643 LYS A N 1
ATOM 5220 C CA . LYS A 1 643 ? 18.394 13.074 9.684 1.00 86.38 643 LYS A CA 1
ATOM 5221 C C . LYS A 1 643 ? 18.441 11.540 9.716 1.00 86.38 643 LYS A C 1
ATOM 5223 O O . LYS A 1 643 ? 18.426 10.909 8.661 1.00 86.38 643 LYS A O 1
ATOM 5228 N N . ILE A 1 644 ? 18.467 10.953 10.912 1.00 86.00 644 ILE A N 1
ATOM 5229 C CA . ILE A 1 644 ? 18.537 9.505 11.158 1.00 86.00 644 ILE A CA 1
ATOM 5230 C C . ILE A 1 644 ? 17.192 8.818 10.867 1.00 86.00 644 ILE A C 1
ATOM 5232 O O . ILE A 1 644 ? 17.168 7.639 10.514 1.00 86.00 644 ILE A O 1
ATOM 5236 N N . THR A 1 645 ? 16.073 9.549 10.959 1.00 84.38 645 THR A N 1
ATOM 5237 C CA . THR A 1 645 ? 14.710 9.018 10.763 1.00 84.38 645 THR A CA 1
ATOM 5238 C C . THR A 1 645 ? 14.045 9.472 9.462 1.00 84.38 645 THR A C 1
ATOM 5240 O O . THR A 1 645 ? 13.161 8.784 8.955 1.00 84.38 645 THR A O 1
ATOM 5243 N N . ASN A 1 646 ? 14.448 10.611 8.889 1.00 83.38 646 ASN A N 1
ATOM 5244 C CA . ASN A 1 646 ? 13.785 11.228 7.729 1.00 83.38 646 ASN A CA 1
ATOM 5245 C C . ASN A 1 646 ? 14.304 10.764 6.344 1.00 83.38 646 ASN A C 1
ATOM 5247 O O . ASN A 1 646 ? 13.948 11.368 5.329 1.00 83.38 646 ASN A O 1
ATOM 5251 N N . PHE A 1 647 ? 15.140 9.717 6.280 1.00 83.50 647 PHE A N 1
ATOM 5252 C CA . PHE A 1 647 ? 15.741 9.188 5.042 1.00 83.50 647 PHE A CA 1
ATOM 5253 C C . PHE A 1 647 ? 16.592 10.223 4.259 1.00 83.50 647 PHE A C 1
ATOM 5255 O O . PHE A 1 647 ? 16.819 10.063 3.060 1.00 83.50 647 PHE A O 1
ATOM 5262 N N . SER A 1 648 ? 17.085 11.297 4.893 1.00 82.38 648 SER A N 1
ATOM 5263 C CA . SER A 1 648 ? 17.961 12.285 4.224 1.00 82.38 648 SER A CA 1
ATOM 5264 C C . SER A 1 648 ? 19.368 11.756 3.928 1.00 82.38 648 SER A C 1
ATOM 5266 O O . SER A 1 648 ? 20.015 12.242 3.007 1.00 82.38 648 SER A O 1
ATOM 5268 N N . THR A 1 649 ? 19.818 10.718 4.639 1.00 79.69 649 THR A N 1
ATOM 5269 C CA . THR A 1 649 ? 21.083 10.001 4.394 1.00 79.69 649 THR A CA 1
ATOM 5270 C C . THR A 1 649 ? 21.015 8.981 3.246 1.00 79.69 649 THR A C 1
ATOM 5272 O O . THR A 1 649 ? 21.968 8.237 3.028 1.00 79.69 649 THR A O 1
ATOM 5275 N N . VAL A 1 650 ? 19.904 8.904 2.502 1.00 77.94 650 VAL A N 1
ATOM 5276 C CA . VAL A 1 650 ? 19.694 7.911 1.435 1.00 77.94 650 VAL A CA 1
ATOM 5277 C C . VAL A 1 650 ? 19.917 8.549 0.054 1.00 77.94 650 VAL A C 1
ATOM 5279 O O . VAL A 1 650 ? 19.052 9.301 -0.390 1.00 77.94 650 VAL A O 1
ATOM 5282 N N . PRO A 1 651 ? 20.993 8.222 -0.697 1.00 75.88 651 PRO A N 1
ATOM 5283 C CA . PRO A 1 651 ? 21.304 8.898 -1.969 1.00 75.88 651 PRO A CA 1
ATOM 5284 C C . PRO A 1 651 ? 20.240 8.744 -3.070 1.00 75.88 651 PRO A C 1
ATOM 5286 O O . PRO A 1 651 ? 20.170 9.552 -3.992 1.00 75.88 651 PRO A O 1
ATOM 5289 N N . MET A 1 652 ? 19.399 7.708 -2.980 1.00 77.38 652 MET A N 1
ATOM 5290 C CA . MET A 1 652 ? 18.277 7.475 -3.902 1.00 77.38 652 MET A CA 1
ATOM 5291 C C . MET A 1 652 ? 17.013 8.287 -3.561 1.00 77.38 652 MET A C 1
ATOM 5293 O O . MET A 1 652 ? 16.078 8.302 -4.359 1.00 77.38 652 MET A O 1
ATOM 5297 N N . MET A 1 653 ? 16.971 8.950 -2.399 1.00 82.94 653 MET A N 1
ATOM 5298 C CA . MET A 1 653 ? 15.848 9.767 -1.931 1.00 82.94 653 MET A CA 1
ATOM 5299 C C . MET A 1 653 ? 16.136 11.241 -2.210 1.00 82.94 653 MET A C 1
ATOM 5301 O O . MET A 1 653 ? 16.789 11.931 -1.430 1.00 82.94 653 MET A O 1
ATOM 5305 N N . ASN A 1 654 ? 15.645 11.741 -3.340 1.00 85.06 654 ASN A N 1
ATOM 5306 C CA . ASN A 1 654 ? 15.908 13.094 -3.811 1.00 85.06 654 ASN A CA 1
ATOM 5307 C C . ASN A 1 654 ? 15.064 14.139 -3.054 1.00 85.06 654 ASN A C 1
ATOM 5309 O O . ASN A 1 654 ? 14.056 14.634 -3.563 1.00 85.06 654 ASN A O 1
ATOM 5313 N N . GLN A 1 655 ? 15.484 14.466 -1.826 1.00 83.25 655 GLN A N 1
ATOM 5314 C CA . GLN A 1 655 ? 14.778 15.361 -0.892 1.00 83.25 655 GLN A CA 1
ATOM 5315 C C . GLN A 1 655 ? 14.487 16.766 -1.472 1.00 83.25 655 GLN A C 1
ATOM 5317 O O . GLN A 1 655 ? 13.593 17.450 -0.979 1.00 83.25 655 GLN A O 1
ATOM 5322 N N . SER A 1 656 ? 15.198 17.200 -2.525 1.00 84.75 656 SER A N 1
ATOM 5323 C CA . SER A 1 656 ? 14.944 18.474 -3.221 1.00 84.75 656 SER A CA 1
ATOM 5324 C C . SER A 1 656 ? 13.723 18.452 -4.152 1.00 84.75 656 SER A C 1
ATOM 5326 O O . SER A 1 656 ? 13.181 19.511 -4.453 1.00 84.75 656 SER A O 1
ATOM 5328 N N . VAL A 1 657 ? 13.257 17.273 -4.588 1.00 85.94 657 VAL A N 1
ATOM 5329 C CA . VAL A 1 657 ? 12.018 17.126 -5.383 1.00 85.94 657 VAL A CA 1
ATOM 5330 C C . VAL A 1 657 ? 10.793 17.014 -4.473 1.00 85.94 657 VAL A C 1
ATOM 5332 O O . VAL A 1 657 ? 9.731 17.557 -4.776 1.00 85.94 657 VAL A O 1
ATOM 5335 N N . SER A 1 658 ? 10.939 16.325 -3.341 1.00 86.44 658 SER A N 1
ATOM 5336 C CA . SER A 1 658 ? 9.989 16.355 -2.229 1.00 86.44 658 SER A CA 1
ATOM 5337 C C . SER A 1 658 ? 10.700 15.928 -0.943 1.00 86.44 658 SER A C 1
ATOM 5339 O O . SER A 1 658 ? 11.424 14.933 -0.976 1.00 86.44 658 SER A O 1
ATOM 5341 N N . PRO A 1 659 ? 10.452 16.579 0.207 1.00 87.38 659 PRO A N 1
ATOM 5342 C CA . PRO A 1 659 ? 10.887 16.053 1.495 1.00 87.38 659 PRO A CA 1
ATOM 5343 C C . PRO A 1 659 ? 10.131 14.758 1.835 1.00 87.38 659 PRO A C 1
ATOM 5345 O O . PRO A 1 659 ? 8.915 14.665 1.628 1.00 87.38 659 PRO A O 1
ATOM 5348 N N . PHE A 1 660 ? 10.829 13.775 2.413 1.00 87.62 660 PHE A N 1
ATOM 5349 C CA . PHE A 1 660 ? 10.257 12.474 2.801 1.00 87.62 660 PHE A CA 1
ATOM 5350 C C . PHE A 1 660 ? 9.114 12.603 3.824 1.00 87.62 660 PHE A C 1
ATOM 5352 O O . PHE A 1 660 ? 8.114 11.873 3.755 1.00 87.62 660 PHE A O 1
ATOM 5359 N N . MET A 1 661 ? 9.261 13.558 4.751 1.00 87.69 661 MET A N 1
ATOM 5360 C CA . MET A 1 661 ? 8.255 13.992 5.721 1.00 87.69 661 MET A CA 1
ATOM 5361 C C . MET A 1 661 ? 7.705 15.361 5.307 1.00 87.69 661 MET A C 1
ATOM 5363 O O . MET A 1 661 ? 8.233 16.410 5.670 1.00 87.69 661 MET A O 1
ATOM 5367 N N . ARG A 1 662 ? 6.639 15.344 4.498 1.00 87.44 662 ARG A N 1
ATOM 5368 C CA . ARG A 1 662 ? 6.087 16.543 3.846 1.00 87.44 662 ARG A CA 1
ATOM 5369 C C . ARG A 1 662 ? 5.278 17.431 4.810 1.00 87.44 662 ARG A C 1
ATOM 5371 O O . ARG A 1 662 ? 5.765 18.492 5.202 1.00 87.44 662 ARG A O 1
ATOM 5378 N N . LYS A 1 663 ? 4.070 16.995 5.208 1.00 83.56 663 LYS A N 1
ATOM 5379 C CA . LYS A 1 663 ? 3.094 17.819 5.967 1.00 83.56 663 LYS A CA 1
ATOM 5380 C C . LYS A 1 663 ? 2.544 17.236 7.280 1.00 83.56 663 LYS A C 1
ATOM 5382 O O . LYS A 1 663 ? 1.946 18.001 8.017 1.00 83.56 663 LYS A O 1
ATOM 5387 N N . GLY A 1 664 ? 2.677 15.930 7.541 1.00 76.88 664 GLY A N 1
ATOM 5388 C CA . GLY A 1 664 ? 2.299 15.333 8.835 1.00 76.88 664 GLY A CA 1
ATOM 5389 C C . GLY A 1 664 ? 0.848 15.548 9.275 1.00 76.88 664 GLY A C 1
ATOM 5390 O O . GLY A 1 664 ? 0.609 15.730 10.459 1.00 76.88 664 GLY A O 1
ATOM 5391 N N . ARG A 1 665 ? -0.105 15.595 8.334 1.00 79.06 665 ARG A N 1
ATOM 5392 C CA . ARG A 1 665 ? -1.516 15.894 8.614 1.00 79.06 665 ARG A CA 1
ATOM 5393 C C . ARG A 1 665 ? -2.464 14.942 7.894 1.00 79.06 665 ARG A C 1
ATOM 5395 O O . ARG A 1 665 ? -2.148 14.473 6.796 1.00 79.06 665 ARG A O 1
ATOM 5402 N N . VAL A 1 666 ? -3.617 14.711 8.513 1.00 77.56 666 VAL A N 1
ATOM 5403 C CA . VAL A 1 666 ? -4.786 14.031 7.937 1.00 77.56 666 VAL A CA 1
ATOM 5404 C C . VAL A 1 666 ? -5.574 15.028 7.074 1.00 77.56 666 VAL A C 1
ATOM 5406 O O . VAL A 1 666 ? -5.581 16.231 7.342 1.00 77.56 666 VAL A O 1
ATOM 5409 N N . GLY A 1 667 ? -6.225 14.547 6.017 1.00 79.12 667 GLY A N 1
ATOM 5410 C CA . GLY A 1 667 ? -7.063 15.338 5.118 1.00 79.12 667 GLY A CA 1
ATOM 5411 C C . GLY A 1 667 ? -6.302 16.205 4.112 1.00 79.12 667 GLY A C 1
ATOM 5412 O O . GLY A 1 667 ? -6.907 17.098 3.515 1.00 79.12 667 GLY A O 1
ATOM 5413 N N . ASP A 1 668 ? -5.002 15.978 3.883 1.00 85.56 668 ASP A N 1
ATOM 5414 C CA . ASP A 1 668 ? -4.261 16.761 2.888 1.00 85.56 668 ASP A CA 1
ATOM 5415 C C . ASP A 1 668 ? -4.722 16.469 1.458 1.00 85.56 668 ASP A C 1
ATOM 5417 O O . ASP A 1 668 ? -4.624 17.346 0.598 1.00 85.56 668 ASP A O 1
ATOM 5421 N N . TRP A 1 669 ? -5.285 15.282 1.222 1.00 85.50 669 TRP A N 1
ATOM 5422 C CA . TRP A 1 669 ? -5.881 14.883 -0.052 1.00 85.50 669 TRP A CA 1
ATOM 5423 C C . TRP A 1 669 ? -6.882 15.893 -0.629 1.00 85.50 669 TRP A C 1
ATOM 5425 O O . TRP A 1 669 ? -6.943 16.058 -1.848 1.00 85.50 669 TRP A O 1
ATOM 5435 N N . LYS A 1 670 ? -7.578 16.657 0.224 1.00 84.06 670 LYS A N 1
ATOM 5436 C CA . LYS A 1 670 ? -8.505 17.732 -0.177 1.00 84.06 670 LYS A CA 1
ATOM 5437 C C . LYS A 1 670 ? -7.841 18.859 -0.988 1.00 84.06 670 LYS A C 1
ATOM 5439 O O . LYS A 1 670 ? -8.537 19.651 -1.605 1.00 84.06 670 LYS A O 1
ATOM 5444 N N . ASN A 1 671 ? -6.507 18.930 -0.993 1.00 87.19 671 ASN A N 1
ATOM 5445 C CA . ASN A 1 671 ? -5.704 19.908 -1.740 1.00 87.19 671 ASN A CA 1
ATOM 5446 C C . ASN A 1 671 ? -5.125 19.333 -3.054 1.00 87.19 671 ASN A C 1
ATOM 5448 O O . ASN A 1 671 ? -4.300 19.985 -3.688 1.00 87.19 671 ASN A O 1
ATOM 5452 N N . HIS A 1 672 ? -5.473 18.091 -3.413 1.00 89.75 672 HIS A N 1
ATOM 5453 C CA . HIS A 1 672 ? -4.900 17.357 -4.550 1.00 89.75 672 HIS A CA 1
ATOM 5454 C C . HIS A 1 672 ? -5.966 16.715 -5.448 1.00 89.75 672 HIS A C 1
ATOM 5456 O O . HIS A 1 672 ? -5.823 16.735 -6.666 1.00 89.75 672 HIS A O 1
ATOM 5462 N N . PHE A 1 673 ? -7.032 16.161 -4.866 1.00 91.00 673 PHE A N 1
ATOM 5463 C CA . PHE A 1 673 ? -8.156 15.610 -5.623 1.00 91.00 673 PHE A CA 1
ATOM 5464 C C . PHE A 1 673 ? -9.022 16.733 -6.212 1.00 91.00 673 PHE A C 1
ATOM 5466 O O . PHE A 1 673 ? -9.417 17.652 -5.495 1.00 91.00 673 PHE A O 1
ATOM 5473 N N . THR A 1 674 ? -9.393 16.622 -7.490 1.00 90.56 674 THR A N 1
ATOM 5474 C CA . THR A 1 674 ? -10.557 17.354 -8.021 1.00 90.56 674 THR A CA 1
ATOM 5475 C C . THR A 1 674 ? -11.860 16.745 -7.486 1.00 90.56 674 THR A C 1
ATOM 5477 O O . THR A 1 674 ? -11.862 15.620 -6.983 1.00 90.56 674 THR A O 1
ATOM 5480 N N . VAL A 1 675 ? -12.987 17.456 -7.616 1.00 81.06 675 VAL A N 1
ATOM 5481 C CA . VAL A 1 675 ? -14.315 16.949 -7.205 1.00 81.06 675 VAL A CA 1
ATOM 5482 C C . VAL A 1 675 ? -14.620 15.605 -7.882 1.00 81.06 675 VAL A C 1
ATOM 5484 O O . VAL A 1 675 ? -14.810 14.608 -7.190 1.00 81.06 675 VAL A O 1
ATOM 5487 N N . SER A 1 676 ? -14.497 15.546 -9.213 1.00 82.81 676 SER A N 1
ATOM 5488 C CA . SER A 1 676 ? -14.703 14.322 -10.000 1.00 82.81 676 SER A CA 1
ATOM 5489 C C . SER A 1 676 ? -13.737 13.185 -9.631 1.00 82.81 676 SER A C 1
ATOM 5491 O O . SER A 1 676 ? -14.161 12.037 -9.523 1.00 82.81 676 SER A O 1
ATOM 5493 N N . GLN A 1 677 ? -12.460 13.475 -9.346 1.00 87.19 677 GLN A N 1
ATOM 5494 C CA . GLN A 1 677 ? -11.523 12.458 -8.842 1.00 87.19 677 GLN A CA 1
ATOM 5495 C C . GLN A 1 677 ? -11.931 11.930 -7.461 1.00 87.19 677 GLN A C 1
ATOM 5497 O O . GLN A 1 677 ? -11.770 10.745 -7.179 1.00 87.19 677 GLN A O 1
ATOM 5502 N N . ASN A 1 678 ? -12.438 12.794 -6.579 1.00 86.06 678 ASN A N 1
ATOM 5503 C CA . ASN A 1 678 ? -12.900 12.400 -5.250 1.00 86.06 678 ASN A CA 1
ATOM 5504 C C . ASN A 1 678 ? -14.171 11.537 -5.315 1.00 86.06 678 ASN A C 1
ATOM 5506 O O . ASN A 1 678 ? -14.277 10.578 -4.552 1.00 86.06 678 ASN A O 1
ATOM 5510 N N . GLU A 1 679 ? -15.093 11.854 -6.225 1.00 77.19 679 GLU A N 1
ATOM 5511 C CA . GLU A 1 679 ? -16.309 11.079 -6.504 1.00 77.19 679 GLU A CA 1
ATOM 5512 C C . GLU A 1 679 ? -15.966 9.711 -7.108 1.00 77.19 679 GLU A C 1
ATOM 5514 O O . GLU A 1 679 ? -16.383 8.682 -6.578 1.00 77.19 679 GLU A O 1
ATOM 5519 N N . GLN A 1 680 ? -15.118 9.678 -8.143 1.00 83.56 680 GLN A N 1
ATOM 5520 C CA . GLN A 1 680 ? -14.648 8.436 -8.760 1.00 83.56 680 GLN A CA 1
ATOM 5521 C C . GLN A 1 680 ? -13.923 7.539 -7.745 1.00 83.56 680 GLN A C 1
ATOM 5523 O O . GLN A 1 680 ? -14.152 6.332 -7.712 1.00 83.56 680 GLN A O 1
ATOM 5528 N N . PHE A 1 681 ? -13.081 8.118 -6.882 1.00 90.19 681 PHE A N 1
ATOM 5529 C CA . PHE A 1 681 ? -12.413 7.374 -5.814 1.00 90.19 681 PHE A CA 1
ATOM 5530 C C . PHE A 1 681 ? -13.395 6.883 -4.747 1.00 90.19 681 PHE A C 1
ATOM 5532 O O . PHE A 1 681 ? -13.201 5.796 -4.214 1.00 90.19 681 PHE A O 1
ATOM 5539 N N . ALA A 1 682 ? -14.434 7.655 -4.410 1.00 77.94 682 ALA A N 1
ATOM 5540 C CA . ALA A 1 682 ? -15.443 7.235 -3.439 1.00 77.94 682 ALA A CA 1
ATOM 5541 C C . ALA A 1 682 ? -16.254 6.033 -3.949 1.00 77.94 682 ALA A C 1
ATOM 5543 O O . ALA A 1 682 ? -16.436 5.072 -3.205 1.00 77.94 682 ALA A O 1
ATOM 5544 N N . GLU A 1 683 ? -16.674 6.040 -5.217 1.00 82.50 683 GLU A N 1
ATOM 5545 C CA . GLU A 1 683 ? -17.409 4.914 -5.806 1.00 82.50 683 GLU A CA 1
ATOM 5546 C C . GLU A 1 683 ? -16.503 3.686 -6.019 1.00 82.50 683 GLU A C 1
ATOM 5548 O O . GLU A 1 683 ? -16.924 2.564 -5.745 1.00 82.50 683 GLU A O 1
ATOM 5553 N N . ASP A 1 684 ? -15.236 3.863 -6.412 1.00 84.81 684 ASP A N 1
ATOM 5554 C CA . ASP A 1 684 ? -14.262 2.762 -6.505 1.00 84.81 684 ASP A CA 1
ATOM 5555 C C . ASP A 1 684 ? -13.933 2.157 -5.125 1.00 84.81 684 ASP A C 1
ATOM 5557 O O . ASP A 1 684 ? -13.927 0.936 -4.966 1.00 84.81 684 ASP A O 1
ATOM 5561 N N . TYR A 1 685 ? -13.748 3.004 -4.102 1.00 83.25 685 TYR A N 1
ATOM 5562 C CA . TYR A 1 685 ? -13.564 2.583 -2.710 1.00 83.25 685 TYR A CA 1
ATOM 5563 C C . TYR A 1 685 ? -14.778 1.796 -2.217 1.00 83.25 685 TYR A C 1
ATOM 5565 O O . TYR A 1 685 ? -14.626 0.663 -1.777 1.00 83.25 685 TYR A O 1
ATOM 5573 N N . LYS A 1 686 ? -15.990 2.334 -2.369 1.00 78.31 686 LYS A N 1
ATOM 5574 C CA . LYS A 1 686 ? -17.242 1.654 -2.013 1.00 78.31 686 LYS A CA 1
ATOM 5575 C C . LYS A 1 686 ? -17.369 0.295 -2.710 1.00 78.31 686 LYS A C 1
ATOM 5577 O O . LYS A 1 686 ? -17.644 -0.700 -2.047 1.00 78.31 686 LYS A O 1
ATOM 5582 N N . ASN A 1 687 ? -17.102 0.205 -4.015 1.00 81.44 687 ASN A N 1
ATOM 5583 C CA . ASN A 1 687 ? -17.223 -1.058 -4.753 1.00 81.44 687 ASN A CA 1
ATOM 5584 C C . ASN A 1 687 ? -16.163 -2.110 -4.392 1.00 81.44 687 ASN A C 1
ATOM 5586 O O . ASN A 1 687 ? -16.455 -3.303 -4.502 1.00 81.44 687 ASN A O 1
ATOM 5590 N N . LYS A 1 688 ? -14.967 -1.697 -3.950 1.00 80.94 688 LYS A N 1
ATOM 5591 C CA . LYS A 1 688 ? -13.882 -2.599 -3.515 1.00 80.94 688 LYS A CA 1
ATOM 5592 C C . LYS A 1 688 ? -13.911 -2.924 -2.019 1.00 80.94 688 LYS A C 1
ATOM 5594 O O . LYS A 1 688 ? -13.394 -3.963 -1.623 1.00 80.94 688 LYS A O 1
ATOM 5599 N N . MET A 1 689 ? -14.534 -2.075 -1.203 1.00 76.81 689 MET A N 1
ATOM 5600 C CA . MET A 1 689 ? -14.634 -2.235 0.254 1.00 76.81 689 MET A CA 1
ATOM 5601 C C . MET A 1 689 ? -15.986 -2.788 0.724 1.00 76.81 689 MET A C 1
ATOM 5603 O O . MET A 1 689 ? -16.069 -3.213 1.866 1.00 76.81 689 MET A O 1
ATOM 5607 N N . LYS A 1 690 ? -17.017 -2.872 -0.133 1.00 69.12 690 LYS A N 1
ATOM 5608 C CA . LYS A 1 690 ? -18.381 -3.350 0.205 1.00 69.12 690 LYS A CA 1
ATOM 5609 C C . LYS A 1 690 ? -18.491 -4.685 0.962 1.00 69.12 690 LYS A C 1
ATOM 5611 O O . LYS A 1 690 ? -19.499 -4.913 1.616 1.00 69.12 690 LYS A O 1
ATOM 5616 N N . ASN A 1 691 ? -17.490 -5.561 0.847 1.00 64.25 691 ASN A N 1
ATOM 5617 C CA . ASN A 1 691 ? -17.438 -6.864 1.522 1.00 64.25 691 ASN A CA 1
ATOM 5618 C C . ASN A 1 691 ? -16.373 -6.908 2.641 1.00 64.25 691 ASN A C 1
ATOM 5620 O O . ASN A 1 691 ? -16.101 -7.976 3.179 1.00 64.25 691 ASN A O 1
ATOM 5624 N N . SER A 1 692 ? -15.729 -5.780 2.954 1.00 61.75 692 SER A N 1
ATOM 5625 C CA . SER A 1 692 ? -14.664 -5.678 3.952 1.00 61.75 692 SER A CA 1
ATOM 5626 C C . SER A 1 692 ? -15.215 -5.239 5.303 1.00 61.75 692 SER A C 1
ATOM 5628 O O . SER A 1 692 ? -15.910 -4.229 5.398 1.00 61.75 692 SER A O 1
ATOM 5630 N N . ALA A 1 693 ? -14.801 -5.930 6.365 1.00 58.53 693 ALA A N 1
ATOM 5631 C CA . ALA A 1 693 ? -15.053 -5.519 7.746 1.00 58.53 693 ALA A CA 1
ATOM 5632 C C . ALA A 1 693 ? -14.251 -4.265 8.179 1.00 58.53 693 ALA A C 1
ATOM 5634 O O . ALA A 1 693 ? -14.305 -3.895 9.346 1.00 58.53 693 ALA A O 1
ATOM 5635 N N . LEU A 1 694 ? -13.497 -3.634 7.266 1.00 50.22 694 LEU A N 1
ATOM 5636 C CA . LEU A 1 694 ? -12.754 -2.381 7.468 1.00 50.22 694 LEU A CA 1
ATOM 5637 C C . LEU A 1 694 ? -13.387 -1.178 6.733 1.00 50.22 694 LEU A C 1
ATOM 5639 O O . LEU A 1 694 ? -12.818 -0.087 6.709 1.00 50.22 694 LEU A O 1
ATOM 5643 N N . MET A 1 695 ? -14.538 -1.348 6.076 1.00 45.81 695 MET A N 1
ATOM 5644 C CA . MET A 1 695 ? -15.204 -0.227 5.407 1.00 45.81 695 MET A CA 1
ATOM 5645 C C . MET A 1 695 ? -15.649 0.848 6.417 1.00 45.81 695 MET A C 1
ATOM 5647 O O . MET A 1 695 ? -16.033 0.531 7.541 1.00 45.81 695 MET A O 1
ATOM 5651 N N . GLU A 1 696 ? -15.626 2.125 6.002 1.00 45.72 696 GLU A N 1
ATOM 5652 C CA . GLU A 1 696 ? -16.310 3.208 6.726 1.00 45.72 696 GLU A CA 1
ATOM 5653 C C . GLU A 1 696 ? -17.733 2.768 7.112 1.00 45.72 696 GLU A C 1
ATOM 5655 O O . GLU A 1 696 ? -18.422 2.149 6.298 1.00 45.72 696 GLU A O 1
ATOM 5660 N N . LEU A 1 697 ? -18.145 3.082 8.348 1.00 46.53 697 LEU A N 1
ATOM 5661 C CA . LEU A 1 697 ? -19.379 2.580 8.965 1.00 46.53 697 LEU A CA 1
ATOM 5662 C C . LEU A 1 697 ? -20.571 2.580 7.993 1.00 46.53 697 LEU A C 1
ATOM 5664 O O . LEU A 1 697 ? -20.787 3.589 7.310 1.00 46.53 697 LEU A O 1
ATOM 5668 N N . PRO A 1 698 ? -21.343 1.474 7.936 1.00 49.41 698 PRO A N 1
ATOM 5669 C CA . PRO A 1 698 ? -22.387 1.285 6.938 1.00 49.41 698 PRO A CA 1
ATOM 5670 C C . PRO A 1 698 ? -23.355 2.476 6.900 1.00 49.41 698 PRO A C 1
ATOM 5672 O O . PRO A 1 698 ? -23.666 3.046 7.952 1.00 49.41 698 PRO A O 1
ATOM 5675 N N . PRO A 1 699 ? -23.828 2.870 5.699 1.00 55.97 699 PRO A N 1
ATOM 5676 C CA . PRO A 1 699 ? -24.640 4.069 5.521 1.00 55.97 699 PRO A CA 1
ATOM 5677 C C . PRO A 1 699 ? -25.831 4.054 6.480 1.00 55.97 699 PRO A C 1
ATOM 5679 O O . PRO A 1 699 ? -26.489 3.022 6.621 1.00 55.97 699 PRO A O 1
ATOM 5682 N N . ARG A 1 700 ? -26.067 5.200 7.139 1.00 72.19 700 ARG A N 1
ATOM 5683 C CA . ARG A 1 700 ? -27.036 5.367 8.235 1.00 72.19 700 ARG A CA 1
ATOM 5684 C C . ARG A 1 700 ? -28.308 4.535 8.007 1.00 72.19 700 ARG A C 1
ATOM 5686 O O . ARG A 1 700 ? -28.969 4.733 6.984 1.00 72.19 700 ARG A O 1
ATOM 5693 N N . PRO A 1 701 ? -28.669 3.630 8.932 1.00 77.38 701 PRO A N 1
ATOM 5694 C CA . PRO A 1 701 ? -29.717 2.652 8.687 1.00 77.38 701 PRO A CA 1
ATOM 5695 C C . PRO A 1 701 ? -31.085 3.313 8.516 1.00 77.38 701 PRO A C 1
ATOM 5697 O O . PRO A 1 701 ? -31.436 4.269 9.208 1.00 77.38 701 PRO A O 1
ATOM 5700 N N . THR A 1 702 ? -31.896 2.751 7.627 1.00 82.38 702 THR A N 1
ATOM 5701 C CA . THR A 1 702 ? -33.308 3.114 7.487 1.00 82.38 702 THR A CA 1
ATOM 5702 C C . THR A 1 702 ? -34.142 2.491 8.604 1.00 82.38 702 THR A C 1
ATOM 5704 O O . THR A 1 702 ? -33.945 1.323 8.948 1.00 82.38 702 THR A O 1
ATOM 5707 N N . LEU A 1 703 ? -35.112 3.248 9.123 1.00 86.31 703 LEU A N 1
ATOM 5708 C CA . LEU A 1 703 ? -36.164 2.711 9.987 1.00 86.31 703 LEU A CA 1
ATOM 5709 C C . LEU A 1 703 ? -37.125 1.824 9.184 1.00 86.31 703 LEU A C 1
ATOM 5711 O O . LEU A 1 703 ? -37.433 2.133 8.032 1.00 86.31 703 LEU A O 1
ATOM 5715 N N . PHE A 1 704 ? -37.642 0.772 9.812 1.00 88.88 704 PHE A N 1
ATOM 5716 C CA . PHE A 1 704 ? -38.763 -0.027 9.311 1.00 88.88 704 PHE A CA 1
ATOM 5717 C C . PHE A 1 704 ? -39.656 -0.482 10.476 1.00 88.88 704 PHE A C 1
ATOM 5719 O O . PHE A 1 704 ? -39.241 -0.409 11.634 1.00 88.88 704 PHE A O 1
ATOM 5726 N N . ASP A 1 705 ? -40.885 -0.920 10.187 1.00 93.12 705 ASP A N 1
ATOM 5727 C CA . ASP A 1 705 ? -41.757 -1.497 11.215 1.00 93.12 705 ASP A CA 1
ATOM 5728 C C . ASP A 1 705 ? -41.361 -2.947 11.513 1.00 93.12 705 ASP A C 1
ATOM 5730 O O . ASP A 1 705 ? -41.309 -3.788 10.614 1.00 93.12 705 ASP A O 1
ATOM 5734 N N . PHE A 1 706 ? -41.097 -3.227 12.784 1.00 91.81 706 PHE A N 1
ATOM 5735 C CA . PHE A 1 706 ? -40.838 -4.555 13.307 1.00 91.81 706 PHE A CA 1
ATOM 5736 C C . PHE A 1 706 ? -41.868 -4.859 14.399 1.00 91.81 706 PHE A C 1
ATOM 5738 O O . PHE A 1 706 ? -41.738 -4.417 15.541 1.00 91.81 706 PHE A O 1
ATOM 5745 N N . ASN A 1 707 ? -42.914 -5.605 14.036 1.00 91.62 707 ASN A N 1
ATOM 5746 C CA . ASN A 1 707 ? -44.011 -6.000 14.927 1.00 91.62 707 ASN A CA 1
ATOM 5747 C C . ASN A 1 707 ? -44.694 -4.804 15.634 1.00 91.62 707 ASN A C 1
ATOM 5749 O O . ASN A 1 707 ? -44.961 -4.856 16.835 1.00 91.62 707 ASN A O 1
ATOM 5753 N N . GLY A 1 708 ? -44.957 -3.715 14.902 1.00 90.44 708 GLY A N 1
ATOM 5754 C CA . GLY A 1 708 ? -45.566 -2.487 15.429 1.00 90.44 708 GLY A CA 1
ATOM 5755 C C . GLY A 1 708 ? -44.594 -1.545 16.149 1.00 90.44 708 GLY A C 1
ATOM 5756 O O . GLY A 1 708 ? -45.026 -0.571 16.767 1.00 90.44 708 GLY A O 1
ATOM 5757 N N . VAL A 1 709 ? -43.288 -1.829 16.109 1.00 94.44 709 VAL A N 1
ATOM 5758 C CA . VAL A 1 709 ? -42.231 -1.002 16.703 1.00 94.44 709 VAL A CA 1
ATOM 5759 C C . VAL A 1 709 ? -41.250 -0.584 15.614 1.00 94.44 709 VAL A C 1
ATOM 5761 O O . VAL A 1 709 ? -40.663 -1.416 14.929 1.00 94.44 709 VAL A O 1
ATOM 5764 N N . SER A 1 710 ? -41.027 0.721 15.478 1.00 94.00 710 SER A N 1
ATOM 5765 C CA . SER A 1 710 ? -40.029 1.265 14.554 1.00 94.00 710 SER A CA 1
ATOM 5766 C C . SER A 1 710 ? -38.607 0.878 15.005 1.00 94.00 710 SER A C 1
ATOM 5768 O O . SER A 1 710 ? -38.190 1.175 16.127 1.00 94.00 710 SER A O 1
ATOM 5770 N N . MET A 1 711 ? -37.869 0.185 14.135 1.00 92.19 711 MET A N 1
ATOM 5771 C CA . MET A 1 711 ? -36.570 -0.444 14.414 1.00 92.19 711 MET A CA 1
ATOM 5772 C C . MET A 1 711 ? -35.573 -0.241 13.265 1.00 92.19 711 MET A C 1
ATOM 5774 O O . MET A 1 711 ? -35.934 0.201 12.175 1.00 92.19 711 MET A O 1
ATOM 5778 N N . THR A 1 712 ? -34.306 -0.597 13.498 1.00 90.56 712 THR A N 1
ATOM 5779 C CA . THR A 1 712 ? -33.291 -0.757 12.444 1.00 90.56 712 THR A CA 1
ATOM 5780 C C . THR A 1 712 ? -32.776 -2.194 12.407 1.00 90.56 712 THR A C 1
ATOM 5782 O O . THR A 1 712 ? -32.915 -2.956 13.368 1.00 90.56 712 THR A O 1
ATOM 5785 N N . LYS A 1 713 ? -32.131 -2.559 11.293 1.00 83.19 713 LYS A N 1
ATOM 5786 C CA . LYS A 1 713 ? -31.509 -3.876 11.106 1.00 83.19 713 LYS A CA 1
ATOM 5787 C C . LYS A 1 713 ? -30.480 -4.224 12.184 1.00 83.19 713 LYS A C 1
ATOM 5789 O O . LYS A 1 713 ? -30.430 -5.370 12.614 1.00 83.19 713 LYS A O 1
ATOM 5794 N N . TYR A 1 714 ? -29.756 -3.234 12.717 1.00 83.44 714 TYR A N 1
ATOM 5795 C CA . TYR A 1 714 ? -28.738 -3.460 13.754 1.00 83.44 714 TYR A CA 1
ATOM 5796 C C . TYR A 1 714 ? -29.294 -3.930 15.113 1.00 83.44 714 TYR A C 1
ATOM 5798 O O . TYR A 1 714 ? -28.517 -4.245 16.012 1.00 83.44 714 TYR A O 1
ATOM 5806 N N . PHE A 1 715 ? -30.624 -3.968 15.265 1.00 85.19 715 PHE A N 1
ATOM 5807 C CA . PHE A 1 715 ? -31.325 -4.460 16.456 1.00 85.19 715 PHE A CA 1
ATOM 5808 C C . PHE A 1 715 ? -32.291 -5.621 16.154 1.00 85.19 715 PHE A C 1
ATOM 5810 O O . PHE A 1 715 ? -33.063 -6.028 17.020 1.00 85.19 715 PHE A O 1
ATOM 5817 N N . THR A 1 716 ? -32.295 -6.129 14.914 1.00 88.38 716 THR A N 1
ATOM 5818 C CA . THR A 1 716 ? -33.284 -7.112 14.423 1.00 88.38 716 THR A CA 1
ATOM 5819 C C . THR A 1 716 ? -32.694 -8.210 13.530 1.00 88.38 716 THR A C 1
ATOM 5821 O O . THR A 1 716 ? -33.241 -9.307 13.504 1.00 88.38 716 THR A O 1
ATOM 5824 N N . ASP A 1 717 ? -31.544 -8.007 12.877 1.00 84.50 717 ASP A N 1
ATOM 5825 C CA . ASP A 1 717 ? -30.903 -9.047 12.048 1.00 84.50 717 ASP A CA 1
ATOM 5826 C C . ASP A 1 717 ? -30.366 -10.240 12.887 1.00 84.50 717 ASP A C 1
ATOM 5828 O O . ASP A 1 717 ? -30.103 -11.306 12.337 1.00 84.50 717 ASP A O 1
ATOM 5832 N N . ASN A 1 718 ? -30.264 -10.098 14.219 1.00 85.56 718 ASN A N 1
ATOM 5833 C CA . ASN A 1 718 ? -29.854 -11.145 15.176 1.00 85.56 718 ASN A CA 1
ATOM 5834 C C . ASN A 1 718 ? -31.007 -11.613 16.099 1.00 85.56 718 ASN A C 1
ATOM 5836 O O . ASN A 1 718 ? -30.771 -12.128 17.194 1.00 85.56 718 ASN A O 1
ATOM 5840 N N . TRP A 1 719 ? -32.264 -11.376 15.702 1.00 92.81 719 TRP A N 1
ATOM 5841 C CA . TRP A 1 719 ? -33.440 -11.504 16.576 1.00 92.81 719 TRP A CA 1
ATOM 5842 C C . TRP A 1 719 ? -33.618 -12.882 17.227 1.00 92.81 719 TRP A C 1
ATOM 5844 O O . TRP A 1 719 ? -33.887 -12.958 18.426 1.00 92.81 719 TRP A O 1
ATOM 5854 N N . ASP A 1 720 ? -33.410 -13.968 16.484 1.00 91.75 720 ASP A N 1
ATOM 5855 C CA . ASP A 1 720 ? -33.605 -15.326 17.010 1.00 91.75 720 ASP A CA 1
ATOM 5856 C C . ASP A 1 720 ? -32.592 -15.673 18.115 1.00 91.75 720 ASP A C 1
ATOM 5858 O O . ASP A 1 720 ? -32.928 -16.365 19.078 1.00 91.75 720 ASP A O 1
ATOM 5862 N N . ASN A 1 721 ? -31.372 -15.128 18.044 1.00 92.88 721 ASN A N 1
ATOM 5863 C CA . ASN A 1 721 ? -30.354 -15.264 19.091 1.00 92.88 721 ASN A CA 1
ATOM 5864 C C . ASN A 1 721 ? -30.674 -14.396 20.319 1.00 92.88 721 ASN A C 1
ATOM 5866 O O . ASN A 1 721 ? -30.405 -14.805 21.448 1.00 92.88 721 ASN A O 1
ATOM 5870 N N . ILE A 1 722 ? -31.299 -13.229 20.120 1.00 94.50 722 ILE A N 1
ATOM 5871 C CA . ILE A 1 722 ? -31.803 -12.381 21.213 1.00 94.50 722 ILE A CA 1
ATOM 5872 C C . ILE A 1 722 ? -32.938 -13.106 21.951 1.00 94.50 722 ILE A C 1
ATOM 5874 O O . ILE A 1 722 ? -32.889 -13.230 23.170 1.00 94.50 722 ILE A O 1
ATOM 5878 N N . GLN A 1 723 ? -33.930 -13.646 21.236 1.00 94.56 723 GLN A N 1
ATOM 5879 C CA . GLN A 1 723 ? -35.079 -14.326 21.851 1.00 94.56 723 GLN A CA 1
ATOM 5880 C C . GLN A 1 723 ? -34.737 -15.698 22.451 1.00 94.56 723 GLN A C 1
ATOM 5882 O O . GLN A 1 723 ? -35.334 -16.100 23.450 1.00 94.56 723 GLN A O 1
ATOM 5887 N N . SER A 1 724 ? -33.757 -16.416 21.894 1.00 94.81 724 SER A N 1
ATOM 5888 C CA . SER A 1 724 ? -33.272 -17.680 22.470 1.00 94.81 724 SER A CA 1
ATOM 5889 C C . SER A 1 724 ? -32.261 -17.503 23.612 1.00 94.81 724 SER A C 1
ATOM 5891 O O . SER A 1 724 ? -31.942 -18.496 24.280 1.00 94.81 724 SER A O 1
ATOM 5893 N N . PHE A 1 725 ? -31.810 -16.267 23.884 1.00 96.50 725 PHE A N 1
ATOM 5894 C CA . PHE A 1 725 ? -30.845 -15.933 24.935 1.00 96.50 725 PHE A CA 1
ATOM 5895 C C . PHE A 1 725 ? -31.215 -16.560 26.281 1.00 96.50 725 PHE A C 1
ATOM 5897 O O . PHE A 1 725 ? -32.373 -16.540 26.716 1.00 96.50 725 PHE A O 1
ATOM 5904 N N . LYS A 1 726 ? -30.211 -17.106 26.970 1.00 95.69 726 LYS A N 1
ATOM 5905 C CA . LYS A 1 726 ? -30.374 -17.724 28.287 1.00 95.69 726 LYS A CA 1
ATOM 5906 C C . LYS A 1 726 ? -29.836 -16.799 29.369 1.00 95.69 726 LYS A C 1
ATOM 5908 O O . LYS A 1 726 ? -28.623 -16.675 29.569 1.00 95.69 726 LYS A O 1
ATOM 5913 N N . ALA A 1 727 ? -30.781 -16.154 30.050 1.00 96.12 727 ALA A N 1
ATOM 5914 C CA . ALA A 1 727 ? -30.527 -15.451 31.290 1.00 96.12 727 ALA A CA 1
ATOM 5915 C C . ALA A 1 727 ? -29.939 -16.407 32.341 1.00 96.12 727 ALA A C 1
ATOM 5917 O O . ALA A 1 727 ? -30.314 -17.582 32.408 1.00 96.12 727 ALA A O 1
ATOM 5918 N N . ARG A 1 728 ? -29.030 -15.897 33.169 1.00 94.88 728 ARG A N 1
ATOM 5919 C CA . ARG A 1 728 ? -28.559 -16.551 34.396 1.00 94.88 728 ARG A CA 1
ATOM 5920 C C . ARG A 1 728 ? -29.337 -15.997 35.603 1.00 94.88 728 ARG A C 1
ATOM 5922 O O . ARG A 1 728 ? -29.821 -14.864 35.529 1.00 94.88 728 ARG A O 1
ATOM 5929 N N . PRO A 1 729 ? -29.410 -16.725 36.734 1.00 91.62 729 PRO A N 1
ATOM 5930 C CA . PRO A 1 729 ? -30.005 -16.209 37.972 1.00 91.62 729 PRO A CA 1
ATOM 5931 C C . PRO A 1 729 ? -29.361 -14.909 38.486 1.00 91.62 729 PRO A C 1
ATOM 5933 O O . PRO A 1 729 ? -30.012 -14.139 39.185 1.00 91.62 729 PRO A O 1
ATOM 5936 N N . ASP A 1 730 ? -28.089 -14.665 38.149 1.00 93.12 730 ASP A N 1
ATOM 5937 C CA . ASP A 1 730 ? -27.312 -13.486 38.545 1.00 93.12 730 ASP A CA 1
ATOM 5938 C C . ASP A 1 730 ? -27.354 -12.317 37.547 1.00 93.12 730 ASP A C 1
ATOM 5940 O O . ASP A 1 730 ? -26.764 -11.273 37.820 1.00 93.12 730 ASP A O 1
ATOM 5944 N N . ASP A 1 731 ? -28.043 -12.450 36.409 1.00 96.75 731 ASP A N 1
ATOM 5945 C CA . ASP A 1 731 ? -28.103 -11.376 35.413 1.00 96.75 731 ASP A CA 1
ATOM 5946 C C . ASP A 1 731 ? -28.889 -10.156 35.933 1.00 96.75 731 ASP A C 1
ATOM 5948 O O . ASP A 1 731 ? -30.042 -10.259 36.371 1.00 96.75 731 ASP A O 1
ATOM 5952 N N . ILE A 1 732 ? -28.282 -8.972 35.814 1.00 98.00 732 ILE A N 1
ATOM 5953 C CA . ILE A 1 732 ? -28.893 -7.677 36.137 1.00 98.00 732 ILE A CA 1
ATOM 5954 C C . ILE A 1 732 ? -29.189 -6.937 34.834 1.00 98.00 732 ILE A C 1
ATOM 5956 O O . ILE A 1 732 ? -28.269 -6.605 34.085 1.00 98.00 732 ILE A O 1
ATOM 5960 N N . VAL A 1 733 ? -30.462 -6.640 34.572 1.00 98.31 733 VAL A N 1
ATOM 5961 C CA . VAL A 1 733 ? -30.908 -6.025 33.312 1.00 98.31 733 VAL A CA 1
ATOM 5962 C C . VAL A 1 733 ? -31.183 -4.535 33.508 1.00 98.31 733 VAL A C 1
ATOM 5964 O O . VAL A 1 733 ? -32.146 -4.145 34.166 1.00 98.31 733 VAL A O 1
ATOM 5967 N N . LEU A 1 734 ? -30.352 -3.687 32.912 1.00 98.50 734 LEU A N 1
ATOM 5968 C CA . LEU A 1 734 ? -30.484 -2.236 32.904 1.00 98.50 734 LEU A CA 1
ATOM 5969 C C . LEU A 1 734 ? -31.193 -1.751 31.633 1.00 98.50 734 LEU A C 1
ATOM 5971 O O . LEU A 1 734 ? -30.602 -1.640 30.554 1.00 98.50 734 LEU A O 1
ATOM 5975 N N . VAL A 1 735 ? -32.460 -1.395 31.791 1.00 98.31 735 VAL A N 1
ATOM 5976 C CA . VAL A 1 735 ? -33.341 -0.956 30.711 1.00 98.31 735 VAL A CA 1
ATOM 5977 C C . VAL A 1 735 ? -33.491 0.563 30.717 1.00 98.31 735 VAL A C 1
ATOM 5979 O O . VAL A 1 735 ? -33.557 1.201 31.769 1.00 98.31 735 VAL A O 1
ATOM 5982 N N . SER A 1 736 ? -33.594 1.176 29.542 1.00 98.00 736 SER A N 1
ATOM 5983 C CA . SER A 1 736 ? -34.157 2.526 29.412 1.00 98.00 736 SER A CA 1
ATOM 5984 C C . SER A 1 736 ? -34.675 2.757 28.000 1.00 98.00 736 SER A C 1
ATOM 5986 O O . SER A 1 736 ? -34.213 2.101 27.076 1.00 98.00 736 SER A O 1
ATOM 5988 N N . TYR A 1 737 ? -35.508 3.774 27.784 1.00 97.69 737 TYR A N 1
ATOM 5989 C CA . TYR A 1 737 ? -35.630 4.361 26.442 1.00 97.69 737 TYR A CA 1
ATOM 5990 C C . TYR A 1 737 ? -34.291 5.030 26.037 1.00 97.69 737 TYR A C 1
ATOM 5992 O O . TYR A 1 737 ? -33.562 5.495 26.932 1.00 97.69 737 TYR A O 1
ATOM 6000 N N . PRO A 1 738 ? -33.921 5.123 24.744 1.00 95.62 738 PRO A N 1
ATOM 6001 C CA . PRO A 1 738 ? -32.714 5.826 24.311 1.00 95.62 738 PRO A CA 1
ATOM 6002 C C . PRO A 1 738 ? -32.540 7.219 24.939 1.00 95.62 738 PRO A C 1
ATOM 6004 O O . PRO A 1 738 ? -33.462 8.029 25.019 1.00 95.62 738 PRO A O 1
ATOM 6007 N N . LYS A 1 739 ? -31.320 7.501 25.416 1.00 94.25 739 LYS A N 1
ATOM 6008 C CA . LYS A 1 739 ? -30.905 8.772 26.062 1.00 94.25 739 LYS A CA 1
ATOM 6009 C C . LYS A 1 739 ? -31.668 9.178 27.341 1.00 94.25 739 LYS A C 1
ATOM 6011 O O . LYS A 1 739 ? -31.463 10.295 27.833 1.00 94.25 739 LYS A O 1
ATOM 6016 N N . ALA A 1 740 ? -32.432 8.266 27.948 1.00 94.06 740 ALA A N 1
ATOM 6017 C CA . ALA A 1 740 ? -33.064 8.486 29.251 1.00 94.06 740 ALA A CA 1
ATOM 6018 C C . ALA A 1 740 ? -32.090 8.421 30.450 1.00 94.06 740 ALA A C 1
ATOM 6020 O O . ALA A 1 740 ? -32.383 8.978 31.496 1.00 94.06 740 ALA A O 1
ATOM 6021 N N . GLY A 1 741 ? -30.902 7.820 30.315 1.00 91.00 741 GLY A N 1
ATOM 6022 C CA . GLY A 1 741 ? -29.879 7.864 31.378 1.00 91.00 741 GLY A CA 1
ATOM 6023 C C . GLY A 1 741 ? -29.016 6.615 31.542 1.00 91.00 741 GLY A C 1
ATOM 6024 O O . GLY A 1 741 ? -28.076 6.657 32.329 1.00 91.00 741 GLY A O 1
ATOM 6025 N N . ASN A 1 742 ? -29.296 5.547 30.784 1.00 92.12 742 ASN A N 1
ATOM 6026 C CA . ASN A 1 742 ? -28.658 4.225 30.867 1.00 92.12 742 ASN A CA 1
ATOM 6027 C C . ASN A 1 742 ? -27.161 4.243 31.251 1.00 92.12 742 ASN A C 1
ATOM 6029 O O . ASN A 1 742 ? -26.787 3.647 32.257 1.00 92.12 742 ASN A O 1
ATOM 6033 N N . THR A 1 743 ? -26.313 4.988 30.530 1.00 94.00 743 THR A N 1
ATOM 6034 C CA . THR A 1 743 ? -24.855 5.050 30.770 1.00 94.00 743 THR A CA 1
ATOM 6035 C C . THR A 1 743 ? -24.466 5.443 32.200 1.00 94.00 743 THR A C 1
ATOM 6037 O O . THR A 1 743 ? -23.450 4.973 32.702 1.00 94.00 743 THR A O 1
ATOM 6040 N N . TRP A 1 744 ? -25.259 6.281 32.872 1.00 95.38 744 TRP A N 1
ATOM 6041 C CA . TRP A 1 744 ? -24.993 6.707 34.248 1.00 95.38 744 TRP A CA 1
ATOM 6042 C C . TRP A 1 744 ? -25.190 5.552 35.230 1.00 95.38 744 TRP A C 1
ATOM 6044 O O . TRP A 1 744 ? -24.265 5.186 35.954 1.00 95.38 744 TRP A O 1
ATOM 6054 N N . VAL A 1 745 ? -26.360 4.913 35.185 1.00 97.38 745 VAL A N 1
ATOM 6055 C CA . VAL A 1 745 ? -26.666 3.754 36.033 1.00 97.38 745 VAL A CA 1
ATOM 6056 C C . VAL A 1 745 ? -25.778 2.558 35.668 1.00 97.38 745 VAL A C 1
ATOM 6058 O O . VAL A 1 745 ? -25.346 1.839 36.559 1.00 97.38 745 VAL A O 1
ATOM 6061 N N . SER A 1 746 ? -25.384 2.411 34.397 1.00 96.62 746 SER A N 1
ATOM 6062 C CA . SER A 1 746 ? -24.399 1.403 33.960 1.00 96.62 746 SER A CA 1
ATOM 6063 C C . SER A 1 746 ? -23.084 1.532 34.719 1.00 96.62 746 SER A C 1
ATOM 6065 O O . SER A 1 746 ? -22.518 0.535 35.154 1.00 96.62 746 SER A O 1
ATOM 6067 N N . TYR A 1 747 ? -22.598 2.768 34.866 1.00 96.25 747 TYR A N 1
ATOM 6068 C CA . TYR A 1 747 ? -21.359 3.049 35.576 1.00 96.25 747 TYR A CA 1
ATOM 6069 C C . TYR A 1 747 ? -21.540 2.852 37.079 1.00 96.25 747 TYR A C 1
ATOM 6071 O O . TYR A 1 747 ? -20.699 2.220 37.693 1.00 96.25 747 TYR A O 1
ATOM 6079 N N . ILE A 1 748 ? -22.661 3.289 37.667 1.00 97.06 748 ILE A N 1
ATOM 6080 C CA . ILE A 1 748 ? -22.975 3.016 39.081 1.00 97.06 748 ILE A CA 1
ATOM 6081 C C . ILE A 1 748 ? -22.928 1.505 39.376 1.00 97.06 748 ILE A C 1
ATOM 6083 O O . ILE A 1 748 ? -22.288 1.102 40.343 1.00 97.06 748 ILE A O 1
ATOM 6087 N N . LEU A 1 749 ? -23.543 0.670 38.532 1.00 96.81 749 LEU A N 1
ATOM 6088 C CA . LEU A 1 749 ? -23.541 -0.788 38.694 1.00 96.81 749 LEU A CA 1
ATOM 6089 C C . LEU A 1 749 ? -22.140 -1.397 38.515 1.00 96.81 749 LEU A C 1
ATOM 6091 O O . LEU A 1 749 ? -21.718 -2.206 39.337 1.00 96.81 749 LEU A O 1
ATOM 6095 N N . ASP A 1 750 ? -21.396 -0.988 37.484 1.00 95.19 750 ASP A N 1
ATOM 6096 C CA . ASP A 1 750 ? -20.013 -1.436 37.268 1.00 95.19 750 ASP A CA 1
ATOM 6097 C C . ASP A 1 750 ? -19.086 -1.054 38.438 1.00 95.19 750 ASP A C 1
ATOM 6099 O O . ASP A 1 750 ? -18.320 -1.895 38.908 1.00 95.19 750 ASP A O 1
ATOM 6103 N N . LEU A 1 751 ? -19.196 0.172 38.957 1.00 95.31 751 LEU A N 1
ATOM 6104 C CA . LEU A 1 751 ? -18.435 0.624 40.121 1.00 95.31 751 LEU A CA 1
ATOM 6105 C C . LEU A 1 751 ? -18.783 -0.216 41.363 1.00 95.31 751 LEU A C 1
ATOM 6107 O O . LEU A 1 751 ? -17.872 -0.679 42.045 1.00 95.31 751 LEU A O 1
ATOM 6111 N N . LEU A 1 752 ? -20.077 -0.453 41.626 1.00 95.81 752 LEU A N 1
ATOM 6112 C CA . LEU A 1 752 ? -20.559 -1.203 42.796 1.00 95.81 752 LEU A CA 1
ATOM 6113 C C . LEU A 1 752 ? -20.068 -2.658 42.843 1.00 95.81 752 LEU A C 1
ATOM 6115 O O . LEU A 1 752 ? -19.752 -3.141 43.928 1.00 95.81 752 LEU A O 1
ATOM 6119 N N . TYR A 1 753 ? -20.003 -3.352 41.701 1.00 94.25 753 TYR A N 1
ATOM 6120 C CA . TYR A 1 753 ? -19.562 -4.754 41.649 1.00 94.25 753 TYR A CA 1
ATOM 6121 C C . TYR A 1 753 ? -18.059 -4.929 41.388 1.00 94.25 753 TYR A C 1
ATOM 6123 O O . TYR A 1 753 ? -17.482 -5.931 41.819 1.00 94.25 753 TYR A O 1
ATOM 6131 N N . PHE A 1 754 ? -17.413 -3.989 40.687 1.00 92.88 754 PHE A N 1
ATOM 6132 C CA . PHE A 1 754 ? -16.081 -4.218 40.115 1.00 92.88 754 PHE A CA 1
ATOM 6133 C C . PHE A 1 754 ? -14.989 -3.209 40.497 1.00 92.88 754 PHE A C 1
ATOM 6135 O O . PHE A 1 754 ? -13.841 -3.434 40.111 1.00 92.88 754 PHE A O 1
ATOM 6142 N N . SER A 1 755 ? -15.256 -2.145 41.276 1.00 88.00 755 SER A N 1
ATOM 6143 C CA . SER A 1 755 ? -14.169 -1.231 41.690 1.00 88.00 755 SER A CA 1
ATOM 6144 C C . SER A 1 755 ? -13.125 -1.900 42.583 1.00 88.00 755 SER A C 1
ATOM 6146 O O . SER A 1 755 ? -11.934 -1.663 42.409 1.00 88.00 755 SER A O 1
ATOM 6148 N N . GLN A 1 756 ? -13.554 -2.778 43.490 1.00 86.44 756 GLN A N 1
ATOM 6149 C CA . GLN A 1 756 ? -12.664 -3.451 44.440 1.00 86.44 756 GLN A CA 1
ATOM 6150 C C . GLN A 1 756 ? -12.032 -4.729 43.870 1.00 86.44 756 GLN A C 1
ATOM 6152 O O . GLN A 1 756 ? -10.930 -5.099 44.262 1.00 86.44 756 GLN A O 1
ATOM 6157 N N . THR A 1 757 ? -12.714 -5.403 42.939 1.00 84.81 757 THR A N 1
ATOM 6158 C CA . THR A 1 757 ? -12.296 -6.703 42.379 1.00 84.81 757 THR A CA 1
ATOM 6159 C C . THR A 1 757 ? -11.571 -6.588 41.037 1.00 84.81 757 THR A C 1
ATOM 6161 O O . THR A 1 757 ? -10.893 -7.526 40.624 1.00 84.81 757 THR A O 1
ATOM 6164 N N . SER A 1 758 ? -11.707 -5.467 40.320 1.00 83.75 758 SER A N 1
ATOM 6165 C CA . SER A 1 758 ? -11.059 -5.220 39.023 1.00 83.75 758 SER A CA 1
ATOM 6166 C C . SER A 1 758 ? -10.895 -3.711 38.739 1.00 83.75 758 SER A C 1
ATOM 6168 O O . SER A 1 758 ? -11.357 -3.241 37.695 1.00 83.75 758 SER A O 1
ATOM 6170 N N . PRO A 1 759 ? -10.245 -2.929 39.630 1.00 80.25 759 PRO A N 1
ATOM 6171 C CA . PRO A 1 759 ? -10.177 -1.462 39.542 1.00 80.25 759 PRO A CA 1
ATOM 6172 C C . PRO A 1 759 ? -9.694 -0.945 38.181 1.00 80.25 759 PRO A C 1
ATOM 6174 O O . PRO A 1 759 ? -10.253 0.015 37.643 1.00 80.25 759 PRO A O 1
ATOM 6177 N N . ASP A 1 760 ? -8.700 -1.608 37.585 1.00 80.50 760 ASP A N 1
ATOM 6178 C CA . ASP A 1 760 ? -8.088 -1.188 36.322 1.00 80.50 760 ASP A CA 1
ATOM 6179 C C . ASP A 1 760 ? -9.077 -1.151 35.149 1.00 80.50 760 ASP A C 1
ATOM 6181 O O . ASP A 1 760 ? -8.935 -0.298 34.268 1.00 80.50 760 ASP A O 1
ATOM 6185 N N . ARG A 1 761 ? -10.131 -1.991 35.156 1.00 85.50 761 ARG A N 1
ATOM 6186 C CA . ARG A 1 761 ? -11.117 -2.061 34.056 1.00 85.50 761 ARG A CA 1
ATOM 6187 C C . ARG A 1 761 ? -11.831 -0.730 33.815 1.00 85.50 761 ARG A C 1
ATOM 6189 O O . ARG A 1 761 ? -12.290 -0.475 32.707 1.00 85.50 761 ARG A O 1
ATOM 6196 N N . GLN A 1 762 ? -11.901 0.131 34.832 1.00 82.44 762 GLN A N 1
ATOM 6197 C CA . GLN A 1 762 ? -12.509 1.463 34.747 1.00 82.44 762 GLN A CA 1
ATOM 6198 C C . GLN A 1 762 ? -11.694 2.453 33.904 1.00 82.44 762 GLN A C 1
ATOM 6200 O O . GLN A 1 762 ? -12.255 3.444 33.430 1.00 82.44 762 GLN A O 1
ATOM 6205 N N . ASN A 1 763 ? -10.397 2.177 33.736 1.00 81.69 763 ASN A N 1
ATOM 6206 C CA . ASN A 1 763 ? -9.424 3.010 33.031 1.00 81.69 763 ASN A CA 1
ATOM 6207 C C . ASN A 1 763 ? -8.952 2.379 31.709 1.00 81.69 763 ASN A C 1
ATOM 6209 O O . ASN A 1 763 ? -8.439 3.100 30.856 1.00 81.69 763 ASN A O 1
ATOM 6213 N N . SER A 1 764 ? -9.117 1.060 31.536 1.00 81.69 764 SER A N 1
ATOM 6214 C CA . SER A 1 764 ? -8.637 0.309 30.366 1.00 81.69 764 SER A CA 1
ATOM 6215 C C . SER A 1 764 ? -9.723 -0.235 29.431 1.00 81.69 764 SER A C 1
ATOM 6217 O O . SER A 1 764 ? -9.399 -0.506 28.277 1.00 81.69 764 SER A O 1
ATOM 6219 N N . VAL A 1 765 ? -10.977 -0.391 29.882 1.00 85.12 765 VAL A N 1
ATOM 6220 C CA . VAL A 1 765 ? -12.055 -1.006 29.081 1.00 85.12 765 VAL A CA 1
ATOM 6221 C C . VAL A 1 765 ? -13.268 -0.063 28.952 1.00 85.12 765 VAL A C 1
ATOM 6223 O O . VAL A 1 765 ? -13.803 0.402 29.968 1.00 85.12 765 VAL A O 1
ATOM 6226 N N . PRO A 1 766 ? -13.764 0.223 27.737 1.00 90.00 766 PRO A N 1
ATOM 6227 C CA . PRO A 1 766 ? -14.989 0.989 27.514 1.00 90.00 766 PRO A CA 1
ATOM 6228 C C . PRO A 1 766 ? -16.230 0.431 28.232 1.00 90.00 766 PRO A C 1
ATOM 6230 O O . PRO A 1 766 ? -16.459 -0.771 28.334 1.00 90.00 766 PRO A O 1
ATOM 6233 N N . LEU A 1 767 ? -17.088 1.328 28.722 1.00 92.00 767 LEU A N 1
ATOM 6234 C CA . LEU A 1 767 ? -18.313 0.993 29.461 1.00 92.00 767 LEU A CA 1
ATOM 6235 C C . LEU A 1 767 ? -19.404 0.330 28.592 1.00 92.00 767 LEU A C 1
ATOM 6237 O O . LEU A 1 767 ? -20.419 -0.112 29.132 1.00 92.00 767 LEU A O 1
ATOM 6241 N N . HIS A 1 768 ? -19.242 0.271 27.264 1.00 87.81 768 HIS A N 1
ATOM 6242 C CA . HIS A 1 768 ? -20.103 -0.550 26.407 1.00 87.81 768 HIS A CA 1
ATOM 6243 C C . HIS A 1 768 ? -19.664 -2.022 26.441 1.00 87.81 768 HIS A C 1
ATOM 6245 O O . HIS A 1 768 ? -20.471 -2.838 26.864 1.00 87.81 768 HIS A O 1
ATOM 6251 N N . GLU A 1 769 ? -18.389 -2.336 26.191 1.00 88.56 769 GLU A N 1
ATOM 6252 C CA . GLU A 1 769 ? -17.823 -3.694 26.335 1.00 88.56 769 GLU A CA 1
ATOM 6253 C C . GLU A 1 769 ? -18.023 -4.270 27.749 1.00 88.56 769 GLU A C 1
ATOM 6255 O O . GLU A 1 769 ? -18.352 -5.440 27.932 1.00 88.56 769 GLU A O 1
ATOM 6260 N N . ARG A 1 770 ? -17.855 -3.442 28.794 1.00 90.44 770 ARG A N 1
ATOM 6261 C CA . ARG A 1 770 ? -18.021 -3.891 30.191 1.00 90.44 770 ARG A CA 1
ATOM 6262 C C . ARG A 1 770 ? -19.456 -4.241 30.575 1.00 90.44 770 ARG A C 1
ATOM 6264 O O . ARG A 1 770 ? -19.640 -4.943 31.569 1.00 90.44 770 ARG A O 1
ATOM 6271 N N . VAL A 1 771 ? -20.436 -3.708 29.844 1.00 94.75 771 VAL A N 1
ATOM 6272 C CA . VAL A 1 771 ? -21.874 -3.854 30.101 1.00 94.75 771 VAL A CA 1
ATOM 6273 C C . VAL A 1 771 ? -22.608 -3.845 28.740 1.00 94.75 771 VAL A C 1
ATOM 6275 O O . VAL A 1 771 ? -23.123 -2.792 28.350 1.00 94.75 771 VAL A O 1
ATOM 6278 N N . PRO A 1 772 ? -22.611 -4.948 27.970 1.00 94.19 772 PRO A N 1
ATOM 6279 C CA . PRO A 1 772 ? -23.099 -4.961 26.583 1.00 94.19 772 PRO A CA 1
ATOM 6280 C C . PRO A 1 772 ? -24.583 -4.615 26.409 1.00 94.19 772 PRO A C 1
ATOM 6282 O O . PRO A 1 772 ? -25.378 -4.756 27.339 1.00 94.19 772 PRO A O 1
ATOM 6285 N N . PHE A 1 773 ? -24.967 -4.209 25.194 1.00 94.62 773 PHE A N 1
ATOM 6286 C CA . PHE A 1 773 ? -26.370 -4.105 24.769 1.00 94.62 773 PHE A CA 1
ATOM 6287 C C . PHE A 1 773 ? -26.829 -5.428 24.158 1.00 94.62 773 PHE A C 1
ATOM 6289 O O . PHE A 1 773 ? -26.346 -5.792 23.091 1.00 94.62 773 PHE A O 1
ATOM 6296 N N . LEU A 1 774 ? -27.785 -6.109 24.796 1.00 96.25 774 LEU A N 1
ATOM 6297 C CA . LEU A 1 774 ? -28.305 -7.415 24.370 1.00 96.25 774 LEU A CA 1
ATOM 6298 C C . LEU A 1 774 ? -28.702 -7.450 22.885 1.00 96.25 774 LEU A C 1
ATOM 6300 O O . LEU A 1 774 ? -28.361 -8.387 22.168 1.00 96.25 774 LEU A O 1
ATOM 6304 N N . GLU A 1 775 ? -29.417 -6.423 22.430 1.00 94.25 775 GLU A N 1
ATOM 6305 C CA . GLU A 1 775 ? -29.969 -6.343 21.079 1.00 94.25 775 GLU A CA 1
ATOM 6306 C C . GLU A 1 775 ? -28.973 -5.931 19.982 1.00 94.25 775 GLU A C 1
ATOM 6308 O O . GLU A 1 775 ? -29.341 -5.939 18.811 1.00 94.25 775 GLU A O 1
ATOM 6313 N N . PHE A 1 776 ? -27.739 -5.538 20.313 1.00 89.44 776 PHE A N 1
ATOM 6314 C CA . PHE A 1 776 ? -26.818 -4.979 19.320 1.00 89.44 776 PHE A CA 1
ATOM 6315 C C . PHE A 1 776 ? -26.249 -6.051 18.379 1.00 89.44 776 PHE A C 1
ATOM 6317 O O . PHE A 1 776 ? -25.699 -7.061 18.817 1.00 89.44 776 PHE A O 1
ATOM 6324 N N . SER A 1 777 ? -26.330 -5.817 17.069 1.00 83.88 777 SER A N 1
ATOM 6325 C CA . SER A 1 777 ? -25.642 -6.620 16.057 1.00 83.88 777 SER A CA 1
ATOM 6326 C C . SER A 1 777 ? -25.331 -5.770 14.828 1.00 83.88 777 SER A C 1
ATOM 6328 O O . SER A 1 777 ? -26.229 -5.368 14.092 1.00 83.88 777 SER A O 1
ATOM 6330 N N . MET A 1 778 ? -24.053 -5.476 14.589 1.00 75.12 778 MET A N 1
ATOM 6331 C CA . MET A 1 778 ? -23.610 -4.697 13.431 1.00 75.12 778 MET A CA 1
ATOM 6332 C C . MET A 1 778 ? -22.484 -5.437 12.713 1.00 75.12 778 MET A C 1
ATOM 6334 O O . MET A 1 778 ? -21.537 -5.902 13.342 1.00 75.12 778 MET A O 1
ATOM 6338 N N . GLN A 1 779 ? -22.577 -5.556 11.387 1.00 60.97 779 GLN A N 1
ATOM 6339 C CA . GLN A 1 779 ? -21.599 -6.300 10.593 1.00 60.97 779 GLN A CA 1
ATOM 6340 C C . GLN A 1 779 ? -20.180 -5.738 10.799 1.00 60.97 779 GLN A C 1
ATOM 6342 O O . GLN A 1 779 ? -19.952 -4.543 10.625 1.00 60.97 779 GLN A O 1
ATOM 6347 N N . GLY A 1 780 ? -19.237 -6.613 11.164 1.00 62.22 780 GLY A N 1
ATOM 6348 C CA . GLY A 1 780 ? -17.858 -6.250 11.524 1.00 62.22 780 GLY A CA 1
ATOM 6349 C C . GLY A 1 780 ? -17.594 -6.151 13.033 1.00 62.22 780 GLY A C 1
ATOM 6350 O O . GLY A 1 780 ? -16.433 -6.116 13.429 1.00 62.22 780 GLY A O 1
ATOM 6351 N N . PHE A 1 781 ? -18.639 -6.176 13.866 1.00 70.00 781 PHE A N 1
ATOM 6352 C CA . PHE A 1 781 ? -18.561 -6.134 15.328 1.00 70.00 781 PHE A CA 1
ATOM 6353 C C . PHE A 1 781 ? -19.145 -7.428 15.932 1.00 70.00 781 PHE A C 1
ATOM 6355 O O . PHE A 1 781 ? -19.994 -8.060 15.296 1.00 70.00 781 PHE A O 1
ATOM 6362 N N . PRO A 1 782 ? -18.726 -7.844 17.144 1.00 76.31 782 PRO A N 1
ATOM 6363 C CA . PRO A 1 782 ? -19.422 -8.889 17.897 1.00 76.31 782 PRO A CA 1
ATOM 6364 C C . PRO A 1 782 ? -20.900 -8.530 18.112 1.00 76.31 782 PRO A C 1
ATOM 6366 O O . PRO A 1 782 ? -21.232 -7.348 18.238 1.00 76.31 782 PRO A O 1
ATOM 6369 N N . SER A 1 783 ? -21.795 -9.522 18.179 1.00 88.56 783 SER A N 1
ATOM 6370 C CA . SER A 1 783 ? -23.160 -9.251 18.641 1.00 88.56 783 SER A CA 1
ATOM 6371 C C . SER A 1 783 ? -23.202 -9.192 20.166 1.00 88.56 783 SER A C 1
ATOM 6373 O O . SER A 1 783 ? -22.444 -9.888 20.841 1.00 88.56 783 SER A O 1
ATOM 6375 N N . GLY A 1 784 ? -24.126 -8.411 20.726 1.00 89.88 784 GLY A N 1
ATOM 6376 C CA . GLY A 1 784 ? -24.298 -8.300 22.173 1.00 89.88 784 GLY A CA 1
ATOM 6377 C C . GLY A 1 784 ? -24.594 -9.642 22.844 1.00 89.88 784 GLY A C 1
ATOM 6378 O O . GLY A 1 784 ? -24.154 -9.882 23.964 1.00 89.88 784 GLY A O 1
ATOM 6379 N N . VAL A 1 785 ? -25.263 -10.563 22.142 1.00 93.38 785 VAL A N 1
ATOM 6380 C CA . VAL A 1 785 ? -25.455 -11.952 22.591 1.00 93.38 785 VAL A CA 1
ATOM 6381 C C . VAL A 1 785 ? -24.113 -12.684 22.723 1.00 93.38 785 VAL A C 1
ATOM 6383 O O . VAL A 1 785 ? -23.888 -13.350 23.734 1.00 93.38 785 VAL A O 1
ATOM 6386 N N . ASP A 1 786 ? -23.199 -12.531 21.762 1.00 90.25 786 ASP A N 1
ATOM 6387 C CA . ASP A 1 786 ? -21.864 -13.145 21.808 1.00 90.25 786 ASP A CA 1
ATOM 6388 C C . ASP A 1 786 ? -20.994 -12.527 22.911 1.00 90.25 786 ASP A C 1
ATOM 6390 O O . ASP A 1 786 ? -20.359 -13.256 23.677 1.00 90.25 786 ASP A O 1
ATOM 6394 N N . GLU A 1 787 ? -21.016 -11.195 23.052 1.00 90.88 787 GLU A N 1
ATOM 6395 C CA . GLU A 1 787 ? -20.337 -10.489 24.144 1.00 90.88 787 GLU A CA 1
ATOM 6396 C C . GLU A 1 787 ? -20.828 -11.008 25.504 1.00 90.88 787 GLU A C 1
ATOM 6398 O O . GLU A 1 787 ? -20.030 -11.467 26.322 1.00 90.88 787 GLU A O 1
ATOM 6403 N N . LEU A 1 788 ? -22.145 -11.036 25.729 1.00 93.88 788 LEU A N 1
ATOM 6404 C CA . LEU A 1 788 ? -22.756 -11.524 26.969 1.00 93.88 788 LEU A CA 1
ATOM 6405 C C . LEU A 1 788 ? -22.473 -13.005 27.243 1.00 93.88 788 LEU A C 1
ATOM 6407 O O . LEU A 1 788 ? -22.344 -13.393 28.408 1.00 93.88 788 LEU A O 1
ATOM 6411 N N . ASN A 1 789 ? -22.363 -13.833 26.204 1.00 90.31 789 ASN A N 1
ATOM 6412 C CA . ASN A 1 789 ? -21.980 -15.239 26.330 1.00 90.31 789 ASN A CA 1
ATOM 6413 C C . ASN A 1 789 ? -20.491 -15.408 26.677 1.00 90.31 789 ASN A C 1
ATOM 6415 O O . ASN A 1 789 ? -20.147 -16.346 27.392 1.00 90.31 789 ASN A O 1
ATOM 6419 N N . SER A 1 790 ? -19.624 -14.483 26.249 1.00 88.62 790 SER A N 1
ATOM 6420 C CA . SER A 1 790 ? -18.201 -14.463 26.620 1.00 88.62 790 SER A CA 1
ATOM 6421 C C . SER A 1 790 ? -17.943 -13.988 28.061 1.00 88.62 790 SER A C 1
ATOM 6423 O O . SER A 1 790 ? -16.920 -14.336 28.658 1.00 88.62 790 SER A O 1
ATOM 6425 N N . ILE A 1 791 ? -18.867 -13.215 28.650 1.00 88.12 791 ILE A N 1
ATOM 6426 C CA . ILE A 1 791 ? -18.713 -12.663 30.002 1.00 88.12 791 ILE A CA 1
ATOM 6427 C C . ILE A 1 791 ? -18.907 -13.757 31.064 1.00 88.12 791 ILE A C 1
ATOM 6429 O O . ILE A 1 791 ? -20.014 -14.224 31.352 1.00 88.12 791 ILE A O 1
ATOM 6433 N N . ASN A 1 792 ? -17.795 -14.105 31.711 1.00 83.94 792 ASN A N 1
ATOM 6434 C CA . ASN A 1 792 ? -17.718 -15.065 32.817 1.00 83.94 792 ASN A CA 1
ATOM 6435 C C . ASN A 1 792 ? -17.644 -14.399 34.208 1.00 83.94 792 ASN A C 1
ATOM 6437 O O . ASN A 1 792 ? -17.453 -15.090 35.204 1.00 83.94 792 ASN A O 1
ATOM 6441 N N . SER A 1 793 ? -17.778 -13.070 34.298 1.00 82.12 793 SER A N 1
ATOM 6442 C CA . SER A 1 793 ? -17.864 -12.366 35.585 1.00 82.12 793 SER A CA 1
ATOM 6443 C C . SER A 1 793 ? -19.248 -12.510 36.216 1.00 82.12 793 SER A C 1
ATOM 6445 O O . SER A 1 793 ? -20.254 -12.472 35.510 1.00 82.12 793 SER A O 1
ATOM 6447 N N . PHE A 1 794 ? -19.281 -12.588 37.546 1.00 84.81 794 PHE A N 1
ATOM 6448 C CA . PHE A 1 794 ? -20.494 -12.527 38.360 1.00 84.81 794 PHE A CA 1
ATOM 6449 C C . PHE A 1 794 ? -20.632 -11.126 38.991 1.00 84.81 794 PHE A C 1
ATOM 6451 O O . PHE A 1 794 ? -19.650 -10.651 39.573 1.00 84.81 794 PHE A O 1
ATOM 6458 N N . PRO A 1 795 ? -21.810 -10.479 38.939 1.00 93.62 795 PRO A N 1
ATOM 6459 C CA . PRO A 1 795 ? -22.927 -10.770 38.033 1.00 93.62 795 PRO A CA 1
ATOM 6460 C C . PRO A 1 795 ? -22.583 -10.397 36.579 1.00 93.62 795 PRO A C 1
ATOM 6462 O O . PRO A 1 795 ? -21.634 -9.639 36.334 1.00 93.62 795 PRO A O 1
ATOM 6465 N N . ARG A 1 796 ? -23.397 -10.820 35.601 1.00 95.12 796 ARG A N 1
ATOM 6466 C CA . ARG A 1 796 ? -23.467 -10.079 34.326 1.00 95.12 796 ARG A CA 1
ATOM 6467 C C . ARG A 1 796 ? -24.372 -8.863 34.497 1.00 95.12 796 ARG A C 1
ATOM 6469 O O . ARG A 1 796 ? -25.512 -8.985 34.937 1.00 95.12 796 ARG A O 1
ATOM 6476 N N . ILE A 1 797 ? -23.889 -7.694 34.086 1.00 96.62 797 ILE A N 1
ATOM 6477 C CA . ILE A 1 797 ? -24.721 -6.496 33.940 1.00 96.62 797 ILE A CA 1
ATOM 6478 C C . ILE A 1 797 ? -25.010 -6.338 32.443 1.00 96.62 797 ILE A C 1
ATOM 6480 O O . ILE A 1 797 ? -24.086 -6.309 31.629 1.00 96.62 797 ILE A O 1
ATOM 6484 N N . ILE A 1 798 ? -26.288 -6.259 32.086 1.00 97.62 798 ILE A N 1
ATOM 6485 C CA . ILE A 1 798 ? -26.797 -6.330 30.712 1.00 97.62 798 ILE A CA 1
ATOM 6486 C C . ILE A 1 798 ? -27.592 -5.059 30.422 1.00 97.62 798 ILE A C 1
ATOM 6488 O O . ILE A 1 798 ? -28.436 -4.685 31.230 1.00 97.62 798 ILE A O 1
ATOM 6492 N N . LYS A 1 799 ? -27.374 -4.385 29.290 1.00 96.56 799 LYS A N 1
ATOM 6493 C CA . LYS A 1 799 ? -28.228 -3.269 28.849 1.00 96.56 799 LYS A CA 1
ATOM 6494 C C . LYS A 1 799 ? -29.254 -3.731 27.835 1.00 96.56 799 LYS A C 1
ATOM 6496 O O . LYS A 1 799 ? -28.980 -4.622 27.034 1.00 96.56 799 LYS A O 1
ATOM 6501 N N . THR A 1 800 ? -30.382 -3.028 27.797 1.00 97.31 800 THR A N 1
ATOM 6502 C CA . THR A 1 800 ? -31.271 -3.063 26.637 1.00 97.31 800 THR A CA 1
ATOM 6503 C C . THR A 1 800 ? -32.106 -1.785 26.486 1.00 97.31 800 THR A C 1
ATOM 6505 O O . THR A 1 800 ? -32.428 -1.098 27.462 1.00 97.31 800 THR A O 1
ATOM 6508 N N . HIS A 1 801 ? -32.445 -1.458 25.243 1.00 97.31 801 HIS A N 1
ATOM 6509 C CA . HIS A 1 801 ? -33.456 -0.483 24.838 1.00 97.31 801 HIS A CA 1
ATOM 6510 C C . HIS A 1 801 ? -34.742 -1.159 24.315 1.00 97.31 801 HIS A C 1
ATOM 6512 O O . HIS A 1 801 ? -35.584 -0.500 23.711 1.00 97.31 801 HIS A O 1
ATOM 6518 N N . LEU A 1 802 ? -34.921 -2.468 24.535 1.00 97.00 802 LEU A N 1
ATOM 6519 C CA . LEU A 1 802 ? -36.116 -3.188 24.098 1.00 97.00 802 LEU A CA 1
ATOM 6520 C C . LEU A 1 802 ? -37.382 -2.764 24.887 1.00 97.00 802 LEU A C 1
ATOM 6522 O O . LEU A 1 802 ? -37.372 -2.722 26.126 1.00 97.00 802 LEU A O 1
ATOM 6526 N N . PRO A 1 803 ? -38.514 -2.529 24.192 1.00 96.81 803 PRO A N 1
ATOM 6527 C CA . PRO A 1 803 ? -39.840 -2.467 24.803 1.00 96.81 803 PRO A CA 1
ATOM 6528 C C . PRO A 1 803 ? -40.166 -3.714 25.642 1.00 96.81 803 PRO A C 1
ATOM 6530 O O . PRO A 1 803 ? -39.666 -4.807 25.381 1.00 96.81 803 PRO A O 1
ATOM 6533 N N . VAL A 1 804 ? -41.044 -3.575 26.639 1.00 96.31 804 VAL A N 1
ATOM 6534 C CA . VAL A 1 804 ? -41.304 -4.630 27.640 1.00 96.31 804 VAL A CA 1
ATOM 6535 C C . VAL A 1 804 ? -41.843 -5.940 27.048 1.00 96.31 804 VAL A C 1
ATOM 6537 O O . VAL A 1 804 ? -41.611 -7.009 27.607 1.00 96.31 804 VAL A O 1
ATOM 6540 N N . GLN A 1 805 ? -42.533 -5.867 25.907 1.00 94.56 805 GLN A N 1
ATOM 6541 C CA . GLN A 1 805 ? -43.057 -7.012 25.158 1.00 94.56 805 GLN A CA 1
ATOM 6542 C C . GLN A 1 805 ? -42.004 -7.742 24.304 1.00 94.56 805 GLN A C 1
ATOM 6544 O O . GLN A 1 805 ? -42.322 -8.756 23.693 1.00 94.56 805 GLN A O 1
ATOM 6549 N N . PHE A 1 806 ? -40.778 -7.217 24.230 1.00 96.25 806 PHE A N 1
ATOM 6550 C CA . PHE A 1 806 ? -39.665 -7.755 23.440 1.00 96.25 806 PHE A CA 1
ATOM 6551 C C . PHE A 1 806 ? -38.520 -8.317 24.300 1.00 96.25 806 PHE A C 1
ATOM 6553 O O . PHE A 1 806 ? -37.603 -8.928 23.749 1.00 96.25 806 PHE A O 1
ATOM 6560 N N . LEU A 1 807 ? -38.553 -8.136 25.627 1.00 96.50 807 LEU A N 1
ATOM 6561 C CA . LEU A 1 807 ? -37.574 -8.744 26.532 1.00 96.50 807 LEU A CA 1
ATOM 6562 C C . LEU A 1 807 ? -37.699 -10.285 26.488 1.00 96.50 807 LEU A C 1
ATOM 6564 O O . LEU A 1 807 ? -38.805 -10.776 26.722 1.00 96.50 807 LEU A O 1
ATOM 6568 N N . PRO A 1 808 ? -36.608 -11.042 26.250 1.00 97.31 808 PRO A N 1
ATOM 6569 C CA . PRO A 1 808 ? -36.651 -12.505 26.189 1.00 97.31 808 PRO A CA 1
ATOM 6570 C C . PRO A 1 808 ? -37.220 -13.150 27.458 1.00 97.31 808 PRO A C 1
ATOM 6572 O O . PRO A 1 808 ? -36.875 -12.757 28.576 1.00 97.31 808 PRO A O 1
ATOM 6575 N N . GLU A 1 809 ? -38.047 -14.186 27.285 1.00 96.69 809 GLU A N 1
ATOM 6576 C CA . GLU A 1 809 ? -38.811 -14.793 28.388 1.00 96.69 809 GLU A CA 1
ATOM 6577 C C . GLU A 1 809 ? -37.917 -15.377 29.494 1.00 96.69 809 GLU A C 1
ATOM 6579 O O . GLU A 1 809 ? -38.297 -15.368 30.663 1.00 96.69 809 GLU A O 1
ATOM 6584 N N . SER A 1 810 ? -36.681 -15.774 29.170 1.00 97.56 810 SER A N 1
ATOM 6585 C CA . SER A 1 810 ? -35.727 -16.315 30.147 1.00 97.56 810 SER A CA 1
ATOM 6586 C C . SER A 1 810 ? -35.414 -15.353 31.303 1.00 97.56 810 SER A C 1
ATOM 6588 O O . SER A 1 810 ? -35.202 -15.806 32.426 1.00 97.56 810 SER A O 1
ATOM 6590 N N . PHE A 1 811 ? -35.470 -14.031 31.096 1.00 97.38 811 PHE A N 1
ATOM 6591 C CA . PHE A 1 811 ? -35.333 -13.053 32.186 1.00 97.38 811 PHE A CA 1
ATOM 6592 C C . PHE A 1 811 ? -36.548 -13.038 33.129 1.00 97.38 811 PHE A C 1
ATOM 6594 O O . PHE A 1 811 ? -36.407 -12.777 34.327 1.00 97.38 811 PHE A O 1
ATOM 6601 N N . TRP A 1 812 ? -37.746 -13.335 32.613 1.00 95.50 812 TRP A N 1
ATOM 6602 C CA . TRP A 1 812 ? -38.961 -13.474 33.418 1.00 95.50 812 TRP A CA 1
ATOM 6603 C C . TRP A 1 812 ? -39.019 -14.825 34.144 1.00 95.50 812 TRP A C 1
ATOM 6605 O O . TRP A 1 812 ? -39.529 -14.850 35.268 1.00 95.50 812 TRP A O 1
ATOM 6615 N N . GLU A 1 813 ? -38.483 -15.894 33.534 1.00 95.88 813 GLU A N 1
ATOM 6616 C CA . GLU A 1 813 ? -38.316 -17.243 34.109 1.00 95.88 813 GLU A CA 1
ATOM 6617 C C . GLU A 1 813 ? -37.302 -17.259 35.263 1.00 95.88 813 GLU A C 1
ATOM 6619 O O . GLU A 1 813 ? -37.598 -17.779 36.336 1.00 95.88 813 GLU A O 1
ATOM 6624 N N . GLN A 1 814 ? -36.119 -16.660 35.070 1.00 95.81 814 GLN A N 1
ATOM 6625 C CA . GLN A 1 814 ? -35.074 -16.566 36.102 1.00 95.81 814 GLN A CA 1
ATOM 6626 C C . GLN A 1 814 ? -35.371 -15.501 37.174 1.00 95.81 814 GLN A C 1
ATOM 6628 O O . GLN A 1 814 ? -34.621 -15.381 38.140 1.00 95.81 814 GLN A O 1
ATOM 6633 N N . ASN A 1 815 ? -36.452 -14.724 37.019 1.00 95.12 815 ASN A N 1
ATOM 6634 C CA . ASN A 1 815 ? -36.814 -13.602 37.894 1.00 95.12 815 ASN A CA 1
ATOM 6635 C C . ASN A 1 815 ? -35.663 -12.584 38.078 1.00 95.12 815 ASN A C 1
ATOM 6637 O O . ASN A 1 815 ? -35.466 -12.033 39.164 1.00 95.12 815 ASN A O 1
ATOM 6641 N N . SER A 1 816 ? -34.901 -12.340 37.005 1.00 96.38 816 SER A N 1
ATOM 6642 C CA . SER A 1 816 ? -33.712 -11.479 36.988 1.00 96.38 816 SER A CA 1
ATOM 6643 C C . SER A 1 816 ? -34.004 -10.073 37.529 1.00 96.38 816 SER A C 1
ATOM 6645 O O . SER A 1 816 ? -35.109 -9.545 37.370 1.00 96.38 816 SER A O 1
ATOM 6647 N N . LYS A 1 817 ? -33.014 -9.435 38.163 1.00 98.06 817 LYS A N 1
ATOM 6648 C CA . LYS A 1 817 ? -33.163 -8.085 38.735 1.00 98.06 817 LYS A CA 1
ATOM 6649 C C . LYS A 1 817 ? -33.142 -7.046 37.611 1.00 98.06 817 LYS A C 1
ATOM 6651 O O . LYS A 1 817 ? -32.101 -6.819 36.996 1.00 98.06 817 LYS A O 1
ATOM 6656 N N . ILE A 1 818 ? -34.274 -6.395 37.353 1.00 98.50 818 ILE A N 1
ATOM 6657 C CA . ILE A 1 818 ? -34.404 -5.371 36.309 1.00 98.50 818 ILE A CA 1
ATOM 6658 C C . ILE A 1 818 ? -34.350 -3.974 36.937 1.00 98.50 818 ILE A C 1
ATOM 6660 O O . ILE A 1 818 ? -35.010 -3.705 37.938 1.00 98.50 818 ILE A O 1
ATOM 6664 N N . ILE A 1 819 ? -33.595 -3.059 36.335 1.00 98.69 819 ILE A N 1
ATOM 6665 C CA . ILE A 1 819 ? -33.573 -1.635 36.687 1.00 98.69 819 ILE A CA 1
ATOM 6666 C C . ILE A 1 819 ? -33.993 -0.845 35.449 1.00 98.69 819 ILE A C 1
ATOM 6668 O O . ILE A 1 819 ? -33.312 -0.895 34.429 1.00 98.69 819 ILE A O 1
ATOM 6672 N N . TYR A 1 820 ? -35.098 -0.105 35.532 1.00 98.44 820 TYR A N 1
ATOM 6673 C CA . TYR A 1 820 ? -35.569 0.771 34.462 1.00 98.44 820 TYR A CA 1
ATOM 6674 C C . TYR A 1 820 ? -35.226 2.233 34.763 1.00 98.44 820 TYR A C 1
ATOM 6676 O O . TYR A 1 820 ? -35.546 2.738 35.840 1.00 98.44 820 TYR A O 1
ATOM 6684 N N . VAL A 1 821 ? -34.619 2.935 33.802 1.00 98.06 821 VAL A N 1
ATOM 6685 C CA . VAL A 1 821 ? -34.299 4.368 33.909 1.00 98.06 821 VAL A CA 1
ATOM 6686 C C . VAL A 1 821 ? -35.209 5.188 33.000 1.00 98.06 821 VAL A C 1
ATOM 6688 O O . VAL A 1 821 ? -35.122 5.129 31.772 1.00 98.06 821 VAL A O 1
ATOM 6691 N N . ALA A 1 822 ? -36.066 5.993 33.611 1.00 96.69 822 ALA A N 1
ATOM 6692 C CA . ALA A 1 822 ? -36.986 6.900 32.949 1.00 96.69 822 ALA A CA 1
ATOM 6693 C C . ALA A 1 822 ? -36.454 8.343 32.949 1.00 96.69 822 ALA A C 1
ATOM 6695 O O . ALA A 1 822 ? -35.668 8.725 33.813 1.00 96.69 822 ALA A O 1
ATOM 6696 N N . ARG A 1 823 ? -36.898 9.165 31.993 1.00 95.31 823 ARG A N 1
ATOM 6697 C CA . ARG A 1 823 ? -36.560 10.595 31.900 1.00 95.31 823 ARG A CA 1
ATOM 6698 C C . ARG A 1 823 ? -37.654 11.354 31.172 1.00 95.31 823 ARG A C 1
ATOM 6700 O O . ARG A 1 823 ? -38.249 10.804 30.246 1.00 95.31 823 ARG A O 1
ATOM 6707 N N . ASN A 1 824 ? -37.871 12.618 31.529 1.00 93.44 824 ASN A N 1
ATOM 6708 C CA . ASN A 1 824 ? -38.852 13.475 30.872 1.00 93.44 824 ASN A CA 1
ATOM 6709 C C . ASN A 1 824 ? -38.689 13.483 29.335 1.00 93.44 824 ASN A C 1
ATOM 6711 O O . ASN A 1 824 ? -37.582 13.636 28.804 1.00 93.44 824 ASN A O 1
ATOM 6715 N N . ALA A 1 825 ? -39.807 13.357 28.617 1.00 95.06 825 ALA A N 1
ATOM 6716 C CA . ALA A 1 825 ? -39.827 13.212 27.164 1.00 95.06 825 ALA A CA 1
ATOM 6717 C C . ALA A 1 825 ? -39.156 14.381 26.412 1.00 95.06 825 ALA A C 1
ATOM 6719 O O . ALA A 1 825 ? -38.434 14.145 25.443 1.00 95.06 825 ALA A O 1
ATOM 6720 N N . LYS A 1 826 ? -39.315 15.629 26.881 1.00 95.25 826 LYS A N 1
ATOM 6721 C CA . LYS A 1 826 ? -38.790 16.833 26.207 1.00 95.25 826 LYS A CA 1
ATOM 6722 C C . LYS A 1 826 ? -37.264 16.939 26.289 1.00 95.25 826 LYS A C 1
ATOM 6724 O O . LYS A 1 826 ? -36.608 17.239 25.293 1.00 95.25 826 LYS A O 1
ATOM 6729 N N . ASP A 1 827 ? -36.672 16.646 27.450 1.00 94.62 827 ASP A N 1
ATOM 6730 C CA . ASP A 1 827 ? -35.207 16.539 27.567 1.00 94.62 827 ASP A CA 1
ATOM 6731 C C . ASP A 1 827 ? -34.661 15.290 26.859 1.00 94.62 827 ASP A C 1
ATOM 6733 O O . ASP A 1 827 ? -33.523 15.304 26.378 1.00 94.62 827 ASP A O 1
ATOM 6737 N N . THR A 1 828 ? -35.465 14.227 26.763 1.00 95.56 828 THR A N 1
ATOM 6738 C CA . THR A 1 828 ? -35.103 12.997 26.049 1.00 95.56 828 THR A CA 1
ATOM 6739 C C . THR A 1 828 ? -34.987 13.244 24.545 1.00 95.56 828 THR A C 1
ATOM 6741 O O . THR A 1 828 ? -33.911 13.003 24.003 1.00 95.56 828 THR A O 1
ATOM 6744 N N . VAL A 1 829 ? -36.002 13.814 23.875 1.00 96.56 829 VAL A N 1
ATOM 6745 C CA . VAL A 1 829 ? -35.952 14.098 22.421 1.00 96.56 829 VAL A CA 1
ATOM 6746 C C . VAL A 1 829 ? -34.807 15.046 22.045 1.00 96.56 829 VAL A C 1
ATOM 6748 O O . VAL A 1 829 ? -34.068 14.768 21.104 1.00 96.56 829 VAL A O 1
ATOM 6751 N N . VAL A 1 830 ? -34.554 16.097 22.836 1.00 95.50 830 VAL A N 1
ATOM 6752 C CA . VAL A 1 830 ? -33.392 16.990 22.643 1.00 95.50 830 VAL A CA 1
ATOM 6753 C C . VAL A 1 830 ? -32.069 16.239 22.808 1.00 95.50 830 VAL A C 1
ATOM 6755 O O . VAL A 1 830 ? -31.107 16.472 22.073 1.00 95.50 830 VAL A O 1
ATOM 6758 N N . SER A 1 831 ? -31.990 15.326 23.778 1.00 94.81 831 SER A N 1
ATOM 6759 C CA . SER A 1 831 ? -30.798 14.504 23.984 1.00 94.81 831 SER A CA 1
ATOM 6760 C C . SER A 1 831 ? -30.619 13.408 22.926 1.00 94.81 831 SER A C 1
ATOM 6762 O O . SER A 1 831 ? -29.493 12.930 22.782 1.00 94.81 831 SER A O 1
ATOM 6764 N N . TYR A 1 832 ? -31.691 13.024 22.226 1.00 96.19 832 TYR A N 1
ATOM 6765 C CA . TYR A 1 832 ? -31.717 12.053 21.130 1.00 96.19 832 TYR A CA 1
ATOM 6766 C C . TYR A 1 832 ? -31.304 12.726 19.811 1.00 96.19 832 TYR A C 1
ATOM 6768 O O . TYR A 1 832 ? -30.346 12.282 19.191 1.00 96.19 832 TYR A O 1
ATOM 6776 N N . PHE A 1 833 ? -31.875 13.886 19.464 1.00 95.88 833 PHE A N 1
ATOM 6777 C CA . PHE A 1 833 ? -31.496 14.662 18.271 1.00 95.88 833 PHE A CA 1
ATOM 6778 C C . PHE A 1 833 ? -29.990 14.957 18.207 1.00 95.88 833 PHE A C 1
ATOM 6780 O O . PHE A 1 833 ? -29.330 14.721 17.196 1.00 95.88 833 PHE A O 1
ATOM 6787 N N . HIS A 1 834 ? -29.411 15.422 19.320 1.00 94.50 834 HIS A N 1
ATOM 6788 C CA . HIS A 1 834 ? -27.966 15.644 19.410 1.00 94.50 834 HIS A CA 1
ATOM 6789 C C . HIS A 1 834 ? -27.138 14.353 19.330 1.00 94.50 834 HIS A C 1
ATOM 6791 O O . HIS A 1 834 ? -25.991 14.423 18.902 1.00 94.50 834 HIS A O 1
ATOM 6797 N N . PHE A 1 835 ? -27.685 13.208 19.751 1.00 93.81 835 PHE A N 1
ATOM 6798 C CA . PHE A 1 835 ? -27.006 11.912 19.711 1.00 93.81 835 PHE A CA 1
ATOM 6799 C C . PHE A 1 835 ? -27.010 11.310 18.307 1.00 93.81 835 PHE A C 1
ATOM 6801 O O . PHE A 1 835 ? -25.957 10.891 17.843 1.00 93.81 835 PHE A O 1
ATOM 6808 N N . ASP A 1 836 ? -28.132 11.344 17.593 1.00 93.44 836 ASP A N 1
ATOM 6809 C CA . ASP A 1 836 ? -28.208 10.793 16.235 1.00 93.44 836 ASP A CA 1
ATOM 6810 C C . ASP A 1 836 ? -27.363 11.618 15.264 1.00 93.44 836 ASP A C 1
ATOM 6812 O O . ASP A 1 836 ? -26.683 11.068 14.400 1.00 93.44 836 ASP A O 1
ATOM 6816 N N . ARG A 1 837 ? -27.293 12.943 15.466 1.00 91.31 837 ARG A N 1
ATOM 6817 C CA . ARG A 1 837 ? -26.438 13.828 14.658 1.00 91.31 837 ARG A CA 1
ATOM 6818 C C . ARG A 1 837 ? -24.953 13.463 14.717 1.00 91.31 837 ARG A C 1
ATOM 6820 O O . ARG A 1 837 ? -24.276 13.632 13.712 1.00 91.31 837 ARG A O 1
ATOM 6827 N N . MET A 1 838 ? -24.462 12.963 15.851 1.00 89.06 838 MET A N 1
ATOM 6828 C CA . MET A 1 838 ? -23.073 12.503 16.019 1.00 89.06 838 MET A CA 1
ATOM 6829 C C . MET A 1 838 ? -22.904 10.994 15.769 1.00 89.06 838 MET A C 1
ATOM 6831 O O . MET A 1 838 ? -21.852 10.581 15.295 1.00 89.06 838 MET A O 1
ATOM 6835 N N . ASN A 1 839 ? -23.901 10.160 16.078 1.00 88.88 839 ASN A N 1
ATOM 6836 C CA . ASN A 1 839 ? -23.808 8.705 15.972 1.00 88.88 839 ASN A CA 1
ATOM 6837 C C . ASN A 1 839 ? -24.109 8.243 14.541 1.00 88.88 839 ASN A C 1
ATOM 6839 O O . ASN A 1 839 ? -25.261 8.256 14.113 1.00 88.88 839 ASN A O 1
ATOM 6843 N N . LYS A 1 840 ? -23.079 7.789 13.823 1.00 82.38 840 LYS A N 1
ATOM 6844 C CA . LYS A 1 840 ? -23.152 7.324 12.426 1.00 82.38 840 LYS A CA 1
ATOM 6845 C C . LYS A 1 840 ? -23.955 6.026 12.254 1.00 82.38 840 LYS A C 1
ATOM 6847 O O . LYS A 1 840 ? -24.469 5.783 11.169 1.00 82.38 840 LYS A O 1
ATOM 6852 N N . ALA A 1 841 ? -24.099 5.218 13.308 1.00 80.94 841 ALA A N 1
ATOM 6853 C CA . ALA A 1 841 ? -24.871 3.973 13.298 1.00 80.94 841 ALA A CA 1
ATOM 6854 C C . ALA A 1 841 ? -26.385 4.180 13.536 1.00 80.94 841 ALA A C 1
ATOM 6856 O O . ALA A 1 841 ? -27.140 3.210 13.566 1.00 80.94 841 ALA A O 1
ATOM 6857 N N . GLN A 1 842 ? -26.851 5.424 13.698 1.00 86.06 842 GLN A N 1
ATOM 6858 C CA . GLN A 1 842 ? -28.275 5.772 13.812 1.00 86.06 842 GLN A CA 1
ATOM 6859 C C . GLN A 1 842 ? -28.842 6.310 12.483 1.00 86.06 842 GLN A C 1
ATOM 6861 O O . GLN A 1 842 ? -28.068 6.801 11.652 1.00 86.06 842 GLN A O 1
ATOM 6866 N N . PRO A 1 843 ? -30.171 6.256 12.259 1.00 86.81 843 PRO A N 1
ATOM 6867 C CA . PRO A 1 843 ? -30.821 6.893 11.110 1.00 86.81 843 PRO A CA 1
ATOM 6868 C C . PRO A 1 843 ? -30.473 8.384 10.984 1.00 86.81 843 PRO A C 1
ATOM 6870 O O . PRO A 1 843 ? -30.085 9.021 11.961 1.00 86.81 843 PRO A O 1
ATOM 6873 N N . GLU A 1 844 ? -30.607 8.965 9.788 1.00 87.38 844 GLU A N 1
ATOM 6874 C CA . GLU A 1 844 ? -30.305 10.392 9.592 1.00 87.38 844 GLU A CA 1
ATOM 6875 C C . GLU A 1 844 ? -31.341 11.267 10.321 1.00 87.38 844 GLU A C 1
ATOM 6877 O O . GLU A 1 844 ? -32.530 11.204 9.990 1.00 87.38 844 GLU A O 1
ATOM 6882 N N . PRO A 1 845 ? -30.940 12.080 11.317 1.00 90.62 845 PRO A N 1
ATOM 6883 C CA . PRO A 1 845 ? -31.880 12.917 12.051 1.00 90.62 845 PRO A CA 1
ATOM 6884 C C . PRO A 1 845 ? -32.541 13.987 11.175 1.00 90.62 845 PRO A C 1
ATOM 6886 O O . PRO A 1 845 ? -33.734 14.240 11.362 1.00 90.62 845 PRO A O 1
ATOM 6889 N N . GLY A 1 846 ? -31.814 14.582 10.223 1.00 89.06 846 GLY A N 1
ATOM 6890 C CA . GLY A 1 846 ? -32.294 15.743 9.473 1.00 89.06 846 GLY A CA 1
ATOM 6891 C C . GLY A 1 846 ? -32.380 17.007 10.340 1.00 89.06 846 GLY A C 1
ATOM 6892 O O . GLY A 1 846 ? -31.547 17.231 11.223 1.00 89.06 846 GLY A O 1
ATOM 6893 N N . ASP A 1 847 ? -33.372 17.856 10.075 1.00 94.38 847 ASP A N 1
ATOM 6894 C CA . ASP A 1 847 ? -33.643 19.063 10.859 1.00 94.38 847 ASP A CA 1
ATOM 6895 C C . ASP A 1 847 ? -34.406 18.775 12.172 1.00 94.38 847 ASP A C 1
ATOM 6897 O O . ASP A 1 847 ? -34.915 17.677 12.405 1.00 94.38 847 ASP A O 1
ATOM 6901 N N . TRP A 1 848 ? -34.467 19.781 13.048 1.00 95.31 848 TRP A N 1
ATOM 6902 C CA . TRP A 1 848 ? -35.090 19.673 14.372 1.00 95.31 848 TRP A CA 1
ATOM 6903 C C . TRP A 1 848 ? -36.606 19.451 14.317 1.00 95.31 848 TRP A C 1
ATOM 6905 O O . TRP A 1 848 ? -37.123 18.656 15.101 1.00 95.31 848 TRP A O 1
ATOM 6915 N N . ASP A 1 849 ? -37.314 20.103 13.395 1.00 94.75 849 ASP A N 1
ATOM 6916 C CA . ASP A 1 849 ? -38.776 20.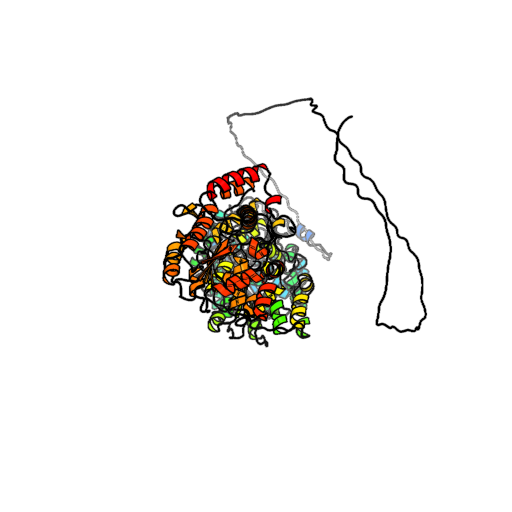072 13.345 1.00 94.75 849 ASP A CA 1
ATOM 6917 C C . ASP A 1 849 ? -39.250 18.712 12.806 1.00 94.75 849 ASP A C 1
ATOM 6919 O O . ASP A 1 849 ? -40.109 18.062 13.409 1.00 94.75 849 ASP A O 1
ATOM 6923 N N . SER A 1 850 ? -38.600 18.216 11.748 1.00 94.19 850 SER A N 1
ATOM 6924 C CA . SER A 1 850 ? -38.775 16.854 11.231 1.00 94.19 850 SER A CA 1
ATOM 6925 C C . SER A 1 850 ? -38.438 15.785 12.275 1.00 94.19 850 SER A C 1
ATOM 6927 O O . SER A 1 850 ? -39.136 14.773 12.367 1.00 94.19 850 SER A O 1
ATOM 6929 N N . PHE A 1 851 ? -37.375 15.976 13.066 1.00 96.81 851 PHE A N 1
ATOM 6930 C CA . PHE A 1 851 ? -36.996 15.034 14.124 1.00 96.81 851 PHE A CA 1
ATOM 6931 C C . PHE A 1 851 ? -38.015 15.020 15.270 1.00 96.81 851 PHE A C 1
ATOM 6933 O O . PHE A 1 851 ? -38.440 13.950 15.708 1.00 96.81 851 PHE A O 1
ATOM 6940 N N . LEU A 1 852 ? -38.444 16.199 15.730 1.00 97.44 852 LEU A N 1
ATOM 6941 C CA . LEU A 1 852 ? -39.442 16.342 16.786 1.00 97.44 852 LEU A CA 1
ATOM 6942 C C . LEU A 1 852 ? -40.783 15.723 16.369 1.00 97.44 852 LEU A C 1
ATOM 6944 O O . LEU A 1 852 ? -41.380 15.000 17.166 1.00 97.44 852 LEU A O 1
ATOM 6948 N N . GLN A 1 853 ? -41.217 15.918 15.118 1.00 95.38 853 GLN A N 1
ATOM 6949 C CA . GLN A 1 853 ? -42.433 15.280 14.613 1.00 95.38 853 GLN A CA 1
ATOM 6950 C C . GLN A 1 853 ? -42.302 13.751 14.577 1.00 95.38 853 GLN A C 1
ATOM 6952 O O . GLN A 1 853 ? -43.204 13.066 15.050 1.00 95.38 853 GLN A O 1
ATOM 6957 N N . ARG A 1 854 ? -41.175 13.186 14.109 1.00 95.62 854 ARG A N 1
ATOM 6958 C CA . ARG A 1 854 ? -40.963 11.722 14.155 1.00 95.62 854 ARG A CA 1
ATOM 6959 C C . ARG A 1 854 ? -40.977 11.170 15.583 1.00 95.62 854 ARG A C 1
ATOM 6961 O O . ARG A 1 854 ? -41.515 10.087 15.798 1.00 95.62 854 ARG A O 1
ATOM 6968 N N . PHE A 1 855 ? -40.454 11.915 16.558 1.00 97.12 855 PHE A N 1
ATOM 6969 C CA . PHE A 1 855 ? -40.526 11.536 17.970 1.00 97.12 855 PHE A CA 1
ATOM 6970 C C . PHE A 1 855 ? -41.970 11.539 18.499 1.00 97.12 855 PHE A C 1
ATOM 6972 O O . PHE A 1 855 ? -42.376 10.587 19.164 1.00 97.12 855 PHE A O 1
ATOM 6979 N N . VAL A 1 856 ? -42.763 12.568 18.178 1.00 96.00 856 VAL A N 1
ATOM 6980 C CA . VAL A 1 856 ? -44.187 12.652 18.560 1.00 96.00 856 VAL A CA 1
ATOM 6981 C C . VAL A 1 856 ? -45.016 11.555 17.877 1.00 96.00 856 VAL A C 1
ATOM 6983 O O . VAL A 1 856 ? -45.868 10.948 18.527 1.00 96.00 856 VAL A O 1
ATOM 6986 N N . ASP A 1 857 ? -44.725 11.240 16.614 1.00 94.19 857 ASP A N 1
ATOM 6987 C CA . ASP A 1 857 ? -45.327 10.146 15.839 1.00 94.19 857 ASP A CA 1
ATOM 6988 C C . ASP A 1 857 ? -44.954 8.736 16.349 1.00 94.19 857 ASP A C 1
ATOM 6990 O O . ASP A 1 857 ? -45.543 7.756 15.896 1.00 94.19 857 ASP A O 1
ATOM 6994 N N . GLY A 1 858 ? -43.956 8.603 17.232 1.00 94.19 858 GLY A N 1
ATOM 6995 C CA . GLY A 1 858 ? -43.414 7.309 17.672 1.00 94.19 858 GLY A CA 1
ATOM 6996 C C . GLY A 1 858 ? -42.531 6.592 16.637 1.00 94.19 858 GLY A C 1
ATOM 6997 O O . GLY A 1 858 ? -42.272 5.396 16.756 1.00 94.19 858 GLY A O 1
ATOM 6998 N N . LYS A 1 859 ? -42.047 7.316 15.622 1.00 93.62 859 LYS A N 1
ATOM 6999 C CA . LYS A 1 859 ? -41.205 6.825 14.515 1.00 93.62 859 LYS A CA 1
ATOM 7000 C C . LYS A 1 859 ? -39.714 7.009 14.829 1.00 93.62 859 LYS A C 1
ATOM 7002 O O . LYS A 1 859 ? -38.971 7.610 14.052 1.00 93.62 859 LYS A O 1
ATOM 7007 N N . MET A 1 860 ? -39.298 6.520 15.996 1.00 95.06 860 MET A N 1
ATOM 7008 C CA . MET A 1 860 ? -37.902 6.466 16.454 1.00 95.06 860 MET A CA 1
ATOM 7009 C C . MET A 1 860 ? -37.411 5.016 16.490 1.00 95.06 860 MET A C 1
ATOM 7011 O O . MET A 1 860 ? -38.210 4.099 16.313 1.00 95.06 860 MET A O 1
ATOM 7015 N N . VAL A 1 861 ? -36.119 4.775 16.729 1.00 93.69 861 VAL A N 1
ATOM 7016 C CA . VAL A 1 861 ? -35.671 3.411 17.065 1.00 93.69 861 VAL A CA 1
ATOM 7017 C C . VAL A 1 861 ? -36.247 3.041 18.435 1.00 93.69 861 VAL A C 1
ATOM 7019 O O . VAL A 1 861 ? -36.260 3.879 19.337 1.00 93.69 861 VAL A O 1
ATOM 7022 N N . PHE A 1 862 ? -36.729 1.805 18.578 1.00 95.50 862 PHE A N 1
ATOM 7023 C CA . PHE A 1 862 ? -37.494 1.327 19.738 1.00 95.50 862 PHE A CA 1
ATOM 7024 C C . PHE A 1 862 ? -38.880 1.995 19.894 1.00 95.50 862 PHE A C 1
ATOM 7026 O O . PHE A 1 862 ? -39.525 1.874 20.936 1.00 95.50 862 PHE A O 1
ATOM 7033 N N . GLY A 1 863 ? -39.380 2.625 18.822 1.00 95.62 863 GLY A N 1
ATOM 7034 C CA . GLY A 1 863 ? -40.772 3.057 18.674 1.00 95.62 863 GLY A CA 1
ATOM 7035 C C . GLY A 1 863 ? -41.165 4.315 19.455 1.00 95.62 863 GLY A C 1
ATOM 7036 O O . GLY A 1 863 ? -40.471 5.331 19.445 1.00 95.62 863 GLY A O 1
ATOM 7037 N N . SER A 1 864 ? -42.344 4.271 20.077 1.00 96.38 864 SER A N 1
ATOM 7038 C CA . SER A 1 864 ? -42.937 5.395 20.806 1.00 96.38 864 SER A CA 1
ATOM 7039 C C . SER A 1 864 ? -42.401 5.490 22.231 1.00 96.38 864 SER A C 1
ATOM 7041 O O . SER A 1 864 ? -42.502 4.541 23.009 1.00 96.38 864 SER A O 1
ATOM 7043 N N . TRP A 1 865 ? -41.905 6.676 22.603 1.00 97.38 865 TRP A N 1
ATOM 7044 C CA . TRP A 1 865 ? -41.481 6.977 23.975 1.00 97.38 865 TRP A CA 1
ATOM 7045 C C . TRP A 1 865 ? -42.600 6.695 24.989 1.00 97.38 865 TRP A C 1
ATOM 7047 O O . TRP A 1 865 ? -42.328 6.112 26.033 1.00 97.38 865 TRP A O 1
ATOM 7057 N N . ASN A 1 866 ? -43.852 7.048 24.677 1.00 94.88 866 ASN A N 1
ATOM 7058 C CA . ASN A 1 866 ? -44.984 6.904 25.603 1.00 94.88 866 ASN A CA 1
ATOM 7059 C C . ASN A 1 866 ? -45.282 5.428 25.885 1.00 94.88 866 ASN A C 1
ATOM 7061 O O . ASN A 1 866 ? -45.403 5.032 27.039 1.00 94.88 866 ASN A O 1
ATOM 7065 N N . ASP A 1 867 ? -45.342 4.610 24.835 1.00 95.50 867 ASP A N 1
ATOM 7066 C CA . ASP A 1 867 ? -45.710 3.197 24.930 1.00 95.50 867 ASP A CA 1
ATOM 7067 C C . ASP A 1 867 ? -44.565 2.356 25.516 1.00 95.50 867 ASP A C 1
ATOM 7069 O O . ASP A 1 867 ? -44.800 1.480 26.347 1.00 95.50 867 ASP A O 1
ATOM 7073 N N . HIS A 1 868 ? -43.311 2.677 25.179 1.00 97.19 868 HIS A N 1
ATOM 7074 C CA . HIS A 1 868 ? -42.136 2.050 25.787 1.00 97.19 868 HIS A CA 1
ATOM 7075 C C . HIS A 1 868 ? -42.027 2.382 27.283 1.00 97.19 868 HIS A C 1
ATOM 7077 O O . HIS A 1 868 ? -41.838 1.492 28.111 1.00 97.19 868 HIS A O 1
ATOM 7083 N N . VAL A 1 869 ? -42.109 3.663 27.649 1.00 96.75 869 VAL A N 1
ATOM 7084 C CA . VAL A 1 869 ? -41.933 4.120 29.037 1.00 96.75 869 VAL A CA 1
ATOM 7085 C C . VAL A 1 869 ? -43.138 3.729 29.899 1.00 96.75 869 VAL A C 1
ATOM 7087 O O . VAL A 1 869 ? -42.956 3.203 30.995 1.00 96.75 869 VAL A O 1
ATOM 7090 N N . GLY A 1 870 ? -44.358 3.903 29.385 1.00 95.12 870 GLY A N 1
ATOM 7091 C CA . GLY A 1 870 ? -45.593 3.476 30.040 1.00 95.12 870 GLY A CA 1
ATOM 7092 C C . GLY A 1 870 ? -45.677 1.958 30.201 1.00 95.12 870 GLY A C 1
ATOM 7093 O O . GLY A 1 870 ? -45.934 1.483 31.301 1.00 95.12 870 GLY A O 1
ATOM 7094 N N . GLY A 1 871 ? -45.376 1.176 29.157 1.00 96.06 871 GLY A N 1
ATOM 7095 C CA . GLY A 1 871 ? -45.406 -0.290 29.226 1.00 96.06 871 GLY A CA 1
ATOM 7096 C C . GLY A 1 871 ? -44.460 -0.862 30.287 1.00 96.06 871 GLY A C 1
ATOM 7097 O O . GLY A 1 871 ? -44.838 -1.761 31.040 1.00 96.06 871 GLY A O 1
ATOM 7098 N N . TRP A 1 872 ? -43.253 -0.301 30.408 1.00 97.44 872 TRP A N 1
ATOM 7099 C CA . TRP A 1 872 ? -42.315 -0.672 31.469 1.00 97.44 872 TRP A CA 1
ATOM 7100 C C . TRP A 1 872 ? -42.774 -0.228 32.867 1.00 97.44 872 TRP A C 1
ATOM 7102 O O . TRP A 1 872 ? -42.574 -0.978 33.821 1.00 97.44 872 TRP A O 1
ATOM 7112 N N . TRP A 1 873 ? -43.429 0.931 33.001 1.00 96.38 873 TRP A N 1
ATOM 7113 C CA . TRP A 1 873 ? -44.020 1.383 34.267 1.00 96.38 873 TRP A CA 1
ATOM 7114 C C . TRP A 1 873 ? -45.184 0.497 34.724 1.00 96.38 873 TRP A C 1
ATOM 7116 O O . TRP A 1 873 ? -45.163 -0.003 35.848 1.00 96.38 873 TRP A O 1
ATOM 7126 N N . GLU A 1 874 ? -46.158 0.220 33.854 1.00 95.50 874 GLU A N 1
ATOM 7127 C CA . GLU A 1 874 ? -47.300 -0.646 34.179 1.00 95.50 874 GLU A CA 1
ATOM 7128 C C . GLU A 1 874 ? -46.847 -2.068 34.560 1.00 95.50 874 GLU A C 1
ATOM 7130 O O . GLU A 1 874 ? -47.418 -2.683 35.461 1.00 95.50 874 GLU A O 1
ATOM 7135 N N . LYS A 1 875 ? -45.750 -2.573 33.970 1.00 96.06 875 LYS A N 1
ATOM 7136 C CA . LYS A 1 875 ? -45.157 -3.864 34.359 1.00 96.06 875 LYS A CA 1
ATOM 7137 C C . LYS A 1 875 ? -44.723 -3.888 35.831 1.00 96.06 875 LYS A C 1
ATOM 7139 O O . LYS A 1 875 ? -44.926 -4.915 36.480 1.00 96.06 875 LYS A O 1
ATOM 7144 N N . THR A 1 876 ? -44.207 -2.784 36.389 1.00 95.25 876 THR A N 1
ATOM 7145 C CA . THR A 1 876 ? -43.770 -2.713 37.805 1.00 95.25 876 THR A CA 1
ATOM 7146 C C . THR A 1 876 ? -44.900 -3.026 38.788 1.00 95.25 876 THR A C 1
ATOM 7148 O O . THR A 1 876 ? -44.682 -3.722 39.777 1.00 95.25 876 THR A O 1
ATOM 7151 N N . LYS A 1 877 ? -46.139 -2.637 38.455 1.00 93.88 877 LYS A N 1
ATOM 7152 C CA . LYS A 1 877 ? -47.351 -2.918 39.246 1.00 93.88 877 LYS A CA 1
ATOM 7153 C C . LYS A 1 877 ? -47.667 -4.419 39.347 1.00 93.88 877 LYS A C 1
ATOM 7155 O O . LYS A 1 877 ? -48.459 -4.824 40.190 1.00 93.88 877 LYS A O 1
ATOM 7160 N N . THR A 1 878 ? -47.038 -5.242 38.501 1.00 93.88 878 THR A N 1
ATOM 7161 C CA . THR A 1 878 ? -47.207 -6.706 38.430 1.00 93.88 878 THR A CA 1
ATOM 7162 C C . THR A 1 878 ? -45.934 -7.500 38.754 1.00 93.88 878 THR A C 1
ATOM 7164 O O . THR A 1 878 ? -45.984 -8.726 38.837 1.00 93.88 878 THR A O 1
ATOM 7167 N N . ARG A 1 879 ? -44.779 -6.834 38.904 1.00 93.75 879 ARG A N 1
ATOM 7168 C CA . ARG A 1 879 ? -43.453 -7.465 39.012 1.00 93.75 879 ARG A CA 1
ATOM 7169 C C . ARG A 1 879 ? -42.550 -6.673 39.962 1.00 93.75 879 ARG A C 1
ATOM 7171 O O . ARG A 1 879 ? -42.016 -5.628 39.602 1.00 93.75 879 ARG A O 1
ATOM 7178 N N . SER A 1 880 ? -42.334 -7.215 41.161 1.00 93.69 880 SER A N 1
ATOM 7179 C CA . SER A 1 880 ? -41.460 -6.637 42.194 1.00 93.69 880 SER A CA 1
ATOM 7180 C C . SER A 1 880 ? -39.961 -6.738 41.879 1.00 93.69 880 SER A C 1
ATOM 7182 O O . SER A 1 880 ? -39.159 -6.053 42.509 1.00 93.69 880 SER A O 1
ATOM 7184 N N . ASN A 1 881 ? -39.566 -7.537 40.882 1.00 96.12 881 ASN A N 1
ATOM 7185 C CA . ASN A 1 881 ? -38.190 -7.632 40.386 1.00 96.12 881 ASN A CA 1
ATOM 7186 C C . ASN A 1 881 ? -37.798 -6.480 39.431 1.00 96.12 881 ASN A C 1
ATOM 7188 O O . ASN A 1 881 ? -36.827 -6.619 38.689 1.00 96.12 881 ASN A O 1
ATOM 7192 N N . ILE A 1 882 ? -38.526 -5.353 39.446 1.00 98.19 882 ILE A N 1
ATOM 7193 C CA . ILE A 1 882 ? -38.243 -4.156 38.640 1.00 98.19 882 ILE A CA 1
ATOM 7194 C C . ILE A 1 882 ? -38.095 -2.920 39.544 1.00 98.19 882 ILE A C 1
ATOM 7196 O O . ILE A 1 882 ? -39.063 -2.468 40.155 1.00 98.19 882 ILE A O 1
ATOM 7200 N N . LEU A 1 883 ? -36.902 -2.321 39.582 1.00 98.19 883 LEU A N 1
ATOM 7201 C CA . LEU A 1 883 ? -36.662 -1.006 40.184 1.00 98.19 883 LEU A CA 1
ATOM 7202 C C . LEU A 1 883 ? -36.849 0.093 39.136 1.00 98.19 883 LEU A C 1
ATOM 7204 O O . LEU A 1 883 ? -36.114 0.142 38.153 1.00 98.19 883 LEU A O 1
ATOM 7208 N N . TYR A 1 884 ? -37.782 1.012 39.374 1.00 97.25 884 TYR A N 1
ATOM 7209 C CA . TYR A 1 884 ? -37.999 2.172 38.508 1.00 97.25 884 TYR A CA 1
ATOM 7210 C C . TYR A 1 884 ? -37.293 3.419 39.067 1.00 97.25 884 TYR A C 1
ATOM 7212 O O . TYR A 1 884 ? -37.529 3.829 40.210 1.00 97.25 884 TYR A O 1
ATOM 7220 N N . LEU A 1 885 ? -36.417 4.014 38.255 1.00 97.31 885 LEU A N 1
ATOM 7221 C CA . LEU A 1 885 ? -35.617 5.199 38.571 1.00 97.31 885 LEU A CA 1
ATOM 7222 C C . LEU A 1 885 ? -35.949 6.345 37.615 1.00 97.31 885 LEU A C 1
ATOM 7224 O O . LEU A 1 885 ? -36.181 6.120 36.427 1.00 97.31 885 LEU A O 1
ATOM 7228 N N . PHE A 1 886 ? -35.880 7.581 38.107 1.00 96.12 886 PHE A N 1
ATOM 7229 C CA . PHE A 1 886 ? -36.001 8.783 37.285 1.00 96.12 886 PHE A CA 1
ATOM 7230 C C . PHE A 1 886 ? -34.643 9.480 37.155 1.00 96.12 886 PHE A C 1
ATOM 7232 O O . PHE A 1 886 ? -33.918 9.665 38.133 1.00 96.12 886 PHE A O 1
ATOM 7239 N N . TYR A 1 887 ? -34.305 9.921 35.947 1.00 94.44 887 TYR A N 1
ATOM 7240 C CA . TYR A 1 887 ? -33.124 10.739 35.674 1.00 94.44 887 TYR A CA 1
ATOM 7241 C C . TYR A 1 887 ? -33.144 12.047 36.473 1.00 94.44 887 TYR A C 1
ATOM 7243 O O . TYR A 1 887 ? -32.113 12.527 36.936 1.00 94.44 887 TYR A O 1
ATOM 7251 N N . GLU A 1 888 ? -34.335 12.610 36.660 1.00 93.25 888 GLU A N 1
ATOM 7252 C CA . GLU A 1 888 ? -34.572 13.803 37.462 1.00 93.25 888 GLU A CA 1
ATOM 7253 C C . GLU A 1 888 ? -34.237 13.577 38.949 1.00 93.25 888 GLU A C 1
ATOM 7255 O O . GLU A 1 888 ? -33.739 14.493 39.601 1.00 93.25 888 GLU A O 1
ATOM 7260 N N . ASP A 1 889 ? -34.437 12.359 39.464 1.00 93.06 889 ASP A N 1
ATOM 7261 C CA . ASP A 1 889 ? -34.085 11.973 40.836 1.00 93.06 889 ASP A CA 1
ATOM 7262 C C . ASP A 1 889 ? -32.570 11.771 40.987 1.00 93.06 889 ASP A C 1
ATOM 7264 O O . ASP A 1 889 ? -31.980 12.287 41.934 1.00 93.06 889 ASP A O 1
ATOM 7268 N N . LEU A 1 890 ? -31.929 11.112 40.012 1.00 92.38 890 LEU A N 1
ATOM 7269 C CA . LEU A 1 890 ? -30.471 10.919 39.958 1.00 92.38 890 LEU A CA 1
ATOM 7270 C C . LEU A 1 890 ? -29.697 12.251 39.930 1.00 92.38 890 LEU A C 1
ATOM 7272 O O . LEU A 1 890 ? -28.615 12.338 40.512 1.00 92.38 890 LEU A O 1
ATOM 7276 N N . ILE A 1 891 ? -30.245 13.283 39.270 1.00 90.62 891 ILE A N 1
ATOM 7277 C CA . ILE A 1 891 ? -29.690 14.652 39.236 1.00 90.62 891 ILE A CA 1
ATOM 7278 C C . ILE A 1 891 ? -29.892 15.402 40.558 1.00 90.62 891 ILE A C 1
ATOM 7280 O O . ILE A 1 891 ? -29.048 16.217 40.924 1.00 90.62 891 ILE A O 1
ATOM 7284 N N . GLU A 1 892 ? -31.011 15.181 41.246 1.00 90.00 892 GLU A N 1
ATOM 7285 C CA . GLU A 1 892 ? -31.308 15.859 42.512 1.00 90.00 892 GLU A CA 1
ATOM 7286 C C . GLU A 1 892 ? -30.483 15.297 43.675 1.00 90.00 892 GLU A C 1
ATOM 7288 O O . GLU A 1 892 ? -30.023 16.065 44.517 1.00 90.00 892 GLU A O 1
ATOM 7293 N N . ASP A 1 893 ? -30.312 13.973 43.725 1.00 92.12 893 ASP A N 1
ATOM 7294 C CA . ASP A 1 893 ? -29.788 13.263 44.893 1.00 92.12 893 ASP A CA 1
ATOM 7295 C C . ASP A 1 893 ? -29.191 11.902 44.490 1.00 92.12 893 ASP A C 1
ATOM 7297 O O . ASP A 1 893 ? -29.789 10.834 44.652 1.00 92.12 893 ASP A O 1
ATOM 7301 N N . THR A 1 894 ? -27.991 11.938 43.905 1.00 92.25 894 THR A N 1
ATOM 7302 C CA . THR A 1 894 ? -27.317 10.732 43.405 1.00 92.25 894 THR A CA 1
ATOM 7303 C C . THR A 1 894 ? -27.039 9.713 44.521 1.00 92.25 894 THR A C 1
ATOM 7305 O O . THR A 1 894 ? -27.133 8.515 44.273 1.00 92.25 894 THR A O 1
ATOM 7308 N N . GLU A 1 895 ? -26.754 10.151 45.754 1.00 94.00 895 GLU A N 1
ATOM 7309 C CA . GLU A 1 895 ? -26.437 9.257 46.882 1.00 94.00 895 GLU A CA 1
ATOM 7310 C C . GLU A 1 895 ? -27.664 8.460 47.360 1.00 94.00 895 GLU A C 1
ATOM 7312 O O . GLU A 1 895 ? -27.569 7.251 47.620 1.00 94.00 895 GLU A O 1
ATOM 7317 N N . ARG A 1 896 ? -28.845 9.095 47.409 1.00 95.00 896 ARG A N 1
ATOM 7318 C CA . ARG A 1 896 ? -30.118 8.414 47.685 1.00 95.00 896 ARG A CA 1
ATOM 7319 C C . ARG A 1 896 ? -30.455 7.387 46.611 1.00 95.00 896 ARG A C 1
ATOM 7321 O O . ARG A 1 896 ? -30.858 6.274 46.945 1.00 95.00 896 ARG A O 1
ATOM 7328 N N . GLU A 1 897 ? -30.274 7.723 45.337 1.00 95.88 897 GLU A N 1
ATOM 7329 C CA . GLU A 1 897 ? -30.576 6.803 44.235 1.00 95.88 897 GLU A CA 1
ATOM 7330 C C . GLU A 1 897 ? -29.565 5.643 44.145 1.00 95.88 897 GLU A C 1
ATOM 7332 O O . GLU A 1 897 ? -29.974 4.493 43.972 1.00 95.88 897 GLU A O 1
ATOM 7337 N N . VAL A 1 898 ? -28.270 5.885 44.392 1.00 96.69 898 VAL A N 1
ATOM 7338 C CA . VAL A 1 898 ? -27.263 4.822 44.603 1.00 96.69 898 VAL A CA 1
ATOM 7339 C C . VAL A 1 898 ? -27.665 3.926 45.778 1.00 96.69 898 VAL A C 1
ATOM 7341 O O . VAL A 1 898 ? -27.584 2.702 45.676 1.00 96.69 898 VAL A O 1
ATOM 7344 N N . SER A 1 899 ? -28.170 4.500 46.872 1.00 95.94 899 SER A N 1
ATOM 7345 C CA . SER A 1 899 ? -28.649 3.727 48.024 1.00 95.94 899 SER A CA 1
ATOM 7346 C C . SER A 1 899 ? -29.902 2.900 47.705 1.00 95.94 899 SER A C 1
ATOM 7348 O O . SER A 1 899 ? -29.977 1.750 48.134 1.00 95.94 899 SER A O 1
ATOM 7350 N N . ARG A 1 900 ? -30.845 3.414 46.900 1.00 97.38 900 ARG A N 1
ATOM 7351 C CA . ARG A 1 900 ? -32.001 2.645 46.390 1.00 97.38 900 ARG A CA 1
ATOM 7352 C C . ARG A 1 900 ? -31.563 1.471 45.510 1.00 97.38 900 ARG A C 1
ATOM 7354 O O . ARG A 1 900 ? -32.090 0.373 45.679 1.00 97.38 900 ARG A O 1
ATOM 7361 N N . ILE A 1 901 ? -30.586 1.681 44.621 1.00 98.25 901 ILE A N 1
ATOM 7362 C CA . ILE A 1 901 ? -29.983 0.618 43.799 1.00 98.25 901 ILE A CA 1
ATOM 7363 C C . ILE A 1 901 ? -29.353 -0.458 44.693 1.00 98.25 901 ILE A C 1
ATOM 7365 O O . ILE A 1 901 ? -29.643 -1.638 44.509 1.00 98.25 901 ILE A O 1
ATOM 7369 N N . CYS A 1 902 ? -28.560 -0.066 45.698 1.00 97.44 902 CYS A N 1
ATOM 7370 C CA . CYS A 1 902 ? -27.955 -1.007 46.646 1.00 97.44 902 CYS A CA 1
ATOM 7371 C C . CYS A 1 902 ? -29.015 -1.850 47.371 1.00 97.44 902 CYS A C 1
ATOM 7373 O O . CYS A 1 902 ? -28.905 -3.071 47.383 1.00 97.44 902 CYS A O 1
ATOM 7375 N N . SER A 1 903 ? -30.064 -1.221 47.915 1.00 97.56 903 SER A N 1
ATOM 7376 C CA . SER A 1 903 ? -31.139 -1.928 48.626 1.00 97.56 903 SER A CA 1
ATOM 7377 C C . SER A 1 903 ? -31.912 -2.902 47.733 1.00 97.56 903 SER A C 1
ATOM 7379 O O . SER A 1 903 ? -32.262 -3.990 48.177 1.00 97.56 903 SER A O 1
ATOM 7381 N N . PHE A 1 904 ? -32.171 -2.543 46.472 1.00 97.94 904 PHE A N 1
ATOM 7382 C CA . PHE A 1 904 ? -32.873 -3.408 45.515 1.00 97.94 904 PHE A CA 1
ATOM 7383 C C . PHE A 1 904 ? -32.033 -4.610 45.056 1.00 97.94 904 PHE A C 1
ATOM 7385 O O . PHE A 1 904 ? -32.573 -5.694 44.826 1.00 97.94 904 PHE A O 1
ATOM 7392 N N . LEU A 1 905 ? -30.719 -4.423 44.934 1.00 96.81 905 LEU A N 1
ATOM 7393 C CA . LEU A 1 905 ? -29.751 -5.471 44.599 1.00 96.81 905 LEU A CA 1
ATOM 7394 C C . LEU A 1 905 ? -29.219 -6.219 45.835 1.00 96.81 905 LEU A C 1
ATOM 7396 O O . LEU A 1 905 ? -28.310 -7.032 45.704 1.00 96.81 905 LEU A O 1
ATOM 7400 N N . GLU A 1 906 ? -29.773 -5.939 47.021 1.00 95.69 906 GLU A N 1
ATOM 7401 C CA . GLU A 1 906 ? -29.403 -6.549 48.310 1.00 95.69 906 GLU A CA 1
ATOM 7402 C C . GLU A 1 906 ? -27.908 -6.374 48.672 1.00 95.69 906 GLU A C 1
ATOM 7404 O O . GLU A 1 906 ? -27.332 -7.112 49.471 1.00 95.69 906 GLU A O 1
ATOM 7409 N N . LEU A 1 907 ? -27.275 -5.331 48.120 1.00 95.25 907 LEU A N 1
ATOM 7410 C CA . LEU A 1 907 ? -25.870 -5.000 48.332 1.00 95.25 907 LEU A CA 1
ATOM 7411 C C . LEU A 1 907 ? -25.660 -4.198 49.619 1.00 95.25 907 LEU A C 1
ATOM 7413 O O . LEU A 1 907 ? -26.319 -3.186 49.865 1.00 95.25 907 LEU A O 1
ATOM 7417 N N . SER A 1 908 ? -24.629 -4.580 50.376 1.00 93.81 908 SER A N 1
ATOM 7418 C CA . SER A 1 908 ? -24.139 -3.850 51.555 1.00 93.81 908 SER A CA 1
ATOM 7419 C C . SER A 1 908 ? -22.716 -3.297 51.341 1.00 93.81 908 SER A C 1
ATOM 7421 O O . SER A 1 908 ? -21.787 -3.721 52.028 1.00 93.81 908 SER A O 1
ATOM 7423 N N . PRO A 1 909 ? -22.500 -2.377 50.375 1.00 92.31 909 PRO A N 1
ATOM 7424 C CA . PRO A 1 909 ? -21.183 -1.801 50.115 1.00 92.31 909 PRO A CA 1
ATOM 7425 C C . PRO A 1 909 ? -20.745 -0.883 51.263 1.00 92.31 909 PRO A C 1
ATOM 7427 O O . PRO A 1 909 ? -21.575 -0.222 51.898 1.00 92.31 909 PRO A O 1
ATOM 7430 N N . THR A 1 910 ? -19.432 -0.820 51.505 1.00 93.38 910 THR A N 1
ATOM 7431 C CA . THR A 1 910 ? -18.835 0.023 52.553 1.00 93.38 910 THR A CA 1
ATOM 7432 C C . THR A 1 910 ? -19.121 1.507 52.319 1.00 93.38 910 THR A C 1
ATOM 7434 O O . THR A 1 910 ? -19.363 1.937 51.191 1.00 93.38 910 THR A O 1
ATOM 7437 N N . THR A 1 911 ? -19.058 2.317 53.381 1.00 91.69 911 THR A N 1
ATOM 7438 C CA . THR A 1 911 ? -19.225 3.779 53.295 1.00 91.69 911 THR A CA 1
ATOM 7439 C C . THR A 1 911 ? -18.270 4.399 52.273 1.00 91.69 911 THR A C 1
ATOM 7441 O O . THR A 1 911 ? -18.690 5.222 51.464 1.00 91.69 911 THR A O 1
ATOM 7444 N N . ASP A 1 912 ? -17.015 3.943 52.250 1.00 92.50 912 ASP A N 1
ATOM 7445 C CA . ASP A 1 912 ? -16.009 4.415 51.296 1.00 92.50 912 ASP A CA 1
ATOM 7446 C C . ASP A 1 912 ? -16.352 4.025 49.853 1.00 92.50 912 ASP A C 1
ATOM 7448 O O . ASP A 1 912 ? -16.224 4.861 48.964 1.00 92.50 912 ASP A O 1
ATOM 7452 N N . LEU A 1 913 ? -16.871 2.812 49.612 1.00 92.56 913 LEU A N 1
ATOM 7453 C CA . LEU A 1 913 ? -17.329 2.394 48.283 1.00 92.56 913 LEU A CA 1
ATOM 7454 C C . LEU A 1 913 ? -18.567 3.184 47.833 1.00 92.56 913 LEU A C 1
ATOM 7456 O O . LEU A 1 913 ? -18.619 3.639 46.695 1.00 92.56 913 LEU A O 1
ATOM 7460 N N . LYS A 1 914 ? -19.550 3.414 48.714 1.00 92.69 914 LYS A N 1
ATOM 7461 C CA . LYS A 1 914 ? -20.716 4.263 48.395 1.00 92.69 914 LYS A CA 1
ATOM 7462 C C . LYS A 1 914 ? -20.294 5.684 48.027 1.00 92.69 914 LYS A C 1
ATOM 7464 O O . LYS A 1 914 ? -20.808 6.247 47.058 1.00 92.69 914 LYS A O 1
ATOM 7469 N N . LYS A 1 915 ? -19.334 6.241 48.769 1.00 92.62 915 LYS A N 1
ATOM 7470 C CA . LYS A 1 915 ? -18.746 7.550 48.490 1.00 92.62 915 LYS A CA 1
ATOM 7471 C C . LYS A 1 915 ? -17.994 7.552 47.155 1.00 92.62 915 LYS A C 1
ATOM 7473 O O . LYS A 1 915 ? -18.272 8.409 46.326 1.00 92.62 915 LYS A O 1
ATOM 7478 N N . GLU A 1 916 ? -17.126 6.570 46.907 1.00 93.31 916 GLU A N 1
ATOM 7479 C CA . GLU A 1 916 ? -16.384 6.403 45.648 1.00 93.31 916 GLU A CA 1
ATOM 7480 C C . GLU A 1 916 ? -17.332 6.315 44.438 1.00 93.31 916 GLU A C 1
ATOM 7482 O O . GLU A 1 916 ? -17.141 7.018 43.446 1.00 93.31 916 GLU A O 1
ATOM 7487 N N . VAL A 1 917 ? -18.385 5.493 44.535 1.00 95.25 917 VAL A N 1
ATOM 7488 C CA . VAL A 1 917 ? -19.430 5.334 43.510 1.00 95.25 917 VAL A CA 1
ATOM 7489 C C . VAL A 1 917 ? -20.140 6.661 43.249 1.00 95.25 917 VAL A C 1
ATOM 7491 O O . VAL A 1 917 ? -20.310 7.058 42.094 1.00 95.25 917 VAL A O 1
ATOM 7494 N N . THR A 1 918 ? -20.531 7.372 44.308 1.00 93.12 918 THR A N 1
ATOM 7495 C CA . THR A 1 918 ? -21.230 8.660 44.205 1.00 93.12 918 THR A CA 1
ATOM 7496 C C . THR A 1 918 ? -20.325 9.723 43.578 1.00 93.12 918 THR A C 1
ATOM 7498 O O . THR A 1 918 ? -20.714 10.349 42.595 1.00 93.12 918 THR A O 1
ATOM 7501 N N . GLU A 1 919 ? -19.084 9.870 44.053 1.00 93.06 919 GLU A N 1
ATOM 7502 C CA . GLU A 1 919 ? -18.104 10.827 43.526 1.00 93.06 919 GLU A CA 1
ATOM 7503 C C . GLU A 1 919 ? -17.733 10.530 42.064 1.00 93.06 919 GLU A C 1
ATOM 7505 O O . GLU A 1 919 ? -17.780 11.431 41.223 1.00 93.06 919 GLU A O 1
ATOM 7510 N N . LYS A 1 920 ? -17.408 9.278 41.711 1.00 93.44 920 LYS A N 1
ATOM 7511 C CA . LYS A 1 920 ? -17.061 8.905 40.327 1.00 93.44 920 LYS A CA 1
ATOM 7512 C C . LYS A 1 920 ? -18.241 9.058 39.368 1.00 93.44 920 LYS A C 1
ATOM 7514 O O . LYS A 1 920 ? -18.023 9.439 38.217 1.00 93.44 920 LYS A O 1
ATOM 7519 N N . SER A 1 921 ? -19.468 8.780 39.813 1.00 93.50 921 SER A N 1
ATOM 7520 C CA . SER A 1 921 ? -20.668 8.866 38.969 1.00 93.50 921 SER A CA 1
ATOM 7521 C C . SER A 1 921 ? -21.229 10.285 38.796 1.00 93.50 921 SER A C 1
ATOM 7523 O O . SER A 1 921 ? -22.137 10.471 37.989 1.00 93.50 921 SER A O 1
ATOM 7525 N N . LEU A 1 922 ? -20.670 11.313 39.449 1.00 91.75 922 LEU A N 1
ATOM 7526 C CA . LEU A 1 922 ? -21.015 12.708 39.149 1.00 91.75 922 LEU A CA 1
ATOM 7527 C C . LEU A 1 922 ? -20.807 13.019 37.657 1.00 91.75 922 LEU A C 1
ATOM 7529 O O . LEU A 1 922 ? -19.764 12.698 37.083 1.00 91.75 922 LEU A O 1
ATOM 7533 N N . PHE A 1 923 ? -21.761 13.724 37.035 1.00 89.62 923 PHE A N 1
ATOM 7534 C CA . PHE A 1 923 ? -21.755 14.003 35.590 1.00 89.62 923 PHE A CA 1
ATOM 7535 C C . PHE A 1 923 ? -20.429 14.590 35.076 1.00 89.62 923 PHE A C 1
ATOM 7537 O O . PHE A 1 923 ? -19.940 14.174 34.027 1.00 89.62 923 PHE A O 1
ATOM 7544 N N . ASN A 1 924 ? -19.818 15.523 35.814 1.00 88.75 924 ASN A N 1
ATOM 7545 C CA . ASN A 1 924 ? -18.535 16.115 35.427 1.00 88.75 924 ASN A CA 1
ATOM 7546 C C . ASN A 1 924 ? -17.379 15.104 35.460 1.00 88.75 924 ASN A C 1
ATOM 7548 O O . ASN A 1 924 ? -16.489 15.193 34.620 1.00 88.75 924 ASN A O 1
ATOM 7552 N N . ASN A 1 925 ? -17.396 14.133 36.371 1.00 92.25 925 ASN A N 1
ATOM 7553 C CA . ASN A 1 925 ? -16.349 13.118 36.478 1.00 92.25 925 ASN A CA 1
ATOM 7554 C C . ASN A 1 925 ? -16.530 12.051 35.391 1.00 92.25 925 ASN A C 1
ATOM 7556 O O . ASN A 1 925 ? -15.589 11.757 34.652 1.00 92.25 925 ASN A O 1
ATOM 7560 N N . MET A 1 926 ? -17.766 11.582 35.181 1.00 92.38 926 MET A N 1
ATOM 7561 C CA . MET A 1 926 ? -18.099 10.701 34.056 1.00 92.38 926 MET A CA 1
ATOM 7562 C C . MET A 1 926 ? -17.743 11.323 32.700 1.00 92.38 926 MET A C 1
ATOM 7564 O O . MET A 1 926 ? -17.179 10.638 31.853 1.00 92.38 926 MET A O 1
ATOM 7568 N N . LYS A 1 927 ? -18.012 12.622 32.503 1.00 89.88 927 LYS A N 1
ATOM 7569 C CA . LYS A 1 927 ? -17.759 13.348 31.246 1.00 89.88 927 LYS A CA 1
ATOM 7570 C C . LYS A 1 927 ? -16.282 13.406 30.846 1.00 89.88 927 LYS A C 1
ATOM 7572 O O . LYS A 1 927 ? -16.000 13.459 29.648 1.00 89.88 927 LYS A O 1
ATOM 7577 N N . HIS A 1 928 ? -15.362 13.384 31.809 1.00 88.25 928 HIS A N 1
ATOM 7578 C CA . HIS A 1 928 ? -13.919 13.388 31.545 1.00 88.25 928 HIS A CA 1
ATOM 7579 C C . HIS A 1 928 ? -13.292 11.982 31.543 1.00 88.25 928 HIS A C 1
ATOM 7581 O O . HIS A 1 928 ? -12.193 11.824 31.015 1.00 88.25 928 HIS A O 1
ATOM 7587 N N . ASN A 1 929 ? -13.975 10.944 32.049 1.00 87.94 929 ASN A N 1
ATOM 7588 C CA . ASN A 1 929 ? -13.508 9.565 31.891 1.00 87.94 929 ASN A CA 1
ATOM 7589 C C . ASN A 1 929 ? -13.753 9.074 30.448 1.00 87.94 929 ASN A C 1
ATOM 7591 O O . ASN A 1 929 ? -14.885 8.735 30.091 1.00 87.94 929 ASN A O 1
ATOM 7595 N N . LYS A 1 930 ? -12.678 8.954 29.651 1.00 86.31 930 LYS A N 1
ATOM 7596 C CA . LYS A 1 930 ? -12.686 8.403 28.277 1.00 86.31 930 LYS A CA 1
ATOM 7597 C C . LYS A 1 930 ? -13.381 7.034 28.156 1.00 86.31 930 LYS A C 1
ATOM 7599 O O . LYS A 1 930 ? -13.965 6.736 27.118 1.00 86.31 930 LYS A O 1
ATOM 7604 N N . MET A 1 931 ? -13.343 6.207 29.206 1.00 89.00 931 MET A N 1
ATOM 7605 C CA . MET A 1 931 ? -13.970 4.879 29.234 1.00 89.00 931 MET A CA 1
ATOM 7606 C C . MET A 1 931 ? -15.471 4.910 29.560 1.00 89.00 931 MET A C 1
ATOM 7608 O O . MET A 1 931 ? -16.139 3.896 29.379 1.00 89.00 931 MET A O 1
ATOM 7612 N N . ALA A 1 932 ? -16.024 6.034 30.033 1.00 87.69 932 ALA A N 1
ATOM 7613 C CA . ALA A 1 932 ? -17.445 6.175 30.384 1.00 87.69 932 ALA A CA 1
ATOM 7614 C C . ALA A 1 932 ? -18.193 7.207 29.517 1.00 87.69 932 ALA A C 1
ATOM 7616 O O . ALA A 1 932 ? -19.404 7.092 29.327 1.00 87.69 932 ALA A O 1
ATOM 7617 N N . ASN A 1 933 ? -17.489 8.201 28.968 1.00 86.12 933 ASN A N 1
ATOM 7618 C CA . ASN A 1 933 ? -18.059 9.282 28.160 1.00 86.12 933 ASN A CA 1
ATOM 7619 C C . ASN A 1 933 ? -18.248 8.939 26.667 1.00 86.12 933 ASN A C 1
ATOM 7621 O O . ASN A 1 933 ? -18.698 9.800 25.914 1.00 86.12 933 ASN A O 1
ATOM 7625 N N . GLY A 1 934 ? -17.891 7.724 26.237 1.00 80.62 934 GLY A N 1
ATOM 7626 C CA . GLY A 1 934 ? -17.980 7.275 24.844 1.00 80.62 934 GLY A CA 1
ATOM 7627 C C . GLY A 1 934 ? -16.833 7.722 23.929 1.00 80.62 934 GLY A C 1
ATOM 7628 O O . GLY A 1 934 ? -16.882 7.429 22.746 1.00 80.62 934 GLY A O 1
ATOM 7629 N N . SER A 1 935 ? -15.788 8.402 24.415 1.00 79.44 935 SER A N 1
ATOM 7630 C CA . SER A 1 935 ? -14.663 8.863 23.571 1.00 79.44 935 SER A CA 1
ATOM 7631 C C . SER A 1 935 ? -13.732 7.749 23.065 1.00 79.44 935 SER A C 1
ATOM 7633 O O . SER A 1 935 ? -12.727 8.046 22.428 1.00 79.44 935 SER A O 1
ATOM 7635 N N . ALA A 1 936 ? -14.056 6.485 23.340 1.00 69.31 936 ALA A N 1
ATOM 7636 C CA . ALA A 1 936 ? -13.431 5.303 22.747 1.00 69.31 936 ALA A CA 1
ATOM 7637 C C . ALA A 1 936 ? -14.297 4.641 21.649 1.00 69.31 936 ALA A C 1
ATOM 7639 O O . ALA A 1 936 ? -13.916 3.594 21.143 1.00 69.31 936 ALA A O 1
ATOM 7640 N N . ASP A 1 937 ? -15.457 5.215 21.310 1.00 71.25 937 ASP A N 1
ATOM 7641 C CA . ASP A 1 937 ? -16.415 4.672 20.339 1.00 71.25 937 ASP A CA 1
ATOM 7642 C C . ASP A 1 937 ? -16.320 5.415 18.989 1.00 71.25 937 ASP A C 1
ATOM 7644 O O . ASP A 1 937 ? -16.694 6.586 18.863 1.00 71.25 937 ASP A O 1
ATOM 7648 N N . GLU A 1 938 ? -15.814 4.719 17.969 1.00 68.06 938 GLU A N 1
ATOM 7649 C CA . GLU A 1 938 ? -15.530 5.244 16.625 1.00 68.06 938 GLU A CA 1
ATOM 7650 C C . GLU A 1 938 ? -16.794 5.655 15.835 1.00 68.06 938 GLU A C 1
ATOM 7652 O O . GLU A 1 938 ? -16.722 6.445 14.874 1.00 68.06 938 GLU A O 1
ATOM 7657 N N . VAL A 1 939 ? -17.981 5.181 16.249 1.00 75.12 939 VAL A N 1
ATOM 7658 C CA . VAL A 1 939 ? -19.249 5.543 15.592 1.00 75.12 939 VAL A CA 1
ATOM 7659 C C . VAL A 1 939 ? -19.716 6.956 15.942 1.00 75.12 939 VAL A C 1
ATOM 7661 O O . VAL A 1 939 ? -20.590 7.497 15.259 1.00 75.12 939 VAL A O 1
ATOM 7664 N N . LEU A 1 940 ? -19.123 7.583 16.963 1.00 82.62 940 LEU A N 1
ATOM 7665 C CA . LEU A 1 940 ? -19.532 8.878 17.499 1.00 82.62 940 LEU A CA 1
ATOM 7666 C C . LEU A 1 940 ? -18.645 10.020 16.983 1.00 82.62 940 LEU A C 1
ATOM 7668 O O . LEU A 1 940 ? -17.486 10.163 17.364 1.00 82.62 940 LEU A O 1
ATOM 7672 N N . ASP A 1 941 ? -19.201 10.905 16.156 1.00 82.56 941 ASP A N 1
ATOM 7673 C CA . ASP A 1 941 ? -18.511 12.124 15.738 1.00 82.56 941 ASP A CA 1
ATOM 7674 C C . ASP A 1 941 ? -18.594 13.227 16.810 1.00 82.56 941 ASP A C 1
ATOM 7676 O O . ASP A 1 941 ? -19.486 14.086 16.822 1.00 82.56 941 ASP A O 1
ATOM 7680 N N . PHE A 1 942 ? -17.608 13.223 17.709 1.00 82.44 942 PHE A N 1
ATOM 7681 C CA . PHE A 1 942 ? -17.443 14.232 18.758 1.00 82.44 942 PHE A CA 1
ATOM 7682 C C . PHE A 1 942 ? -17.262 15.668 18.229 1.00 82.44 942 PHE A C 1
ATOM 7684 O O . PHE A 1 942 ? -17.453 16.613 18.998 1.00 82.44 942 PHE A O 1
ATOM 7691 N N . LYS A 1 943 ? -16.964 15.865 16.931 1.00 82.75 943 LYS A N 1
ATOM 7692 C CA . LYS A 1 943 ? -16.906 17.195 16.296 1.00 82.75 943 LYS A CA 1
ATOM 7693 C C . LYS A 1 943 ? -18.316 17.761 16.029 1.00 82.75 943 LYS A C 1
ATOM 7695 O O . LYS A 1 943 ? -18.458 18.970 15.861 1.00 82.75 943 LYS A O 1
ATOM 7700 N N . ILE A 1 944 ? -19.363 16.922 16.061 1.00 83.69 944 ILE A N 1
ATOM 7701 C CA . ILE A 1 944 ? -20.779 17.319 15.924 1.00 83.69 944 ILE A CA 1
ATOM 7702 C C . ILE A 1 944 ? -21.457 17.507 17.293 1.00 83.69 944 ILE A C 1
ATOM 7704 O O . ILE A 1 944 ? -22.234 18.450 17.486 1.00 83.69 944 ILE A O 1
ATOM 7708 N N . SER A 1 945 ? -21.190 16.630 18.265 1.00 85.00 945 SER A N 1
ATOM 7709 C CA . SER A 1 945 ? -21.593 16.832 19.666 1.00 85.00 945 SER A CA 1
ATOM 7710 C C . SER A 1 945 ? -20.808 15.950 20.641 1.00 85.00 945 SER A C 1
ATOM 7712 O O . SER A 1 945 ? -20.525 14.798 20.331 1.00 85.00 945 SER A O 1
ATOM 7714 N N . PRO A 1 946 ? -20.524 16.431 21.865 1.00 87.19 946 PRO A N 1
ATOM 7715 C CA . PRO A 1 946 ? -20.026 15.578 22.936 1.00 87.19 946 PRO A CA 1
ATOM 7716 C C . PRO A 1 946 ? -21.147 14.684 23.486 1.00 87.19 946 PRO A C 1
ATOM 7718 O O . PRO A 1 946 ? -22.191 15.183 23.917 1.00 87.19 946 PRO A O 1
ATOM 7721 N N . PHE A 1 947 ? -20.903 13.371 23.547 1.00 87.88 947 PHE A N 1
ATOM 7722 C CA . PHE A 1 947 ? -21.858 12.359 24.030 1.00 87.88 947 PHE A CA 1
ATOM 7723 C C . PHE A 1 947 ? -22.446 12.685 25.419 1.00 87.88 947 PHE A C 1
ATOM 7725 O O . PHE A 1 947 ? -23.662 12.591 25.618 1.00 87.88 947 PHE A O 1
ATOM 7732 N N . MET A 1 948 ? -21.615 13.160 26.356 1.00 89.94 948 MET A N 1
ATOM 7733 C CA . MET A 1 948 ? -22.044 13.762 27.627 1.00 89.94 948 MET A CA 1
ATOM 7734 C C . MET A 1 948 ? -22.157 15.289 27.498 1.00 89.94 948 MET A C 1
ATOM 7736 O O . MET A 1 948 ? -21.291 16.055 27.925 1.00 89.94 948 MET A O 1
ATOM 7740 N N . ARG A 1 949 ? -23.260 15.738 26.883 1.00 88.56 949 ARG A N 1
ATOM 7741 C CA . ARG A 1 949 ? -23.482 17.140 26.486 1.00 88.56 949 ARG A CA 1
ATOM 7742 C C . ARG A 1 949 ? -23.584 18.112 27.675 1.00 88.56 949 ARG A C 1
ATOM 7744 O O . ARG A 1 949 ? -22.616 18.820 27.961 1.00 88.56 949 ARG A O 1
ATOM 7751 N N . LYS A 1 950 ? -24.735 18.146 28.369 1.00 86.06 950 LYS A N 1
ATOM 7752 C CA . LYS A 1 950 ? -25.040 19.120 29.449 1.00 86.06 950 LYS A CA 1
ATOM 7753 C C . LYS A 1 950 ? -25.449 18.535 30.812 1.00 86.06 950 LYS A C 1
ATOM 7755 O O . LYS A 1 950 ? -25.422 19.290 31.771 1.00 86.06 950 LYS A O 1
ATOM 7760 N N . GLY A 1 951 ? -25.856 17.264 30.896 1.00 83.38 951 GLY A N 1
ATOM 7761 C CA . GLY A 1 951 ? -26.121 16.589 32.180 1.00 83.38 951 GLY A CA 1
ATOM 7762 C C . GLY A 1 951 ? -27.116 17.290 33.111 1.00 83.38 951 GLY A C 1
ATOM 7763 O O . GLY A 1 951 ? -26.854 17.375 34.302 1.00 83.38 951 GLY A O 1
ATOM 7764 N N . LYS A 1 952 ? -28.208 17.854 32.577 1.00 85.06 952 LYS A N 1
ATOM 7765 C CA . LYS A 1 952 ? -29.193 18.623 33.354 1.00 85.06 952 LYS A CA 1
ATOM 7766 C C . LYS A 1 952 ? -30.634 18.326 32.934 1.00 85.06 952 LYS A C 1
ATOM 7768 O O . LYS A 1 952 ? -30.877 17.844 31.823 1.00 85.06 952 LYS A O 1
ATOM 7773 N N . VAL A 1 953 ? -31.560 18.697 33.814 1.00 88.88 953 VAL A N 1
ATOM 7774 C CA . VAL A 1 953 ? -33.007 18.791 33.562 1.00 88.88 953 VAL A CA 1
ATOM 7775 C C . VAL A 1 953 ? -33.339 20.190 33.018 1.00 88.88 953 VAL A C 1
ATOM 7777 O O . VAL A 1 953 ? -32.678 21.174 33.359 1.00 88.88 953 VAL A O 1
ATOM 7780 N N . GLY A 1 954 ? -34.349 20.291 32.157 1.00 89.69 954 GLY A N 1
ATOM 7781 C CA . GLY A 1 954 ? -34.857 21.541 31.598 1.00 89.69 954 GLY A CA 1
ATOM 7782 C C . GLY A 1 954 ? -33.988 22.168 30.503 1.00 89.69 954 GLY A C 1
ATOM 7783 O O . GLY A 1 954 ? -34.073 23.381 30.300 1.00 89.69 954 GLY A O 1
ATOM 7784 N N . ASP A 1 955 ? -33.148 21.408 29.782 1.00 89.56 955 ASP A N 1
ATOM 7785 C CA . ASP A 1 955 ? -32.470 21.973 28.602 1.00 89.56 955 ASP A CA 1
ATOM 7786 C C . ASP A 1 955 ? -33.445 22.206 27.449 1.00 89.56 955 ASP A C 1
ATOM 7788 O O . ASP A 1 955 ? -33.225 23.132 26.673 1.00 89.56 955 ASP A O 1
ATOM 7792 N N . TRP A 1 956 ? -34.531 21.432 27.370 1.00 92.00 956 TRP A N 1
ATOM 7793 C CA . TRP A 1 956 ? -35.548 21.532 26.317 1.00 92.00 956 TRP A CA 1
ATOM 7794 C C . TRP A 1 956 ? -36.103 22.945 26.089 1.00 92.00 956 TRP A C 1
ATOM 7796 O O . TRP A 1 956 ? -36.356 23.322 24.945 1.00 92.00 956 TRP A O 1
ATOM 7806 N N . LYS A 1 957 ? -36.166 23.772 27.141 1.00 91.69 957 LYS A N 1
ATOM 7807 C CA . LYS A 1 957 ? -36.574 25.191 27.094 1.00 91.69 957 LYS A CA 1
ATOM 7808 C C . LYS A 1 957 ? -35.698 26.075 26.188 1.00 91.69 957 LYS A C 1
ATOM 7810 O O . LYS A 1 957 ? -36.035 27.227 25.960 1.00 91.69 957 LYS A O 1
ATOM 7815 N N . ASN A 1 958 ? -34.568 25.553 25.705 1.00 91.69 958 ASN A N 1
ATOM 7816 C CA . ASN A 1 958 ? -33.613 26.236 24.827 1.00 91.69 958 ASN A CA 1
ATOM 7817 C C . ASN A 1 958 ? -33.680 25.736 23.364 1.00 91.69 958 ASN A C 1
ATOM 7819 O O . ASN A 1 958 ? -32.843 26.141 22.563 1.00 91.69 958 ASN A O 1
ATOM 7823 N N . HIS A 1 959 ? -34.612 24.828 23.031 1.00 92.69 959 HIS A N 1
ATOM 7824 C CA . HIS A 1 959 ? -34.756 24.220 21.691 1.00 92.69 959 HIS A CA 1
ATOM 7825 C C . HIS A 1 959 ? -36.204 24.228 21.190 1.00 92.69 959 HIS A C 1
ATOM 7827 O O . HIS A 1 959 ? -36.440 24.422 20.005 1.00 92.69 959 HIS A O 1
ATOM 7833 N N . PHE A 1 960 ? -37.177 24.035 22.084 1.00 94.50 960 PHE A N 1
ATOM 7834 C CA . PHE A 1 960 ? -38.595 24.131 21.744 1.00 94.50 960 PHE A CA 1
ATOM 7835 C C . PHE A 1 960 ? -39.006 25.595 21.544 1.00 94.50 960 PHE A C 1
ATOM 7837 O O . PHE A 1 960 ? -38.805 26.428 22.430 1.00 94.50 960 PHE A O 1
ATOM 7844 N N . THR A 1 961 ? -39.665 25.895 20.424 1.00 94.56 961 THR A N 1
ATOM 7845 C CA . THR A 1 961 ? -40.504 27.101 20.316 1.00 94.56 961 THR A CA 1
ATOM 7846 C C . THR A 1 961 ? -41.745 26.974 21.211 1.00 94.56 961 THR A C 1
ATOM 7848 O O . THR A 1 961 ? -42.139 25.867 21.579 1.00 94.56 961 THR A O 1
ATOM 7851 N N . VAL A 1 962 ? -42.402 28.095 21.537 1.00 92.69 962 VAL A N 1
ATOM 7852 C CA . VAL A 1 962 ? -43.636 28.102 22.353 1.00 92.69 962 VAL A CA 1
ATOM 7853 C C . VAL A 1 962 ? -44.707 27.187 21.741 1.00 92.69 962 VAL A C 1
ATOM 7855 O O . VAL A 1 962 ? -45.165 26.264 22.408 1.00 92.69 962 VAL A O 1
ATOM 7858 N N . LYS A 1 963 ? -44.971 27.328 20.434 1.00 93.62 963 LYS A N 1
ATOM 7859 C CA . LYS A 1 963 ? -45.915 26.477 19.692 1.00 93.62 963 LYS A CA 1
ATOM 7860 C C . LYS A 1 963 ? -45.546 24.988 19.730 1.00 93.62 963 LYS A C 1
ATOM 7862 O O . LYS A 1 963 ? -46.420 24.141 19.883 1.00 93.62 963 LYS A O 1
ATOM 7867 N N . GLN A 1 964 ? -44.261 24.648 19.586 1.00 95.56 964 GLN A N 1
ATOM 7868 C CA . GLN A 1 964 ? -43.807 23.255 19.702 1.00 95.56 964 GLN A CA 1
ATOM 7869 C C . GLN A 1 964 ? -43.992 22.714 21.118 1.00 95.56 964 GLN A C 1
ATOM 7871 O O . GLN A 1 964 ? -44.308 21.539 21.276 1.00 95.56 964 GLN A O 1
ATOM 7876 N N . ASN A 1 965 ? -43.798 23.544 22.147 1.00 94.88 965 ASN A N 1
ATOM 7877 C CA . ASN A 1 965 ? -44.056 23.145 23.523 1.00 94.88 965 ASN A CA 1
ATOM 7878 C C . ASN A 1 965 ? -45.545 22.849 23.739 1.00 94.88 965 ASN A C 1
ATOM 7880 O O . ASN A 1 965 ? -45.871 21.790 24.262 1.00 94.88 965 ASN A O 1
ATOM 7884 N N . GLU A 1 966 ? -46.418 23.773 23.335 1.00 93.94 966 GLU A N 1
ATOM 7885 C CA . GLU A 1 966 ? -47.875 23.661 23.474 1.00 93.94 966 GLU A CA 1
ATOM 7886 C C . GLU A 1 966 ? -48.399 22.410 22.761 1.00 93.94 966 GLU A C 1
ATOM 7888 O O . GLU A 1 966 ? -49.031 21.566 23.394 1.00 93.94 966 GLU A O 1
ATOM 7893 N N . GLN A 1 967 ? -48.029 22.214 21.489 1.00 93.12 967 GLN A N 1
ATOM 7894 C CA . GLN A 1 967 ? -48.448 21.035 20.729 1.00 93.12 967 GLN A CA 1
ATOM 7895 C C . GLN A 1 967 ? -47.938 19.727 21.348 1.00 93.12 967 GLN A C 1
ATOM 7897 O O . GLN A 1 967 ? -48.664 18.734 21.368 1.00 93.12 967 GLN A O 1
ATOM 7902 N N . PHE A 1 968 ? -46.702 19.715 21.860 1.00 96.12 968 PHE A N 1
ATOM 7903 C CA . PHE A 1 968 ? -46.135 18.548 22.534 1.00 96.12 968 PHE A CA 1
ATOM 7904 C C . PHE A 1 968 ? -46.845 18.257 23.860 1.00 96.12 968 PHE A C 1
ATOM 7906 O O . PHE A 1 968 ? -47.043 17.092 24.187 1.00 96.12 968 PHE A O 1
ATOM 7913 N N . ASP A 1 969 ? -47.231 19.283 24.626 1.00 93.62 969 ASP A N 1
ATOM 7914 C CA . ASP A 1 969 ? -47.979 19.105 25.874 1.00 93.62 969 ASP A CA 1
ATOM 7915 C C . ASP A 1 969 ? -49.393 18.565 25.615 1.00 93.62 969 ASP A C 1
ATOM 7917 O O . ASP A 1 969 ? -49.807 17.637 26.308 1.00 93.62 969 ASP A O 1
ATOM 7921 N N . GLU A 1 970 ? -50.105 19.047 24.591 1.00 94.31 970 GLU A N 1
ATOM 7922 C CA . GLU A 1 970 ? -51.398 18.475 24.174 1.00 94.31 970 GLU A CA 1
ATOM 7923 C C . GLU A 1 970 ? -51.279 16.983 23.818 1.00 94.31 970 GLU A C 1
ATOM 7925 O O . GLU A 1 970 ? -52.038 16.148 24.323 1.00 94.31 970 GLU A O 1
ATOM 7930 N N . ASP A 1 971 ? -50.297 16.633 22.982 1.00 93.38 971 ASP A N 1
ATOM 7931 C CA . ASP A 1 971 ? -50.068 15.255 22.544 1.00 93.38 971 ASP A CA 1
ATOM 7932 C C . ASP A 1 971 ? -49.625 14.345 23.700 1.00 93.38 971 ASP A C 1
ATOM 7934 O O . ASP A 1 971 ? -50.101 13.213 23.819 1.00 93.38 971 ASP A O 1
ATOM 7938 N N . TYR A 1 972 ? -48.764 14.853 24.589 1.00 92.69 972 TYR A N 1
ATOM 7939 C CA . TYR A 1 972 ? -48.319 14.163 25.798 1.00 92.69 972 TYR A CA 1
ATOM 7940 C C . TYR A 1 972 ? -49.493 13.880 26.739 1.00 92.69 972 TYR A C 1
ATOM 7942 O O . TYR A 1 972 ? -49.682 12.735 27.144 1.00 92.69 972 TYR A O 1
ATOM 7950 N N . GLN A 1 973 ? -50.324 14.882 27.053 1.00 91.75 973 GLN A N 1
ATOM 7951 C CA . GLN A 1 973 ? -51.498 14.692 27.914 1.00 91.75 973 GLN A CA 1
ATOM 7952 C C . GLN A 1 973 ? -52.471 13.680 27.298 1.00 91.75 973 GLN A C 1
ATOM 7954 O O . GLN A 1 973 ? -52.935 12.768 27.980 1.00 91.75 973 GLN A O 1
ATOM 7959 N N . LYS A 1 974 ? -52.723 13.764 25.986 1.00 93.25 974 LYS A N 1
ATOM 7960 C CA . LYS A 1 974 ? -53.590 12.822 25.262 1.00 93.25 974 LYS A CA 1
ATOM 7961 C C . LYS A 1 974 ? -53.077 11.377 25.300 1.00 93.25 974 LYS A C 1
ATOM 7963 O O . LYS A 1 974 ? -53.896 10.462 25.407 1.00 93.25 974 LYS A O 1
ATOM 7968 N N . LYS A 1 975 ? -51.760 11.167 25.201 1.00 91.81 975 LYS A N 1
ATOM 7969 C CA . LYS A 1 975 ? -51.120 9.837 25.198 1.00 91.81 975 LYS A CA 1
ATOM 7970 C C . LYS A 1 975 ? -50.949 9.262 26.610 1.00 91.81 975 LYS A C 1
ATOM 7972 O O . LYS A 1 975 ? -51.198 8.079 26.810 1.00 91.81 975 LYS A O 1
ATOM 7977 N N . MET A 1 976 ? -50.625 10.097 27.597 1.00 91.75 976 MET A N 1
ATOM 7978 C CA . MET A 1 976 ? -50.340 9.677 28.979 1.00 91.75 976 MET A CA 1
ATOM 7979 C C . MET A 1 976 ? -51.564 9.687 29.916 1.00 91.75 976 MET A C 1
ATOM 7981 O O . MET A 1 976 ? -51.461 9.200 31.037 1.00 91.75 976 MET A O 1
ATOM 7985 N N . ARG A 1 977 ? -52.739 10.167 29.473 1.00 89.56 977 ARG A N 1
ATOM 7986 C CA . ARG A 1 977 ? -53.989 10.293 30.270 1.00 89.56 977 ARG A CA 1
ATOM 7987 C C . ARG A 1 977 ? -54.432 9.072 31.097 1.00 89.56 977 ARG A C 1
ATOM 7989 O O . ARG A 1 977 ? -55.252 9.229 31.994 1.00 89.56 977 ARG A O 1
ATOM 7996 N N . ASN A 1 978 ? -53.970 7.870 30.747 1.00 87.44 978 ASN A N 1
ATOM 7997 C CA . ASN A 1 978 ? -54.386 6.600 31.350 1.00 87.44 978 ASN A CA 1
ATOM 7998 C C . ASN A 1 978 ? -53.352 6.019 32.337 1.00 87.44 978 ASN A C 1
ATOM 8000 O O . ASN A 1 978 ? -53.574 4.920 32.839 1.00 87.44 978 ASN A O 1
ATOM 8004 N N . THR A 1 979 ? -52.236 6.706 32.607 1.00 88.56 979 THR A N 1
ATOM 8005 C CA . THR A 1 979 ? -51.215 6.256 33.568 1.00 88.56 979 THR A CA 1
ATOM 8006 C C . THR A 1 979 ? -50.989 7.290 34.675 1.00 88.56 979 THR A C 1
ATOM 8008 O O . THR A 1 979 ? -51.177 8.490 34.492 1.00 88.56 979 THR A O 1
ATOM 8011 N N . ASP A 1 980 ? -50.581 6.804 35.842 1.00 90.81 980 ASP A N 1
ATOM 8012 C CA . ASP A 1 980 ? -50.174 7.555 37.036 1.00 90.81 980 ASP A CA 1
ATOM 8013 C C . ASP A 1 980 ? -48.691 7.989 36.997 1.00 90.81 980 ASP A C 1
ATOM 8015 O O . ASP A 1 980 ? -48.182 8.590 37.947 1.00 90.81 980 ASP A O 1
ATOM 8019 N N . LEU A 1 981 ? -47.988 7.715 35.892 1.00 90.62 981 LEU A N 1
ATOM 8020 C CA . LEU A 1 981 ? -46.583 8.063 35.695 1.00 90.62 981 LEU A CA 1
ATOM 8021 C C . LEU A 1 981 ? -46.352 9.578 35.520 1.00 90.62 981 LEU A C 1
ATOM 8023 O O . LEU A 1 981 ? -46.406 10.131 34.418 1.00 90.62 981 LEU A O 1
ATOM 8027 N N . CYS A 1 982 ? -46.000 10.245 36.618 1.00 85.12 982 CYS A N 1
ATOM 8028 C CA . CYS A 1 982 ? -45.673 11.671 36.649 1.00 85.12 982 CYS A CA 1
ATOM 8029 C C . CYS A 1 982 ? -44.163 11.947 36.509 1.00 85.12 982 CYS A C 1
ATOM 8031 O O . CYS A 1 982 ? -43.364 11.528 37.344 1.00 85.12 982 CYS A O 1
ATOM 8033 N N . PHE A 1 983 ? -43.774 12.748 35.510 1.00 84.94 983 PHE A N 1
ATOM 8034 C CA . PHE A 1 983 ? -42.397 13.237 35.343 1.00 84.94 983 PHE A CA 1
ATOM 8035 C C . PHE A 1 983 ? -42.201 14.643 35.908 1.00 84.94 983 PHE A C 1
ATOM 8037 O O . PHE A 1 983 ? -43.027 15.534 35.708 1.00 84.94 983 PHE A O 1
ATOM 8044 N N . ARG A 1 984 ? -41.046 14.879 36.537 1.00 72.94 984 ARG A N 1
ATOM 8045 C CA . ARG A 1 984 ? -40.655 16.209 37.021 1.00 72.94 984 ARG A CA 1
ATOM 8046 C C . ARG A 1 984 ? -40.112 17.057 35.865 1.00 72.94 984 ARG A C 1
ATOM 8048 O O . ARG A 1 984 ? -39.334 16.582 35.045 1.00 72.94 984 ARG A O 1
ATOM 8055 N N . THR A 1 985 ? -40.523 18.323 35.786 1.00 63.72 985 THR A N 1
ATOM 8056 C CA . THR A 1 985 ? -40.108 19.264 34.720 1.00 63.72 985 THR A CA 1
ATOM 8057 C C . THR A 1 985 ? -39.155 20.361 35.211 1.00 63.72 985 THR A C 1
ATOM 8059 O O . THR A 1 985 ? -38.605 21.113 34.401 1.00 63.72 985 THR A O 1
ATOM 8062 N N . VAL A 1 986 ? -38.953 20.451 36.532 1.00 61.91 986 VAL A N 1
ATOM 8063 C CA . VAL A 1 986 ? -38.044 21.365 37.244 1.00 61.91 986 VAL A CA 1
ATOM 8064 C C . VAL A 1 986 ? -37.524 20.648 38.504 1.00 61.91 986 VAL A C 1
ATOM 8066 O O . VAL A 1 986 ? -38.262 19.879 39.123 1.00 61.91 986 VAL A O 1
ATOM 8069 N N . LEU A 1 987 ? -36.264 20.885 38.880 1.00 66.25 987 LEU A N 1
ATOM 8070 C CA . LEU A 1 987 ? -35.629 20.366 40.105 1.00 66.25 987 LEU A CA 1
ATOM 8071 C C . LEU A 1 987 ? -35.944 21.260 41.316 1.00 66.25 987 LEU A C 1
ATOM 8073 O O . LEU A 1 987 ? -36.100 22.470 41.152 1.00 66.25 987 LEU A O 1
ATOM 8077 N N . ARG A 1 988 ? -35.974 20.708 42.537 1.00 57.16 988 ARG A N 1
ATOM 8078 C CA . ARG A 1 988 ? -36.269 21.472 43.767 1.00 57.16 988 ARG A CA 1
ATOM 8079 C C . ARG A 1 988 ? -35.060 22.238 44.323 1.00 57.16 988 ARG A C 1
ATOM 8081 O O . ARG A 1 988 ? -34.673 22.056 45.473 1.00 57.16 988 ARG A O 1
ATOM 8088 N N . PHE A 1 989 ? -34.504 23.153 43.534 1.00 46.47 989 PHE A N 1
ATOM 8089 C CA . PHE A 1 989 ? -33.598 24.181 44.052 1.00 46.47 989 PHE A CA 1
ATOM 8090 C C . PHE A 1 989 ? -34.350 25.512 44.175 1.00 46.47 989 PHE A C 1
ATOM 8092 O O . PHE A 1 989 ? -34.822 26.046 43.177 1.00 46.47 989 PHE A O 1
ATOM 8099 N N . LEU A 1 990 ? -34.439 26.018 45.415 1.00 38.28 990 LEU A N 1
ATOM 8100 C CA . LEU A 1 990 ? -35.245 27.167 45.870 1.00 38.28 990 LEU A CA 1
ATOM 8101 C C . LEU A 1 990 ? -36.774 26.946 45.873 1.00 38.28 990 LEU A C 1
ATOM 8103 O O . LEU A 1 990 ? -37.499 27.462 45.029 1.00 38.28 990 LEU A O 1
ATOM 8107 N N . SER A 1 991 ? -37.275 26.258 46.907 1.00 31.25 991 SER A N 1
ATOM 8108 C CA . SER A 1 991 ? -38.685 26.353 47.333 1.00 31.25 991 SER A CA 1
ATOM 8109 C C . SER A 1 991 ? -38.854 26.194 48.855 1.00 31.25 991 SER A C 1
ATOM 8111 O O . SER A 1 991 ? -39.591 25.328 49.339 1.00 31.25 991 SER A O 1
ATOM 8113 N N . THR A 1 992 ? -38.154 27.024 49.633 1.00 38.19 992 THR A N 1
ATOM 8114 C CA . THR A 1 992 ? -38.622 27.365 50.985 1.00 38.19 992 THR A CA 1
ATOM 8115 C C . THR A 1 992 ? -39.795 28.326 50.792 1.00 38.19 992 THR A C 1
ATOM 8117 O O . THR A 1 992 ? -39.595 29.388 50.211 1.00 38.19 992 THR A O 1
ATOM 8120 N N . PHE A 1 993 ? -40.997 27.935 51.232 1.00 37.41 993 PHE A N 1
ATOM 8121 C CA . PHE A 1 993 ? -42.285 28.335 50.628 1.00 37.41 993 PHE A CA 1
ATOM 8122 C C . PHE A 1 993 ? -42.443 27.796 49.181 1.00 37.41 993 PHE A C 1
ATOM 8124 O O . PHE A 1 993 ? -41.494 27.774 48.405 1.00 37.41 993 PHE A O 1
ATOM 8131 N N . VAL A 1 994 ? -43.607 27.302 48.749 1.00 29.94 994 VAL A N 1
ATOM 8132 C CA . VAL A 1 994 ? -44.949 27.317 49.365 1.00 29.94 994 VAL A CA 1
ATOM 8133 C C .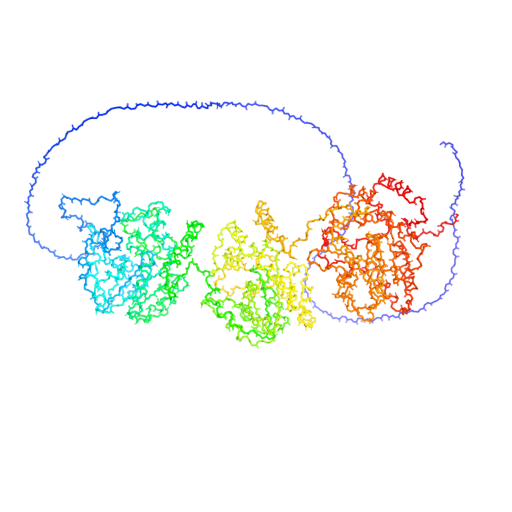 VAL A 1 994 ? -45.440 25.892 49.667 1.00 29.94 994 VAL A C 1
ATOM 8135 O O . VAL A 1 994 ? -45.228 24.973 48.879 1.00 29.94 994 VAL A O 1
ATOM 8138 N N . ARG A 1 995 ? -46.151 25.727 50.790 1.00 31.73 995 ARG A N 1
ATOM 8139 C CA . ARG A 1 995 ? -47.096 24.623 51.025 1.00 31.73 995 ARG A CA 1
ATOM 8140 C C . ARG A 1 995 ? -48.501 25.225 51.112 1.00 31.73 995 ARG A C 1
ATOM 8142 O O . ARG A 1 995 ? -48.796 25.905 52.091 1.00 31.73 995 ARG A O 1
ATOM 8149 N N . CYS A 1 996 ? -49.315 24.975 50.095 1.00 29.47 996 CYS A N 1
ATOM 8150 C CA . CYS A 1 996 ? -50.774 25.073 50.047 1.00 29.47 996 CYS A CA 1
ATOM 8151 C C . CYS A 1 996 ? -51.207 23.983 49.064 1.00 29.47 996 CYS A C 1
ATOM 8153 O O . CYS A 1 996 ? -50.573 23.932 47.985 1.00 29.47 996 CYS A O 1
#

Organism: Gambusia affinis (NCBI:txid33528)